Protein AF-0000000084424710 (afdb_homodimer)

Solvent-accessible surface area (backbone atoms only — not comparable to full-atom values): 59086 Å² total; per-residue (Å²): 136,92,92,81,88,94,83,86,89,84,88,84,80,82,77,85,42,85,59,82,55,81,79,79,84,82,81,80,82,74,80,82,75,85,85,74,82,81,75,84,81,77,78,71,84,74,82,64,73,70,73,83,70,70,76,62,78,52,93,85,56,72,53,69,71,57,40,52,51,29,50,52,46,27,57,66,56,45,30,40,20,58,64,50,52,34,71,54,67,49,63,51,52,50,29,47,76,69,61,68,48,54,63,36,30,54,30,15,46,38,25,42,28,46,71,71,39,76,40,92,86,50,80,61,46,68,65,56,34,50,49,30,36,51,50,22,52,50,56,46,58,76,36,53,50,58,52,46,71,55,52,43,52,17,45,55,39,39,31,51,43,26,37,38,70,56,40,29,37,44,22,57,47,49,49,32,47,43,42,44,41,39,52,51,36,25,48,42,43,68,53,83,87,48,56,69,66,59,38,50,32,45,42,21,41,52,54,19,46,49,55,55,54,42,46,40,40,61,47,37,70,78,72,54,76,68,54,72,90,56,50,57,58,72,74,57,75,42,63,60,65,57,57,62,58,46,63,92,89,42,67,81,58,62,51,64,58,64,66,52,81,74,50,69,42,31,62,38,49,35,53,51,45,50,52,52,39,32,53,47,42,32,49,48,32,54,40,52,61,47,88,55,48,52,77,39,51,67,56,35,51,48,47,55,49,48,53,52,54,55,46,33,73,70,36,65,71,54,75,55,78,46,74,67,48,47,55,56,36,63,71,35,66,41,33,31,25,50,52,36,32,52,36,44,56,30,39,42,49,24,60,60,27,43,49,58,37,82,84,41,82,74,23,42,42,65,64,41,54,68,75,51,56,68,66,56,36,51,52,28,50,51,48,26,47,54,28,22,48,50,42,50,50,49,48,40,50,43,54,73,66,50,83,68,92,54,59,60,47,68,68,41,58,55,44,46,50,52,24,43,52,47,44,47,47,47,24,66,67,49,83,56,75,84,73,44,52,51,69,57,36,47,52,52,42,52,48,40,51,54,34,47,52,61,51,46,57,91,35,49,66,42,44,65,57,52,52,50,52,51,48,51,46,52,50,66,67,68,67,56,56,73,68,60,54,57,48,47,58,44,37,64,59,55,48,72,59,53,78,31,43,37,45,68,69,36,52,74,57,49,63,64,53,71,80,17,44,50,62,72,25,77,41,63,48,72,74,72,85,116,139,86,85,84,78,94,76,88,93,79,86,88,93,84,88,85,72,89,60,84,58,85,76,73,79,70,76,84,80,75,81,84,75,85,83,74,84,82,74,85,80,78,78,73,83,73,84,63,74,72,72,82,69,70,77,63,79,51,95,84,57,71,54,70,72,56,41,52,51,29,51,52,46,28,55,64,57,44,30,39,20,58,65,50,52,32,70,54,66,46,60,51,53,50,29,47,75,70,62,68,48,54,64,36,29,54,30,15,46,38,25,43,29,44,72,72,39,77,40,91,87,49,79,59,49,69,64,56,33,50,49,28,37,50,51,21,51,50,56,46,58,77,36,53,50,60,54,46,70,54,51,43,53,16,43,54,39,40,31,51,42,26,37,37,70,56,40,30,38,44,22,57,45,49,49,32,48,42,42,45,40,39,52,51,36,26,48,42,42,68,54,83,86,49,57,69,66,58,39,50,30,43,42,22,41,52,54,18,46,48,54,54,53,43,46,40,39,59,49,37,70,78,71,55,77,68,53,73,88,56,49,57,59,73,74,56,74,40,62,61,67,58,56,63,57,46,61,92,88,40,68,82,57,63,49,68,58,63,67,51,82,74,52,70,43,31,62,39,49,35,53,52,45,52,53,51,39,33,52,47,42,32,50,45,32,55,39,50,62,47,88,54,66,53,78,41,51,66,58,39,50,48,50,54,50,49,53,50,53,56,46,34,72,70,35,64,71,52,75,55,76,47,76,67,48,46,55,55,36,63,72,36,68,40,32,31,26,50,53,37,33,53,35,46,55,31,39,44,50,23,60,63,28,44,49,57,36,83,84,42,80,74,22,44,42,65,63,40,54,68,73,53,57,70,67,57,38,52,53,28,50,50,49,26,49,54,28,23,46,50,41,49,51,50,48,42,50,43,53,73,66,50,82,68,91,54,60,60,47,68,67,38,57,54,42,46,50,52,25,43,53,48,45,46,47,48,24,67,66,49,83,55,74,84,74,44,53,50,69,58,34,45,53,52,41,52,48,42,51,54,34,47,52,62,51,45,56,90,32,48,66,44,45,64,57,53,52,49,52,51,49,53,46,52,50,67,67,67,66,57,55,72,68,60,54,57,48,47,58,44,37,62,58,55,48,72,61,54,76,33,44,36,46,68,68,37,51,75,58,49,62,65,52,70,80,19,43,51,62,70,24,77,43,62,47,72,75,72,86,117

Organism: Penicillium patulum (NCBI:txid5078)

InterPro domains:
  IPR007219 Xylanolytic transcriptional activator, regulatory domain [PF04082] (71-219)
  IPR050815 Transcription factor, fungi [PTHR47338] (29-489)

Radius of gyration: 31.17 Å; Cα contacts (8 Å, |Δi|>4): 1381; chains: 2; bounding box: 92×84×88 Å

Structure (mmCIF, N/CA/C/O backbone):
data_AF-0000000084424710-model_v1
#
loop_
_entity.id
_entity.type
_entity.pdbx_description
1 polymer 'Transcription factor'
#
loop_
_atom_site.group_PDB
_atom_site.id
_atom_site.type_symbol
_atom_site.label_atom_id
_atom_site.label_alt_id
_atom_site.label_comp_id
_atom_site.label_asym_id
_atom_site.label_entity_id
_atom_site.label_seq_id
_atom_site.pdbx_PDB_ins_code
_atom_site.Cartn_x
_atom_site.Cartn_y
_atom_site.Cartn_z
_atom_site.occupancy
_atom_site.B_iso_or_equiv
_atom_site.auth_seq_id
_atom_site.auth_comp_id
_atom_site.auth_asym_id
_atom_site.auth_atom_id
_atom_site.pdbx_PDB_model_num
ATOM 1 N N . MET A 1 1 ? 50.688 0.855 52.844 1 16.02 1 MET A N 1
ATOM 2 C CA . MET A 1 1 ? 50.281 1.055 51.469 1 16.02 1 MET A CA 1
ATOM 3 C C . MET A 1 1 ? 49.625 -0.206 50.906 1 16.02 1 MET A C 1
ATOM 5 O O . MET A 1 1 ? 50.25 -0.973 50.188 1 16.02 1 MET A O 1
ATOM 9 N N . VAL A 1 2 ? 48.531 -0.69 51.312 1 15.28 2 VAL A N 1
ATOM 10 C CA . VAL A 1 2 ? 48.062 -2.068 51.312 1 15.28 2 VAL A CA 1
ATOM 11 C C . VAL A 1 2 ? 47.031 -2.264 50.188 1 15.28 2 VAL A C 1
ATOM 13 O O . VAL A 1 2 ? 46 -1.633 50.188 1 15.28 2 VAL A O 1
ATOM 16 N N . ALA A 1 3 ? 47.188 -2.512 48.656 1 17.08 3 ALA A N 1
ATOM 17 C CA . ALA A 1 3 ? 46.938 -2.078 47.281 1 17.08 3 ALA A CA 1
ATOM 18 C C . ALA A 1 3 ? 45.688 -2.762 46.719 1 17.08 3 ALA A C 1
ATOM 20 O O . ALA A 1 3 ? 45.125 -2.32 45.719 1 17.08 3 ALA A O 1
ATOM 21 N N . GLN A 1 4 ? 44.688 -4.09 47.062 1 14.25 4 GLN A N 1
ATOM 22 C CA . GLN A 1 4 ? 44.594 -5.441 46.5 1 14.25 4 GLN A CA 1
ATOM 23 C C . GLN A 1 4 ? 43.219 -5.711 45.906 1 14.25 4 GLN A C 1
ATOM 25 O O . GLN A 1 4 ? 43.125 -6.465 44.938 1 14.25 4 GLN A O 1
ATOM 30 N N . ARG A 1 5 ? 41.969 -5.379 46.281 1 16.17 5 ARG A N 1
ATOM 31 C CA . ARG A 1 5 ? 41.062 -6.469 46.688 1 16.17 5 ARG A CA 1
ATOM 32 C C . ARG A 1 5 ? 40.375 -7.09 45.469 1 16.17 5 ARG A C 1
ATOM 34 O O . ARG A 1 5 ? 40.281 -6.461 44.438 1 16.17 5 ARG A O 1
ATOM 41 N N . ARG A 1 6 ? 39.062 -7.977 45.594 1 15.73 6 ARG A N 1
ATOM 42 C CA . ARG A 1 6 ? 38.656 -9.344 45.281 1 15.73 6 ARG A CA 1
ATOM 43 C C . ARG A 1 6 ? 37.906 -9.398 43.969 1 15.73 6 ARG A C 1
ATOM 45 O O . ARG A 1 6 ? 37.312 -8.406 43.531 1 15.73 6 ARG A O 1
ATOM 52 N N . ASP A 1 7 ? 37.594 -10.57 43.219 1 16.12 7 ASP A N 1
ATOM 53 C CA . ASP A 1 7 ? 37.625 -11.484 42.094 1 16.12 7 ASP A CA 1
ATOM 54 C C . ASP A 1 7 ? 36.219 -11.781 41.594 1 16.12 7 ASP A C 1
ATOM 56 O O . ASP A 1 7 ? 36.062 -12.602 40.688 1 16.12 7 ASP A O 1
ATOM 60 N N . ARG A 1 8 ? 35.031 -11.43 42.25 1 16.02 8 ARG A N 1
ATOM 61 C CA . ARG A 1 8 ? 34 -12.453 42.219 1 16.02 8 ARG A CA 1
ATOM 62 C C . ARG A 1 8 ? 33.438 -12.609 40.812 1 16.02 8 ARG A C 1
ATOM 64 O O . ARG A 1 8 ? 33.375 -11.641 40.031 1 16.02 8 ARG A O 1
ATOM 71 N N . HIS A 1 9 ? 32.656 -13.75 40.375 1 15.88 9 HIS A N 1
ATOM 72 C CA . HIS A 1 9 ? 32.438 -14.734 39.312 1 15.88 9 HIS A CA 1
ATOM 73 C C . HIS A 1 9 ? 31.391 -14.273 38.312 1 15.88 9 HIS A C 1
ATOM 75 O O . HIS A 1 9 ? 30.641 -13.32 38.594 1 15.88 9 HIS A O 1
ATOM 81 N N . SER A 1 10 ? 30.359 -15.219 37.656 1 16.12 10 SER A N 1
ATOM 82 C CA . SER A 1 10 ? 30.203 -15.797 36.312 1 16.12 10 SER A CA 1
ATOM 83 C C . SER A 1 10 ? 28.922 -15.305 35.656 1 16.12 10 SER A C 1
ATOM 85 O O . SER A 1 10 ? 28.922 -14.977 34.469 1 16.12 10 SER A O 1
ATOM 87 N N . GLY A 1 11 ? 27.578 -15.43 36.281 1 16.83 11 GLY A N 1
ATOM 88 C CA . GLY A 1 11 ? 26.578 -16.203 35.594 1 16.83 11 GLY A CA 1
ATOM 89 C C . GLY A 1 11 ? 25.891 -15.438 34.469 1 16.83 11 GLY A C 1
ATOM 90 O O . GLY A 1 11 ? 25.859 -14.203 34.5 1 16.83 11 GLY A O 1
ATOM 91 N N . GLY A 1 12 ? 25.406 -16.141 33.281 1 16.67 12 GLY A N 1
ATOM 92 C CA . GLY A 1 12 ? 25.125 -16.047 31.859 1 16.67 12 GLY A CA 1
ATOM 93 C C . GLY A 1 12 ? 23.75 -15.516 31.547 1 16.67 12 GLY A C 1
ATOM 94 O O . GLY A 1 12 ? 22.766 -15.93 32.156 1 16.67 12 GLY A O 1
ATOM 95 N N . HIS A 1 13 ? 23.469 -14.266 31.125 1 18.08 13 HIS A N 1
ATOM 96 C CA . HIS A 1 13 ? 22.359 -13.344 30.844 1 18.08 13 HIS A CA 1
ATOM 97 C C . HIS A 1 13 ? 21.594 -13.766 29.594 1 18.08 13 HIS A C 1
ATOM 99 O O . HIS A 1 13 ? 20.922 -12.945 28.984 1 18.08 13 HIS A O 1
ATOM 105 N N . GLY A 1 14 ? 21.078 -15.086 29.625 1 16.7 14 GLY A N 1
ATOM 106 C CA . GLY A 1 14 ? 20.578 -15.555 28.344 1 16.7 14 GLY A CA 1
ATOM 107 C C . GLY A 1 14 ? 19.359 -14.789 27.859 1 16.7 14 GLY A C 1
ATOM 108 O O . GLY A 1 14 ? 18.438 -14.516 28.625 1 16.7 14 GLY A O 1
ATOM 109 N N . ALA A 1 15 ? 19.391 -13.938 26.812 1 18.67 15 ALA A N 1
ATOM 110 C CA . ALA A 1 15 ? 18.578 -12.977 26.078 1 18.67 15 ALA A CA 1
ATOM 111 C C . ALA A 1 15 ? 17.453 -13.664 25.312 1 18.67 15 ALA A C 1
ATOM 113 O O . ALA A 1 15 ? 17.703 -14.398 24.359 1 18.67 15 ALA A O 1
ATOM 114 N N . HIS A 1 16 ? 16.359 -14.211 26.062 1 17.56 16 HIS A N 1
ATOM 115 C CA . HIS A 1 16 ? 15.297 -15.047 25.5 1 17.56 16 HIS A CA 1
ATOM 116 C C . HIS A 1 16 ? 14.602 -14.352 24.328 1 17.56 16 HIS A C 1
ATOM 118 O O . HIS A 1 16 ? 14.469 -13.125 24.328 1 17.56 16 HIS A O 1
ATOM 124 N N . GLY A 1 17 ? 14.508 -15.039 23.188 1 18.23 17 GLY A N 1
ATOM 125 C CA . GLY A 1 17 ? 14.109 -14.977 21.781 1 18.23 17 GLY A CA 1
ATOM 126 C C . GLY A 1 17 ? 12.617 -14.781 21.594 1 18.23 17 GLY A C 1
ATOM 127 O O . GLY A 1 17 ? 11.812 -15.414 22.281 1 18.23 17 GLY A O 1
ATOM 128 N N . GLU A 1 18 ? 12.141 -13.719 21.141 1 21.25 18 GLU A N 1
ATOM 129 C CA . GLU A 1 18 ? 10.812 -13.164 20.875 1 21.25 18 GLU A CA 1
ATOM 130 C C . GLU A 1 18 ? 10.094 -13.945 19.797 1 21.25 18 GLU A C 1
ATOM 132 O O . GLU A 1 18 ? 10.406 -13.812 18.609 1 21.25 18 GLU A O 1
ATOM 137 N N . TYR A 1 19 ? 9.633 -15.297 20.062 1 19.78 19 TYR A N 1
ATOM 138 C CA . TYR A 1 19 ? 9.008 -16.094 19.016 1 19.78 19 TYR A CA 1
ATOM 139 C C . TYR A 1 19 ? 7.629 -15.539 18.672 1 19.78 19 TYR A C 1
ATOM 141 O O . TYR A 1 19 ? 6.723 -15.547 19.5 1 19.78 19 TYR A O 1
ATOM 149 N N . ASP A 1 20 ? 7.449 -14.664 17.812 1 24.89 20 ASP A N 1
ATOM 150 C CA . ASP A 1 20 ? 6.148 -14.156 17.375 1 24.89 20 ASP A CA 1
ATOM 151 C C . ASP A 1 20 ? 5.379 -15.211 16.578 1 24.89 20 ASP A C 1
ATOM 153 O O . ASP A 1 20 ? 4.496 -14.875 15.789 1 24.89 20 ASP A O 1
ATOM 157 N N . LEU A 1 21 ? 5.285 -16.562 17.031 1 21.53 21 LEU A N 1
ATOM 158 C CA . LEU A 1 21 ? 4.883 -17.453 15.953 1 21.53 21 LEU A CA 1
ATOM 159 C C . LEU A 1 21 ? 3.445 -17.172 15.523 1 21.53 21 LEU A C 1
ATOM 161 O O . LEU A 1 21 ? 3.172 -17 14.336 1 21.53 21 LEU A O 1
ATOM 165 N N . PRO A 1 22 ? 2.402 -17.984 16 1 22.8 22 PRO A N 1
ATOM 166 C CA . PRO A 1 22 ? 1.423 -18.719 15.18 1 22.8 22 PRO A CA 1
ATOM 167 C C . PRO A 1 22 ? 0.185 -17.875 14.875 1 22.8 22 PRO A C 1
ATOM 169 O O . PRO A 1 22 ? -0.384 -17.25 15.773 1 22.8 22 PRO A O 1
ATOM 172 N N . GLY A 1 23 ? -0.049 -17.5 13.695 1 25.7 23 GLY A N 1
ATOM 173 C CA . GLY A 1 23 ? -1.044 -16.688 13.023 1 25.7 23 GLY A CA 1
ATOM 174 C C . GLY A 1 23 ? -2.439 -17.281 13.07 1 25.7 23 GLY A C 1
ATOM 175 O O . GLY A 1 23 ? -3.361 -16.75 12.438 1 25.7 23 GLY A O 1
ATOM 176 N N . ALA A 1 24 ? -2.863 -18.344 13.945 1 22.89 24 ALA A N 1
ATOM 177 C CA . ALA A 1 24 ? -3.891 -19.156 13.297 1 22.89 24 ALA A CA 1
ATOM 178 C C . ALA A 1 24 ? -5.199 -18.375 13.172 1 22.89 24 ALA A C 1
ATOM 180 O O . ALA A 1 24 ? -5.414 -17.391 13.875 1 22.89 24 ALA A O 1
ATOM 181 N N . PRO A 1 25 ? -6.527 -19.188 13.375 1 24.38 25 PRO A N 1
ATOM 182 C CA . PRO A 1 25 ? -7.695 -19.234 12.492 1 24.38 25 PRO A CA 1
ATOM 183 C C . PRO A 1 25 ? -8.758 -18.203 12.852 1 24.38 25 PRO A C 1
ATOM 185 O O . PRO A 1 25 ? -8.836 -17.781 14.008 1 24.38 25 PRO A O 1
ATOM 188 N N . PRO A 1 26 ? -9.484 -17.672 11.906 1 24.84 26 PRO A N 1
ATOM 189 C CA . PRO A 1 26 ? -10.5 -16.625 11.688 1 24.84 26 PRO A CA 1
ATOM 190 C C . PRO A 1 26 ? -11.742 -16.828 12.555 1 24.84 26 PRO A C 1
ATOM 192 O O . PRO A 1 26 ? -12.141 -17.969 12.812 1 24.84 26 PRO A O 1
ATOM 195 N N . PRO A 1 27 ? -11.961 -15.945 13.5 1 21.73 27 PRO A N 1
ATOM 196 C CA . PRO A 1 27 ? -13.039 -16.062 14.484 1 21.73 27 PRO A CA 1
ATOM 197 C C . PRO A 1 27 ? -14.375 -16.438 13.852 1 21.73 27 PRO A C 1
ATOM 199 O O . PRO A 1 27 ? -14.594 -16.188 12.664 1 21.73 27 PRO A O 1
ATOM 202 N N . GLU A 1 28 ? -15.062 -17.25 14.523 1 23.16 28 GLU A N 1
ATOM 203 C CA . GLU A 1 28 ? -16.375 -17.859 14.297 1 23.16 28 GLU A CA 1
ATOM 204 C C . GLU A 1 28 ? -17.438 -16.797 14.102 1 23.16 28 GLU A C 1
ATOM 206 O O . GLU A 1 28 ? -17.391 -15.734 14.711 1 23.16 28 GLU A O 1
ATOM 211 N N . SER A 1 29 ? -18.375 -16.984 13.117 1 22.66 29 SER A N 1
ATOM 212 C CA . SER A 1 29 ? -19.438 -16.234 12.461 1 22.66 29 SER A CA 1
ATOM 213 C C . SER A 1 29 ? -20.562 -15.898 13.438 1 22.66 29 SER A C 1
ATOM 215 O O . SER A 1 29 ? -21.266 -16.797 13.914 1 22.66 29 SER A O 1
ATOM 217 N N . ARG A 1 30 ? -20.312 -15.008 14.383 1 23.66 30 ARG A N 1
ATOM 218 C CA . ARG A 1 30 ? -21.484 -14.82 15.227 1 23.66 30 ARG A CA 1
ATOM 219 C C . ARG A 1 30 ? -22.703 -14.414 14.391 1 23.66 30 ARG A C 1
ATOM 221 O O . ARG A 1 30 ? -22.562 -13.703 13.391 1 23.66 30 ARG A O 1
ATOM 228 N N . PRO A 1 31 ? -23.938 -14.844 14.789 1 24 31 PRO A N 1
ATOM 229 C CA . PRO A 1 31 ? -25.203 -14.789 14.055 1 24 31 PRO A CA 1
ATOM 230 C C . PRO A 1 31 ? -25.75 -13.367 13.906 1 24 31 PRO A C 1
ATOM 232 O O . PRO A 1 31 ? -25.422 -12.492 14.719 1 24 31 PRO A O 1
ATOM 235 N N . PRO A 1 32 ? -26.234 -12.906 12.688 1 22.69 32 PRO A N 1
ATOM 236 C CA . PRO A 1 32 ? -26.688 -11.594 12.211 1 22.69 32 PRO A CA 1
ATOM 237 C C . PRO A 1 32 ? -27.859 -11.047 13.023 1 22.69 32 PRO A C 1
ATOM 239 O O . PRO A 1 32 ? -28.781 -11.789 13.367 1 22.69 32 PRO A O 1
ATOM 242 N N . ASP A 1 33 ? -27.578 -10.242 14.008 1 23.03 33 ASP A N 1
ATOM 243 C CA . ASP A 1 33 ? -28.703 -9.648 14.742 1 23.03 33 ASP A CA 1
ATOM 244 C C . ASP A 1 33 ? -29.766 -9.109 13.789 1 23.03 33 ASP A C 1
ATOM 246 O O . ASP A 1 33 ? -29.453 -8.711 12.664 1 23.03 33 ASP A O 1
ATOM 250 N N . PRO A 1 34 ? -31.047 -9.055 14.219 1 22.25 34 PRO A N 1
ATOM 251 C CA . PRO A 1 34 ? -32.281 -8.859 13.422 1 22.25 34 PRO A CA 1
ATOM 252 C C . PRO A 1 34 ? -32.312 -7.496 12.742 1 22.25 34 PRO A C 1
ATOM 254 O O . PRO A 1 34 ? -31.656 -6.559 13.188 1 22.25 34 PRO A O 1
ATOM 257 N N . ALA A 1 35 ? -33.062 -7.457 11.578 1 21.58 35 ALA A N 1
ATOM 258 C CA . ALA A 1 35 ? -33.312 -6.629 10.406 1 21.58 35 ALA A CA 1
ATOM 259 C C . ALA A 1 35 ? -34 -5.312 10.797 1 21.58 35 ALA A C 1
ATOM 261 O O . ALA A 1 35 ? -35.125 -5.309 11.312 1 21.58 35 ALA A O 1
ATOM 262 N N . PHE A 1 36 ? -33.219 -4.312 11.328 1 20.88 36 PHE A N 1
ATOM 263 C CA . PHE A 1 36 ? -33.938 -3.074 11.609 1 20.88 36 PHE A CA 1
ATOM 264 C C . PHE A 1 36 ? -34.656 -2.586 10.367 1 20.88 36 PHE A C 1
ATOM 266 O O . PHE A 1 36 ? -34.219 -2.811 9.242 1 20.88 36 PHE A O 1
ATOM 273 N N . PRO A 1 37 ? -35.875 -2.061 10.445 1 21.77 37 PRO A N 1
ATOM 274 C CA . PRO A 1 37 ? -36.812 -1.69 9.375 1 21.77 37 PRO A CA 1
ATOM 275 C C . PRO A 1 37 ? -36.281 -0.542 8.508 1 21.77 37 PRO A C 1
ATOM 277 O O . PRO A 1 37 ? -35.656 0.378 9.023 1 21.77 37 PRO A O 1
ATOM 280 N N . VAL A 1 38 ? -36.094 -0.835 7.172 1 22.22 38 VAL A N 1
ATOM 281 C CA . VAL A 1 38 ? -35.656 -0.104 5.996 1 22.22 38 VAL A CA 1
ATOM 282 C C . VAL A 1 38 ? -36.5 1.145 5.801 1 22.22 38 VAL A C 1
ATOM 284 O O . VAL A 1 38 ? -37.719 1.046 5.562 1 22.22 38 VAL A O 1
ATOM 287 N N . HIS A 1 39 ? -36.312 2.154 6.684 1 19.77 39 HIS A N 1
ATOM 288 C CA . HIS A 1 39 ? -37.156 3.305 6.344 1 19.77 39 HIS A CA 1
ATOM 289 C C . HIS A 1 39 ? -36.938 3.738 4.898 1 19.77 39 HIS A C 1
ATOM 291 O O . HIS A 1 39 ? -35.906 3.418 4.301 1 19.77 39 HIS A O 1
ATOM 297 N N . ASP A 1 40 ? -37.844 4.672 4.375 1 20.67 40 ASP A N 1
ATOM 298 C CA . ASP A 1 40 ? -38.25 5.113 3.051 1 20.67 40 ASP A CA 1
ATOM 299 C C . ASP A 1 40 ? -37.156 5.871 2.338 1 20.67 40 ASP A C 1
ATOM 301 O O . ASP A 1 40 ? -36.344 6.539 2.982 1 20.67 40 ASP A O 1
ATOM 305 N N . THR A 1 41 ? -36.938 5.512 1.069 1 22.64 41 THR A N 1
ATOM 306 C CA . THR A 1 41 ? -36.062 5.723 -0.066 1 22.64 41 THR A CA 1
ATOM 307 C C . THR A 1 41 ? -36.062 7.188 -0.487 1 22.64 41 THR A C 1
ATOM 309 O O . THR A 1 41 ? -37.031 7.672 -1.072 1 22.64 41 THR A O 1
ATOM 312 N N . ILE A 1 42 ? -35.625 8.164 0.321 1 23.7 42 ILE A N 1
ATOM 313 C CA . ILE A 1 42 ? -35.688 9.461 -0.346 1 23.7 42 ILE A CA 1
ATOM 314 C C . ILE A 1 42 ? -34.844 9.422 -1.616 1 23.7 42 ILE A C 1
ATOM 316 O O . ILE A 1 42 ? -33.719 8.961 -1.598 1 23.7 42 ILE A O 1
ATOM 320 N N . SER A 1 43 ? -35.438 9.609 -2.791 1 20.05 43 SER A N 1
ATOM 321 C CA . SER A 1 43 ? -35.094 9.656 -4.203 1 20.05 43 SER A CA 1
ATOM 322 C C . SER A 1 43 ? -34.062 10.766 -4.473 1 20.05 43 SER A C 1
ATOM 324 O O . SER A 1 43 ? -34.438 11.945 -4.527 1 20.05 43 SER A O 1
ATOM 326 N N . VAL A 1 44 ? -33.094 10.875 -3.812 1 24.11 44 VAL A N 1
ATOM 327 C CA . VAL A 1 44 ? -32.219 11.953 -4.254 1 24.11 44 VAL A CA 1
ATOM 328 C C . VAL A 1 44 ? -31.891 11.773 -5.734 1 24.11 44 VAL A C 1
ATOM 330 O O . VAL A 1 44 ? -31.625 10.656 -6.188 1 24.11 44 VAL A O 1
ATOM 333 N N . GLY A 1 45 ? -32.219 12.688 -6.594 1 20.44 45 GLY A N 1
ATOM 334 C CA . GLY A 1 45 ? -32.031 12.836 -8.031 1 20.44 45 GLY A CA 1
ATOM 335 C C . GLY A 1 45 ? -30.578 12.617 -8.453 1 20.44 45 GLY A C 1
ATOM 336 O O . GLY A 1 45 ? -29.656 13.133 -7.824 1 20.44 45 GLY A O 1
ATOM 337 N N . ALA A 1 46 ? -30.25 11.516 -9.125 1 27.28 46 ALA A N 1
ATOM 338 C CA . ALA A 1 46 ? -29.141 10.844 -9.789 1 27.28 46 ALA A CA 1
ATOM 339 C C . ALA A 1 46 ? -28.453 11.781 -10.773 1 27.28 46 ALA A C 1
ATOM 341 O O . ALA A 1 46 ? -28.922 11.977 -11.898 1 27.28 46 ALA A O 1
ATOM 342 N N . GLY A 1 47 ? -28 12.906 -10.445 1 25.05 47 GLY A N 1
ATOM 343 C CA . GLY A 1 47 ? -27.281 13.508 -11.555 1 25.05 47 GLY A CA 1
ATOM 344 C C . GLY A 1 47 ? -26.203 12.617 -12.125 1 25.05 47 GLY A C 1
ATOM 345 O O . GLY A 1 47 ? -25.141 12.461 -11.508 1 25.05 47 GLY A O 1
ATOM 346 N N . SER A 1 48 ? -26.531 11.469 -12.703 1 27.8 48 SER A N 1
ATOM 347 C CA . SER A 1 48 ? -25.812 10.453 -13.461 1 27.8 48 SER A CA 1
ATOM 348 C C . SER A 1 48 ? -24.906 11.086 -14.508 1 27.8 48 SER A C 1
ATOM 350 O O . SER A 1 48 ? -25.375 11.711 -15.453 1 27.8 48 SER A O 1
ATOM 352 N N . LEU A 1 49 ? -23.859 11.656 -14.203 1 30.98 49 LEU A N 1
ATOM 353 C CA . LEU A 1 49 ? -23.094 11.867 -15.43 1 30.98 49 LEU A CA 1
ATOM 354 C C . LEU A 1 49 ? -23.062 10.594 -16.281 1 30.98 49 LEU A C 1
ATOM 356 O O . LEU A 1 49 ? -22.891 9.5 -15.742 1 30.98 49 LEU A O 1
ATOM 360 N N . PRO A 1 50 ? -23.672 10.508 -17.406 1 32.28 50 PRO A N 1
ATOM 361 C CA . PRO A 1 50 ? -23.766 9.344 -18.297 1 32.28 50 PRO A CA 1
ATOM 362 C C . PRO A 1 50 ? -22.422 8.648 -18.484 1 32.28 50 PRO A C 1
ATOM 364 O O . PRO A 1 50 ? -21.359 9.289 -18.422 1 32.28 50 PRO A O 1
ATOM 367 N N . PRO A 1 51 ? -22.25 7.426 -17.984 1 37.12 51 PRO A N 1
ATOM 368 C CA . PRO A 1 51 ? -21.094 6.656 -18.422 1 37.12 51 PRO A CA 1
ATOM 369 C C . PRO A 1 51 ? -20.688 6.957 -19.875 1 37.12 51 PRO A C 1
ATOM 371 O O . PRO A 1 51 ? -21.562 7.031 -20.75 1 37.12 51 PRO A O 1
ATOM 374 N N . ASP A 1 52 ? -20 7.848 -20.156 1 35.16 52 ASP A N 1
ATOM 375 C CA . ASP A 1 52 ? -19.516 7.938 -21.531 1 35.16 52 ASP A CA 1
ATOM 376 C C . ASP A 1 52 ? -19.312 6.551 -22.141 1 35.16 52 ASP A C 1
ATOM 378 O O . ASP A 1 52 ? -18.297 5.891 -21.875 1 35.16 52 ASP A O 1
ATOM 382 N N . GLN A 1 53 ? -20.297 5.664 -22.172 1 39.28 53 GLN A N 1
ATOM 383 C CA . GLN A 1 53 ? -20.422 4.457 -22.984 1 39.28 53 GLN A CA 1
ATOM 384 C C . GLN A 1 53 ? -19.906 4.691 -24.391 1 39.28 53 GLN A C 1
ATOM 386 O O . GLN A 1 53 ? -20.672 5.039 -25.297 1 39.28 53 GLN A O 1
ATOM 391 N N . SER A 1 54 ? -19.031 5.395 -24.688 1 37.19 54 SER A N 1
ATOM 392 C CA . SER A 1 54 ? -18.672 5.461 -26.094 1 37.19 54 SER A CA 1
ATOM 393 C C . SER A 1 54 ? -18.547 4.066 -26.703 1 37.19 54 SER A C 1
ATOM 395 O O . SER A 1 54 ? -17.609 3.328 -26.375 1 37.19 54 SER A O 1
ATOM 397 N N . LYS A 1 55 ? -19.484 3.332 -27.078 1 42.75 55 LYS A N 1
ATOM 398 C CA . LYS A 1 55 ? -19.594 2.199 -28 1 42.75 55 LYS A CA 1
ATOM 399 C C . LYS A 1 55 ? -18.516 2.256 -29.062 1 42.75 55 LYS A C 1
ATOM 401 O O . LYS A 1 55 ? -18.594 1.542 -30.078 1 42.75 55 LYS A O 1
ATOM 406 N N . GLU A 1 56 ? -17.938 3.314 -29.297 1 46.16 56 GLU A N 1
ATOM 407 C CA . GLU A 1 56 ? -17.234 3.484 -30.562 1 46.16 56 GLU A CA 1
ATOM 408 C C . GLU A 1 56 ? -15.938 2.674 -30.594 1 46.16 56 GLU A C 1
ATOM 410 O O . GLU A 1 56 ? -15.07 2.855 -29.734 1 46.16 56 GLU A O 1
ATOM 415 N N . MET A 1 57 ? -16.062 1.424 -31 1 55.56 57 MET A N 1
ATOM 416 C CA . MET A 1 57 ? -14.82 0.795 -31.438 1 55.56 57 MET A CA 1
ATOM 417 C C . MET A 1 57 ? -13.859 1.832 -32.031 1 55.56 57 MET A C 1
ATOM 419 O O . MET A 1 57 ? -14.242 2.625 -32.875 1 55.56 57 MET A O 1
ATOM 423 N N . ALA A 1 58 ? -12.945 2.211 -31.156 1 64.25 58 ALA A N 1
ATOM 424 C CA . ALA A 1 58 ? -11.945 3.16 -31.641 1 64.25 58 ALA A CA 1
ATOM 425 C C . ALA A 1 58 ? -11.008 2.502 -32.656 1 64.25 58 ALA A C 1
ATOM 427 O O . ALA A 1 58 ? -10.938 1.273 -32.719 1 64.25 58 ALA A O 1
ATOM 428 N N . GLN A 1 59 ? -10.484 3.197 -33.406 1 70.31 59 GLN A N 1
ATOM 429 C CA . GLN A 1 59 ? -9.5 2.734 -34.375 1 70.31 59 GLN A CA 1
ATOM 430 C C . GLN A 1 59 ? -8.391 1.939 -33.688 1 70.31 59 GLN A C 1
ATOM 432 O O . GLN A 1 59 ? -7.781 2.41 -32.75 1 70.31 59 GLN A O 1
ATOM 437 N N . GLY A 1 60 ? -8.273 0.579 -34.031 1 81.75 60 GLY A N 1
ATOM 438 C CA . GLY A 1 60 ? -7.227 -0.279 -33.5 1 81.75 60 GLY A CA 1
ATOM 439 C C . GLY A 1 60 ? -7.754 -1.352 -32.562 1 81.75 60 GLY A C 1
ATOM 440 O O . GLY A 1 60 ? -7.02 -2.266 -32.188 1 81.75 60 GLY A O 1
ATOM 441 N N . ASP A 1 61 ? -9.07 -1.24 -32.312 1 89.31 61 ASP A N 1
ATOM 442 C CA . ASP A 1 61 ? -9.68 -2.271 -31.484 1 89.31 61 ASP A CA 1
ATOM 443 C C . ASP A 1 61 ? -9.875 -3.568 -32.281 1 89.31 61 ASP A C 1
ATOM 445 O O . ASP A 1 61 ? -9.945 -3.549 -33.5 1 89.31 61 ASP A O 1
ATOM 449 N N . PRO A 1 62 ? -9.891 -4.633 -31.578 1 90.12 62 PRO A N 1
ATOM 450 C CA . PRO A 1 62 ? -10.148 -5.875 -32.312 1 90.12 62 PRO A CA 1
ATOM 451 C C . PRO A 1 62 ? -11.562 -5.93 -32.906 1 90.12 62 PRO A C 1
ATOM 453 O O . PRO A 1 62 ? -12.523 -5.512 -32.25 1 90.12 62 PRO A O 1
ATOM 456 N N . PRO A 1 63 ? -11.562 -6.434 -34.125 1 88.69 63 PRO A N 1
ATOM 457 C CA . PRO A 1 63 ? -12.898 -6.633 -34.688 1 88.69 63 PRO A CA 1
ATOM 458 C C . PRO A 1 63 ? -13.781 -7.52 -33.812 1 88.69 63 PRO A C 1
ATOM 460 O O . PRO A 1 63 ? -13.266 -8.359 -33.062 1 88.69 63 PRO A O 1
ATOM 463 N N . HIS A 1 64 ? -15.086 -7.391 -33.969 1 88.81 64 HIS A N 1
ATOM 464 C CA . HIS A 1 64 ? -16.047 -8.055 -33.094 1 88.81 64 HIS A CA 1
ATOM 465 C C . HIS A 1 64 ? -15.867 -9.57 -33.125 1 88.81 64 HIS A C 1
ATOM 467 O O . HIS A 1 64 ? -15.906 -10.234 -32.094 1 88.81 64 HIS A O 1
ATOM 473 N N . GLY A 1 65 ? -15.766 -10.109 -34.344 1 86.25 65 GLY A N 1
ATOM 474 C CA . GLY A 1 65 ? -15.562 -11.539 -34.469 1 86.25 65 GLY A CA 1
ATOM 475 C C . GLY A 1 65 ? -14.289 -12.023 -33.781 1 86.25 65 GLY A C 1
ATOM 476 O O . GLY A 1 65 ? -14.297 -13.047 -33.094 1 86.25 65 GLY A O 1
ATOM 477 N N . GLU A 1 66 ? -13.297 -11.305 -33.938 1 89.31 66 GLU A N 1
ATOM 478 C CA . GLU A 1 66 ? -12.008 -11.633 -33.344 1 89.31 66 GLU A CA 1
ATOM 479 C C . GLU A 1 66 ? -12.07 -11.508 -31.812 1 89.31 66 GLU A C 1
ATOM 481 O O . GLU A 1 66 ? -11.547 -12.367 -31.094 1 89.31 66 GLU A O 1
ATOM 486 N N . ALA A 1 67 ? -12.672 -10.484 -31.359 1 92.56 67 ALA A N 1
ATOM 487 C CA . ALA A 1 67 ? -12.789 -10.266 -29.922 1 92.56 67 ALA A CA 1
ATOM 488 C C . ALA A 1 67 ? -13.609 -11.375 -29.266 1 92.56 67 ALA A C 1
ATOM 490 O O . ALA A 1 67 ? -13.258 -11.852 -28.188 1 92.56 67 ALA A O 1
ATOM 491 N N . THR A 1 68 ? -14.617 -11.789 -29.906 1 90.19 68 THR A N 1
ATOM 492 C CA . THR A 1 68 ? -15.461 -12.852 -29.375 1 90.19 68 THR A CA 1
ATOM 493 C C . THR A 1 68 ? -14.672 -14.156 -29.25 1 90.19 68 THR A C 1
ATOM 495 O O . THR A 1 68 ? -14.773 -14.852 -28.234 1 90.19 68 THR A O 1
ATOM 498 N N . GLU A 1 69 ? -13.953 -14.391 -30.234 1 90.31 69 GLU A N 1
ATOM 499 C CA . GLU A 1 69 ? -13.141 -15.602 -30.219 1 90.31 69 GLU A CA 1
ATOM 500 C C . GLU A 1 69 ? -12.086 -15.539 -29.109 1 90.31 69 GLU A C 1
ATOM 502 O O . GLU A 1 69 ? -11.852 -16.531 -28.406 1 90.31 69 GLU A O 1
ATOM 507 N N . LEU A 1 70 ? -11.484 -14.43 -29 1 93.06 70 LEU A N 1
ATOM 508 C CA . LEU A 1 70 ? -10.445 -14.266 -27.984 1 93.06 70 LEU A CA 1
ATOM 509 C C . LEU A 1 70 ? -11.031 -14.367 -26.594 1 93.06 70 LEU A C 1
ATOM 511 O O . LEU A 1 70 ? -10.422 -14.953 -25.688 1 93.06 70 LEU A O 1
ATOM 515 N N . ILE A 1 71 ? -12.195 -13.828 -26.391 1 93.12 71 ILE A N 1
ATOM 516 C CA . ILE A 1 71 ? -12.852 -13.898 -25.078 1 93.12 71 ILE A CA 1
ATOM 517 C C . ILE A 1 71 ? -13.227 -15.344 -24.766 1 93.12 71 ILE A C 1
ATOM 519 O O . ILE A 1 71 ? -13.039 -15.805 -23.641 1 93.12 71 ILE A O 1
ATOM 523 N N . GLN A 1 72 ? -13.656 -16.047 -25.703 1 89.56 72 GLN A N 1
ATOM 524 C CA . GLN A 1 72 ? -13.977 -17.453 -25.516 1 89.56 72 GLN A CA 1
ATOM 525 C C . GLN A 1 72 ? -12.727 -18.266 -25.188 1 89.56 72 GLN A C 1
ATOM 527 O O . GLN A 1 72 ? -12.758 -19.125 -24.297 1 89.56 72 GLN A O 1
ATOM 532 N N . ASN A 1 73 ? -11.703 -17.922 -25.922 1 90.5 73 ASN A N 1
ATOM 533 C CA . ASN A 1 73 ? -10.445 -18.609 -25.672 1 90.5 73 ASN A CA 1
ATOM 534 C C . ASN A 1 73 ? -9.898 -18.281 -24.281 1 90.5 73 ASN A C 1
ATOM 536 O O . ASN A 1 73 ? -9.258 -19.125 -23.656 1 90.5 73 ASN A O 1
ATOM 540 N N . PHE A 1 74 ? -10.164 -17.125 -23.859 1 94 74 PHE A N 1
ATOM 541 C CA . PHE A 1 74 ? -9.766 -16.766 -22.5 1 94 74 PHE A CA 1
ATOM 542 C C . PHE A 1 74 ? -10.383 -17.719 -21.484 1 94 74 PHE A C 1
ATOM 544 O O . PHE A 1 74 ? -9.688 -18.25 -20.625 1 94 74 PHE A O 1
ATOM 551 N N . PHE A 1 75 ? -11.633 -17.891 -21.578 1 91.5 75 PHE A N 1
ATOM 552 C CA . PHE A 1 75 ? -12.336 -18.703 -20.594 1 91.5 75 PHE A CA 1
ATOM 553 C C . PHE A 1 75 ? -11.984 -20.188 -20.75 1 91.5 75 PHE A C 1
ATOM 555 O O . PHE A 1 75 ? -11.992 -20.938 -19.766 1 91.5 75 PHE A O 1
ATOM 562 N N . GLU A 1 76 ? -11.523 -20.547 -21.875 1 88.06 76 GLU A N 1
ATOM 563 C CA . GLU A 1 76 ? -11.188 -21.953 -22.109 1 88.06 76 GLU A CA 1
ATOM 564 C C . GLU A 1 76 ? -9.766 -22.266 -21.641 1 88.06 76 GLU A C 1
ATOM 566 O O . GLU A 1 76 ? -9.516 -23.328 -21.062 1 88.06 76 GLU A O 1
ATOM 571 N N . HIS A 1 77 ? -8.875 -21.281 -21.844 1 89 77 HIS A N 1
ATOM 572 C CA . HIS A 1 77 ? -7.473 -21.656 -21.688 1 89 77 HIS A CA 1
ATOM 573 C C . HIS A 1 77 ? -6.805 -20.891 -20.562 1 89 77 HIS A C 1
ATOM 575 O O . HIS A 1 77 ? -5.801 -21.328 -20 1 89 77 HIS A O 1
ATOM 581 N N . ILE A 1 78 ? -7.297 -19.734 -20.219 1 93.81 78 ILE A N 1
ATOM 582 C CA . ILE A 1 78 ? -6.594 -18.859 -19.281 1 93.81 78 ILE A CA 1
ATOM 583 C C . ILE A 1 78 ? -7.34 -18.828 -17.953 1 93.81 78 ILE A C 1
ATOM 585 O O . ILE A 1 78 ? -6.723 -18.891 -16.875 1 93.81 78 ILE A O 1
ATOM 589 N N . TYR A 1 79 ? -8.617 -18.875 -17.969 1 93.75 79 TYR A N 1
ATOM 590 C CA . TYR A 1 79 ? -9.484 -18.781 -16.797 1 93.75 79 TYR A CA 1
ATOM 591 C C . TYR A 1 79 ? -9.156 -19.875 -15.789 1 93.75 79 TYR A C 1
ATOM 593 O O . TYR A 1 79 ? -9.234 -19.656 -14.578 1 93.75 79 TYR A O 1
ATOM 601 N N . PRO A 1 80 ? -8.789 -21.047 -16.219 1 92.62 80 PRO A N 1
ATOM 602 C CA . PRO A 1 80 ? -8.5 -22.109 -15.258 1 92.62 80 PRO A CA 1
ATOM 603 C C . PRO A 1 80 ? -7.262 -21.812 -14.406 1 92.62 80 PRO A C 1
ATOM 605 O O . PRO A 1 80 ? -7.055 -22.453 -13.375 1 92.62 80 PRO A O 1
ATOM 608 N N . VAL A 1 81 ? -6.465 -20.922 -14.891 1 95.25 81 VAL A N 1
ATOM 609 C CA . VAL A 1 81 ? -5.309 -20.516 -14.102 1 95.25 81 VAL A CA 1
ATOM 610 C C . VAL A 1 81 ? -5.77 -19.672 -12.914 1 95.25 81 VAL A C 1
ATOM 612 O O . VAL A 1 81 ? -6.523 -18.703 -13.086 1 95.25 81 VAL A O 1
ATOM 615 N N . PRO A 1 82 ? -5.293 -19.906 -11.734 1 96.31 82 PRO A N 1
ATOM 616 C CA . PRO A 1 82 ? -5.84 -19.297 -10.516 1 96.31 82 PRO A CA 1
ATOM 617 C C . PRO A 1 82 ? -5.789 -17.781 -10.539 1 96.31 82 PRO A C 1
ATOM 619 O O . PRO A 1 82 ? -6.754 -17.109 -10.148 1 96.31 82 PRO A O 1
ATOM 622 N N . SER A 1 83 ? -4.816 -17.141 -11 1 96.62 83 SER A N 1
ATOM 623 C CA . SER A 1 83 ? -4.664 -15.695 -10.953 1 96.62 83 SER A CA 1
ATOM 624 C C . SER A 1 83 ? -5.648 -15 -11.891 1 96.62 83 SER A C 1
ATOM 626 O O . SER A 1 83 ? -5.852 -13.789 -11.797 1 96.62 83 SER A O 1
ATOM 628 N N . TYR A 1 84 ? -6.387 -15.805 -12.773 1 96.69 84 TYR A N 1
ATOM 629 C CA . TYR A 1 84 ? -7.273 -15.203 -13.773 1 96.69 84 TYR A CA 1
ATOM 630 C C . TYR A 1 84 ? -8.727 -15.602 -13.516 1 96.69 84 TYR A C 1
ATOM 632 O O . TYR A 1 84 ? -9.609 -15.289 -14.312 1 96.69 84 TYR A O 1
ATOM 640 N N . ALA A 1 85 ? -8.961 -16.172 -12.383 1 95.31 85 ALA A N 1
ATOM 641 C CA . ALA A 1 85 ? -10.258 -16.781 -12.117 1 95.31 85 ALA A CA 1
ATOM 642 C C . ALA A 1 85 ? -11.211 -15.789 -11.445 1 95.31 85 ALA A C 1
ATOM 644 O O . ALA A 1 85 ? -11.844 -16.109 -10.438 1 95.31 85 ALA A O 1
ATOM 645 N N . PHE A 1 86 ? -11.383 -14.641 -12.039 1 96.5 86 PHE A N 1
ATOM 646 C CA . PHE A 1 86 ? -12.188 -13.656 -11.328 1 96.5 86 PHE A CA 1
ATOM 647 C C . PHE A 1 86 ? -13.32 -13.141 -12.219 1 96.5 86 PHE A C 1
ATOM 649 O O . PHE A 1 86 ? -14.148 -12.336 -11.773 1 96.5 86 PHE A O 1
ATOM 656 N N . LEU A 1 87 ? -13.414 -13.586 -13.461 1 94.94 87 LEU A N 1
ATOM 657 C CA . LEU A 1 87 ? -14.5 -13.172 -14.336 1 94.94 87 LEU A CA 1
ATOM 658 C C . LEU A 1 87 ? -15.555 -14.266 -14.461 1 94.94 87 LEU A C 1
ATOM 660 O O . LEU A 1 87 ? -15.211 -15.445 -14.562 1 94.94 87 LEU A O 1
ATOM 664 N N . HIS A 1 88 ? -16.75 -13.852 -14.367 1 91.56 88 HIS A N 1
ATOM 665 C CA . HIS A 1 88 ? -17.828 -14.805 -14.609 1 91.56 88 HIS A CA 1
ATOM 666 C C . HIS A 1 88 ? -18.078 -14.992 -16.094 1 91.56 88 HIS A C 1
ATOM 668 O O . HIS A 1 88 ? -18.391 -14.031 -16.797 1 91.56 88 HIS A O 1
ATOM 674 N N . PRO A 1 89 ? -18 -16.156 -16.547 1 88.56 89 PRO A N 1
ATOM 675 C CA . PRO A 1 89 ? -18.016 -16.375 -18 1 88.56 89 PRO A CA 1
ATOM 676 C C . PRO A 1 89 ? -19.328 -15.914 -18.641 1 88.56 89 PRO A C 1
ATOM 678 O O . PRO A 1 89 ? -19.297 -15.156 -19.625 1 88.56 89 PRO A O 1
ATOM 681 N N . SER A 1 90 ? -20.453 -16.328 -18.141 1 84.94 90 SER A N 1
ATOM 682 C CA . SER A 1 90 ? -21.75 -16.031 -18.766 1 84.94 90 SER A CA 1
ATOM 683 C C . SER A 1 90 ? -22.047 -14.539 -18.703 1 84.94 90 SER A C 1
ATOM 685 O O . SER A 1 90 ? -22.516 -13.953 -19.688 1 84.94 90 SER A O 1
ATOM 687 N N . THR A 1 91 ? -21.75 -13.992 -17.578 1 87.25 91 THR A N 1
ATOM 688 C CA . THR A 1 91 ? -22.047 -12.57 -17.422 1 87.25 91 THR A CA 1
ATOM 689 C C . THR A 1 91 ? -21.125 -11.727 -18.297 1 87.25 91 THR A C 1
ATOM 691 O O . THR A 1 91 ? -21.531 -10.711 -18.844 1 87.25 91 THR A O 1
ATOM 694 N N . THR A 1 92 ? -19.906 -12.117 -18.438 1 91.25 92 THR A N 1
ATOM 695 C CA . THR A 1 92 ? -18.938 -11.383 -19.25 1 91.25 92 THR A CA 1
ATOM 696 C C . THR A 1 92 ? -19.312 -11.445 -20.719 1 91.25 92 THR A C 1
ATOM 698 O O . THR A 1 92 ? -19.297 -10.43 -21.422 1 91.25 92 THR A O 1
ATOM 701 N N . LEU A 1 93 ? -19.641 -12.562 -21.125 1 87.88 93 LEU A N 1
ATOM 702 C CA . LEU A 1 93 ? -20.016 -12.727 -22.531 1 87.88 93 LEU A CA 1
ATOM 703 C C . LEU A 1 93 ? -21.312 -12.008 -22.844 1 87.88 93 LEU A C 1
ATOM 705 O O . LEU A 1 93 ? -21.469 -11.414 -23.906 1 87.88 93 LEU A O 1
ATOM 709 N N . LYS A 1 94 ? -22.266 -12.086 -21.922 1 86.69 94 LYS A N 1
ATOM 710 C CA . LYS A 1 94 ? -23.516 -11.367 -22.094 1 86.69 94 LYS A CA 1
ATOM 711 C C . LYS A 1 94 ? -23.281 -9.867 -22.203 1 86.69 94 LYS A C 1
ATOM 713 O O . LYS A 1 94 ? -23.797 -9.211 -23.109 1 86.69 94 LYS A O 1
ATOM 718 N N . LYS A 1 95 ? -22.484 -9.375 -21.297 1 89.88 95 LYS A N 1
ATOM 719 C CA . LYS A 1 95 ? -22.203 -7.945 -21.297 1 89.88 95 LYS A CA 1
ATOM 720 C C . LYS A 1 95 ? -21.484 -7.531 -22.562 1 89.88 95 LYS A C 1
ATOM 722 O O . LYS A 1 95 ? -21.703 -6.438 -23.094 1 89.88 95 LYS A O 1
ATOM 727 N N . TYR A 1 96 ? -20.672 -8.391 -23.047 1 91.75 96 TYR A N 1
ATOM 728 C CA . TYR A 1 96 ? -19.969 -8.078 -24.281 1 91.75 96 TYR A CA 1
ATOM 729 C C . TYR A 1 96 ? -20.922 -8.039 -25.469 1 91.75 96 TYR A C 1
ATOM 731 O O . TYR A 1 96 ? -20.875 -7.121 -26.281 1 91.75 96 TYR A O 1
ATOM 739 N N . ASN A 1 97 ? -21.719 -8.984 -25.516 1 88.31 97 ASN A N 1
ATOM 740 C CA . ASN A 1 97 ? -22.672 -9.078 -26.625 1 88.31 97 ASN A CA 1
ATOM 741 C C . ASN A 1 97 ? -23.656 -7.914 -26.609 1 88.31 97 ASN A C 1
ATOM 743 O O . ASN A 1 97 ? -24.094 -7.453 -27.656 1 88.31 97 ASN A O 1
ATOM 747 N N . GLU A 1 98 ? -23.953 -7.477 -25.406 1 89.62 98 GLU A N 1
ATOM 748 C CA . GLU A 1 98 ? -24.875 -6.352 -25.266 1 89.62 98 GLU A CA 1
ATOM 749 C C . GLU A 1 98 ? -24.141 -5.02 -25.422 1 89.62 98 GLU A C 1
ATOM 751 O O . GLU A 1 98 ? -24.781 -3.967 -25.516 1 89.62 98 GLU A O 1
ATOM 756 N N . GLY A 1 99 ? -22.844 -5.066 -25.469 1 89.69 99 GLY A N 1
ATOM 757 C CA . GLY A 1 99 ? -22.062 -3.854 -25.641 1 89.69 99 GLY A CA 1
ATOM 758 C C . GLY A 1 99 ? -21.906 -3.051 -24.359 1 89.69 99 GLY A C 1
ATOM 759 O O . GLY A 1 99 ? -21.609 -1.855 -24.406 1 89.69 99 GLY A O 1
ATOM 760 N N . THR A 1 100 ? -22.109 -3.684 -23.234 1 91.25 100 THR A N 1
ATOM 761 C CA . THR A 1 100 ? -22.062 -2.975 -21.953 1 91.25 100 THR A CA 1
ATOM 762 C C . THR A 1 100 ? -20.766 -3.279 -21.219 1 91.25 100 THR A C 1
ATOM 764 O O . THR A 1 100 ? -20.453 -2.646 -20.203 1 91.25 100 THR A O 1
ATOM 767 N N . LEU A 1 101 ? -20.031 -4.18 -21.75 1 93.62 101 LEU A N 1
ATOM 768 C CA . LEU A 1 101 ? -18.719 -4.441 -21.172 1 93.62 101 LEU A CA 1
ATOM 769 C C . LEU A 1 101 ? -17.766 -3.277 -21.422 1 93.62 101 LEU A C 1
ATOM 771 O O . LEU A 1 101 ? -17.594 -2.855 -22.578 1 93.62 101 LEU A O 1
ATOM 775 N N . GLU A 1 102 ? -17.156 -2.754 -20.344 1 95.31 102 GLU A N 1
ATOM 776 C CA . GLU A 1 102 ? -16.297 -1.593 -20.516 1 95.31 102 GLU A CA 1
ATOM 777 C C . GLU A 1 102 ? -15.133 -1.9 -21.453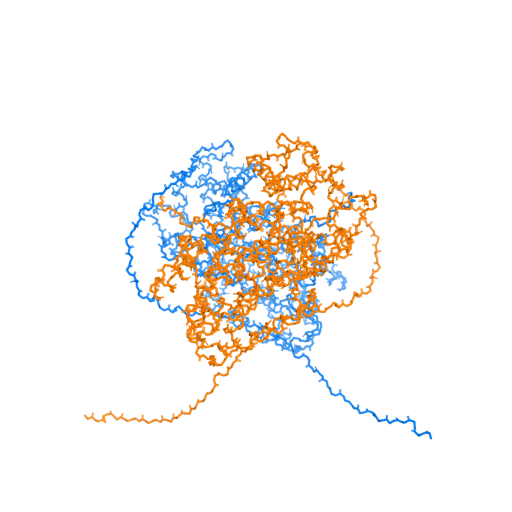 1 95.31 102 GLU A C 1
ATOM 779 O O . GLU A 1 102 ? -14.555 -2.988 -21.406 1 95.31 102 GLU A O 1
ATOM 784 N N . ARG A 1 103 ? -14.734 -1.004 -22.234 1 96.44 103 ARG A N 1
ATOM 785 C CA . ARG A 1 103 ? -13.75 -1.135 -23.297 1 96.44 103 ARG A CA 1
ATOM 786 C C . ARG A 1 103 ? -12.398 -1.574 -22.75 1 96.44 103 ARG A C 1
ATOM 788 O O . ARG A 1 103 ? -11.75 -2.453 -23.312 1 96.44 103 ARG A O 1
ATOM 795 N N . PRO A 1 104 ? -11.906 -1 -21.625 1 97.75 104 PRO A N 1
ATOM 796 C CA . PRO A 1 104 ? -10.586 -1.425 -21.141 1 97.75 104 PRO A CA 1
ATOM 797 C C . PRO A 1 104 ? -10.531 -2.914 -20.812 1 97.75 104 PRO A C 1
ATOM 799 O O . PRO A 1 104 ? -9.5 -3.559 -21 1 97.75 104 PRO A O 1
ATOM 802 N N . LEU A 1 105 ? -11.602 -3.453 -20.344 1 98.19 105 LEU A N 1
ATOM 803 C CA . LEU A 1 105 ? -11.633 -4.875 -20.016 1 98.19 105 LEU A CA 1
ATOM 804 C C . LEU A 1 105 ? -11.602 -5.719 -21.297 1 98.19 105 LEU A C 1
ATOM 806 O O . LEU A 1 105 ? -10.906 -6.738 -21.344 1 98.19 105 LEU A O 1
ATOM 810 N N . VAL A 1 106 ? -12.32 -5.262 -22.297 1 97.75 106 VAL A N 1
ATOM 811 C CA . VAL A 1 106 ? -12.312 -5.973 -23.562 1 97.75 106 VAL A CA 1
ATOM 812 C C . VAL A 1 106 ? -10.898 -5.992 -24.141 1 97.75 106 VAL A C 1
ATOM 814 O O . VAL A 1 106 ? -10.406 -7.043 -24.547 1 97.75 106 VAL A O 1
ATOM 817 N N . LEU A 1 107 ? -10.266 -4.875 -24.141 1 97.81 107 LEU A N 1
ATOM 818 C CA . LEU A 1 107 ? -8.922 -4.75 -24.703 1 97.81 107 LEU A CA 1
ATOM 819 C C . LEU A 1 107 ? -7.93 -5.609 -23.922 1 97.81 107 LEU A C 1
ATOM 821 O O . LEU A 1 107 ? -7.102 -6.301 -24.531 1 97.81 107 LEU A O 1
ATOM 825 N N . ALA A 1 108 ? -8.031 -5.594 -22.625 1 98.25 108 ALA A N 1
ATOM 826 C CA . ALA A 1 108 ? -7.113 -6.352 -21.781 1 98.25 108 ALA A CA 1
ATOM 827 C C . ALA A 1 108 ? -7.297 -7.852 -21.984 1 98.25 108 ALA A C 1
ATOM 829 O O . ALA A 1 108 ? -6.32 -8.602 -22.062 1 98.25 108 ALA A O 1
ATOM 830 N N . LEU A 1 109 ? -8.547 -8.266 -22.062 1 97.56 109 LEU A N 1
ATOM 831 C CA . LEU A 1 109 ? -8.852 -9.672 -22.297 1 97.56 109 LEU A CA 1
ATOM 832 C C . LEU A 1 109 ? -8.258 -10.141 -23.625 1 97.56 109 LEU A C 1
ATOM 834 O O . LEU A 1 109 ? -7.605 -11.18 -23.688 1 97.56 109 LEU A O 1
ATOM 838 N N . CYS A 1 110 ? -8.469 -9.328 -24.594 1 96.12 110 CYS A N 1
ATOM 839 C CA . CYS A 1 110 ? -7.988 -9.688 -25.922 1 96.12 110 CYS A CA 1
ATOM 840 C C . CYS A 1 110 ? -6.465 -9.711 -25.969 1 96.12 110 CYS A C 1
ATOM 842 O O . CYS A 1 110 ? -5.867 -10.617 -26.547 1 96.12 110 CYS A O 1
ATOM 844 N N . ALA A 1 111 ? -5.859 -8.766 -25.328 1 96.12 111 ALA A N 1
ATOM 845 C CA . ALA A 1 111 ? -4.398 -8.68 -25.328 1 96.12 111 ALA A CA 1
ATOM 846 C C . ALA A 1 111 ? -3.777 -9.875 -24.625 1 96.12 111 ALA A C 1
ATOM 848 O O . ALA A 1 111 ? -2.875 -10.523 -25.156 1 96.12 111 ALA A O 1
ATOM 849 N N . LEU A 1 112 ? -4.266 -10.234 -23.5 1 95.44 112 LEU A N 1
ATOM 850 C CA . LEU A 1 112 ? -3.701 -11.328 -22.719 1 95.44 112 LEU A CA 1
ATOM 851 C C . LEU A 1 112 ? -3.908 -12.664 -23.422 1 95.44 112 LEU A C 1
ATOM 853 O O . LEU A 1 112 ? -3.004 -13.508 -23.453 1 95.44 112 LEU A O 1
ATOM 857 N N . THR A 1 113 ? -5.109 -12.812 -23.938 1 94.62 113 THR A N 1
ATOM 858 C CA . THR A 1 113 ? -5.422 -14.062 -24.625 1 94.62 113 THR A CA 1
ATOM 859 C C . THR A 1 113 ? -4.543 -14.242 -25.859 1 94.62 113 THR A C 1
ATOM 861 O O . THR A 1 113 ? -4.082 -15.344 -26.141 1 94.62 113 THR A O 1
ATOM 864 N N . SER A 1 114 ? -4.285 -13.188 -26.547 1 92 114 SER A N 1
ATOM 865 C CA . SER A 1 114 ? -3.473 -13.266 -27.75 1 92 114 SER A CA 1
ATOM 866 C C . SER A 1 114 ? -2.037 -13.664 -27.438 1 92 114 SER A C 1
ATOM 868 O O . SER A 1 114 ? -1.341 -14.234 -28.281 1 92 114 SER A O 1
ATOM 870 N N . LEU A 1 115 ? -1.621 -13.344 -26.234 1 88.81 115 LEU A N 1
ATOM 871 C CA . LEU A 1 115 ? -0.262 -13.672 -25.812 1 88.81 115 LEU A CA 1
ATOM 872 C C . LEU A 1 115 ? -0.119 -15.164 -25.547 1 88.81 115 LEU A C 1
ATOM 874 O O . LEU A 1 115 ? 0.934 -15.75 -25.812 1 88.81 115 LEU A O 1
ATOM 878 N N . HIS A 1 116 ? -1.158 -15.789 -25.062 1 87.25 116 HIS A N 1
ATOM 879 C CA . HIS A 1 116 ? -1.028 -17.156 -24.562 1 87.25 116 HIS A CA 1
ATOM 880 C C . HIS A 1 116 ? -1.598 -18.156 -25.562 1 87.25 116 HIS A C 1
ATOM 882 O O . HIS A 1 116 ? -1.223 -19.328 -25.547 1 87.25 116 HIS A O 1
ATOM 888 N N . VAL A 1 117 ? -2.545 -17.797 -26.203 1 81.38 117 VAL A N 1
ATOM 889 C CA . VAL A 1 117 ? -3.209 -18.75 -27.078 1 81.38 117 VAL A CA 1
ATOM 890 C C . VAL A 1 117 ? -2.9 -18.406 -28.547 1 81.38 117 VAL A C 1
ATOM 892 O O . VAL A 1 117 ? -3.166 -17.297 -28.984 1 81.38 117 VAL A O 1
ATOM 895 N N . PRO A 1 118 ? -1.914 -19.109 -29.078 1 63.56 118 PRO A N 1
ATOM 896 C CA . PRO A 1 118 ? -1.756 -18.812 -30.5 1 63.56 118 PRO A CA 1
ATOM 897 C C . PRO A 1 118 ? -3.064 -18.922 -31.281 1 63.56 118 PRO A C 1
ATOM 899 O O . PRO A 1 118 ? -3.744 -19.953 -31.188 1 63.56 118 PRO A O 1
ATOM 902 N N . ALA A 1 119 ? -3.77 -17.938 -31.188 1 51.28 119 ALA A N 1
ATOM 903 C CA . ALA A 1 119 ? -5.039 -18.031 -31.906 1 51.28 119 ALA A CA 1
ATOM 904 C C . ALA A 1 119 ? -4.84 -18.641 -33.281 1 51.28 119 ALA A C 1
ATOM 906 O O . ALA A 1 119 ? -3.926 -18.25 -34 1 51.28 119 ALA A O 1
ATOM 907 N N . HIS A 1 120 ? -5.195 -19.938 -33.5 1 49.12 120 HIS A N 1
ATOM 908 C CA . HIS A 1 120 ? -5.129 -20.641 -34.781 1 49.12 120 HIS A CA 1
ATOM 909 C C . HIS A 1 120 ? -5.309 -19.688 -35.938 1 49.12 120 HIS A C 1
ATOM 911 O O . HIS A 1 120 ? -4.676 -19.844 -37 1 49.12 120 HIS A O 1
ATOM 917 N N . ASN A 1 121 ? -6.293 -18.828 -35.844 1 46.31 121 ASN A N 1
ATOM 918 C CA . ASN A 1 121 ? -6.715 -18.031 -37 1 46.31 121 ASN A CA 1
ATOM 919 C C . ASN A 1 121 ? -6.297 -16.578 -36.875 1 46.31 121 ASN A C 1
ATOM 921 O O . ASN A 1 121 ? -6.453 -15.789 -37.781 1 46.31 121 ASN A O 1
ATOM 925 N N . VAL A 1 122 ? -5.848 -16.203 -35.594 1 48.84 122 VAL A N 1
ATOM 926 C CA . VAL A 1 122 ? -5.57 -14.773 -35.5 1 48.84 122 VAL A CA 1
ATOM 927 C C . VAL A 1 122 ? -4.172 -14.562 -34.906 1 48.84 122 VAL A C 1
ATOM 929 O O . VAL A 1 122 ? -3.949 -14.742 -33.719 1 48.84 122 VAL A O 1
ATOM 932 N N . ALA A 1 123 ? -3.123 -14.883 -35.688 1 54.28 123 ALA A N 1
ATOM 933 C CA . ALA A 1 123 ? -1.788 -14.477 -35.25 1 54.28 123 ALA A CA 1
ATOM 934 C C . ALA A 1 123 ? -1.76 -13 -34.875 1 54.28 123 ALA A C 1
ATOM 936 O O . ALA A 1 123 ? -1.776 -12.125 -35.75 1 54.28 123 ALA A O 1
ATOM 937 N N . VAL A 1 124 ? -2.219 -12.703 -33.625 1 61.09 124 VAL A N 1
ATOM 938 C CA . VAL A 1 124 ? -2.178 -11.305 -33.219 1 61.09 124 VAL A CA 1
ATOM 939 C C . VAL A 1 124 ? -0.73 -10.859 -33.031 1 61.09 124 VAL A C 1
ATOM 941 O O . VAL A 1 124 ? 0.028 -11.508 -32.312 1 61.09 124 VAL A O 1
ATOM 944 N N . ASP A 1 125 ? -0.41 -9.969 -33.812 1 76.31 125 ASP A N 1
ATOM 945 C CA . ASP A 1 125 ? 0.891 -9.312 -33.781 1 76.31 125 ASP A CA 1
ATOM 946 C C . ASP A 1 125 ? 1.152 -8.719 -32.375 1 76.31 125 ASP A C 1
ATOM 948 O O . ASP A 1 125 ? 0.243 -8.172 -31.75 1 76.31 125 ASP A O 1
ATOM 952 N N . ARG A 1 126 ? 2.248 -9.016 -31.922 1 81.12 126 ARG A N 1
ATOM 953 C CA . ARG A 1 126 ? 2.695 -8.5 -30.625 1 81.12 126 ARG A CA 1
ATOM 954 C C . ARG A 1 126 ? 2.5 -6.992 -30.531 1 81.12 126 ARG A C 1
ATOM 956 O O . ARG A 1 126 ? 2.172 -6.465 -29.469 1 81.12 126 ARG A O 1
ATOM 963 N N . GLU A 1 127 ? 2.561 -6.387 -31.594 1 86.38 127 GLU A N 1
ATOM 964 C CA . GLU A 1 127 ? 2.398 -4.934 -31.609 1 86.38 127 GLU A CA 1
ATOM 965 C C . GLU A 1 127 ? 0.944 -4.539 -31.359 1 86.38 127 GLU A C 1
ATOM 967 O O . GLU A 1 127 ? 0.667 -3.562 -30.672 1 86.38 127 GLU A O 1
ATOM 972 N N . LYS A 1 128 ? 0.145 -5.324 -31.953 1 89.62 128 LYS A N 1
ATOM 973 C CA . LYS A 1 128 ? -1.278 -5.051 -31.781 1 89.62 128 LYS A CA 1
ATOM 974 C C . LYS A 1 128 ? -1.707 -5.293 -30.344 1 89.62 128 LYS A C 1
ATOM 976 O O . LYS A 1 128 ? -2.449 -4.496 -29.766 1 89.62 128 LYS A O 1
ATOM 981 N N . SER A 1 129 ? -1.282 -6.355 -29.812 1 92.69 129 SER A N 1
ATOM 982 C CA . SER A 1 129 ? -1.611 -6.684 -28.438 1 92.69 129 SER A CA 1
ATOM 983 C C . SER A 1 129 ? -1.078 -5.625 -27.469 1 92.69 129 SER A C 1
ATOM 985 O O . SER A 1 129 ? -1.755 -5.254 -26.516 1 92.69 129 SER A O 1
ATOM 987 N N . ALA A 1 130 ? 0.103 -5.156 -27.781 1 93.88 130 ALA A N 1
ATOM 988 C CA . ALA A 1 130 ? 0.705 -4.113 -26.938 1 93.88 130 ALA A CA 1
ATOM 989 C C . ALA A 1 130 ? -0.096 -2.818 -27.016 1 93.88 130 ALA A C 1
ATOM 991 O O . ALA A 1 130 ? -0.241 -2.109 -26.031 1 93.88 130 ALA A O 1
ATOM 992 N N . ALA A 1 131 ? -0.564 -2.566 -28.156 1 95.5 131 ALA A N 1
ATOM 993 C CA . ALA A 1 131 ? -1.381 -1.369 -28.344 1 95.5 131 ALA A CA 1
ATOM 994 C C . ALA A 1 131 ? -2.691 -1.476 -27.562 1 95.5 131 ALA A C 1
ATOM 996 O O . ALA A 1 131 ? -3.164 -0.488 -27 1 95.5 131 ALA A O 1
ATOM 997 N N . TRP A 1 132 ? -3.297 -2.66 -27.594 1 96.81 132 TRP A N 1
ATOM 998 C CA . TRP A 1 132 ? -4.535 -2.873 -26.844 1 96.81 132 TRP A CA 1
ATOM 999 C C . TRP A 1 132 ? -4.332 -2.611 -25.359 1 96.81 132 TRP A C 1
ATOM 1001 O O . TRP A 1 132 ? -5.141 -1.934 -24.719 1 96.81 132 TRP A O 1
ATOM 1011 N N . VAL A 1 133 ? -3.215 -3.096 -24.828 1 97.12 133 VAL A N 1
ATOM 1012 C CA . VAL A 1 133 ? -2.936 -2.939 -23.406 1 97.12 133 VAL A CA 1
ATOM 1013 C C . VAL A 1 133 ? -2.672 -1.469 -23.078 1 97.12 133 VAL A C 1
ATOM 1015 O O . VAL A 1 133 ? -3.152 -0.948 -22.078 1 97.12 133 VAL A O 1
ATOM 1018 N N . THR A 1 134 ? -1.963 -0.796 -23.922 1 96.56 134 THR A N 1
ATOM 1019 C CA . THR A 1 134 ? -1.656 0.615 -23.719 1 96.56 134 THR A CA 1
ATOM 1020 C C . THR A 1 134 ? -2.93 1.456 -23.75 1 96.56 134 THR A C 1
ATOM 1022 O O . THR A 1 134 ? -3.096 2.371 -22.953 1 96.56 134 THR A O 1
ATOM 1025 N N . ASN A 1 135 ? -3.746 1.105 -24.656 1 97.12 135 ASN A N 1
ATOM 1026 C CA . ASN A 1 135 ? -5.02 1.815 -24.734 1 97.12 135 ASN A CA 1
ATOM 1027 C C . ASN A 1 135 ? -5.871 1.577 -23.5 1 97.12 135 ASN A C 1
ATOM 1029 O O . ASN A 1 135 ? -6.516 2.5 -22.984 1 97.12 135 ASN A O 1
ATOM 1033 N N . ALA A 1 136 ? -5.918 0.321 -23.031 1 98 136 ALA A N 1
ATOM 1034 C CA . ALA A 1 136 ? -6.641 0.016 -21.797 1 98 136 ALA A CA 1
ATOM 1035 C C . ALA A 1 136 ? -6.109 0.838 -20.625 1 98 136 ALA A C 1
ATOM 1037 O O . ALA A 1 136 ? -6.883 1.425 -19.875 1 98 136 ALA A O 1
ATOM 1038 N N . GLU A 1 137 ? -4.809 0.96 -20.516 1 97.88 137 GLU A N 1
ATOM 1039 C CA . GLU A 1 137 ? -4.176 1.724 -19.438 1 97.88 137 GLU A CA 1
ATOM 1040 C C . GLU A 1 137 ? -4.543 3.203 -19.531 1 97.88 137 GLU A C 1
ATOM 1042 O O . GLU A 1 137 ? -4.797 3.846 -18.5 1 97.88 137 GLU A O 1
ATOM 1047 N N . GLU A 1 138 ? -4.547 3.668 -20.672 1 96.44 138 GLU A N 1
ATOM 1048 C CA . GLU A 1 138 ? -4.855 5.082 -20.875 1 96.44 138 GLU A CA 1
ATOM 1049 C C . GLU A 1 138 ? -6.285 5.398 -20.453 1 96.44 138 GLU A C 1
ATOM 1051 O O . GLU A 1 138 ? -6.543 6.438 -19.844 1 96.44 138 GLU A O 1
ATOM 1056 N N . ILE A 1 139 ? -7.16 4.562 -20.812 1 96.5 139 ILE A N 1
ATOM 1057 C CA . ILE A 1 139 ? -8.555 4.766 -20.453 1 96.5 139 ILE A CA 1
ATOM 1058 C C . ILE A 1 139 ? -8.703 4.734 -18.938 1 96.5 139 ILE A C 1
ATOM 1060 O O . ILE A 1 139 ? -9.422 5.555 -18.359 1 96.5 139 ILE A O 1
ATOM 1064 N N . ILE A 1 140 ? -8.047 3.832 -18.297 1 96.81 140 ILE A N 1
ATOM 1065 C CA . ILE A 1 140 ? -8.102 3.709 -16.844 1 96.81 140 ILE A CA 1
ATOM 1066 C C . ILE A 1 140 ? -7.527 4.969 -16.188 1 96.81 140 ILE A C 1
ATOM 1068 O O . ILE A 1 140 ? -8.086 5.488 -15.227 1 96.81 140 ILE A O 1
ATOM 1072 N N . TRP A 1 141 ? -6.492 5.496 -16.781 1 95.75 141 TRP A N 1
ATOM 1073 C CA . TRP A 1 141 ? -5.855 6.699 -16.266 1 95.75 141 TRP A CA 1
ATOM 1074 C C . TRP A 1 141 ? -6.809 7.891 -16.328 1 95.75 141 TRP A C 1
ATOM 1076 O O . TRP A 1 141 ? -6.891 8.68 -15.391 1 95.75 141 TRP A O 1
ATOM 1086 N N . LYS A 1 142 ? -7.504 7.957 -17.359 1 94.75 142 LYS A N 1
ATOM 1087 C CA . LYS A 1 142 ? -8.406 9.086 -17.578 1 94.75 142 LYS A CA 1
ATOM 1088 C C . LYS A 1 142 ? -9.562 9.07 -16.578 1 94.75 142 LYS A C 1
ATOM 1090 O O . LYS A 1 142 ? -10.188 10.094 -16.328 1 94.75 142 LYS A O 1
ATOM 1095 N N . ARG A 1 143 ? -9.75 7.906 -16.016 1 95.06 143 ARG A N 1
ATOM 1096 C CA . ARG A 1 143 ? -10.828 7.762 -15.055 1 95.06 143 ARG A CA 1
ATOM 1097 C C . ARG A 1 143 ? -10.297 7.285 -13.703 1 95.06 143 ARG A C 1
ATOM 1099 O O . ARG A 1 143 ? -10.953 6.492 -13.016 1 95.06 143 ARG A O 1
ATOM 1106 N N . LEU A 1 144 ? -9.18 7.738 -13.414 1 95.25 144 LEU A N 1
ATOM 1107 C CA . LEU A 1 144 ? -8.484 7.273 -12.211 1 95.25 144 LEU A CA 1
ATOM 1108 C C . LEU A 1 144 ? -9.32 7.547 -10.969 1 95.25 144 LEU A C 1
ATOM 1110 O O . LEU A 1 144 ? -9.305 6.75 -10.023 1 95.25 144 LEU A O 1
ATOM 1114 N N . GLU A 1 145 ? -10.086 8.641 -10.938 1 94 145 GLU A N 1
ATOM 1115 C CA . GLU A 1 145 ? -10.828 9.07 -9.75 1 94 145 GLU A CA 1
ATOM 1116 C C . GLU A 1 145 ? -12.133 8.305 -9.609 1 94 145 GLU A C 1
ATOM 1118 O O . GLU A 1 145 ? -12.805 8.398 -8.586 1 94 145 GLU A O 1
ATOM 1123 N N . ASN A 1 146 ? -12.438 7.527 -10.664 1 93.31 146 ASN A N 1
ATOM 1124 C CA . ASN A 1 146 ? -13.672 6.75 -10.648 1 93.31 146 ASN A CA 1
ATOM 1125 C C . ASN A 1 146 ? -13.414 5.277 -10.945 1 93.31 146 ASN A C 1
ATOM 1127 O O . ASN A 1 146 ? -13.797 4.777 -12.008 1 93.31 146 ASN A O 1
ATOM 1131 N N . PRO A 1 147 ? -12.891 4.629 -9.938 1 94.12 147 PRO A N 1
ATOM 1132 C CA . PRO A 1 147 ? -12.641 3.205 -10.164 1 94.12 147 PRO A CA 1
ATOM 1133 C C . PRO A 1 147 ? -13.922 2.389 -10.305 1 94.12 147 PRO A C 1
ATOM 1135 O O . PRO A 1 147 ? -14.945 2.742 -9.719 1 94.12 147 PRO A O 1
ATOM 1138 N N . SER A 1 148 ? -13.844 1.382 -11.125 1 94.44 148 SER A N 1
ATOM 1139 C CA . SER A 1 148 ? -14.93 0.429 -11.32 1 94.44 148 SER A CA 1
ATOM 1140 C C . SER A 1 148 ? -14.414 -1.007 -11.32 1 94.44 148 SER A C 1
ATOM 1142 O O . SER A 1 148 ? -13.211 -1.239 -11.445 1 94.44 148 SER A O 1
ATOM 1144 N N . MET A 1 149 ? -15.305 -1.933 -11.188 1 94.75 149 MET A N 1
ATOM 1145 C CA . MET A 1 149 ? -14.93 -3.344 -11.188 1 94.75 149 MET A CA 1
ATOM 1146 C C . MET A 1 149 ? -14.281 -3.734 -12.516 1 94.75 149 MET A C 1
ATOM 1148 O O . MET A 1 149 ? -13.25 -4.406 -12.531 1 94.75 149 MET A O 1
ATOM 1152 N N . ALA A 1 150 ? -14.898 -3.299 -13.562 1 96.38 150 ALA A N 1
ATOM 1153 C CA . ALA A 1 150 ? -14.391 -3.652 -14.891 1 96.38 150 ALA A CA 1
ATOM 1154 C C . ALA A 1 150 ? -12.984 -3.088 -15.109 1 96.38 150 ALA A C 1
ATOM 1156 O O . ALA A 1 150 ? -12.117 -3.766 -15.656 1 96.38 150 ALA A O 1
ATOM 1157 N N . ARG A 1 151 ? -12.773 -1.904 -14.711 1 97.31 151 ARG A N 1
ATOM 1158 C CA . ARG A 1 151 ? -11.469 -1.278 -14.891 1 97.31 151 ARG A CA 1
ATOM 1159 C C . ARG A 1 151 ? -10.422 -1.921 -13.992 1 97.31 151 ARG A C 1
ATOM 1161 O O . ARG A 1 151 ? -9.258 -2.057 -14.383 1 97.31 151 ARG A O 1
ATOM 1168 N N . LEU A 1 152 ? -10.812 -2.27 -12.789 1 97.94 152 LEU A N 1
ATOM 1169 C CA . LEU A 1 152 ? -9.898 -2.996 -11.914 1 97.94 152 LEU A CA 1
ATOM 1170 C C . LEU A 1 152 ? -9.516 -4.34 -12.523 1 97.94 152 LEU A C 1
ATOM 1172 O O . LEU A 1 152 ? -8.344 -4.715 -12.531 1 97.94 152 LEU A O 1
ATOM 1176 N N . GLN A 1 153 ? -10.484 -5.02 -12.977 1 98.5 153 GLN A N 1
ATOM 1177 C CA . GLN A 1 153 ? -10.234 -6.309 -13.609 1 98.5 153 GLN A CA 1
ATOM 1178 C C . GLN A 1 153 ? -9.352 -6.156 -14.844 1 98.5 153 GLN A C 1
ATOM 1180 O O . GLN A 1 153 ? -8.469 -6.977 -15.086 1 98.5 153 GLN A O 1
ATOM 1185 N N . ALA A 1 154 ? -9.633 -5.145 -15.602 1 98.69 154 ALA A N 1
ATOM 1186 C CA . ALA A 1 154 ? -8.758 -4.84 -16.734 1 98.69 154 ALA A CA 1
ATOM 1187 C C . ALA A 1 154 ? -7.328 -4.582 -16.266 1 98.69 154 ALA A C 1
ATOM 1189 O O . ALA A 1 154 ? -6.375 -5.02 -16.922 1 98.69 154 ALA A O 1
ATOM 1190 N N . LEU A 1 155 ? -7.203 -3.906 -15.172 1 98.5 155 LEU A N 1
ATOM 1191 C CA . LEU A 1 155 ? -5.883 -3.615 -14.617 1 98.5 155 LEU A CA 1
ATOM 1192 C C . LEU A 1 155 ? -5.16 -4.902 -14.234 1 98.5 155 LEU A C 1
ATOM 1194 O O . LEU A 1 155 ? -3.963 -5.047 -14.492 1 98.5 155 LEU A O 1
ATOM 1198 N N . LEU A 1 156 ? -5.805 -5.809 -13.648 1 98.56 156 LEU A N 1
ATOM 1199 C CA . LEU A 1 156 ? -5.191 -7.078 -13.266 1 98.56 156 LEU A CA 1
ATOM 1200 C C . LEU A 1 156 ? -4.656 -7.812 -14.492 1 98.56 156 LEU A C 1
ATOM 1202 O O . LEU A 1 156 ? -3.545 -8.344 -14.469 1 98.56 156 LEU A O 1
ATOM 1206 N N . LEU A 1 157 ? -5.488 -7.805 -15.5 1 98.62 157 LEU A N 1
ATOM 1207 C CA . LEU A 1 157 ? -5.082 -8.477 -16.734 1 98.62 157 LEU A CA 1
ATOM 1208 C C . LEU A 1 157 ? -3.902 -7.754 -17.375 1 98.62 157 LEU A C 1
ATOM 1210 O O . LEU A 1 157 ? -2.998 -8.398 -17.922 1 98.62 157 LEU A O 1
ATOM 1214 N N . THR A 1 158 ? -3.9 -6.445 -17.312 1 98.25 158 THR A N 1
ATOM 1215 C CA . THR A 1 158 ? -2.803 -5.664 -17.875 1 98.25 158 THR A CA 1
ATOM 1216 C C . THR A 1 158 ? -1.516 -5.906 -17.078 1 98.25 158 THR A C 1
ATOM 1218 O O . THR A 1 158 ? -0.434 -5.992 -17.672 1 98.25 158 THR A O 1
ATOM 1221 N N . ILE A 1 159 ? -1.592 -5.992 -15.805 1 98 159 ILE A N 1
ATOM 1222 C CA . ILE A 1 159 ? -0.441 -6.289 -14.961 1 98 159 ILE A CA 1
ATOM 1223 C C . ILE A 1 159 ? 0.156 -7.637 -15.359 1 98 159 ILE A C 1
ATOM 1225 O O . ILE A 1 159 ? 1.37 -7.758 -15.531 1 98 159 ILE A O 1
ATOM 1229 N N . SER A 1 160 ? -0.705 -8.57 -15.508 1 97.19 160 SER A N 1
ATOM 1230 C CA . SER A 1 160 ? -0.254 -9.898 -15.914 1 97.19 160 SER A CA 1
ATOM 1231 C C . SER A 1 160 ? 0.43 -9.867 -17.266 1 97.19 160 SER A C 1
ATOM 1233 O O . SER A 1 160 ? 1.453 -10.516 -17.484 1 97.19 160 SER A O 1
ATOM 1235 N N . TYR A 1 161 ? -0.206 -9.148 -18.172 1 96.44 161 TYR A N 1
ATOM 1236 C CA . TYR A 1 161 ? 0.377 -8.992 -19.5 1 96.44 161 TYR A CA 1
ATOM 1237 C C . TYR A 1 161 ? 1.772 -8.383 -19.422 1 96.44 161 TYR A C 1
ATOM 1239 O O . TYR A 1 161 ? 2.709 -8.875 -20.047 1 96.44 161 TYR A O 1
ATOM 1247 N N . ARG A 1 162 ? 1.927 -7.348 -18.641 1 96.75 162 ARG A N 1
ATOM 1248 C CA . ARG A 1 162 ? 3.201 -6.652 -18.5 1 96.75 162 ARG A CA 1
ATOM 1249 C C . ARG A 1 162 ? 4.238 -7.539 -17.812 1 96.75 162 ARG A C 1
ATOM 1251 O O . ARG A 1 162 ? 5.41 -7.539 -18.203 1 96.75 162 ARG A O 1
ATOM 1258 N N . MET A 1 163 ? 3.873 -8.32 -16.875 1 94.44 163 MET A N 1
ATOM 1259 C CA . MET A 1 163 ? 4.785 -9.266 -16.234 1 94.44 163 MET A CA 1
ATOM 1260 C C . MET A 1 163 ? 5.281 -10.305 -17.25 1 94.44 163 MET A C 1
ATOM 1262 O O . MET A 1 163 ? 6.469 -10.625 -17.266 1 94.44 163 MET A O 1
ATOM 1266 N N . THR A 1 164 ? 4.344 -10.742 -18.016 1 93 164 THR A N 1
ATOM 1267 C CA . THR A 1 164 ? 4.648 -11.82 -18.953 1 93 164 THR A CA 1
ATOM 1268 C C . THR A 1 164 ? 5.551 -11.32 -20.078 1 93 164 THR A C 1
ATOM 1270 O O . THR A 1 164 ? 6.355 -12.086 -20.625 1 93 164 THR A O 1
ATOM 1273 N N . THR A 1 165 ? 5.441 -10.062 -20.422 1 93.12 165 THR A N 1
ATOM 1274 C CA . THR A 1 165 ? 6.191 -9.523 -21.547 1 93.12 165 THR A CA 1
ATOM 1275 C C . THR A 1 165 ? 7.477 -8.852 -21.078 1 93.12 165 THR A C 1
ATOM 1277 O O . THR A 1 165 ? 8.25 -8.328 -21.875 1 93.12 165 THR A O 1
ATOM 1280 N N . GLY A 1 166 ? 7.699 -8.75 -19.781 1 92.31 166 GLY A N 1
ATOM 1281 C CA . GLY A 1 166 ? 8.977 -8.289 -19.266 1 92.31 166 GLY A CA 1
ATOM 1282 C C . GLY A 1 166 ? 8.953 -6.832 -18.844 1 92.31 166 GLY A C 1
ATOM 1283 O O . GLY A 1 166 ? 9.992 -6.262 -18.516 1 92.31 166 GLY A O 1
ATOM 1284 N N . SER A 1 167 ? 7.844 -6.25 -18.938 1 94.44 167 SER A N 1
ATOM 1285 C CA . SER A 1 167 ? 7.715 -4.883 -18.453 1 94.44 167 SER A CA 1
ATOM 1286 C C . SER A 1 167 ? 7.402 -4.863 -16.953 1 94.44 167 SER A C 1
ATOM 1288 O O . SER A 1 167 ? 6.348 -4.383 -16.547 1 94.44 167 SER A O 1
ATOM 1290 N N . TYR A 1 168 ? 8.359 -5.246 -16.219 1 93.94 168 TYR A N 1
ATOM 1291 C CA . TYR A 1 168 ? 8.172 -5.504 -14.789 1 93.94 168 TYR A CA 1
ATOM 1292 C C . TYR A 1 168 ? 7.941 -4.203 -14.031 1 93.94 168 TYR A C 1
ATOM 1294 O O . TYR A 1 168 ? 7.129 -4.152 -13.102 1 93.94 168 TYR A O 1
ATOM 1302 N N . GLU A 1 169 ? 8.664 -3.129 -14.422 1 94.44 169 GLU A N 1
ATOM 1303 C CA . GLU A 1 169 ? 8.523 -1.842 -13.75 1 94.44 169 GLU A CA 1
ATOM 1304 C C . GLU A 1 169 ? 7.098 -1.31 -13.867 1 94.44 169 GLU A C 1
ATOM 1306 O O . GLU A 1 169 ? 6.512 -0.87 -12.875 1 94.44 169 GLU A O 1
ATOM 1311 N N . LYS A 1 170 ? 6.629 -1.445 -15.047 1 96 170 LYS A N 1
ATOM 1312 C CA . LYS A 1 170 ? 5.262 -0.981 -15.281 1 96 170 LYS A CA 1
ATOM 1313 C C . LYS A 1 170 ? 4.258 -1.819 -14.5 1 96 170 LYS A C 1
ATOM 1315 O O . LYS A 1 170 ? 3.326 -1.279 -13.898 1 96 170 LYS A O 1
ATOM 1320 N N . ALA A 1 171 ? 4.453 -3.066 -14.539 1 96.62 171 ALA A N 1
ATOM 1321 C CA . ALA A 1 171 ? 3.572 -3.959 -13.789 1 96.62 171 ALA A CA 1
ATOM 1322 C C . ALA A 1 171 ? 3.584 -3.621 -12.297 1 96.62 171 ALA A C 1
ATOM 1324 O O . ALA A 1 171 ? 2.529 -3.561 -11.664 1 96.62 171 ALA A O 1
ATOM 1325 N N . PHE A 1 172 ? 4.762 -3.344 -11.773 1 95.25 172 PHE A N 1
ATOM 1326 C CA . PHE A 1 172 ? 4.93 -3.014 -10.367 1 95.25 172 PHE A CA 1
ATOM 1327 C C . PHE A 1 172 ? 4.148 -1.756 -10.008 1 95.25 172 PHE A C 1
ATOM 1329 O O . PHE A 1 172 ? 3.441 -1.725 -9 1 95.25 172 PHE A O 1
ATOM 1336 N N . MET A 1 173 ? 4.203 -0.779 -10.82 1 97.12 173 MET A N 1
ATOM 1337 C CA . MET A 1 173 ? 3.529 0.491 -10.57 1 97.12 173 MET A CA 1
ATOM 1338 C C . MET A 1 173 ? 2.016 0.342 -10.695 1 97.12 173 MET A C 1
ATOM 1340 O O . MET A 1 173 ? 1.264 0.896 -9.891 1 97.12 173 MET A O 1
ATOM 1344 N N . LEU A 1 174 ? 1.573 -0.422 -11.625 1 97.88 174 LEU A N 1
ATOM 1345 C CA . LEU A 1 174 ? 0.145 -0.598 -11.867 1 97.88 174 LEU A CA 1
ATOM 1346 C C . LEU A 1 174 ? -0.513 -1.35 -10.711 1 97.88 174 LEU A C 1
ATOM 1348 O O . LEU A 1 174 ? -1.693 -1.14 -10.422 1 97.88 174 LEU A O 1
ATOM 1352 N N . THR A 1 175 ? 0.251 -2.166 -10.055 1 97 175 THR A N 1
ATOM 1353 C CA . THR A 1 175 ? -0.291 -2.93 -8.938 1 97 175 THR A CA 1
ATOM 1354 C C . THR A 1 175 ? -0.758 -1.996 -7.824 1 97 175 THR A C 1
ATOM 1356 O O . THR A 1 175 ? -1.749 -2.277 -7.148 1 97 175 THR A O 1
ATOM 1359 N N . ALA A 1 176 ? -0.075 -0.934 -7.68 1 95.88 176 ALA A N 1
ATOM 1360 C CA . ALA A 1 176 ? -0.467 0.03 -6.656 1 95.88 176 ALA A CA 1
ATOM 1361 C C . ALA A 1 176 ? -1.812 0.667 -6.988 1 95.88 176 ALA A C 1
ATOM 1363 O O . ALA A 1 176 ? -2.643 0.879 -6.098 1 95.88 176 ALA A O 1
ATOM 1364 N N . ILE A 1 177 ? -1.99 0.962 -8.195 1 97.5 177 ILE A N 1
ATOM 1365 C CA . ILE A 1 177 ? -3.248 1.553 -8.641 1 97.5 177 ILE A CA 1
ATOM 1366 C C . ILE A 1 177 ? -4.387 0.556 -8.438 1 97.5 177 ILE A C 1
ATOM 1368 O O . ILE A 1 177 ? -5.469 0.926 -7.98 1 97.5 177 ILE A O 1
ATOM 1372 N N . ALA A 1 178 ? -4.082 -0.673 -8.75 1 97.88 178 ALA A N 1
ATOM 1373 C CA . ALA A 1 178 ? -5.094 -1.714 -8.578 1 97.88 178 ALA A CA 1
ATOM 1374 C C . ALA A 1 178 ? -5.488 -1.861 -7.113 1 97.88 178 ALA A C 1
ATOM 1376 O O . ALA A 1 178 ? -6.676 -1.942 -6.789 1 97.88 178 ALA A O 1
ATOM 1377 N N . ALA A 1 179 ? -4.527 -1.886 -6.312 1 96.12 179 ALA A N 1
ATOM 1378 C CA . ALA A 1 179 ? -4.789 -2.039 -4.883 1 96.12 179 ALA A CA 1
ATOM 1379 C C . ALA A 1 179 ? -5.621 -0.874 -4.352 1 96.12 179 ALA A C 1
ATOM 1381 O O . ALA A 1 179 ? -6.547 -1.072 -3.562 1 96.12 179 ALA A O 1
ATOM 1382 N N . ARG A 1 180 ? -5.266 0.257 -4.738 1 95.25 180 ARG A N 1
ATOM 1383 C CA . ARG A 1 180 ? -5.977 1.446 -4.277 1 95.25 180 ARG A CA 1
ATOM 1384 C C . ARG A 1 180 ? -7.406 1.468 -4.805 1 95.25 180 ARG A C 1
ATOM 1386 O O . ARG A 1 180 ? -8.328 1.875 -4.098 1 95.25 180 ARG A O 1
ATOM 1393 N N . ALA A 1 181 ? -7.57 1.07 -6.02 1 95.75 181 ALA A N 1
ATOM 1394 C CA . ALA A 1 181 ? -8.914 0.972 -6.586 1 95.75 181 ALA A CA 1
ATOM 1395 C C . ALA A 1 181 ? -9.773 -0.011 -5.797 1 95.75 181 ALA A C 1
ATOM 1397 O O . ALA A 1 181 ? -10.945 0.263 -5.516 1 95.75 181 ALA A O 1
ATOM 1398 N N . ALA A 1 182 ? -9.188 -1.104 -5.457 1 94.94 182 ALA A N 1
ATOM 1399 C CA . ALA A 1 182 ? -9.914 -2.098 -4.672 1 94.94 182 ALA A CA 1
ATOM 1400 C C . ALA A 1 182 ? -10.336 -1.529 -3.32 1 94.94 182 ALA A C 1
ATOM 1402 O O . ALA A 1 182 ? -11.477 -1.716 -2.887 1 94.94 182 ALA A O 1
ATOM 1403 N N . SER A 1 183 ? -9.461 -0.817 -2.697 1 91.06 183 SER A N 1
ATOM 1404 C CA . SER A 1 183 ? -9.758 -0.222 -1.398 1 91.06 183 SER A CA 1
ATOM 1405 C C . SER A 1 183 ? -10.82 0.868 -1.522 1 91.06 183 SER A C 1
ATOM 1407 O O . SER A 1 183 ? -11.688 0.998 -0.658 1 91.06 183 SER A O 1
ATOM 1409 N N . ALA A 1 184 ? -10.664 1.641 -2.58 1 91.06 184 ALA A N 1
ATOM 1410 C CA . ALA A 1 184 ? -11.617 2.721 -2.814 1 91.06 184 ALA A CA 1
ATOM 1411 C C . ALA A 1 184 ? -13.039 2.178 -2.979 1 91.06 184 ALA A C 1
ATOM 1413 O O . ALA A 1 184 ? -14.008 2.811 -2.551 1 91.06 184 ALA A O 1
ATOM 1414 N N . MET A 1 185 ? -13.109 0.988 -3.516 1 91 185 MET A N 1
ATOM 1415 C CA . MET A 1 185 ? -14.414 0.401 -3.777 1 91 185 MET A CA 1
ATOM 1416 C C . MET A 1 185 ? -14.859 -0.48 -2.615 1 91 185 MET A C 1
ATOM 1418 O O . MET A 1 185 ? -15.922 -1.098 -2.67 1 91 185 MET A O 1
ATOM 1422 N N . GLY A 1 186 ? -14.055 -0.599 -1.61 1 87.88 186 GLY A N 1
ATOM 1423 C CA . GLY A 1 186 ? -14.406 -1.389 -0.438 1 87.88 186 GLY A CA 1
ATOM 1424 C C . GLY A 1 186 ? -14.469 -2.877 -0.72 1 87.88 186 GLY A C 1
ATOM 1425 O O . GLY A 1 186 ? -15.273 -3.594 -0.125 1 87.88 186 GLY A O 1
ATOM 1426 N N . LEU A 1 187 ? -13.555 -3.352 -1.584 1 92.5 187 LEU A N 1
ATOM 1427 C CA . LEU A 1 187 ? -13.648 -4.738 -2.027 1 92.5 187 LEU A CA 1
ATOM 1428 C C . LEU A 1 187 ? -13.07 -5.684 -0.976 1 92.5 187 LEU A C 1
ATOM 1430 O O . LEU A 1 187 ? -13.266 -6.898 -1.054 1 92.5 187 LEU A O 1
ATOM 1434 N N . ASN A 1 188 ? -12.438 -5.164 -0.032 1 90.12 188 ASN A N 1
ATOM 1435 C CA . ASN A 1 188 ? -11.828 -6.008 0.99 1 90.12 188 ASN A CA 1
ATOM 1436 C C . ASN A 1 188 ? -12.867 -6.512 1.989 1 90.12 188 ASN A C 1
ATOM 1438 O O . ASN A 1 188 ? -12.547 -7.293 2.887 1 90.12 188 ASN A O 1
ATOM 1442 N N . HIS A 1 189 ? -14.078 -6.113 1.805 1 86.94 189 HIS A N 1
ATOM 1443 C CA . HIS A 1 189 ? -15.156 -6.551 2.686 1 86.94 189 HIS A CA 1
ATOM 1444 C C . HIS A 1 189 ? -16.266 -7.238 1.898 1 86.94 189 HIS A C 1
ATOM 1446 O O . HIS A 1 189 ? -16.484 -6.93 0.724 1 86.94 189 HIS A O 1
ATOM 1452 N N . GLU A 1 190 ? -16.984 -8.07 2.656 1 88.12 190 GLU A N 1
ATOM 1453 C CA . GLU A 1 190 ? -18.141 -8.719 2.039 1 88.12 190 GLU A CA 1
ATOM 1454 C C . GLU A 1 190 ? -19.281 -7.727 1.804 1 88.12 190 GLU A C 1
ATOM 1456 O O . GLU A 1 190 ? -19.5 -6.832 2.621 1 88.12 190 GLU A O 1
ATOM 1461 N N . GLN A 1 191 ? -19.781 -7.852 0.676 1 81.31 191 GLN A N 1
ATOM 1462 C CA . GLN A 1 191 ? -21 -7.09 0.398 1 81.31 191 GLN A CA 1
ATOM 1463 C C . GLN A 1 191 ? -22.203 -8.016 0.219 1 81.31 191 GLN A C 1
ATOM 1465 O O . GLN A 1 191 ? -22.562 -8.359 -0.908 1 81.31 191 GLN A O 1
ATOM 1470 N N . THR A 1 192 ? -22.859 -8.219 1.209 1 77 192 THR A N 1
ATOM 1471 C CA . THR A 1 192 ? -23.875 -9.266 1.239 1 77 192 THR A CA 1
ATOM 1472 C C . THR A 1 192 ? -25.172 -8.773 0.606 1 77 192 THR A C 1
ATOM 1474 O O . THR A 1 192 ? -26.062 -9.57 0.308 1 77 192 THR A O 1
ATOM 1477 N N . HIS A 1 193 ? -25.219 -7.555 0.287 1 79.12 193 HIS A N 1
ATOM 1478 C CA . HIS A 1 193 ? -26.469 -7.023 -0.273 1 79.12 193 HIS A CA 1
ATOM 1479 C C . HIS A 1 193 ? -26.469 -7.137 -1.793 1 79.12 193 HIS A C 1
ATOM 1481 O O . HIS A 1 193 ? -27.516 -6.941 -2.428 1 79.12 193 HIS A O 1
ATOM 1487 N N . LEU A 1 194 ? -25.438 -7.613 -2.324 1 80.06 194 LEU A N 1
ATOM 1488 C CA . LEU A 1 194 ? -25.312 -7.695 -3.777 1 80.06 194 LEU A CA 1
ATOM 1489 C C . LEU A 1 194 ? -25.766 -9.062 -4.281 1 80.06 194 LEU A C 1
ATOM 1491 O O . LEU A 1 194 ? -25.938 -9.992 -3.492 1 80.06 194 LEU A O 1
ATOM 1495 N N . ASP A 1 195 ? -25.984 -9.055 -5.594 1 84.69 195 ASP A N 1
ATOM 1496 C CA . ASP A 1 195 ? -26.219 -10.328 -6.273 1 84.69 195 ASP A CA 1
ATOM 1497 C C . ASP A 1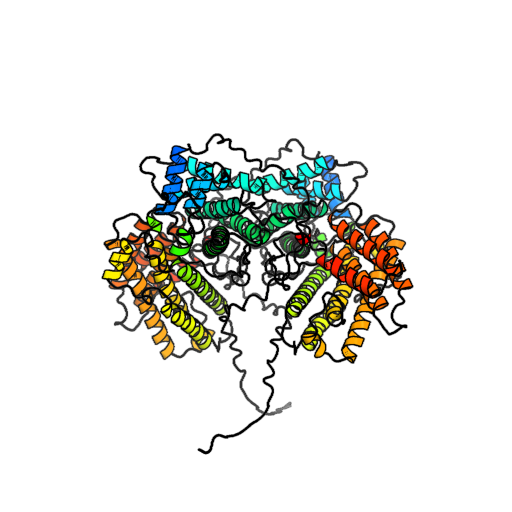 195 ? -25.062 -11.305 -6.035 1 84.69 195 ASP A C 1
ATOM 1499 O O . ASP A 1 195 ? -23.906 -10.898 -6.008 1 84.69 195 ASP A O 1
ATOM 1503 N N . PRO A 1 196 ? -25.406 -12.586 -5.871 1 84.38 196 PRO A N 1
ATOM 1504 C CA . PRO A 1 196 ? -24.391 -13.578 -5.527 1 84.38 196 PRO A CA 1
ATOM 1505 C C . PRO A 1 196 ? -23.266 -13.648 -6.551 1 84.38 196 PRO A C 1
ATOM 1507 O O . PRO A 1 196 ? -22.109 -13.898 -6.188 1 84.38 196 PRO A O 1
ATOM 1510 N N . ILE A 1 197 ? -23.625 -13.484 -7.805 1 87.75 197 ILE A N 1
ATOM 1511 C CA . ILE A 1 197 ? -22.594 -13.523 -8.836 1 87.75 197 ILE A CA 1
ATOM 1512 C C . ILE A 1 197 ? -21.641 -12.336 -8.664 1 87.75 197 ILE A C 1
ATOM 1514 O O . ILE A 1 197 ? -20.422 -12.5 -8.742 1 87.75 197 ILE A O 1
ATOM 1518 N N . LEU A 1 198 ? -22.25 -11.227 -8.438 1 88.94 198 LEU A N 1
ATOM 1519 C CA . LEU A 1 198 ? -21.453 -10.023 -8.266 1 88.94 198 LEU A CA 1
ATOM 1520 C C . LEU A 1 198 ? -20.594 -10.117 -7 1 88.94 198 LEU A C 1
ATOM 1522 O O . LEU A 1 198 ? -19.438 -9.695 -7 1 88.94 198 LEU A O 1
ATOM 1526 N N . GLU A 1 199 ? -21.156 -10.648 -6 1 90.06 199 GLU A N 1
ATOM 1527 C CA . GLU A 1 199 ? -20.422 -10.805 -4.746 1 90.06 199 GLU A CA 1
ATOM 1528 C C . GLU A 1 199 ? -19.234 -11.734 -4.918 1 90.06 199 GLU A C 1
ATOM 1530 O O . GLU A 1 199 ? -18.125 -11.43 -4.453 1 90.06 199 GLU A O 1
ATOM 1535 N N . GLU A 1 200 ? -19.469 -12.844 -5.582 1 92.88 200 GLU A N 1
ATOM 1536 C CA . GLU A 1 200 ? -18.391 -13.805 -5.812 1 92.88 200 GLU A CA 1
ATOM 1537 C C . GLU A 1 200 ? -17.328 -13.227 -6.742 1 92.88 200 GLU A C 1
ATOM 1539 O O . GLU A 1 200 ? -16.141 -13.484 -6.562 1 92.88 200 GLU A O 1
ATOM 1544 N N . THR A 1 201 ? -17.766 -12.492 -7.684 1 93.88 201 THR A N 1
ATOM 1545 C CA . THR A 1 201 ? -16.828 -11.852 -8.594 1 93.88 201 THR A CA 1
ATOM 1546 C C . THR A 1 201 ? -15.922 -10.875 -7.844 1 93.88 201 THR A C 1
ATOM 1548 O O . THR A 1 201 ? -14.719 -10.812 -8.094 1 93.88 201 THR A O 1
ATOM 1551 N N . ARG A 1 202 ? -16.484 -10.141 -6.949 1 94.38 202 ARG A N 1
ATOM 1552 C CA . ARG A 1 202 ? -15.734 -9.211 -6.117 1 94.38 202 ARG A CA 1
ATOM 1553 C C . ARG A 1 202 ? -14.719 -9.953 -5.254 1 94.38 202 ARG A C 1
ATOM 1555 O O . ARG A 1 202 ? -13.547 -9.578 -5.195 1 94.38 202 ARG A O 1
ATOM 1562 N N . ARG A 1 203 ? -15.148 -10.992 -4.711 1 94.75 203 ARG A N 1
ATOM 1563 C CA . ARG A 1 203 ? -14.297 -11.82 -3.865 1 94.75 203 ARG A CA 1
ATOM 1564 C C . ARG A 1 203 ? -13.117 -12.375 -4.652 1 94.75 203 ARG A C 1
ATOM 1566 O O . ARG A 1 203 ? -11.961 -12.234 -4.238 1 94.75 203 ARG A O 1
ATOM 1573 N N . ARG A 1 204 ? -13.406 -12.906 -5.703 1 96.44 204 ARG A N 1
ATOM 1574 C CA . ARG A 1 204 ? -12.383 -13.555 -6.52 1 96.44 204 ARG A CA 1
ATOM 1575 C C . ARG A 1 204 ? -11.391 -12.531 -7.062 1 96.44 204 ARG A C 1
ATOM 1577 O O . ARG A 1 204 ? -10.203 -12.82 -7.203 1 96.44 204 ARG A O 1
ATOM 1584 N N . THR A 1 205 ? -11.938 -11.414 -7.395 1 97.69 205 THR A N 1
ATOM 1585 C CA . THR A 1 205 ? -11.055 -10.375 -7.914 1 97.69 205 THR A CA 1
ATOM 1586 C C . THR A 1 205 ? -9.977 -10.016 -6.895 1 97.69 205 THR A C 1
ATOM 1588 O O . THR A 1 205 ? -8.797 -9.906 -7.238 1 97.69 205 THR A O 1
ATOM 1591 N N . VAL A 1 206 ? -10.336 -9.891 -5.648 1 97.25 206 VAL A N 1
ATOM 1592 C CA . VAL A 1 206 ? -9.383 -9.523 -4.605 1 97.25 206 VAL A CA 1
ATOM 1593 C C . VAL A 1 206 ? -8.406 -10.672 -4.371 1 97.25 206 VAL A C 1
ATOM 1595 O O . VAL A 1 206 ? -7.195 -10.461 -4.277 1 97.25 206 VAL A O 1
ATOM 1598 N N . TRP A 1 207 ? -8.891 -11.852 -4.332 1 97.25 207 TRP A N 1
ATOM 1599 C CA . TRP A 1 207 ? -8.023 -13 -4.07 1 97.25 207 TRP A CA 1
ATOM 1600 C C . TRP A 1 207 ? -7.051 -13.227 -5.223 1 97.25 207 TRP A C 1
ATOM 1602 O O . TRP A 1 207 ? -5.871 -13.516 -5 1 97.25 207 TRP A O 1
ATOM 1612 N N . CYS A 1 208 ? -7.547 -13.133 -6.43 1 97.38 208 CYS A N 1
ATOM 1613 C CA . CYS A 1 208 ? -6.676 -13.289 -7.59 1 97.38 208 CYS A CA 1
ATOM 1614 C C . CYS A 1 208 ? -5.633 -12.18 -7.641 1 97.38 208 CYS A C 1
ATOM 1616 O O . CYS A 1 208 ? -4.48 -12.422 -8.008 1 97.38 208 CYS A O 1
ATOM 1618 N N . PHE A 1 209 ? -6.094 -11.031 -7.266 1 97.31 209 PHE A N 1
ATOM 1619 C CA . PHE A 1 209 ? -5.148 -9.922 -7.172 1 97.31 209 PHE A CA 1
ATOM 1620 C C . PHE A 1 209 ? -4.051 -10.234 -6.156 1 97.31 209 PHE A C 1
ATOM 1622 O O . PHE A 1 209 ? -2.877 -9.953 -6.402 1 97.31 209 PHE A O 1
ATOM 1629 N N . LYS A 1 210 ? -4.43 -10.75 -5.07 1 95.88 210 LYS A N 1
ATOM 1630 C CA . LYS A 1 210 ? -3.461 -11.078 -4.027 1 95.88 210 LYS A CA 1
ATOM 1631 C C . LYS A 1 210 ? -2.439 -12.094 -4.531 1 95.88 210 LYS A C 1
ATOM 1633 O O . LYS A 1 210 ? -1.252 -12 -4.211 1 95.88 210 LYS A O 1
ATOM 1638 N N . LEU A 1 211 ? -2.906 -13.016 -5.285 1 95.06 211 LEU A N 1
ATOM 1639 C CA . LEU A 1 211 ? -2.004 -14 -5.875 1 95.06 211 LEU A CA 1
ATOM 1640 C C . LEU A 1 211 ? -1.018 -13.328 -6.824 1 95.06 211 LEU A C 1
ATOM 1642 O O . LEU A 1 211 ? 0.187 -13.586 -6.758 1 95.06 211 LEU A O 1
ATOM 1646 N N . LEU A 1 212 ? -1.541 -12.484 -7.617 1 94.62 212 LEU A N 1
ATOM 1647 C CA . LEU A 1 212 ? -0.704 -11.781 -8.578 1 94.62 212 LEU A CA 1
ATOM 1648 C C . LEU A 1 212 ? 0.331 -10.914 -7.867 1 94.62 212 LEU A C 1
ATOM 1650 O O . LEU A 1 212 ? 1.501 -10.891 -8.258 1 94.62 212 LEU A O 1
ATOM 1654 N N . GLU A 1 213 ? -0.102 -10.242 -6.898 1 93.44 213 GLU A N 1
ATOM 1655 C CA . GLU A 1 213 ? 0.769 -9.352 -6.137 1 93.44 213 GLU A CA 1
ATOM 1656 C C . GLU A 1 213 ? 1.905 -10.125 -5.477 1 93.44 213 GLU A C 1
ATOM 1658 O O . GLU A 1 213 ? 3.025 -9.617 -5.367 1 93.44 213 GLU A O 1
ATOM 1663 N N . SER A 1 214 ? 1.666 -11.32 -5.105 1 91.81 214 SER A N 1
ATOM 1664 C CA . SER A 1 214 ? 2.646 -12.125 -4.383 1 91.81 214 SER A CA 1
ATOM 1665 C C . SER A 1 214 ? 3.869 -12.414 -5.242 1 91.81 214 SER A C 1
ATOM 1667 O O . SER A 1 214 ? 4.941 -12.727 -4.723 1 91.81 214 SER A O 1
ATOM 1669 N N . TYR A 1 215 ? 3.736 -12.273 -6.492 1 92.44 215 TYR A N 1
ATOM 1670 C CA . TYR A 1 215 ? 4.859 -12.562 -7.379 1 92.44 215 TYR A CA 1
ATOM 1671 C C . TYR A 1 215 ? 5.906 -11.453 -7.309 1 92.44 215 TYR A C 1
ATOM 1673 O O . TYR A 1 215 ? 7.051 -11.648 -7.723 1 92.44 215 TYR A O 1
ATOM 1681 N N . PHE A 1 216 ? 5.52 -10.328 -6.785 1 89.69 216 PHE A N 1
ATOM 1682 C CA . PHE A 1 216 ? 6.453 -9.211 -6.691 1 89.69 216 PHE A CA 1
ATOM 1683 C C . PHE A 1 216 ? 7.312 -9.328 -5.441 1 89.69 216 PHE A C 1
ATOM 1685 O O . PHE A 1 216 ? 8.531 -9.141 -5.496 1 89.69 216 PHE A O 1
ATOM 1692 N N . SER A 1 217 ? 6.773 -9.516 -4.352 1 80.94 217 SER A N 1
ATOM 1693 C CA . SER A 1 217 ? 7.559 -9.422 -3.127 1 80.94 217 SER A CA 1
ATOM 1694 C C . SER A 1 217 ? 6.957 -10.281 -2.02 1 80.94 217 SER A C 1
ATOM 1696 O O . SER A 1 217 ? 6.742 -9.805 -0.904 1 80.94 217 SER A O 1
ATOM 1698 N N . ILE A 1 218 ? 6.918 -11.461 -2.238 1 79.06 218 ILE A N 1
ATOM 1699 C CA . ILE A 1 218 ? 6.285 -12.305 -1.228 1 79.06 218 ILE A CA 1
ATOM 1700 C C . ILE A 1 218 ? 7.082 -12.234 0.073 1 79.06 218 ILE A C 1
ATOM 1702 O O . ILE A 1 218 ? 8.312 -12.367 0.064 1 79.06 218 ILE A O 1
ATOM 1706 N N . GLY A 1 219 ? 6.426 -11.828 1.142 1 73.75 219 GLY A N 1
ATOM 1707 C CA . GLY A 1 219 ? 7.023 -11.844 2.467 1 73.75 219 GLY A CA 1
ATOM 1708 C C . GLY A 1 219 ? 7.648 -10.516 2.852 1 73.75 219 GLY A C 1
ATOM 1709 O O . GLY A 1 219 ? 8.18 -10.367 3.957 1 73.75 219 GLY A O 1
ATOM 1710 N N . LEU A 1 220 ? 7.727 -9.609 1.939 1 81.81 220 LEU A N 1
ATOM 1711 C CA . LEU A 1 220 ? 8.281 -8.289 2.242 1 81.81 220 LEU A CA 1
ATOM 1712 C C . LEU A 1 220 ? 7.164 -7.266 2.426 1 81.81 220 LEU A C 1
ATOM 1714 O O . LEU A 1 220 ? 6.598 -6.777 1.446 1 81.81 220 LEU A O 1
ATOM 1718 N N . THR A 1 221 ? 7.02 -6.891 3.609 1 78.69 221 THR A N 1
ATOM 1719 C CA . THR A 1 221 ? 5.895 -6.051 3.996 1 78.69 221 THR A CA 1
ATOM 1720 C C . THR A 1 221 ? 5.996 -4.676 3.344 1 78.69 221 THR A C 1
ATOM 1722 O O . THR A 1 221 ? 4.977 -4.043 3.049 1 78.69 221 THR A O 1
ATOM 1725 N N . GLU A 1 222 ? 7.172 -4.211 3.07 1 80.5 222 GLU A N 1
ATOM 1726 C CA . GLU A 1 222 ? 7.375 -2.859 2.557 1 80.5 222 GLU A CA 1
ATOM 1727 C C . GLU A 1 222 ? 6.84 -2.725 1.135 1 80.5 222 GLU A C 1
ATOM 1729 O O . GLU A 1 222 ? 6.59 -1.613 0.663 1 80.5 222 GLU A O 1
ATOM 1734 N N . PHE A 1 223 ? 6.641 -3.881 0.476 1 87 223 PHE A N 1
ATOM 1735 C CA . PHE A 1 223 ? 6.199 -3.818 -0.913 1 87 223 PHE A CA 1
ATOM 1736 C C . PHE A 1 223 ? 4.781 -4.355 -1.056 1 87 223 PHE A C 1
ATOM 1738 O O . PHE A 1 223 ? 4.215 -4.344 -2.15 1 87 223 PHE A O 1
ATOM 1745 N N . GLU A 1 224 ? 4.293 -4.82 0.045 1 87.38 224 GLU A N 1
ATOM 1746 C CA . GLU A 1 224 ? 2.934 -5.348 0.013 1 87.38 224 GLU A CA 1
ATOM 1747 C C . GLU A 1 224 ? 1.906 -4.223 -0.057 1 87.38 224 GLU A C 1
ATOM 1749 O O . GLU A 1 224 ? 1.996 -3.244 0.688 1 87.38 224 GLU A O 1
ATOM 1754 N N . VAL A 1 225 ? 1.016 -4.328 -0.979 1 89.5 225 VAL A N 1
ATOM 1755 C CA . VAL A 1 225 ? 0.025 -3.268 -1.141 1 89.5 225 VAL A CA 1
ATOM 1756 C C . VAL A 1 225 ? -1.337 -3.756 -0.651 1 89.5 225 VAL A C 1
ATOM 1758 O O . VAL A 1 225 ? -2.23 -2.949 -0.382 1 89.5 225 VAL A O 1
ATOM 1761 N N . CYS A 1 226 ? -1.49 -5.004 -0.537 1 87.56 226 CYS A N 1
ATOM 1762 C CA . CYS A 1 226 ? -2.725 -5.609 -0.048 1 87.56 226 CYS A CA 1
ATOM 1763 C C . CYS A 1 226 ? -2.428 -6.73 0.938 1 87.56 226 CYS A C 1
ATOM 1765 O O . CYS A 1 226 ? -2.49 -7.91 0.58 1 87.56 226 CYS A O 1
ATOM 1767 N N . PRO A 1 227 ? -2.186 -6.344 2.135 1 86.25 227 PRO A N 1
ATOM 1768 C CA . PRO A 1 227 ? -1.863 -7.395 3.105 1 86.25 227 PRO A CA 1
ATOM 1769 C C . PRO A 1 227 ? -3.043 -8.32 3.383 1 86.25 227 PRO A C 1
ATOM 1771 O O . PRO A 1 227 ? -4.191 -7.875 3.416 1 86.25 227 PRO A O 1
ATOM 1774 N N . PHE A 1 228 ? -2.73 -9.555 3.682 1 86.25 228 PHE A N 1
ATOM 1775 C CA . PHE A 1 228 ? -3.762 -10.547 3.975 1 86.25 228 PHE A CA 1
ATOM 1776 C C . PHE A 1 228 ? -4.566 -10.141 5.203 1 86.25 228 PHE A C 1
ATOM 1778 O O . PHE A 1 228 ? -5.766 -10.406 5.285 1 86.25 228 PHE A O 1
ATOM 1785 N N . GLU A 1 229 ? -3.979 -9.383 6.059 1 83.88 229 GLU A N 1
ATOM 1786 C CA . GLU A 1 229 ? -4.59 -8.961 7.316 1 83.88 229 GLU A CA 1
ATOM 1787 C C . GLU A 1 229 ? -5.707 -7.949 7.074 1 83.88 229 GLU A C 1
ATOM 1789 O O . GLU A 1 229 ? -6.543 -7.723 7.949 1 83.88 229 GLU A O 1
ATOM 1794 N N . CYS A 1 230 ? -5.684 -7.406 5.902 1 86.25 230 CYS A N 1
ATOM 1795 C CA . CYS A 1 230 ? -6.664 -6.371 5.602 1 86.25 230 CYS A CA 1
ATOM 1796 C C . CYS A 1 230 ? -7.746 -6.898 4.672 1 86.25 230 CYS A C 1
ATOM 1798 O O . CYS A 1 230 ? -8.539 -6.125 4.133 1 86.25 230 CYS A O 1
ATOM 1800 N N . ILE A 1 231 ? -7.746 -8.219 4.391 1 91.62 231 ILE A N 1
ATOM 1801 C CA . ILE A 1 231 ? -8.758 -8.828 3.535 1 91.62 231 ILE A CA 1
ATOM 1802 C C . ILE A 1 231 ? -9.773 -9.578 4.395 1 91.62 231 ILE A C 1
ATOM 1804 O O . ILE A 1 231 ? -9.461 -10.625 4.965 1 91.62 231 ILE A O 1
ATOM 1808 N N . TYR A 1 232 ? -10.938 -9.023 4.438 1 89.06 232 TYR A N 1
ATOM 1809 C CA . TYR A 1 232 ? -12.008 -9.594 5.25 1 89.06 232 TYR A CA 1
ATOM 1810 C C . TYR A 1 232 ? -13.055 -10.273 4.379 1 89.06 232 TYR A C 1
ATOM 1812 O O . TYR A 1 232 ? -14.227 -9.906 4.398 1 89.06 232 TYR A O 1
ATOM 1820 N N . LEU A 1 233 ? -12.578 -11.156 3.6 1 93.75 233 LEU A N 1
ATOM 1821 C CA . LEU A 1 233 ? -13.414 -11.883 2.654 1 93.75 233 LEU A CA 1
ATOM 1822 C C . LEU A 1 233 ? -13.359 -13.383 2.916 1 93.75 233 LEU A C 1
ATOM 1824 O O . LEU A 1 233 ? -12.328 -13.898 3.371 1 93.75 233 LEU A O 1
ATOM 1828 N N . HIS A 1 234 ? -14.43 -14.016 2.639 1 92.69 234 HIS A N 1
ATOM 1829 C CA . HIS A 1 234 ? -14.398 -15.477 2.584 1 92.69 234 HIS A CA 1
ATOM 1830 C C . HIS A 1 234 ? -13.594 -15.961 1.387 1 92.69 234 HIS A C 1
ATOM 1832 O O . HIS A 1 234 ? -13.43 -15.234 0.405 1 92.69 234 HIS A O 1
ATOM 1838 N N . PRO A 1 235 ? -13.102 -17.188 1.515 1 92.62 235 PRO A N 1
ATOM 1839 C CA . PRO A 1 235 ? -12.453 -17.734 0.329 1 92.62 235 PRO A CA 1
ATOM 1840 C C . PRO A 1 235 ? -13.414 -17.906 -0.847 1 92.62 235 PRO A C 1
ATOM 1842 O O . PRO A 1 235 ? -14.633 -17.906 -0.66 1 92.62 235 PRO A O 1
ATOM 1845 N N . PRO A 1 236 ? -12.82 -17.984 -2.027 1 93.25 236 PRO A N 1
ATOM 1846 C CA . PRO A 1 236 ? -13.688 -18.172 -3.189 1 93.25 236 PRO A CA 1
ATOM 1847 C C . PRO A 1 236 ? -14.547 -19.438 -3.084 1 93.25 236 PRO A C 1
ATOM 1849 O O . PRO A 1 236 ? -14.094 -20.453 -2.566 1 93.25 236 PRO A O 1
ATOM 1852 N N . SER A 1 237 ? -15.695 -19.328 -3.658 1 90.19 237 SER A N 1
ATOM 1853 C CA . SER A 1 237 ? -16.609 -20.469 -3.68 1 90.19 237 SER A CA 1
ATOM 1854 C C . SER A 1 237 ? -16.188 -21.5 -4.723 1 90.19 237 SER A C 1
ATOM 1856 O O . SER A 1 237 ? -15.289 -21.234 -5.527 1 90.19 237 SER A O 1
ATOM 1858 N N . LEU A 1 238 ? -16.891 -22.641 -4.688 1 88.31 238 LEU A N 1
ATOM 1859 C CA . LEU A 1 238 ? -16.656 -23.688 -5.684 1 88.31 238 LEU A CA 1
ATOM 1860 C C . LEU A 1 238 ? -17.031 -23.188 -7.078 1 88.31 238 LEU A C 1
ATOM 1862 O O . LEU A 1 238 ? -17.969 -22.422 -7.242 1 88.31 238 LEU A O 1
ATOM 1866 N N . GLU A 1 239 ? -16.281 -23.766 -7.996 1 86.44 239 GLU A N 1
ATOM 1867 C CA . GLU A 1 239 ? -16.531 -23.375 -9.383 1 86.44 239 GLU A CA 1
ATOM 1868 C C . GLU A 1 239 ? -17.969 -23.719 -9.797 1 86.44 239 GLU A C 1
ATOM 1870 O O . GLU A 1 239 ? -18.594 -22.969 -10.555 1 86.44 239 GLU A O 1
ATOM 1875 N N . ASP A 1 240 ? -18.422 -24.781 -9.312 1 80.44 240 ASP A N 1
ATOM 1876 C CA . ASP A 1 240 ? -19.781 -25.203 -9.656 1 80.44 240 ASP A CA 1
ATOM 1877 C C . ASP A 1 240 ? -20.812 -24.203 -9.164 1 80.44 240 ASP A C 1
ATOM 1879 O O . ASP A 1 240 ? -21.766 -23.891 -9.875 1 80.44 240 ASP A O 1
ATOM 1883 N N . SER A 1 241 ? -20.641 -23.75 -8.062 1 79.44 241 SER A N 1
ATOM 1884 C CA . SER A 1 241 ? -21.562 -22.766 -7.488 1 79.44 241 SER A CA 1
ATOM 1885 C C . SER A 1 241 ? -21.484 -21.438 -8.219 1 79.44 241 SER A C 1
ATOM 1887 O O . SER A 1 241 ? -22.5 -20.766 -8.43 1 79.44 241 SER A O 1
ATOM 1889 N N . PHE A 1 242 ? -20.344 -21.109 -8.656 1 85.94 242 PHE A N 1
ATOM 1890 C CA . PHE A 1 242 ? -20.109 -19.844 -9.344 1 85.94 242 PHE A CA 1
ATOM 1891 C C . PHE A 1 242 ? -20.594 -19.906 -10.789 1 85.94 242 PHE A C 1
ATOM 1893 O O . PHE A 1 242 ? -21.188 -18.938 -11.297 1 85.94 242 PHE A O 1
ATOM 1900 N N . GLY A 1 243 ? -20.281 -21.031 -11.336 1 71.38 243 GLY A N 1
ATOM 1901 C CA . GLY A 1 243 ? -20.625 -21.219 -12.734 1 71.38 243 GLY A CA 1
ATOM 1902 C C . GLY A 1 243 ? -22.109 -21.469 -12.953 1 71.38 243 GLY A C 1
ATOM 1903 O O . GLY A 1 243 ? -22.641 -21.172 -14.023 1 71.38 243 GLY A O 1
ATOM 1904 N N . LEU A 1 244 ? -22.562 -22.062 -11.984 1 58.94 244 LEU A N 1
ATOM 1905 C CA . LEU A 1 244 ? -23.969 -22.406 -12.086 1 58.94 244 LEU A CA 1
ATOM 1906 C C . LEU A 1 244 ? -24.844 -21.156 -11.898 1 58.94 244 LEU A C 1
ATOM 1908 O O . LEU A 1 244 ? -26.016 -21.141 -12.281 1 58.94 244 LEU A O 1
ATOM 1912 N N . LEU A 1 245 ? -24.141 -20.281 -11.398 1 58.69 245 LEU A N 1
ATOM 1913 C CA . LEU A 1 245 ? -24.891 -19.031 -11.25 1 58.69 245 LEU A CA 1
ATOM 1914 C C . LEU A 1 245 ? -25.062 -18.344 -12.602 1 58.69 245 LEU A C 1
ATOM 1916 O O . LEU A 1 245 ? -24.078 -17.969 -13.242 1 58.69 245 LEU A O 1
ATOM 1920 N N . CYS A 1 246 ? -25.922 -18.906 -13.414 1 56.94 246 CYS A N 1
ATOM 1921 C CA . CYS A 1 246 ? -26.109 -18.312 -14.734 1 56.94 246 CYS A CA 1
ATOM 1922 C C . CYS A 1 246 ? -27.281 -17.359 -14.742 1 56.94 246 CYS A C 1
ATOM 1924 O O . CYS A 1 246 ? -28.312 -17.625 -14.141 1 56.94 246 CYS A O 1
ATOM 1926 N N . PRO A 1 247 ? -26.969 -16.078 -15.148 1 52.66 247 PRO A N 1
ATOM 1927 C CA . PRO A 1 247 ? -28.156 -15.227 -15.344 1 52.66 247 PRO A CA 1
ATOM 1928 C C . PRO A 1 247 ? -29.234 -15.906 -16.172 1 52.66 247 PRO A C 1
ATOM 1930 O O . PRO A 1 247 ? -28.938 -16.781 -16.984 1 52.66 247 PRO A O 1
ATOM 1933 N N . PRO A 1 248 ? -30.469 -15.641 -15.859 1 52.22 248 PRO A N 1
ATOM 1934 C CA . PRO A 1 248 ? -31.516 -16.172 -16.734 1 52.22 248 PRO A CA 1
ATOM 1935 C C . PRO A 1 248 ? -31.266 -15.891 -18.203 1 52.22 248 PRO A C 1
ATOM 1937 O O . PRO A 1 248 ? -30.922 -14.766 -18.578 1 52.22 248 PRO A O 1
ATOM 1940 N N . GLY A 1 249 ? -31.188 -17.016 -19.156 1 49.88 249 GLY A N 1
ATOM 1941 C CA . GLY A 1 249 ? -31.078 -16.875 -20.609 1 49.88 249 GLY A CA 1
ATOM 1942 C C . GLY A 1 249 ? -29.672 -17.156 -21.125 1 49.88 249 GLY A C 1
ATOM 1943 O O . GLY A 1 249 ? -29.453 -17.125 -22.328 1 49.88 249 GLY A O 1
ATOM 1944 N N . SER A 1 250 ? -28.719 -17.234 -20.25 1 51.62 250 SER A N 1
ATOM 1945 C CA . SER A 1 250 ? -27.344 -17.469 -20.719 1 51.62 250 SER A CA 1
ATOM 1946 C C . SER A 1 250 ? -26.906 -18.906 -20.469 1 51.62 250 SER A C 1
ATOM 1948 O O . SER A 1 250 ? -25.703 -19.172 -20.344 1 51.62 250 SER A O 1
ATOM 1950 N N . GLU A 1 251 ? -27.844 -19.734 -20.297 1 52.19 251 GLU A N 1
ATOM 1951 C CA . GLU A 1 251 ? -27.594 -21.125 -19.922 1 52.19 251 GLU A CA 1
ATOM 1952 C C . GLU A 1 251 ? -26.734 -21.844 -20.969 1 52.19 251 GLU A C 1
ATOM 1954 O O . GLU A 1 251 ? -25.984 -22.766 -20.656 1 52.19 251 GLU A O 1
ATOM 1959 N N . ASP A 1 252 ? -26.859 -21.391 -22.156 1 50.22 252 ASP A N 1
ATOM 1960 C CA . ASP A 1 252 ? -26.188 -22.078 -23.266 1 50.22 252 ASP A CA 1
ATOM 1961 C C . ASP A 1 252 ? -24.688 -21.812 -23.234 1 50.22 252 ASP A C 1
ATOM 1963 O O . ASP A 1 252 ? -23.922 -22.484 -23.938 1 50.22 252 ASP A O 1
ATOM 1967 N N . PHE A 1 253 ? -24.281 -20.75 -22.703 1 49.59 253 PHE A N 1
ATOM 1968 C CA . PHE A 1 253 ? -22.859 -20.422 -22.797 1 49.59 253 PHE A CA 1
ATOM 1969 C C . PHE A 1 253 ? -22.062 -21.203 -21.766 1 49.59 253 PHE A C 1
ATOM 1971 O O . PHE A 1 253 ? -20.891 -20.891 -21.516 1 49.59 253 PHE A O 1
ATOM 1978 N N . ALA A 1 254 ? -22.656 -22.188 -21.312 1 50.56 254 ALA A N 1
ATOM 1979 C CA . ALA A 1 254 ? -21.922 -22.969 -20.328 1 50.56 254 ALA A CA 1
ATOM 1980 C C . ALA A 1 254 ? -20.578 -23.438 -20.859 1 50.56 254 ALA A C 1
ATOM 1982 O O . ALA A 1 254 ? -20.516 -24.328 -21.703 1 50.56 254 ALA A O 1
ATOM 1983 N N . ILE A 1 255 ? -19.625 -22.531 -20.922 1 53.97 255 ILE A N 1
ATOM 1984 C CA . ILE A 1 255 ? -18.25 -22.859 -21.297 1 53.97 255 ILE A CA 1
ATOM 1985 C C . ILE A 1 255 ? -17.859 -24.203 -20.688 1 53.97 255 ILE A C 1
ATOM 1987 O O . ILE A 1 255 ? -18.188 -24.5 -19.547 1 53.97 255 ILE A O 1
ATOM 1991 N N . HIS A 1 256 ? -17.562 -25.156 -21.562 1 50.94 256 HIS A N 1
ATOM 1992 C CA . HIS A 1 256 ? -17.109 -26.5 -21.266 1 50.94 256 HIS A CA 1
ATOM 1993 C C . HIS A 1 256 ? -16.406 -26.562 -19.922 1 50.94 256 HIS A C 1
ATOM 1995 O O . HIS A 1 256 ? -16.609 -27.5 -19.156 1 50.94 256 HIS A O 1
ATOM 2001 N N . ALA A 1 257 ? -15.453 -25.703 -19.734 1 53.44 257 ALA A N 1
ATOM 2002 C CA . ALA A 1 257 ? -14.672 -25.797 -18.5 1 53.44 257 ALA A CA 1
ATOM 2003 C C . ALA A 1 257 ? -15.57 -25.75 -17.266 1 53.44 257 ALA A C 1
ATOM 2005 O O . ALA A 1 257 ? -15.242 -26.328 -16.234 1 53.44 257 ALA A O 1
ATOM 2006 N N . LEU A 1 258 ? -16.781 -25.172 -17.547 1 57.47 258 LEU A N 1
ATOM 2007 C CA . LEU A 1 258 ? -17.672 -25.047 -16.391 1 57.47 258 LEU A CA 1
ATOM 2008 C C . LEU A 1 258 ? -18.469 -26.328 -16.172 1 57.47 258 LEU A C 1
ATOM 2010 O O . LEU A 1 258 ? -19.062 -26.516 -15.109 1 57.47 258 LEU A O 1
ATOM 2014 N N . ARG A 1 259 ? -18.234 -27.25 -17.125 1 59.81 259 ARG A N 1
ATOM 2015 C CA . ARG A 1 259 ? -18.969 -28.5 -16.984 1 59.81 259 ARG A CA 1
ATOM 2016 C C . ARG A 1 259 ? -18.141 -29.547 -16.234 1 59.81 259 ARG A C 1
ATOM 2018 O O . ARG A 1 259 ? -18.688 -30.5 -15.68 1 59.81 259 ARG A O 1
ATOM 2025 N N . ASP A 1 260 ? -16.859 -29.203 -16.203 1 72.5 260 ASP A N 1
ATOM 2026 C CA . ASP A 1 260 ? -15.969 -30.125 -15.523 1 72.5 260 ASP A CA 1
ATOM 2027 C C . ASP A 1 260 ? -16.094 -30 -14.008 1 72.5 260 ASP A C 1
ATOM 2029 O O . ASP A 1 260 ? -15.641 -29.016 -13.422 1 72.5 260 ASP A O 1
ATOM 2033 N N . GLN A 1 261 ? -16.688 -30.969 -13.383 1 71.75 261 GLN A N 1
ATOM 2034 C CA . GLN A 1 261 ? -16.969 -30.938 -11.953 1 71.75 261 GLN A CA 1
ATOM 2035 C C . GLN A 1 261 ? -15.75 -31.344 -11.133 1 71.75 261 GLN A C 1
ATOM 2037 O O . GLN A 1 261 ? -15.852 -31.562 -9.922 1 71.75 261 GLN A O 1
ATOM 2042 N N . ASN A 1 262 ? -14.664 -31.219 -11.789 1 78.06 262 ASN A N 1
ATOM 2043 C CA . ASN A 1 262 ? -13.477 -31.75 -11.117 1 78.06 262 ASN A CA 1
ATOM 2044 C C . ASN A 1 262 ? -12.633 -30.625 -10.516 1 78.06 262 ASN A C 1
ATOM 2046 O O . ASN A 1 262 ? -11.477 -30.844 -10.156 1 78.06 262 ASN A O 1
ATOM 2050 N N . GLU A 1 263 ? -13.164 -29.484 -10.414 1 85.38 263 GLU A N 1
ATOM 2051 C CA . GLU A 1 263 ? -12.398 -28.406 -9.797 1 85.38 263 GLU A CA 1
ATOM 2052 C C . GLU A 1 263 ? -12.195 -28.656 -8.305 1 85.38 263 GLU A C 1
ATOM 2054 O O . GLU A 1 263 ? -11.094 -28.453 -7.777 1 85.38 263 GLU A O 1
ATOM 2059 N N . LEU A 1 264 ? -13.188 -29.062 -7.539 1 82.44 264 LEU A N 1
ATOM 2060 C CA . LEU A 1 264 ? -13.188 -29.609 -6.188 1 82.44 264 LEU A CA 1
ATOM 2061 C C . LEU A 1 264 ? -12.641 -28.594 -5.191 1 82.44 264 LEU A C 1
ATOM 2063 O O . LEU A 1 264 ? -11.898 -28.953 -4.27 1 82.44 264 LEU A O 1
ATOM 2067 N N . GLY A 1 265 ? -12.773 -27.297 -5.445 1 88.12 265 GLY A N 1
ATOM 2068 C CA . GLY A 1 265 ? -12.352 -26.266 -4.504 1 88.12 265 GLY A CA 1
ATOM 2069 C C . GLY A 1 265 ? -10.867 -25.953 -4.586 1 88.12 265 GLY A C 1
ATOM 2070 O O . GLY A 1 265 ? -10.297 -25.391 -3.654 1 88.12 265 GLY A O 1
ATOM 2071 N N . SER A 1 266 ? -10.273 -26.312 -5.648 1 92.38 266 SER A N 1
ATOM 2072 C CA . SER A 1 266 ? -8.836 -26.172 -5.812 1 92.38 266 SER A CA 1
ATOM 2073 C C . SER A 1 266 ? -8.414 -24.703 -5.77 1 92.38 266 SER A C 1
ATOM 2075 O O . SER A 1 266 ? -7.344 -24.375 -5.266 1 92.38 266 SER A O 1
ATOM 2077 N N . LEU A 1 267 ? -9.289 -23.812 -6.262 1 94.31 267 LEU A N 1
ATOM 2078 C CA . LEU A 1 267 ? -8.945 -22.391 -6.223 1 94.31 267 LEU A CA 1
ATOM 2079 C C . LEU A 1 267 ? -8.781 -21.906 -4.781 1 94.31 267 LEU A C 1
ATOM 2081 O O . LEU A 1 267 ? -7.812 -21.219 -4.457 1 94.31 267 LEU A O 1
ATOM 2085 N N . ASN A 1 268 ? -9.711 -22.266 -3.979 1 94.75 268 ASN A N 1
ATOM 2086 C CA . ASN A 1 268 ? -9.648 -21.922 -2.559 1 94.75 268 ASN A CA 1
ATOM 2087 C C . ASN A 1 268 ? -8.375 -22.469 -1.912 1 94.75 268 ASN A C 1
ATOM 2089 O O . ASN A 1 268 ? -7.711 -21.766 -1.15 1 94.75 268 ASN A O 1
ATOM 2093 N N . MET A 1 269 ? -8.016 -23.641 -2.25 1 95.19 269 MET A N 1
ATOM 2094 C CA . MET A 1 269 ? -6.832 -24.281 -1.688 1 95.19 269 MET A CA 1
ATOM 2095 C C . MET A 1 269 ? -5.562 -23.562 -2.139 1 95.19 269 MET A C 1
ATOM 2097 O O . MET A 1 269 ? -4.637 -23.375 -1.35 1 95.19 269 MET A O 1
ATOM 2101 N N . CYS A 1 270 ? -5.551 -23.203 -3.383 1 96.31 270 CYS A N 1
ATOM 2102 C CA . CYS A 1 270 ? -4.395 -22.484 -3.906 1 96.31 270 CYS A CA 1
ATOM 2103 C C . CYS A 1 270 ? -4.18 -21.188 -3.148 1 96.31 270 CYS A C 1
ATOM 2105 O O . CYS A 1 270 ? -3.045 -20.844 -2.799 1 96.31 270 CYS A O 1
ATOM 2107 N N . ILE A 1 271 ? -5.219 -20.5 -2.873 1 95.25 271 ILE A N 1
ATOM 2108 C CA . ILE A 1 271 ? -5.137 -19.219 -2.195 1 95.25 271 ILE A CA 1
ATOM 2109 C C . ILE A 1 271 ? -4.668 -19.422 -0.755 1 95.25 271 ILE A C 1
ATOM 2111 O O . ILE A 1 271 ? -3.801 -18.688 -0.271 1 95.25 271 ILE A O 1
ATOM 2115 N N . ARG A 1 272 ? -5.145 -20.344 -0.117 1 94.81 272 ARG A N 1
ATOM 2116 C CA . ARG A 1 272 ? -4.762 -20.625 1.263 1 94.81 272 ARG A CA 1
ATOM 2117 C C . ARG A 1 272 ? -3.303 -21.062 1.35 1 94.81 272 ARG A C 1
ATOM 2119 O O . ARG A 1 272 ? -2.576 -20.625 2.248 1 94.81 272 ARG A O 1
ATOM 2126 N N . LEU A 1 273 ? -2.979 -21.859 0.447 1 96.31 273 LEU A N 1
ATOM 2127 C CA . LEU A 1 273 ? -1.591 -22.312 0.42 1 96.31 273 LEU A CA 1
ATOM 2128 C C . LEU A 1 273 ? -0.646 -21.156 0.136 1 96.31 273 LEU A C 1
ATOM 2130 O O . LEU A 1 273 ? 0.443 -21.078 0.709 1 96.31 273 LEU A O 1
ATOM 2134 N N . ALA A 1 274 ? -1.088 -20.312 -0.762 1 94.69 274 ALA A N 1
ATOM 2135 C CA . ALA A 1 274 ? -0.286 -19.125 -1.041 1 94.69 274 ALA A CA 1
ATOM 2136 C C . ALA A 1 274 ? -0.122 -18.266 0.211 1 94.69 274 ALA A C 1
ATOM 2138 O O . ALA A 1 274 ? 0.939 -17.688 0.434 1 94.69 274 ALA A O 1
ATOM 2139 N N . SER A 1 275 ? -1.128 -18.203 1.017 1 93.56 275 SER A N 1
ATOM 2140 C CA . SER A 1 275 ? -1.081 -17.453 2.271 1 93.56 275 SER A CA 1
ATOM 2141 C C . SER A 1 275 ? -0.098 -18.078 3.252 1 93.56 275 SER A C 1
ATOM 2143 O O . SER A 1 275 ? 0.694 -17.375 3.883 1 93.56 275 SER A O 1
ATOM 2145 N N . ILE A 1 276 ? -0.122 -19.328 3.336 1 94.75 276 ILE A N 1
ATOM 2146 C CA . ILE A 1 276 ? 0.783 -20.047 4.23 1 94.75 276 ILE A CA 1
ATOM 2147 C C . ILE A 1 276 ? 2.225 -19.859 3.758 1 94.75 276 ILE A C 1
ATOM 2149 O O . ILE A 1 276 ? 3.125 -19.625 4.566 1 94.75 276 ILE A O 1
ATOM 2153 N N . ARG A 1 277 ? 2.348 -19.984 2.514 1 94.81 277 ARG A N 1
ATOM 2154 C CA . ARG A 1 277 ? 3.689 -19.797 1.972 1 94.81 277 ARG A CA 1
ATOM 2155 C C . ARG A 1 277 ? 4.223 -18.406 2.297 1 94.81 277 ARG A C 1
ATOM 2157 O O . ARG A 1 277 ? 5.398 -18.25 2.629 1 94.81 277 ARG A O 1
ATOM 2164 N N . ARG A 1 278 ? 3.41 -17.469 2.16 1 91.94 278 ARG A N 1
ATOM 2165 C CA . ARG A 1 278 ? 3.789 -16.094 2.523 1 91.94 278 ARG A CA 1
ATOM 2166 C C . ARG A 1 278 ? 4.27 -16.031 3.971 1 91.94 278 ARG A C 1
ATOM 2168 O O . ARG A 1 278 ? 5.273 -15.383 4.266 1 91.94 278 ARG A O 1
ATOM 2175 N N . ASP A 1 279 ? 3.627 -16.625 4.828 1 92.12 279 ASP A N 1
ATOM 2176 C CA . ASP A 1 279 ? 4.004 -16.625 6.238 1 92.12 279 ASP A CA 1
ATOM 2177 C C . ASP A 1 279 ? 5.344 -17.328 6.449 1 92.12 279 ASP A C 1
ATOM 2179 O O . ASP A 1 279 ? 6.156 -16.875 7.266 1 92.12 279 ASP A O 1
ATOM 2183 N N . ILE A 1 280 ? 5.535 -18.344 5.754 1 93.5 280 ILE A N 1
ATOM 2184 C CA . ILE A 1 280 ? 6.801 -19.062 5.832 1 93.5 280 ILE A CA 1
ATOM 2185 C C . ILE A 1 280 ? 7.934 -18.172 5.332 1 93.5 280 ILE A C 1
ATOM 2187 O O . ILE A 1 280 ? 9 -18.109 5.949 1 93.5 280 ILE A O 1
ATOM 2191 N N . MET A 1 281 ? 7.676 -17.5 4.293 1 91.12 281 MET A N 1
ATOM 2192 C CA . MET A 1 281 ? 8.695 -16.609 3.736 1 91.12 281 MET A CA 1
ATOM 2193 C C . MET A 1 281 ? 8.992 -15.461 4.688 1 91.12 281 MET A C 1
ATOM 2195 O O . MET A 1 281 ? 10.141 -15.031 4.812 1 91.12 281 MET A O 1
ATOM 2199 N N . LYS A 1 282 ? 7.957 -14.969 5.305 1 88.19 282 LYS A N 1
ATOM 2200 C CA . LYS A 1 282 ? 8.172 -13.938 6.316 1 88.19 282 LYS A CA 1
ATOM 2201 C C . LYS A 1 282 ? 9.062 -14.438 7.441 1 88.19 282 LYS A C 1
ATOM 2203 O O . LYS A 1 282 ? 9.969 -13.734 7.891 1 88.19 282 LYS A O 1
ATOM 2208 N N . LEU A 1 283 ? 8.844 -15.617 7.875 1 89.5 283 LEU A N 1
ATOM 2209 C CA . LEU A 1 283 ? 9.664 -16.234 8.914 1 89.5 283 LEU A CA 1
ATOM 2210 C C . LEU A 1 283 ? 11.109 -16.375 8.461 1 89.5 283 LEU A C 1
ATOM 2212 O O . LEU A 1 283 ? 12.031 -16.047 9.211 1 89.5 283 LEU A O 1
ATOM 2216 N N . THR A 1 284 ? 11.25 -16.844 7.258 1 88.5 284 THR A N 1
ATOM 2217 C CA . THR A 1 284 ? 12.586 -17.047 6.707 1 88.5 284 THR A CA 1
ATOM 2218 C C . THR A 1 284 ? 13.359 -15.727 6.68 1 88.5 284 THR A C 1
ATOM 2220 O O . THR A 1 284 ? 14.539 -15.688 7.031 1 88.5 284 THR A O 1
ATOM 2223 N N . ARG A 1 285 ? 12.727 -14.719 6.348 1 85.56 285 ARG A N 1
ATOM 2224 C CA . ARG A 1 285 ? 13.367 -13.406 6.266 1 85.56 285 ARG A CA 1
ATOM 2225 C C . ARG A 1 285 ? 13.688 -12.867 7.656 1 85.56 285 ARG A C 1
ATOM 2227 O O . ARG A 1 285 ? 14.719 -12.227 7.855 1 85.56 285 ARG A O 1
ATOM 2234 N N . GLU A 1 286 ? 12.836 -13.078 8.547 1 83.75 286 GLU A N 1
ATOM 2235 C CA . GLU A 1 286 ? 13.07 -12.664 9.93 1 83.75 286 GLU A CA 1
ATOM 2236 C C . GLU A 1 286 ? 14.273 -13.391 10.516 1 83.75 286 GLU A C 1
ATOM 2238 O O . GLU A 1 286 ? 15.078 -12.789 11.234 1 83.75 286 GLU A O 1
ATOM 2243 N N . LEU A 1 287 ? 14.445 -14.594 10.211 1 86.19 287 LEU A N 1
ATOM 2244 C CA . LEU A 1 287 ? 15.523 -15.414 10.742 1 86.19 287 LEU A CA 1
ATOM 2245 C C . LEU A 1 287 ? 16.859 -15.039 10.102 1 86.19 287 LEU A C 1
ATOM 2247 O O . LEU A 1 287 ? 17.906 -15.18 10.734 1 86.19 287 LEU A O 1
ATOM 2251 N N . ALA A 1 288 ? 16.766 -14.586 8.945 1 81.25 288 ALA A N 1
ATOM 2252 C CA . ALA A 1 288 ? 17.984 -14.258 8.203 1 81.25 288 ALA A CA 1
ATOM 2253 C C . ALA A 1 288 ? 18.75 -13.117 8.867 1 81.25 288 ALA A C 1
ATOM 2255 O O . ALA A 1 288 ? 19.969 -13.031 8.766 1 81.25 288 ALA A O 1
ATOM 2256 N N . VAL A 1 289 ? 18.031 -12.25 9.602 1 77.56 289 VAL A N 1
ATOM 2257 C CA . VAL A 1 289 ? 18.688 -11.094 10.195 1 77.56 289 VAL A CA 1
ATOM 2258 C C . VAL A 1 289 ? 18.797 -11.273 11.703 1 77.56 289 VAL A C 1
ATOM 2260 O O . VAL A 1 289 ? 19.25 -10.375 12.414 1 77.56 289 VAL A O 1
ATOM 2263 N N . CYS A 1 290 ? 18.469 -12.469 12.078 1 80.31 290 CYS A N 1
ATOM 2264 C CA . CYS A 1 290 ? 18.469 -12.719 13.516 1 80.31 290 CYS A CA 1
ATOM 2265 C C . CYS A 1 290 ? 19.906 -12.797 14.047 1 80.31 290 CYS A C 1
ATOM 2267 O O . CYS A 1 290 ? 20.734 -13.492 13.484 1 80.31 290 CYS A O 1
ATOM 2269 N N . SER A 1 291 ? 20.188 -12.062 15.094 1 83 291 SER A N 1
ATOM 2270 C CA . SER A 1 291 ? 21.531 -12.031 15.688 1 83 291 SER A CA 1
ATOM 2271 C C . SER A 1 291 ? 21.562 -12.797 17.016 1 83 291 SER A C 1
ATOM 2273 O O . SER A 1 291 ? 22.609 -12.953 17.625 1 83 291 SER A O 1
ATOM 2275 N N . GLU A 1 292 ? 20.422 -13.242 17.438 1 85.62 292 GLU A N 1
ATOM 2276 C CA . GLU A 1 292 ? 20.297 -14.008 18.672 1 85.62 292 GLU A CA 1
ATOM 2277 C C . GLU A 1 292 ? 19.609 -15.352 18.422 1 85.62 292 GLU A C 1
ATOM 2279 O O . GLU A 1 292 ? 18.938 -15.523 17.406 1 85.62 292 GLU A O 1
ATOM 2284 N N . PRO A 1 293 ? 19.922 -16.25 19.312 1 85.62 293 PRO A N 1
ATOM 2285 C CA . PRO A 1 293 ? 19.234 -17.531 19.156 1 85.62 293 PRO A CA 1
ATOM 2286 C C . PRO A 1 293 ? 17.719 -17.391 19.125 1 85.62 293 PRO A C 1
ATOM 2288 O O . PRO A 1 293 ? 17.156 -16.562 19.859 1 85.62 293 PRO A O 1
ATOM 2291 N N . TYR A 1 294 ? 17.141 -18.125 18.281 1 86.56 294 TYR A N 1
ATOM 2292 C CA . TYR A 1 294 ? 15.695 -18.141 18.156 1 86.56 294 TYR A CA 1
ATOM 2293 C C . TYR A 1 294 ? 15.102 -19.328 18.906 1 86.56 294 TYR A C 1
ATOM 2295 O O . TYR A 1 294 ? 14.906 -20.406 18.328 1 86.56 294 TYR A O 1
ATOM 2303 N N . LEU A 1 295 ? 14.719 -19.125 20.062 1 83.19 295 LEU A N 1
ATOM 2304 C CA . LEU A 1 295 ? 14.422 -20.219 21 1 83.19 295 LEU A CA 1
ATOM 2305 C C . LEU A 1 295 ? 13.117 -20.922 20.625 1 83.19 295 LEU A C 1
ATOM 2307 O O . LEU A 1 295 ? 12.945 -22.109 20.891 1 83.19 295 LEU A O 1
ATOM 2311 N N . HIS A 1 296 ? 12.266 -20.25 19.938 1 86.06 296 HIS A N 1
ATOM 2312 C CA . HIS A 1 296 ? 10.953 -20.828 19.688 1 86.06 296 HIS A CA 1
ATOM 2313 C C . HIS A 1 296 ? 10.797 -21.234 18.234 1 86.06 296 HIS A C 1
ATOM 2315 O O . HIS A 1 296 ? 9.68 -21.344 17.734 1 86.06 296 HIS A O 1
ATOM 2321 N N . LEU A 1 297 ? 11.875 -21.547 17.578 1 90.12 297 LEU A N 1
ATOM 2322 C CA . LEU A 1 297 ? 11.828 -21.828 16.156 1 90.12 297 LEU A CA 1
ATOM 2323 C C . LEU A 1 297 ? 11.109 -23.141 15.875 1 90.12 297 LEU A C 1
ATOM 2325 O O . LEU A 1 297 ? 10.273 -23.219 14.969 1 90.12 297 LEU A O 1
ATOM 2329 N N . GLN A 1 298 ? 11.367 -24.125 16.641 1 88.69 298 GLN A N 1
ATOM 2330 C CA . GLN A 1 298 ? 10.742 -25.422 16.438 1 88.69 298 GLN A CA 1
ATOM 2331 C C . GLN A 1 298 ? 9.242 -25.359 16.719 1 88.69 298 GLN A C 1
ATOM 2333 O O . GLN A 1 298 ? 8.453 -26.031 16.031 1 88.69 298 GLN A O 1
ATOM 2338 N N . ASP A 1 299 ? 8.891 -24.516 17.641 1 89.44 299 ASP A N 1
ATOM 2339 C CA . ASP A 1 299 ? 7.473 -24.344 17.953 1 89.44 299 ASP A CA 1
ATOM 2340 C C . ASP A 1 299 ? 6.734 -23.656 16.797 1 89.44 299 ASP A C 1
ATOM 2342 O O . ASP A 1 299 ? 5.629 -24.047 16.438 1 89.44 299 ASP A O 1
ATOM 2346 N N . VAL A 1 300 ? 7.383 -22.672 16.312 1 92.06 300 VAL A N 1
ATOM 2347 C CA . VAL A 1 300 ? 6.781 -21.922 15.211 1 92.06 300 VAL A CA 1
ATOM 2348 C C . VAL A 1 300 ? 6.656 -22.828 13.984 1 92.06 300 VAL A C 1
ATOM 2350 O O . VAL A 1 300 ? 5.621 -22.844 13.312 1 92.06 300 VAL A O 1
ATOM 2353 N N . THR A 1 301 ? 7.645 -23.625 13.758 1 92.12 301 THR A N 1
ATOM 2354 C CA . THR A 1 301 ? 7.633 -24.562 12.633 1 92.12 301 THR A CA 1
ATOM 2355 C C . THR A 1 301 ? 6.574 -25.641 12.844 1 92.12 301 THR A C 1
ATOM 2357 O O . THR A 1 301 ? 5.883 -26.031 11.898 1 92.12 301 THR A O 1
ATOM 2360 N N . GLY A 1 302 ? 6.531 -26.062 14.031 1 91.06 302 GLY A N 1
ATOM 2361 C CA . GLY A 1 302 ? 5.5 -27.047 14.359 1 91.06 302 GLY A CA 1
ATOM 2362 C C . GLY A 1 302 ? 4.094 -26.516 14.164 1 91.06 302 GLY A C 1
ATOM 2363 O O . GLY A 1 302 ? 3.215 -27.234 13.68 1 91.06 302 GLY A O 1
ATOM 2364 N N . GLY A 1 303 ? 3.941 -25.297 14.523 1 92.75 303 GLY A N 1
ATOM 2365 C CA . GLY A 1 303 ? 2.648 -24.672 14.32 1 92.75 303 GLY A CA 1
ATOM 2366 C C . GLY A 1 303 ? 2.26 -24.547 12.859 1 92.75 303 GLY A C 1
ATOM 2367 O O . GLY A 1 303 ? 1.123 -24.859 12.492 1 92.75 303 GLY A O 1
ATOM 2368 N N . LEU A 1 304 ? 3.154 -24.172 12.039 1 94.31 304 LEU A N 1
ATOM 2369 C CA . LEU A 1 304 ? 2.912 -24.062 10.602 1 94.31 304 LEU A CA 1
ATOM 2370 C C . LEU A 1 304 ? 2.674 -25.453 9.992 1 94.31 304 LEU A C 1
ATOM 2372 O O . LEU A 1 304 ? 1.832 -25.594 9.102 1 94.31 304 LEU A O 1
ATOM 2376 N N . GLY A 1 305 ? 3.393 -26.391 10.523 1 93.62 305 GLY A N 1
ATOM 2377 C CA . GLY A 1 305 ? 3.178 -27.766 10.078 1 93.62 305 GLY A CA 1
ATOM 2378 C C . GLY A 1 305 ? 1.789 -28.281 10.398 1 93.62 305 GLY A C 1
ATOM 2379 O O . GLY A 1 305 ? 1.192 -29.016 9.602 1 93.62 305 GLY A O 1
ATOM 2380 N N . GLU A 1 306 ? 1.349 -27.859 11.508 1 93.44 306 GLU A N 1
ATOM 2381 C CA . GLU A 1 306 ? 0.01 -28.281 11.914 1 93.44 306 GLU A CA 1
ATOM 2382 C C . GLU A 1 306 ? -1.057 -27.656 11.016 1 93.44 306 GLU A C 1
ATOM 2384 O O . GLU A 1 306 ? -2.039 -28.312 10.672 1 93.44 306 GLU A O 1
ATOM 2389 N N . ILE A 1 307 ? -0.84 -26.484 10.695 1 94.12 307 ILE A N 1
ATOM 2390 C CA . ILE A 1 307 ? -1.76 -25.797 9.789 1 94.12 307 ILE A CA 1
ATOM 2391 C C . ILE A 1 307 ? -1.8 -26.531 8.445 1 94.12 307 ILE A C 1
ATOM 2393 O O . ILE A 1 307 ? -2.871 -26.719 7.867 1 94.12 307 ILE A O 1
ATOM 2397 N N . LEU A 1 308 ? -0.689 -26.953 7.961 1 94.94 308 LEU A N 1
ATOM 2398 C CA . LEU A 1 308 ? -0.601 -27.672 6.691 1 94.94 308 LEU A CA 1
ATOM 2399 C C . LEU A 1 308 ? -1.292 -29.031 6.785 1 94.94 308 LEU A C 1
ATOM 2401 O O . LEU A 1 308 ? -1.984 -29.438 5.855 1 94.94 308 LEU A O 1
ATOM 2405 N N . CYS A 1 309 ? -1.151 -29.562 7.898 1 92.5 309 CYS A N 1
ATOM 2406 C CA . CYS A 1 309 ? -1.782 -30.859 8.102 1 92.5 309 CYS A CA 1
ATOM 2407 C C . CYS A 1 309 ? -3.301 -30.734 8.102 1 92.5 309 CYS A C 1
ATOM 2409 O O . CYS A 1 309 ? -3.998 -31.594 7.543 1 92.5 309 CYS A O 1
ATOM 2411 N N . GLU A 1 310 ? -3.719 -29.75 8.719 1 92.88 310 GLU A N 1
ATOM 2412 C CA . GLU A 1 310 ? -5.16 -29.5 8.727 1 92.88 310 GLU A CA 1
ATOM 2413 C C . GLU A 1 310 ? -5.68 -29.203 7.328 1 92.88 310 GLU A C 1
ATOM 2415 O O . GLU A 1 310 ? -6.773 -29.641 6.961 1 92.88 310 GLU A O 1
ATOM 2420 N N . LEU A 1 311 ? -4.918 -28.531 6.641 1 93.69 311 LEU A N 1
ATOM 2421 C CA . LEU A 1 311 ? -5.312 -28.203 5.277 1 93.69 311 LEU A CA 1
ATOM 2422 C C . LEU A 1 311 ? -5.352 -29.438 4.398 1 93.69 311 LEU A C 1
ATOM 2424 O O . LEU A 1 311 ? -6.207 -29.562 3.52 1 93.69 311 LEU A O 1
ATOM 2428 N N . LYS A 1 312 ? -4.441 -30.297 4.629 1 92.19 312 LYS A N 1
ATOM 2429 C CA . LYS A 1 312 ? -4.387 -31.547 3.865 1 92.19 312 LYS A CA 1
ATOM 2430 C C . LYS A 1 312 ? -5.707 -32.312 3.949 1 92.19 312 LYS A C 1
ATOM 2432 O O . LYS A 1 312 ? -6.164 -32.875 2.957 1 92.19 312 LYS A O 1
ATOM 2437 N N . ALA A 1 313 ? -6.25 -32.219 5.059 1 90.75 313 ALA A N 1
ATOM 2438 C CA . ALA A 1 313 ? -7.508 -32.938 5.289 1 90.75 313 ALA A CA 1
ATOM 2439 C C . ALA A 1 313 ? -8.633 -32.344 4.453 1 90.75 313 ALA A C 1
ATOM 2441 O O . ALA A 1 313 ? -9.586 -33.031 4.09 1 90.75 313 ALA A O 1
ATOM 2442 N N . GLU A 1 314 ? -8.492 -31.141 4.105 1 89.88 314 GLU A N 1
ATOM 2443 C CA . GLU A 1 314 ? -9.531 -30.453 3.35 1 89.88 314 GLU A CA 1
ATOM 2444 C C . GLU A 1 314 ? -9.242 -30.484 1.853 1 89.88 314 GLU A C 1
ATOM 2446 O O . GLU A 1 314 ? -10.125 -30.219 1.037 1 89.88 314 GLU A O 1
ATOM 2451 N N . MET A 1 315 ? -8.047 -30.844 1.476 1 90.88 315 MET A N 1
ATOM 2452 C CA . MET A 1 315 ? -7.652 -30.844 0.07 1 90.88 315 MET A CA 1
ATOM 2453 C C . MET A 1 315 ? -8.328 -31.984 -0.685 1 90.88 315 MET A C 1
ATOM 2455 O O . MET A 1 315 ? -8.57 -33.062 -0.119 1 90.88 315 MET A O 1
ATOM 2459 N N . PRO A 1 316 ? -8.555 -31.641 -1.937 1 82.81 316 PRO A N 1
ATOM 2460 C CA . PRO A 1 316 ? -9.086 -32.75 -2.74 1 82.81 316 PRO A CA 1
ATOM 2461 C C . PRO A 1 316 ? -8.156 -33.969 -2.762 1 82.81 316 PRO A C 1
ATOM 2463 O O . PRO A 1 316 ? -6.941 -33.812 -2.922 1 82.81 316 PRO A O 1
ATOM 2466 N N . ASN A 1 317 ? -8.633 -35.125 -2.527 1 75.69 317 ASN A N 1
ATOM 2467 C CA . ASN A 1 317 ? -7.914 -36.375 -2.512 1 75.69 317 ASN A CA 1
ATOM 2468 C C . ASN A 1 317 ? -6.805 -36.375 -1.467 1 75.69 317 ASN A C 1
ATOM 2470 O O . ASN A 1 317 ? -5.793 -37.062 -1.631 1 75.69 317 ASN A O 1
ATOM 2474 N N . HIS A 1 318 ? -6.836 -35.531 -0.585 1 72.19 318 HIS A N 1
ATOM 2475 C CA . HIS A 1 318 ? -5.926 -35.469 0.55 1 72.19 318 HIS A CA 1
ATOM 2476 C C . HIS A 1 318 ? -4.48 -35.281 0.087 1 72.19 318 HIS A C 1
ATOM 2478 O O . HIS A 1 318 ? -3.572 -35.938 0.616 1 72.19 318 HIS A O 1
ATOM 2484 N N . ALA A 1 319 ? -4.309 -34.656 -0.969 1 71.31 319 ALA A N 1
ATOM 2485 C CA . ALA A 1 319 ? -3.02 -34.219 -1.507 1 71.31 319 ALA A CA 1
ATOM 2486 C C . ALA A 1 319 ? -2.246 -35.406 -2.092 1 71.31 319 ALA A C 1
ATOM 2488 O O . ALA A 1 319 ? -1.014 -35.375 -2.125 1 71.31 319 ALA A O 1
ATOM 2489 N N . GLU A 1 320 ? -2.877 -36.375 -2.359 1 77.12 320 GLU A N 1
ATOM 2490 C CA . GLU A 1 320 ? -2.219 -37.531 -2.994 1 77.12 320 GLU A CA 1
ATOM 2491 C C . GLU A 1 320 ? -2.656 -37.656 -4.449 1 77.12 320 GLU A C 1
ATOM 2493 O O . GLU A 1 320 ? -3.826 -37.469 -4.773 1 77.12 320 GLU A O 1
ATOM 2498 N N . ILE A 1 321 ? -1.611 -37.812 -5.246 1 75.88 321 ILE A N 1
ATOM 2499 C CA . ILE A 1 321 ? -1.923 -38 -6.66 1 75.88 321 ILE A CA 1
ATOM 2500 C C . ILE A 1 321 ? -1.554 -39.438 -7.086 1 75.88 321 ILE A C 1
ATOM 2502 O O . ILE A 1 321 ? -0.373 -39.781 -7.148 1 75.88 321 ILE A O 1
ATOM 2506 N N . SER A 1 322 ? -2.559 -40.188 -7.242 1 70.81 322 SER A N 1
ATOM 2507 C CA . SER A 1 322 ? -2.316 -41.5 -7.82 1 70.81 322 SER A CA 1
ATOM 2508 C C . SER A 1 322 ? -2.055 -41.406 -9.32 1 70.81 322 SER A C 1
ATOM 2510 O O . SER A 1 322 ? -2.271 -40.375 -9.93 1 70.81 322 SER A O 1
ATOM 2512 N N . THR A 1 323 ? -1.467 -42.438 -9.859 1 71.38 323 THR A N 1
ATOM 2513 C CA . THR A 1 323 ? -1.23 -42.469 -11.297 1 71.38 323 THR A CA 1
ATOM 2514 C C . THR A 1 323 ? -2.529 -42.219 -12.062 1 71.38 323 THR A C 1
ATOM 2516 O O . THR A 1 323 ? -2.551 -41.469 -13.031 1 71.38 323 THR A O 1
ATOM 2519 N N . THR A 1 324 ? -3.496 -42.875 -11.625 1 73.81 324 THR A N 1
ATOM 2520 C CA . THR A 1 324 ? -4.805 -42.719 -12.242 1 73.81 324 THR A CA 1
ATOM 2521 C C . THR A 1 324 ? -5.324 -41.281 -12 1 73.81 324 THR A C 1
ATOM 2523 O O . THR A 1 324 ? -5.949 -40.688 -12.883 1 73.81 324 THR A O 1
ATOM 2526 N N . GLY A 1 325 ? -5.012 -40.906 -10.883 1 77.62 325 GLY A N 1
ATOM 2527 C CA . GLY A 1 325 ? -5.422 -39.562 -10.539 1 77.62 325 GLY A CA 1
ATOM 2528 C C . GLY A 1 325 ? -4.766 -38.5 -11.398 1 77.62 325 GLY A C 1
ATOM 2529 O O . GLY A 1 325 ? -5.418 -37.531 -11.805 1 77.62 325 GLY A O 1
ATOM 2530 N N . LEU A 1 326 ? -3.592 -38.75 -11.727 1 80.88 326 LEU A N 1
ATOM 2531 C CA . LEU A 1 326 ? -2.859 -37.812 -12.578 1 80.88 326 LEU A CA 1
ATOM 2532 C C . LEU A 1 326 ? -3.436 -37.812 -13.984 1 80.88 326 LEU A C 1
ATOM 2534 O O . LEU A 1 326 ? -3.574 -36.719 -14.586 1 80.88 326 LEU A O 1
ATOM 2538 N N . LYS A 1 327 ? -3.752 -38.906 -14.461 1 81.19 327 LYS A N 1
ATOM 2539 C CA . LYS A 1 327 ? -4.324 -39 -15.797 1 81.19 327 LYS A CA 1
ATOM 2540 C C . LYS A 1 327 ? -5.648 -38.25 -15.875 1 81.19 327 LYS A C 1
ATOM 2542 O O . LYS A 1 327 ? -5.91 -37.531 -16.859 1 81.19 327 LYS A O 1
ATOM 2547 N N . ASN A 1 328 ? -6.398 -38.469 -14.875 1 80.69 328 ASN A N 1
ATOM 2548 C CA . ASN A 1 328 ? -7.672 -37.75 -14.812 1 80.69 328 ASN A CA 1
ATOM 2549 C C . ASN A 1 328 ? -7.473 -36.25 -14.711 1 80.69 328 ASN A C 1
ATOM 2551 O O . ASN A 1 328 ? -8.227 -35.469 -15.312 1 80.69 328 ASN A O 1
ATOM 2555 N N . MET A 1 329 ? -6.535 -35.969 -14.039 1 84.25 329 MET A N 1
ATOM 2556 C CA . MET A 1 329 ? -6.238 -34.531 -13.844 1 84.25 329 MET A CA 1
ATOM 2557 C C . MET A 1 329 ? -5.762 -33.906 -15.141 1 84.25 329 MET A C 1
ATOM 2559 O O . MET A 1 329 ? -6.09 -32.75 -15.43 1 84.25 329 MET A O 1
ATOM 2563 N N . ILE A 1 330 ? -5.059 -34.594 -15.898 1 86.25 330 ILE A N 1
ATOM 2564 C CA . ILE A 1 330 ? -4.477 -34.094 -17.141 1 86.25 330 ILE A CA 1
ATOM 2565 C C . ILE A 1 330 ? -5.586 -33.812 -18.156 1 86.25 330 ILE A C 1
ATOM 2567 O O . ILE A 1 330 ? -5.5 -32.844 -18.922 1 86.25 330 ILE A O 1
ATOM 2571 N N . GLU A 1 331 ? -6.598 -34.531 -18.016 1 84.38 331 GLU A N 1
ATOM 2572 C CA . GLU A 1 331 ? -7.707 -34.375 -18.938 1 84.38 331 GLU A CA 1
ATOM 2573 C C . GLU A 1 331 ? -8.648 -33.281 -18.469 1 84.38 331 GLU A C 1
ATOM 2575 O O . GLU A 1 331 ? -9.453 -32.75 -19.25 1 84.38 331 GLU A O 1
ATOM 2580 N N . SER A 1 332 ? -8.445 -32.906 -17.297 1 86.19 332 SER A N 1
ATOM 2581 C CA . SER A 1 332 ? -9.328 -31.891 -16.719 1 86.19 332 SER A CA 1
ATOM 2582 C C . SER A 1 332 ? -8.93 -30.484 -17.172 1 86.19 332 SER A C 1
ATOM 2584 O O . SER A 1 332 ? -7.746 -30.188 -17.328 1 86.19 332 SER A O 1
ATOM 2586 N N . SER A 1 333 ? -10 -29.672 -17.344 1 86.5 333 SER A N 1
ATOM 2587 C CA . SER A 1 333 ? -9.758 -28.281 -17.688 1 86.5 333 SER A CA 1
ATOM 2588 C C . SER A 1 333 ? -9.117 -27.531 -16.516 1 86.5 333 SER A C 1
ATOM 2590 O O . SER A 1 333 ? -8.539 -26.453 -16.703 1 86.5 333 SER A O 1
ATOM 2592 N N . TRP A 1 334 ? -9.156 -28.172 -15.367 1 90.75 334 TRP A N 1
ATOM 2593 C CA . TRP A 1 334 ? -8.703 -27.484 -14.164 1 90.75 334 TRP A CA 1
ATOM 2594 C C . TRP A 1 334 ? -7.289 -27.922 -13.789 1 90.75 334 TRP A C 1
ATOM 2596 O O . TRP A 1 334 ? -6.828 -27.672 -12.672 1 90.75 334 TRP A O 1
ATOM 2606 N N . LEU A 1 335 ? -6.609 -28.547 -14.711 1 91.62 335 LEU A N 1
ATOM 2607 C CA . LEU A 1 335 ? -5.262 -29.062 -14.492 1 91.62 335 LEU A CA 1
ATOM 2608 C C . LEU A 1 335 ? -4.359 -27.969 -13.898 1 91.62 335 LEU A C 1
ATOM 2610 O O . LEU A 1 335 ? -3.641 -28.219 -12.93 1 91.62 335 LEU A O 1
ATOM 2614 N N . PRO A 1 336 ? -4.41 -26.734 -14.406 1 93.31 336 PRO A N 1
ATOM 2615 C CA . PRO A 1 336 ? -3.51 -25.719 -13.859 1 93.31 336 PRO A CA 1
ATOM 2616 C C . PRO A 1 336 ? -3.719 -25.484 -12.367 1 93.31 336 PRO A C 1
ATOM 2618 O O . PRO A 1 336 ? -2.752 -25.266 -11.633 1 93.31 336 PRO A O 1
ATOM 2621 N N . ARG A 1 337 ? -4.91 -25.578 -11.844 1 93.38 337 ARG A N 1
ATOM 2622 C CA . ARG A 1 337 ? -5.203 -25.375 -10.43 1 93.38 337 ARG A CA 1
ATOM 2623 C C . ARG A 1 337 ? -4.676 -26.531 -9.586 1 93.38 337 ARG A C 1
ATOM 2625 O O . ARG A 1 337 ? -4.102 -26.312 -8.516 1 93.38 337 ARG A O 1
ATOM 2632 N N . HIS A 1 338 ? -4.902 -27.641 -10.164 1 93 338 HIS A N 1
ATOM 2633 C CA . HIS A 1 338 ? -4.48 -28.828 -9.422 1 93 338 HIS A CA 1
ATOM 2634 C C . HIS A 1 338 ? -2.959 -28.891 -9.32 1 93 338 HIS A C 1
ATOM 2636 O O . HIS A 1 338 ? -2.42 -29.219 -8.266 1 93 338 HIS A O 1
ATOM 2642 N N . ILE A 1 339 ? -2.357 -28.625 -10.391 1 93.94 339 ILE A N 1
ATOM 2643 C CA . ILE A 1 339 ? -0.899 -28.672 -10.391 1 93.94 339 ILE A CA 1
ATOM 2644 C C . ILE A 1 339 ? -0.348 -27.625 -9.422 1 93.94 339 ILE A C 1
ATOM 2646 O O . ILE A 1 339 ? 0.576 -27.922 -8.656 1 93.94 339 ILE A O 1
ATOM 2650 N N . MET A 1 340 ? -0.887 -26.453 -9.438 1 95.81 340 MET A N 1
ATOM 2651 C CA . MET A 1 340 ? -0.443 -25.422 -8.508 1 95.81 340 MET A CA 1
ATOM 2652 C C . MET A 1 340 ? -0.7 -25.844 -7.062 1 95.81 340 MET A C 1
ATOM 2654 O O . MET A 1 340 ? 0.16 -25.672 -6.199 1 95.81 340 MET A O 1
ATOM 2658 N N . MET A 1 341 ? -1.84 -26.344 -6.828 1 95.06 341 MET A N 1
ATOM 2659 C CA . MET A 1 341 ? -2.223 -26.781 -5.488 1 95.06 341 MET A CA 1
ATOM 2660 C C . MET A 1 341 ? -1.232 -27.797 -4.941 1 95.06 341 MET A C 1
ATOM 2662 O O . MET A 1 341 ? -0.706 -27.625 -3.84 1 95.06 341 MET A O 1
ATOM 2666 N N . PHE A 1 342 ? -0.889 -28.766 -5.742 1 94.38 342 PHE A N 1
ATOM 2667 C CA . PHE A 1 342 ? -0.004 -29.828 -5.289 1 94.38 342 PHE A CA 1
ATOM 2668 C C . PHE A 1 342 ? 1.424 -29.328 -5.133 1 94.38 342 PHE A C 1
ATOM 2670 O O . PHE A 1 342 ? 2.105 -29.656 -4.164 1 94.38 342 PHE A O 1
ATOM 2677 N N . THR A 1 343 ? 1.819 -28.609 -6.098 1 95.69 343 THR A N 1
ATOM 2678 C CA . THR A 1 343 ? 3.18 -28.094 -6.02 1 95.69 343 THR A CA 1
ATOM 2679 C C . THR A 1 343 ? 3.332 -27.156 -4.82 1 95.69 343 THR A C 1
ATOM 2681 O O . THR A 1 343 ? 4.352 -27.188 -4.125 1 95.69 343 THR A O 1
ATOM 2684 N N . LEU A 1 344 ? 2.312 -26.328 -4.551 1 96.5 344 LEU A N 1
ATOM 2685 C CA . LEU A 1 344 ? 2.381 -25.422 -3.416 1 96.5 344 LEU A CA 1
ATOM 2686 C C . LEU A 1 344 ? 2.322 -26.188 -2.098 1 96.5 344 LEU A C 1
ATOM 2688 O O . LEU A 1 344 ? 2.979 -25.797 -1.125 1 96.5 344 LEU A O 1
ATOM 2692 N N . TRP A 1 345 ? 1.52 -27.219 -2.086 1 96.38 345 TRP A N 1
ATOM 2693 C CA . TRP A 1 345 ? 1.433 -28.031 -0.875 1 96.38 345 TRP A CA 1
ATOM 2694 C C . TRP A 1 345 ? 2.799 -28.578 -0.495 1 96.38 345 TRP A C 1
ATOM 2696 O O . TRP A 1 345 ? 3.25 -28.422 0.642 1 96.38 345 TRP A O 1
ATOM 2706 N N . HIS A 1 346 ? 3.441 -29.156 -1.403 1 96.25 346 HIS A N 1
ATOM 2707 C CA . HIS A 1 346 ? 4.777 -29.688 -1.167 1 96.25 346 HIS A CA 1
ATOM 2708 C C . HIS A 1 346 ? 5.797 -28.578 -0.98 1 96.25 346 HIS A C 1
ATOM 2710 O O . HIS A 1 346 ? 6.711 -28.688 -0.165 1 96.25 346 HIS A O 1
ATOM 2716 N N . GLY A 1 347 ? 5.539 -27.547 -1.743 1 97.12 347 GLY A N 1
ATOM 2717 C CA . GLY A 1 347 ? 6.426 -26.406 -1.642 1 97.12 347 GLY A CA 1
ATOM 2718 C C . GLY A 1 347 ? 6.449 -25.797 -0.255 1 97.12 347 GLY A C 1
ATOM 2719 O O . GLY A 1 347 ? 7.508 -25.406 0.238 1 97.12 347 GLY A O 1
ATOM 2720 N N . CYS A 1 348 ? 5.328 -25.703 0.375 1 97.31 348 CYS A N 1
ATOM 2721 C CA . CYS A 1 348 ? 5.25 -25.156 1.729 1 97.31 348 CYS A CA 1
ATOM 2722 C C . CYS A 1 348 ? 6.066 -26.016 2.699 1 97.31 348 CYS A C 1
ATOM 2724 O O . CYS A 1 348 ? 6.746 -25.469 3.576 1 97.31 348 CYS A O 1
ATOM 2726 N N . TYR A 1 349 ? 6.098 -27.281 2.484 1 96.31 349 TYR A N 1
ATOM 2727 C CA . TYR A 1 349 ? 6.844 -28.156 3.373 1 96.31 349 TYR A CA 1
ATOM 2728 C C . TYR A 1 349 ? 8.344 -28 3.176 1 96.31 349 TYR A C 1
ATOM 2730 O O . TYR A 1 349 ? 9.086 -27.828 4.145 1 96.31 349 TYR A O 1
ATOM 2738 N N . PHE A 1 350 ? 8.766 -28.047 2 1 96.56 350 PHE A N 1
ATOM 2739 C CA . PHE A 1 350 ? 10.219 -27.969 1.87 1 96.56 350 PHE A CA 1
ATOM 2740 C C . PHE A 1 350 ? 10.711 -26.562 2.176 1 96.56 350 PHE A C 1
ATOM 2742 O O . PHE A 1 350 ? 11.852 -26.391 2.627 1 96.56 350 PHE A O 1
ATOM 2749 N N . ASP A 1 351 ? 9.891 -25.547 1.923 1 95.62 351 ASP A N 1
ATOM 2750 C CA . ASP A 1 351 ? 10.266 -24.203 2.342 1 95.62 351 ASP A CA 1
ATOM 2751 C C . ASP A 1 351 ? 10.359 -24.109 3.861 1 95.62 351 ASP A C 1
ATOM 2753 O O . ASP A 1 351 ? 11.227 -23.406 4.391 1 95.62 351 ASP A O 1
ATOM 2757 N N . LEU A 1 352 ? 9.469 -24.734 4.488 1 96 352 LEU A N 1
ATOM 2758 C CA . LEU A 1 352 ? 9.414 -24.719 5.945 1 96 352 LEU A CA 1
ATOM 2759 C C . LEU A 1 352 ? 10.648 -25.406 6.543 1 96 352 LEU A C 1
ATOM 2761 O O . LEU A 1 352 ? 11.219 -24.906 7.516 1 96 352 LEU A O 1
ATOM 2765 N N . TYR A 1 353 ? 11.109 -26.406 5.934 1 95.62 353 TYR A N 1
ATOM 2766 C CA . TYR A 1 353 ? 12.141 -27.234 6.559 1 95.62 353 TYR A CA 1
ATOM 2767 C C . TYR A 1 353 ? 13.516 -26.906 6 1 95.62 353 TYR A C 1
ATOM 2769 O O . TYR A 1 353 ? 14.531 -27.219 6.621 1 95.62 353 TYR A O 1
ATOM 2777 N N . ARG A 1 354 ? 13.578 -26.297 4.934 1 94.62 354 ARG A N 1
ATOM 2778 C CA . ARG A 1 354 ? 14.883 -25.969 4.355 1 94.62 354 ARG A CA 1
ATOM 2779 C C . ARG A 1 354 ? 15.641 -24.969 5.227 1 94.62 354 ARG A C 1
ATOM 2781 O O . ARG A 1 354 ? 16.859 -24.828 5.102 1 94.62 354 ARG A O 1
ATOM 2788 N N . ILE A 1 355 ? 14.961 -24.297 6.102 1 92.38 355 ILE A N 1
ATOM 2789 C CA . ILE A 1 355 ? 15.57 -23.344 7.016 1 92.38 355 ILE A CA 1
ATOM 2790 C C . ILE A 1 355 ? 16.531 -24.078 7.953 1 92.38 355 ILE A C 1
ATOM 2792 O O . ILE A 1 355 ? 17.453 -23.469 8.516 1 92.38 355 ILE A O 1
ATOM 2796 N N . PHE A 1 356 ? 16.406 -25.375 8.047 1 93.5 356 PHE A N 1
ATOM 2797 C CA . PHE A 1 356 ? 17.188 -26.141 9.008 1 93.5 356 PHE A CA 1
ATOM 2798 C C . PHE A 1 356 ? 18.359 -26.812 8.32 1 93.5 356 PHE A C 1
ATOM 2800 O O . PHE A 1 356 ? 19.141 -27.531 8.961 1 93.5 356 PHE A O 1
ATOM 2807 N N . LEU A 1 357 ? 18.516 -26.594 7.027 1 91.31 357 LEU A N 1
ATOM 2808 C CA . LEU A 1 357 ? 19.609 -27.219 6.281 1 91.31 357 LEU A CA 1
ATOM 2809 C C . LEU A 1 357 ? 20.891 -26.422 6.43 1 91.31 357 LEU A C 1
ATOM 2811 O O . LEU A 1 357 ? 21.016 -25.312 5.898 1 91.31 357 LEU A O 1
ATOM 2815 N N . PRO A 1 358 ? 21.797 -27 7.098 1 86 358 PRO A N 1
ATOM 2816 C CA . PRO A 1 358 ? 23.031 -26.25 7.273 1 86 358 PRO A CA 1
ATOM 2817 C C . PRO A 1 358 ? 23.734 -25.953 5.949 1 86 358 PRO A C 1
ATOM 2819 O O . PRO A 1 358 ? 23.828 -26.812 5.082 1 86 358 PRO A O 1
ATOM 2822 N N . GLY A 1 359 ? 24.125 -24.766 5.789 1 83.19 359 GLY A N 1
ATOM 2823 C CA . GLY A 1 359 ? 24.891 -24.375 4.617 1 83.19 359 GLY A CA 1
ATOM 2824 C C . GLY A 1 359 ? 24.016 -23.906 3.467 1 83.19 359 GLY A C 1
ATOM 2825 O O . GLY A 1 359 ? 24.516 -23.359 2.479 1 83.19 359 GLY A O 1
ATOM 2826 N N . TYR A 1 360 ? 22.781 -24.266 3.535 1 88.5 360 TYR A N 1
ATOM 2827 C CA . TYR A 1 360 ? 21.891 -23.797 2.49 1 88.5 360 TYR A CA 1
ATOM 2828 C C . TYR A 1 360 ? 21.844 -22.266 2.459 1 88.5 360 TYR A C 1
ATOM 2830 O O . TYR A 1 360 ? 21.844 -21.625 3.508 1 88.5 360 TYR A O 1
ATOM 2838 N N . PRO A 1 361 ? 21.875 -21.609 1.329 1 79.31 361 PRO A N 1
ATOM 2839 C CA . PRO A 1 361 ? 22.016 -20.156 1.23 1 79.31 361 PRO A CA 1
ATOM 2840 C C . PRO A 1 361 ? 20.922 -19.406 1.999 1 79.31 361 PRO A C 1
ATOM 2842 O O . PRO A 1 361 ? 21.188 -18.312 2.533 1 79.31 361 PRO A O 1
ATOM 2845 N N . GLU A 1 362 ? 19.75 -19.828 2.082 1 79 362 GLU A N 1
ATOM 2846 C CA . GLU A 1 362 ? 18.656 -19.125 2.762 1 79 362 GLU A CA 1
ATOM 2847 C C . GLU A 1 362 ? 18.516 -19.609 4.203 1 79 362 GLU A C 1
ATOM 2849 O O . GLU A 1 362 ? 17.594 -19.188 4.91 1 79 362 GLU A O 1
ATOM 2854 N N . ALA A 1 363 ? 19.453 -20.359 4.605 1 84.38 363 ALA A N 1
ATOM 2855 C CA . ALA A 1 363 ? 19.406 -20.812 5.992 1 84.38 363 ALA A CA 1
ATOM 2856 C C . ALA A 1 363 ? 19.812 -19.703 6.949 1 84.38 363 ALA A C 1
ATOM 2858 O O . ALA A 1 363 ? 20.609 -18.828 6.594 1 84.38 363 ALA A O 1
ATOM 2859 N N . PRO A 1 364 ? 19.219 -19.734 8.094 1 86.81 364 PRO A N 1
ATOM 2860 C CA . PRO A 1 364 ? 19.578 -18.719 9.086 1 86.81 364 PRO A CA 1
ATOM 2861 C C . PRO A 1 364 ? 21.031 -18.844 9.555 1 86.81 364 PRO A C 1
ATOM 2863 O O . PRO A 1 364 ? 21.688 -19.859 9.305 1 86.81 364 PRO A O 1
ATOM 2866 N N . PRO A 1 365 ? 21.422 -17.828 10.156 1 87 365 PRO A N 1
ATOM 2867 C CA . PRO A 1 365 ? 22.797 -17.859 10.672 1 87 365 PRO A CA 1
ATOM 2868 C C . PRO A 1 365 ? 23.016 -18.984 11.672 1 87 365 PRO A C 1
ATOM 2870 O O . PRO A 1 365 ? 22.062 -19.531 12.219 1 87 365 PRO A O 1
ATOM 2873 N N . SER A 1 366 ? 24.25 -19.234 11.883 1 87.56 366 SER A N 1
ATOM 2874 C CA . SER A 1 366 ? 24.656 -20.359 12.695 1 87.56 366 SER A CA 1
ATOM 2875 C C . SER A 1 366 ? 24.172 -20.219 14.133 1 87.56 366 SER A C 1
ATOM 2877 O O . SER A 1 366 ? 23.891 -21.219 14.805 1 87.56 366 SER A O 1
ATOM 2879 N N . ILE A 1 367 ? 23.969 -19 14.555 1 87.62 367 ILE A N 1
ATOM 2880 C CA . ILE A 1 367 ? 23.547 -18.75 15.93 1 87.62 367 ILE A CA 1
ATOM 2881 C C . ILE A 1 367 ? 22.141 -19.297 16.141 1 87.62 367 ILE A C 1
ATOM 2883 O O . ILE A 1 367 ? 21.812 -19.766 17.234 1 87.62 367 ILE A O 1
ATOM 2887 N N . VAL A 1 368 ? 21.422 -19.344 15.117 1 89.75 368 VAL A N 1
ATOM 2888 C CA . VAL A 1 368 ? 20.062 -19.844 15.188 1 89.75 368 VAL A CA 1
ATOM 2889 C C . VAL A 1 368 ? 20.062 -21.359 15.039 1 89.75 368 VAL A C 1
ATOM 2891 O O . VAL A 1 368 ? 19.391 -22.062 15.797 1 89.75 368 VAL A O 1
ATOM 2894 N N . LEU A 1 369 ? 20.859 -21.891 14.219 1 89 369 LEU A N 1
ATOM 2895 C CA . LEU A 1 369 ? 20.859 -23.312 13.883 1 89 369 LEU A CA 1
ATOM 2896 C C . LEU A 1 369 ? 21.531 -24.141 14.969 1 89 369 LEU A C 1
ATOM 2898 O O . LEU A 1 369 ? 21.25 -25.328 15.117 1 89 369 LEU A O 1
ATOM 2902 N N . SER A 1 370 ? 22.359 -23.469 15.672 1 86.88 370 SER A N 1
ATOM 2903 C CA . SER A 1 370 ? 23.109 -24.172 16.719 1 86.88 370 SER A CA 1
ATOM 2904 C C . SER A 1 370 ? 22.172 -24.641 17.828 1 86.88 370 SER A C 1
ATOM 2906 O O . SER A 1 370 ? 22.516 -25.547 18.594 1 86.88 370 SER A O 1
ATOM 2908 N N . THR A 1 371 ? 21.031 -24.031 17.875 1 86.56 371 THR A N 1
ATOM 2909 C CA . THR A 1 371 ? 20.094 -24.359 18.938 1 86.56 371 THR A CA 1
ATOM 2910 C C . THR A 1 371 ? 19.25 -25.562 18.547 1 86.56 371 THR A C 1
ATOM 2912 O O . THR A 1 371 ? 18.5 -26.094 19.375 1 86.56 371 THR A O 1
ATOM 2915 N N . ILE A 1 372 ? 19.453 -26.047 17.375 1 90.62 372 ILE A N 1
ATOM 2916 C CA . ILE A 1 372 ? 18.609 -27.125 16.875 1 90.62 372 ILE A CA 1
ATOM 2917 C C . ILE A 1 372 ? 19.359 -28.453 16.984 1 90.62 372 ILE A C 1
ATOM 2919 O O . ILE A 1 372 ? 20.547 -28.531 16.641 1 90.62 372 ILE A O 1
ATOM 2923 N N . ASP A 1 373 ? 18.703 -29.375 17.516 1 89.56 373 ASP A N 1
ATOM 2924 C CA . ASP A 1 373 ? 19.359 -30.656 17.688 1 89.56 373 ASP A CA 1
ATOM 2925 C C . ASP A 1 373 ? 19.609 -31.344 16.344 1 89.56 373 ASP A C 1
ATOM 2927 O O . ASP A 1 373 ? 18.859 -31.125 15.383 1 89.56 373 ASP A O 1
ATOM 2931 N N . ALA A 1 374 ? 20.531 -32.25 16.328 1 88.69 374 ALA A N 1
ATOM 2932 C CA . ALA A 1 374 ? 20.969 -32.938 15.117 1 88.69 374 ALA A CA 1
ATOM 2933 C C . ALA A 1 374 ? 19.875 -33.875 14.594 1 88.69 374 ALA A C 1
ATOM 2935 O O . ALA A 1 374 ? 19.734 -34.062 13.383 1 88.69 374 ALA A O 1
ATOM 2936 N N . GLN A 1 375 ? 19.141 -34.406 15.422 1 92 375 GLN A N 1
ATOM 2937 C CA . GLN A 1 375 ? 18.078 -35.281 15.008 1 92 375 GLN A CA 1
ATOM 2938 C C . GLN A 1 375 ? 17 -34.531 14.234 1 92 375 GLN A C 1
ATOM 2940 O O . GLN A 1 375 ? 16.469 -35.062 13.242 1 92 375 GLN A O 1
ATOM 2945 N N . PHE A 1 376 ? 16.75 -33.438 14.688 1 92.88 376 PHE A N 1
ATOM 2946 C CA . PHE A 1 376 ? 15.75 -32.625 14 1 92.88 376 PHE A CA 1
ATOM 2947 C C . PHE A 1 376 ? 16.234 -32.219 12.625 1 92.88 376 PHE A C 1
ATOM 2949 O O . PHE A 1 376 ? 15.469 -32.156 11.672 1 92.88 376 PHE A O 1
ATOM 2956 N N . VAL A 1 377 ? 17.484 -31.922 12.539 1 91.94 377 VAL A N 1
ATOM 2957 C CA . VAL A 1 377 ? 18.062 -31.547 11.258 1 91.94 377 VAL A CA 1
ATOM 2958 C C . VAL A 1 377 ? 17.938 -32.688 10.266 1 91.94 377 VAL A C 1
ATOM 2960 O O . VAL A 1 377 ? 17.625 -32.469 9.094 1 91.94 377 VAL A O 1
ATOM 2963 N N . ARG A 1 378 ? 18.125 -33.844 10.719 1 91.44 378 ARG A N 1
ATOM 2964 C CA . ARG A 1 378 ? 17.984 -35 9.859 1 91.44 378 ARG A CA 1
ATOM 2965 C C . ARG A 1 378 ? 16.547 -35.188 9.406 1 91.44 378 ARG A C 1
ATOM 2967 O O . ARG A 1 378 ? 16.297 -35.5 8.242 1 91.44 378 ARG A O 1
ATOM 2974 N N . THR A 1 379 ? 15.711 -35.031 10.312 1 92.81 379 THR A N 1
ATOM 2975 C CA . THR A 1 379 ? 14.289 -35.156 9.984 1 92.81 379 THR A CA 1
ATOM 2976 C C . THR A 1 379 ? 13.883 -34.094 8.977 1 92.81 379 THR A C 1
ATOM 2978 O O . THR A 1 379 ? 13.133 -34.375 8.039 1 92.81 379 THR A O 1
ATOM 2981 N N . ALA A 1 380 ? 14.352 -32.906 9.211 1 94.25 380 ALA A N 1
ATOM 2982 C CA . ALA A 1 380 ? 14.055 -31.812 8.312 1 94.25 380 ALA A CA 1
ATOM 2983 C C . ALA A 1 380 ? 14.625 -32.062 6.922 1 94.25 380 ALA A C 1
ATOM 2985 O O . ALA A 1 380 ? 13.977 -31.766 5.914 1 94.25 380 ALA A O 1
ATOM 2986 N N . THR A 1 381 ? 15.797 -32.625 6.867 1 93.94 381 THR A N 1
ATOM 2987 C CA . THR A 1 381 ? 16.422 -32.938 5.59 1 93.94 381 THR A CA 1
ATOM 2988 C C . THR A 1 381 ? 15.609 -33.969 4.828 1 93.94 381 THR A C 1
ATOM 2990 O O . THR A 1 381 ? 15.383 -33.844 3.625 1 93.94 381 THR A O 1
ATOM 2993 N N . ARG A 1 382 ? 15.164 -34.906 5.477 1 93.81 382 ARG A N 1
ATOM 2994 C CA . ARG A 1 382 ? 14.375 -35.969 4.848 1 93.81 382 ARG A CA 1
ATOM 2995 C C . ARG A 1 382 ? 13.039 -35.406 4.344 1 93.81 382 ARG A C 1
ATOM 2997 O O . ARG A 1 382 ? 12.57 -35.812 3.271 1 93.81 382 ARG A O 1
ATOM 3004 N N . ALA A 1 383 ? 12.477 -34.594 5.148 1 94.88 383 ALA A N 1
ATOM 3005 C CA . ALA A 1 383 ? 11.227 -33.969 4.73 1 94.88 383 ALA A CA 1
ATOM 3006 C C . ALA A 1 383 ? 11.43 -33.125 3.475 1 94.88 383 ALA A C 1
ATOM 3008 O O . ALA A 1 383 ? 10.586 -33.125 2.572 1 94.88 383 ALA A O 1
ATOM 3009 N N . CYS A 1 384 ? 12.523 -32.438 3.436 1 96 384 CYS A N 1
ATOM 3010 C CA . CYS A 1 384 ? 12.828 -31.609 2.264 1 96 384 CYS A CA 1
ATOM 3011 C C . CYS A 1 384 ? 12.961 -32.5 1.019 1 96 384 CYS A C 1
ATOM 3013 O O . CYS A 1 384 ? 12.398 -32.156 -0.03 1 96 384 CYS A O 1
ATOM 3015 N N . VAL A 1 385 ? 13.625 -33.562 1.153 1 95.69 385 VAL A N 1
ATOM 3016 C CA . VAL A 1 385 ? 13.852 -34.469 0.021 1 95.69 385 VAL A CA 1
ATOM 3017 C C . VAL A 1 385 ? 12.523 -35.062 -0.438 1 95.69 385 VAL A C 1
ATOM 3019 O O . VAL A 1 385 ? 12.219 -35.062 -1.634 1 95.69 385 VAL A O 1
ATOM 3022 N N . GLU A 1 386 ? 11.789 -35.5 0.47 1 95.44 386 GLU A N 1
ATOM 3023 C CA . GLU A 1 386 ? 10.508 -36.125 0.158 1 95.44 386 GLU A CA 1
ATOM 3024 C C . GLU A 1 386 ? 9.602 -35.188 -0.624 1 95.44 386 GLU A C 1
ATOM 3026 O O . GLU A 1 386 ? 9.078 -35.531 -1.678 1 95.44 386 GLU A O 1
ATOM 3031 N N . HIS A 1 387 ? 9.477 -34.062 -0.135 1 96.62 387 HIS A N 1
ATOM 3032 C CA . HIS A 1 387 ? 8.555 -33.094 -0.738 1 96.62 387 HIS A CA 1
ATOM 3033 C C . HIS A 1 387 ? 9.125 -32.5 -2.02 1 96.62 387 HIS A C 1
ATOM 3035 O O . HIS A 1 387 ? 8.391 -32.25 -2.973 1 96.62 387 HIS A O 1
ATOM 3041 N N . ALA A 1 388 ? 10.398 -32.25 -2.061 1 97.81 388 ALA A N 1
ATOM 3042 C CA . ALA A 1 388 ? 11.008 -31.766 -3.285 1 97.81 388 ALA A CA 1
ATOM 3043 C C . ALA A 1 388 ? 10.906 -32.781 -4.41 1 97.81 388 ALA A C 1
ATOM 3045 O O . ALA A 1 388 ? 10.586 -32.438 -5.547 1 97.81 388 ALA A O 1
ATOM 3046 N N . LEU A 1 389 ? 11.125 -34 -4.074 1 96.5 389 LEU A N 1
ATOM 3047 C CA . LEU A 1 389 ? 11.047 -35.062 -5.078 1 96.5 389 LEU A CA 1
ATOM 3048 C C . LEU A 1 389 ? 9.609 -35.219 -5.57 1 96.5 389 LEU A C 1
ATOM 3050 O O . LEU A 1 389 ? 9.383 -35.531 -6.742 1 96.5 389 LEU A O 1
ATOM 3054 N N . ALA A 1 390 ? 8.703 -35.031 -4.672 1 95.19 390 ALA A N 1
ATOM 3055 C CA . ALA A 1 390 ? 7.305 -35.125 -5.078 1 95.19 390 ALA A CA 1
ATOM 3056 C C . ALA A 1 390 ? 6.977 -34.094 -6.156 1 95.19 390 ALA A C 1
ATOM 3058 O O . ALA A 1 390 ? 6.277 -34.406 -7.125 1 95.19 390 ALA A O 1
ATOM 3059 N N . VAL A 1 391 ? 7.449 -32.938 -6.012 1 96.25 391 VAL A N 1
ATOM 3060 C CA . VAL A 1 391 ? 7.211 -31.859 -6.98 1 96.25 391 VAL A CA 1
ATOM 3061 C C . VAL A 1 391 ? 7.914 -32.188 -8.297 1 96.25 391 VAL A C 1
ATOM 3063 O O . VAL A 1 391 ? 7.32 -32.094 -9.367 1 96.25 391 VAL A O 1
ATOM 3066 N N . VAL A 1 392 ? 9.141 -32.625 -8.188 1 96.62 392 VAL A N 1
ATOM 3067 C CA . VAL A 1 392 ? 9.945 -32.906 -9.367 1 96.62 392 VAL A CA 1
ATOM 3068 C C . VAL A 1 392 ? 9.32 -34.062 -10.141 1 96.62 392 VAL A C 1
ATOM 3070 O O . VAL A 1 392 ? 9.172 -34 -11.359 1 96.62 392 VAL A O 1
ATOM 3073 N N . ASN A 1 393 ? 8.945 -35.062 -9.469 1 93.44 393 ASN A N 1
ATOM 3074 C CA . ASN A 1 393 ? 8.352 -36.25 -10.117 1 93.44 393 ASN A CA 1
ATOM 3075 C C . ASN A 1 393 ? 7.008 -35.906 -10.758 1 93.44 393 ASN A C 1
ATOM 3077 O O . ASN A 1 393 ? 6.699 -36.375 -11.852 1 93.44 393 ASN A O 1
ATOM 3081 N N . LEU A 1 394 ? 6.262 -35.156 -10.062 1 92.12 394 LEU A N 1
ATOM 3082 C CA . LEU A 1 394 ? 4.992 -34.719 -10.625 1 92.12 394 LEU A CA 1
ATOM 3083 C C . LEU A 1 394 ? 5.207 -34 -11.945 1 92.12 394 LEU A C 1
ATOM 3085 O O . LEU A 1 394 ? 4.5 -34.25 -12.922 1 92.12 394 LEU A O 1
ATOM 3089 N N . PHE A 1 395 ? 6.094 -33.156 -11.906 1 92.06 395 PHE A N 1
ATOM 3090 C CA . PHE A 1 395 ? 6.336 -32.344 -13.086 1 92.06 395 PHE A CA 1
ATOM 3091 C C . PHE A 1 395 ? 6.914 -33.188 -14.227 1 92.06 395 PHE A C 1
ATOM 3093 O O . PHE A 1 395 ? 6.602 -32.938 -15.391 1 92.06 395 PHE A O 1
ATOM 3100 N N . CYS A 1 396 ? 7.746 -34.125 -13.898 1 91.5 396 CYS A N 1
ATOM 3101 C CA . CYS A 1 396 ? 8.266 -35.031 -14.891 1 91.5 396 CYS A CA 1
ATOM 3102 C C . CYS A 1 396 ? 7.141 -35.875 -15.508 1 91.5 396 CYS A C 1
ATOM 3104 O O . CYS A 1 396 ? 7.086 -36.031 -16.719 1 91.5 396 CYS A O 1
ATOM 3106 N N . ASP A 1 397 ? 6.293 -36.312 -14.695 1 90.56 397 ASP A N 1
ATOM 3107 C CA . ASP A 1 397 ? 5.152 -37.094 -15.164 1 90.56 397 ASP A CA 1
ATOM 3108 C C . ASP A 1 397 ? 4.242 -36.25 -16.062 1 90.56 397 ASP A C 1
ATOM 3110 O O . ASP A 1 397 ? 3.711 -36.75 -17.062 1 90.56 397 ASP A O 1
ATOM 3114 N N . LEU A 1 398 ? 4.078 -35.094 -15.625 1 90.38 398 LEU A N 1
ATOM 3115 C CA . LEU A 1 398 ? 3.258 -34.156 -16.406 1 90.38 398 LEU A CA 1
ATOM 3116 C C . LEU A 1 398 ? 3.84 -33.969 -17.812 1 90.38 398 LEU A C 1
ATOM 3118 O O . LEU A 1 398 ? 3.104 -33.938 -18.797 1 90.38 398 LEU A O 1
ATOM 3122 N N . ASN A 1 399 ? 5.047 -33.75 -17.891 1 89.31 399 ASN A N 1
ATOM 3123 C CA . ASN A 1 399 ? 5.727 -33.531 -19.156 1 89.31 399 ASN A CA 1
ATOM 3124 C C . ASN A 1 399 ? 5.562 -34.75 -20.078 1 89.31 399 ASN A C 1
ATOM 3126 O O . ASN A 1 399 ? 5.457 -34.594 -21.297 1 89.31 399 ASN A O 1
ATOM 3130 N N . GLN A 1 400 ? 5.531 -35.844 -19.531 1 88.19 400 GLN A N 1
ATOM 3131 C CA . GLN A 1 400 ? 5.445 -37.094 -20.297 1 88.19 400 GLN A CA 1
ATOM 3132 C C . GLN A 1 400 ? 4.012 -37.344 -20.75 1 88.19 400 GLN A C 1
ATOM 3134 O O . GLN A 1 400 ? 3.787 -37.844 -21.875 1 88.19 400 GLN A O 1
ATOM 3139 N N . THR A 1 401 ? 3.109 -36.969 -19.938 1 87.25 401 THR A N 1
ATOM 3140 C CA . THR A 1 401 ? 1.743 -37.438 -20.156 1 87.25 401 THR A CA 1
ATOM 3141 C C . THR A 1 401 ? 0.905 -36.312 -20.797 1 87.25 401 THR A C 1
ATOM 3143 O O . THR A 1 401 ? -0.011 -36.594 -21.578 1 87.25 401 THR A O 1
ATOM 3146 N N . CYS A 1 402 ? 1.198 -35.156 -20.453 1 87.38 402 CYS A N 1
ATOM 3147 C CA . CYS A 1 402 ? 0.398 -34.062 -20.969 1 87.38 402 CYS A CA 1
ATOM 3148 C C . CYS A 1 402 ? 0.844 -33.656 -22.375 1 87.38 402 CYS A C 1
ATOM 3150 O O . CYS A 1 402 ? 1.943 -33.125 -22.562 1 87.38 402 CYS A O 1
ATOM 3152 N N . THR A 1 403 ? 0.004 -33.812 -23.328 1 82.94 403 THR A N 1
ATOM 3153 C CA . THR A 1 403 ? 0.376 -33.562 -24.719 1 82.94 403 THR A CA 1
ATOM 3154 C C . THR A 1 403 ? -0.209 -32.25 -25.203 1 82.94 403 THR A C 1
ATOM 3156 O O . THR A 1 403 ? 0.278 -31.656 -26.172 1 82.94 403 THR A O 1
ATOM 3159 N N . LYS A 1 404 ? -1.16 -31.766 -24.516 1 82.25 404 LYS A N 1
ATOM 3160 C CA . LYS A 1 404 ? -1.808 -30.516 -24.922 1 82.25 404 LYS A CA 1
ATOM 3161 C C . LYS A 1 404 ? -1.133 -29.312 -24.266 1 82.25 404 LYS A C 1
ATOM 3163 O O . LYS A 1 404 ? -0.682 -29.375 -23.125 1 82.25 404 LYS A O 1
ATOM 3168 N N . PRO A 1 405 ? -1.069 -28.312 -25.047 1 82.5 405 PRO A N 1
ATOM 3169 C CA . PRO A 1 405 ? -0.523 -27.094 -24.453 1 82.5 405 PRO A CA 1
ATOM 3170 C C . PRO A 1 405 ? -1.422 -26.516 -23.359 1 82.5 405 PRO A C 1
ATOM 3172 O O . PRO A 1 405 ? -2.625 -26.344 -23.562 1 82.5 405 PRO A O 1
ATOM 3175 N N . ARG A 1 406 ? -0.858 -26.422 -22.203 1 88.62 406 ARG A N 1
ATOM 3176 C CA . ARG A 1 406 ? -1.583 -25.859 -21.062 1 88.62 406 ARG A CA 1
ATOM 3177 C C . ARG A 1 406 ? -0.787 -24.734 -20.406 1 88.62 406 ARG A C 1
ATOM 3179 O O . ARG A 1 406 ? 0.438 -24.812 -20.297 1 88.62 406 ARG A O 1
ATOM 3186 N N . LEU A 1 407 ? -1.503 -23.672 -20.109 1 91.31 407 LEU A N 1
ATOM 3187 C CA . LEU A 1 407 ? -0.871 -22.594 -19.359 1 91.31 407 LEU A CA 1
ATOM 3188 C C . LEU A 1 407 ? -0.869 -22.891 -17.875 1 91.31 407 LEU A C 1
ATOM 3190 O O . LEU A 1 407 ? -1.905 -23.25 -17.297 1 91.31 407 LEU A O 1
ATOM 3194 N N . LEU A 1 408 ? 0.297 -22.812 -17.266 1 94.88 408 LEU A N 1
ATOM 3195 C CA . LEU A 1 408 ? 0.404 -23.047 -15.828 1 94.88 408 LEU A CA 1
ATOM 3196 C C . LEU A 1 408 ? 0.677 -21.734 -15.086 1 94.88 408 LEU A C 1
ATOM 3198 O O . LEU A 1 408 ? 1.118 -20.75 -15.688 1 94.88 408 LEU A O 1
ATOM 3202 N N . GLU A 1 409 ? 0.345 -21.766 -13.836 1 95.81 409 GLU A N 1
ATOM 3203 C CA . GLU A 1 409 ? 0.602 -20.609 -12.977 1 95.81 409 GLU A CA 1
ATOM 3204 C C . GLU A 1 409 ? 2.098 -20.406 -12.758 1 95.81 409 GLU A C 1
ATOM 3206 O O . GLU A 1 409 ? 2.842 -21.375 -12.586 1 95.81 409 GLU A O 1
ATOM 3211 N N . PHE A 1 410 ? 2.521 -19.203 -12.695 1 92.94 410 PHE A N 1
ATOM 3212 C CA . PHE A 1 410 ? 3.928 -18.844 -12.523 1 92.94 410 PHE A CA 1
ATOM 3213 C C . PHE A 1 410 ? 4.488 -19.453 -11.25 1 92.94 410 PHE A C 1
ATOM 3215 O O . PHE A 1 410 ? 5.637 -19.906 -11.219 1 92.94 410 PHE A O 1
ATOM 3222 N N . ALA A 1 411 ? 3.725 -19.484 -10.234 1 93.69 411 ALA A N 1
ATOM 3223 C CA . ALA A 1 411 ? 4.145 -20 -8.938 1 93.69 411 ALA A CA 1
ATOM 3224 C C . ALA A 1 411 ? 4.602 -21.453 -9.055 1 93.69 411 ALA A C 1
ATOM 3226 O O . ALA A 1 411 ? 5.488 -21.891 -8.312 1 93.69 411 ALA A O 1
ATOM 3227 N N . THR A 1 412 ? 4.031 -22.141 -9.977 1 95.88 412 THR A N 1
ATOM 3228 C CA . THR A 1 412 ? 4.418 -23.531 -10.203 1 95.88 412 THR A CA 1
ATOM 3229 C C . THR A 1 412 ? 5.863 -23.609 -10.68 1 95.88 412 THR A C 1
ATOM 3231 O O . THR A 1 412 ? 6.637 -24.438 -10.18 1 95.88 412 THR A O 1
ATOM 3234 N N . GLY A 1 413 ? 6.168 -22.781 -11.594 1 94.5 413 GLY A N 1
ATOM 3235 C CA . GLY A 1 413 ? 7.539 -22.75 -12.07 1 94.5 413 GLY A CA 1
ATOM 3236 C C . GLY A 1 413 ? 8.547 -22.422 -10.977 1 94.5 413 GLY A C 1
ATOM 3237 O O . GLY A 1 413 ? 9.609 -23.047 -10.914 1 94.5 413 GLY A O 1
ATOM 3238 N N . VAL A 1 414 ? 8.195 -21.516 -10.172 1 94.19 414 VAL A N 1
ATOM 3239 C CA . VAL A 1 414 ? 9.07 -21.094 -9.078 1 94.19 414 VAL A CA 1
ATOM 3240 C C . VAL A 1 414 ? 9.258 -22.266 -8.102 1 94.19 414 VAL A C 1
ATOM 3242 O O . VAL A 1 414 ? 10.367 -22.516 -7.637 1 94.19 414 VAL A O 1
ATOM 3245 N N . CYS A 1 415 ? 8.219 -22.906 -7.848 1 95.75 415 CYS A N 1
ATOM 3246 C CA . CYS A 1 415 ? 8.266 -24.031 -6.918 1 95.75 415 CYS A CA 1
ATOM 3247 C C . CYS A 1 415 ? 9.141 -25.156 -7.465 1 95.75 415 CYS A C 1
ATOM 3249 O O . CYS A 1 415 ? 9.906 -25.781 -6.723 1 95.75 415 CYS A O 1
ATOM 3251 N N . VAL A 1 416 ? 9.016 -25.438 -8.703 1 96.81 416 VAL A N 1
ATOM 3252 C CA . VAL A 1 416 ? 9.812 -26.484 -9.336 1 96.81 416 VAL A CA 1
ATOM 3253 C C . VAL A 1 416 ? 11.289 -26.125 -9.273 1 96.81 416 VAL A C 1
ATOM 3255 O O . VAL A 1 416 ? 12.133 -26.969 -8.984 1 96.81 416 VAL A O 1
ATOM 3258 N N . TYR A 1 417 ? 11.586 -24.969 -9.516 1 95.81 417 TYR A N 1
ATOM 3259 C CA . TYR A 1 417 ? 12.969 -24.5 -9.414 1 95.81 417 TYR A CA 1
ATOM 3260 C C . TYR A 1 417 ? 13.539 -24.781 -8.031 1 95.81 417 TYR A C 1
ATOM 3262 O O . TYR A 1 417 ? 14.648 -25.312 -7.906 1 95.81 417 TYR A O 1
ATOM 3270 N N . HIS A 1 418 ? 12.797 -24.359 -7.07 1 95.44 418 HIS A N 1
ATOM 3271 C CA . HIS A 1 418 ? 13.289 -24.516 -5.707 1 95.44 418 HIS A CA 1
ATOM 3272 C C . HIS A 1 418 ? 13.414 -26 -5.348 1 95.44 418 HIS A C 1
ATOM 3274 O O . HIS A 1 418 ? 14.312 -26.391 -4.594 1 95.44 418 HIS A O 1
ATOM 3280 N N . ALA A 1 419 ? 12.531 -26.75 -5.855 1 97.5 419 ALA A N 1
ATOM 3281 C CA . ALA A 1 419 ? 12.633 -28.203 -5.625 1 97.5 419 ALA A CA 1
ATOM 3282 C C . ALA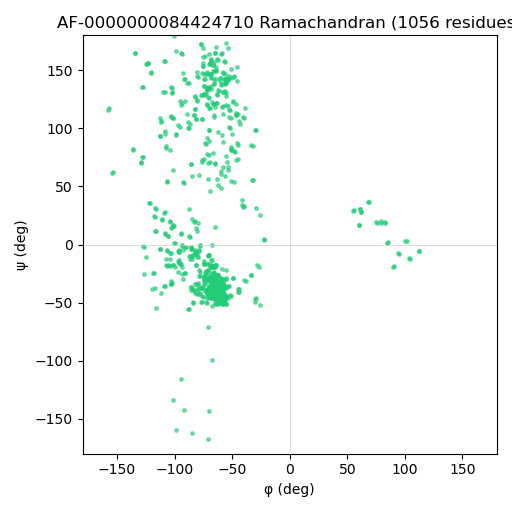 A 1 419 ? 13.906 -28.766 -6.246 1 97.5 419 ALA A C 1
ATOM 3284 O O . ALA A 1 419 ? 14.625 -29.531 -5.605 1 97.5 419 ALA A O 1
ATOM 3285 N N . ILE A 1 420 ? 14.188 -28.344 -7.422 1 96.31 420 ILE A N 1
ATOM 3286 C CA . ILE A 1 420 ? 15.391 -28.781 -8.125 1 96.31 420 ILE A CA 1
ATOM 3287 C C . ILE A 1 420 ? 16.625 -28.328 -7.359 1 96.31 420 ILE A C 1
ATOM 3289 O O . ILE A 1 420 ? 17.562 -29.125 -7.152 1 96.31 420 ILE A O 1
ATOM 3293 N N . ARG A 1 421 ? 16.562 -27.141 -7.023 1 94.31 421 ARG A N 1
ATOM 3294 C CA . ARG A 1 421 ? 17.688 -26.562 -6.281 1 94.31 421 ARG A CA 1
ATOM 3295 C C . ARG A 1 421 ? 17.953 -27.359 -5 1 94.31 421 ARG A C 1
ATOM 3297 O O . ARG A 1 421 ? 19.109 -27.641 -4.668 1 94.31 421 ARG A O 1
ATOM 3304 N N . LEU A 1 422 ? 16.953 -27.703 -4.348 1 95.06 422 LEU A N 1
ATOM 3305 C CA . LEU A 1 422 ? 17.062 -28.406 -3.074 1 95.06 422 LEU A CA 1
ATOM 3306 C C . LEU A 1 422 ? 17.609 -29.812 -3.271 1 95.06 422 LEU A C 1
ATOM 3308 O O . LEU A 1 422 ? 18.484 -30.266 -2.516 1 95.06 422 LEU A O 1
ATOM 3312 N N . ILE A 1 423 ? 17.125 -30.531 -4.238 1 95 423 ILE A N 1
ATOM 3313 C CA . ILE A 1 423 ? 17.578 -31.906 -4.422 1 95 423 ILE A CA 1
ATOM 3314 C C . ILE A 1 423 ? 19.031 -31.922 -4.883 1 95 423 ILE A C 1
ATOM 3316 O O . ILE A 1 423 ? 19.812 -32.781 -4.484 1 95 423 ILE A O 1
ATOM 3320 N N . LEU A 1 424 ? 19.406 -30.953 -5.684 1 93.12 424 LEU A N 1
ATOM 3321 C CA . LEU A 1 424 ? 20.797 -30.844 -6.102 1 93.12 424 LEU A CA 1
ATOM 3322 C C . LEU A 1 424 ? 21.703 -30.516 -4.918 1 93.12 424 LEU A C 1
ATOM 3324 O O . LEU A 1 424 ? 22.781 -31.109 -4.77 1 93.12 424 LEU A O 1
ATOM 3328 N N . PHE A 1 425 ? 21.234 -29.656 -4.082 1 92.19 425 PHE A N 1
ATOM 3329 C CA . PHE A 1 425 ? 22.016 -29.266 -2.912 1 92.19 425 PHE A CA 1
ATOM 3330 C C . PHE A 1 425 ? 22.203 -30.438 -1.967 1 92.19 425 PHE A C 1
ATOM 3332 O O . PHE A 1 425 ? 23.312 -30.703 -1.517 1 92.19 425 PHE A O 1
ATOM 3339 N N . ILE A 1 426 ? 21.141 -31.078 -1.637 1 92.69 426 ILE A N 1
ATOM 3340 C CA . ILE A 1 426 ? 21.172 -32.156 -0.665 1 92.69 426 ILE A CA 1
ATOM 3341 C C . ILE A 1 426 ? 21.984 -33.312 -1.225 1 92.69 426 ILE A C 1
ATOM 3343 O O . ILE A 1 426 ? 22.75 -33.969 -0.499 1 92.69 426 ILE A O 1
ATOM 3347 N N . ALA A 1 427 ? 21.797 -33.562 -2.51 1 91.06 427 ALA A N 1
ATOM 3348 C CA . ALA A 1 427 ? 22.562 -34.625 -3.146 1 91.06 427 ALA A CA 1
ATOM 3349 C C . ALA A 1 427 ? 24.062 -34.344 -3.096 1 91.06 427 ALA A C 1
ATOM 3351 O O . ALA A 1 427 ? 24.875 -35.25 -2.951 1 91.06 427 ALA A O 1
ATOM 3352 N N . HIS A 1 428 ? 24.359 -33.125 -3.146 1 87.5 428 HIS A N 1
ATOM 3353 C CA . HIS A 1 428 ? 25.766 -32.75 -3.15 1 87.5 428 HIS A CA 1
ATOM 3354 C C . HIS A 1 428 ? 26.328 -32.688 -1.733 1 87.5 428 HIS A C 1
ATOM 3356 O O . HIS A 1 428 ? 27.484 -33.062 -1.514 1 87.5 428 HIS A O 1
ATOM 3362 N N . SER A 1 429 ? 25.578 -32.219 -0.803 1 83.56 429 SER A N 1
ATOM 3363 C CA . SER A 1 429 ? 26.094 -31.938 0.536 1 83.56 429 SER A CA 1
ATOM 3364 C C . SER A 1 429 ? 25.938 -33.156 1.452 1 83.56 429 SER A C 1
ATOM 3366 O O . SER A 1 429 ? 26.609 -33.25 2.48 1 83.56 429 SER A O 1
ATOM 3368 N N . SER A 1 430 ? 25.062 -33.938 1.16 1 78.06 430 SER A N 1
ATOM 3369 C CA . SER A 1 430 ? 24.734 -35 2.104 1 78.06 430 SER A CA 1
ATOM 3370 C C . SER A 1 430 ? 25.844 -36.031 2.162 1 78.06 430 SER A C 1
ATOM 3372 O O . SER A 1 430 ? 26.422 -36.406 1.134 1 78.06 430 SER A O 1
ATOM 3374 N N . THR A 1 431 ? 26.125 -36.344 3.4 1 69 431 THR A N 1
ATOM 3375 C CA . THR A 1 431 ? 27.094 -37.375 3.674 1 69 431 THR A CA 1
ATOM 3376 C C . THR A 1 431 ? 26.422 -38.75 3.697 1 69 431 THR A C 1
ATOM 3378 O O . THR A 1 431 ? 27.094 -39.781 3.73 1 69 431 THR A O 1
ATOM 3381 N N . GLU A 1 432 ? 25.219 -38.688 3.682 1 71.56 432 GLU A N 1
ATOM 3382 C CA . GLU A 1 432 ? 24.484 -39.938 3.678 1 71.56 432 GLU A CA 1
ATOM 3383 C C . GLU A 1 432 ? 24.266 -40.469 2.254 1 71.56 432 GLU A C 1
ATOM 3385 O O . GLU A 1 432 ? 23.469 -39.906 1.502 1 71.56 432 GLU A O 1
ATOM 3390 N N . PRO A 1 433 ? 25.062 -41.406 1.861 1 62.12 433 PRO A N 1
ATOM 3391 C CA . PRO A 1 433 ? 25.031 -41.844 0.464 1 62.12 433 PRO A CA 1
ATOM 3392 C C . PRO A 1 433 ? 23.641 -42.281 0.019 1 62.12 433 PRO A C 1
ATOM 3394 O O . PRO A 1 433 ? 23.297 -42.188 -1.16 1 62.12 433 PRO A O 1
ATOM 3397 N N . ASP A 1 434 ? 22.844 -42.781 0.888 1 67.5 434 ASP A N 1
ATOM 3398 C CA . ASP A 1 434 ? 21.625 -43.438 0.474 1 67.5 434 ASP A CA 1
ATOM 3399 C C . ASP A 1 434 ? 20.469 -42.438 0.316 1 67.5 434 ASP A C 1
ATOM 3401 O O . ASP A 1 434 ? 19.375 -42.812 -0.077 1 67.5 434 ASP A O 1
ATOM 3405 N N . LEU A 1 435 ? 20.734 -41.219 0.425 1 79.06 435 LEU A N 1
ATOM 3406 C CA . LEU A 1 435 ? 19.578 -40.312 0.391 1 79.06 435 LEU A CA 1
ATOM 3407 C C . LEU A 1 435 ? 19.234 -39.938 -1.043 1 79.06 435 LEU A C 1
ATOM 3409 O O . LEU A 1 435 ? 18.109 -40.156 -1.495 1 79.06 435 LEU A O 1
ATOM 3413 N N . LEU A 1 436 ? 20.156 -39.406 -1.815 1 87.25 436 LEU A N 1
ATOM 3414 C CA . LEU A 1 436 ? 19.938 -38.906 -3.176 1 87.25 436 LEU A CA 1
ATOM 3415 C C . LEU A 1 436 ? 21.234 -38.875 -3.955 1 87.25 436 LEU A C 1
ATOM 3417 O O . LEU A 1 436 ? 22.203 -38.25 -3.521 1 87.25 436 LEU A O 1
ATOM 3421 N N . SER A 1 437 ? 21.266 -39.688 -5.008 1 89.56 437 SER A N 1
ATOM 3422 C CA . SER A 1 437 ? 22.453 -39.625 -5.84 1 89.56 437 SER A CA 1
ATOM 3423 C C . SER A 1 437 ? 22.484 -38.375 -6.688 1 89.56 437 SER A C 1
ATOM 3425 O O . SER A 1 437 ? 21.438 -37.906 -7.145 1 89.56 437 SER A O 1
ATOM 3427 N N . LEU A 1 438 ? 23.641 -37.844 -6.84 1 89.75 438 LEU A N 1
ATOM 3428 C CA . LEU A 1 438 ? 23.797 -36.625 -7.621 1 89.75 438 LEU A CA 1
ATOM 3429 C C . LEU A 1 438 ? 23.406 -36.844 -9.078 1 89.75 438 LEU A C 1
ATOM 3431 O O . LEU A 1 438 ? 22.812 -35.969 -9.719 1 89.75 438 LEU A O 1
ATOM 3435 N N . GLU A 1 439 ? 23.75 -38 -9.617 1 90.69 439 GLU A N 1
ATOM 3436 C CA . GLU A 1 439 ? 23.391 -38.344 -10.992 1 90.69 439 GLU A CA 1
ATOM 3437 C C . GLU A 1 439 ? 21.891 -38.344 -11.195 1 90.69 439 GLU A C 1
ATOM 3439 O O . GLU A 1 439 ? 21.391 -37.844 -12.203 1 90.69 439 GLU A O 1
ATOM 3444 N N . PHE A 1 440 ? 21.25 -38.906 -10.273 1 93.38 440 PHE A N 1
ATOM 3445 C CA . PHE A 1 440 ? 19.781 -38.938 -10.32 1 93.38 440 PHE A CA 1
ATOM 3446 C C . PHE A 1 440 ? 19.219 -37.5 -10.258 1 93.38 440 PHE A C 1
ATOM 3448 O O . PHE A 1 440 ? 18.312 -37.156 -11.023 1 93.38 440 PHE A O 1
ATOM 3455 N N . ALA A 1 441 ? 19.734 -36.75 -9.328 1 94.69 441 ALA A N 1
ATOM 3456 C CA . ALA A 1 441 ? 19.25 -35.375 -9.156 1 94.69 441 ALA A CA 1
ATOM 3457 C C . ALA A 1 441 ? 19.453 -34.531 -10.422 1 94.69 441 ALA A C 1
ATOM 3459 O O . ALA A 1 441 ? 18.562 -33.781 -10.836 1 94.69 441 ALA A O 1
ATOM 3460 N N . VAL A 1 442 ? 20.547 -34.688 -11.039 1 94.75 442 VAL A N 1
ATOM 3461 C CA . VAL A 1 442 ? 20.859 -33.938 -12.258 1 94.75 442 VAL A CA 1
ATOM 3462 C C . VAL A 1 442 ? 19.922 -34.406 -13.383 1 94.75 442 VAL A C 1
ATOM 3464 O O . VAL A 1 442 ? 19.422 -33.562 -14.141 1 94.75 442 VAL A O 1
ATOM 3467 N N . SER A 1 443 ? 19.719 -35.656 -13.508 1 95.75 443 SER A N 1
ATOM 3468 C CA . SER A 1 443 ? 18.812 -36.188 -14.531 1 95.75 443 SER A CA 1
ATOM 3469 C C . SER A 1 443 ? 17.406 -35.625 -14.367 1 95.75 443 SER A C 1
ATOM 3471 O O . SER A 1 443 ? 16.766 -35.25 -15.344 1 95.75 443 SER A O 1
ATOM 3473 N N . ARG A 1 444 ? 16.969 -35.625 -13.156 1 95.94 444 ARG A N 1
ATOM 3474 C CA . ARG A 1 444 ? 15.648 -35.094 -12.867 1 95.94 444 ARG A CA 1
ATOM 3475 C C . ARG A 1 444 ? 15.586 -33.594 -13.18 1 95.94 444 ARG A C 1
ATOM 3477 O O . ARG A 1 444 ? 14.57 -33.125 -13.695 1 95.94 444 ARG A O 1
ATOM 3484 N N . ALA A 1 445 ? 16.641 -32.906 -12.844 1 96.81 445 ALA A N 1
ATOM 3485 C CA . ALA A 1 445 ? 16.703 -31.469 -13.133 1 96.81 445 ALA A CA 1
ATOM 3486 C C . ALA A 1 445 ? 16.609 -31.203 -14.641 1 96.81 445 ALA A C 1
ATOM 3488 O O . ALA A 1 445 ? 15.953 -30.266 -15.07 1 96.81 445 ALA A O 1
ATOM 3489 N N . GLU A 1 446 ? 17.219 -32 -15.398 1 96.88 446 GLU A N 1
ATOM 3490 C CA . GLU A 1 446 ? 17.203 -31.875 -16.859 1 96.88 446 GLU A CA 1
ATOM 3491 C C . GLU A 1 446 ? 15.789 -32.094 -17.406 1 96.88 446 GLU A C 1
ATOM 3493 O O . GLU A 1 446 ? 15.352 -31.359 -18.297 1 96.88 446 GLU A O 1
ATOM 3498 N N . LEU A 1 447 ? 15.156 -33.062 -16.875 1 96 447 LEU A N 1
ATOM 3499 C CA . LEU A 1 447 ? 13.797 -33.344 -17.297 1 96 447 LEU A CA 1
ATOM 3500 C C . LEU A 1 447 ? 12.867 -32.188 -16.938 1 96 447 LEU A C 1
ATOM 3502 O O . LEU A 1 447 ? 12 -31.797 -17.734 1 96 447 LEU A O 1
ATOM 3506 N N . CYS A 1 448 ? 13.039 -31.688 -15.789 1 96.19 448 CYS A N 1
ATOM 3507 C CA . CYS A 1 448 ? 12.211 -30.562 -15.352 1 96.19 448 CYS A CA 1
ATOM 3508 C C . CYS A 1 448 ? 12.5 -29.312 -16.188 1 96.19 448 CYS A C 1
ATOM 3510 O O . CYS A 1 448 ? 11.586 -28.547 -16.484 1 96.19 448 CYS A O 1
ATOM 3512 N N . LEU A 1 449 ? 13.758 -29.078 -16.484 1 96 449 LEU A N 1
ATOM 3513 C CA . LEU A 1 449 ? 14.117 -27.953 -17.344 1 96 449 LEU A CA 1
ATOM 3514 C C . LEU A 1 449 ? 13.391 -28.031 -18.672 1 96 449 LEU A C 1
ATOM 3516 O O . LEU A 1 449 ? 12.852 -27.031 -19.156 1 96 449 LEU A O 1
ATOM 3520 N N . ALA A 1 450 ? 13.383 -29.172 -19.234 1 94.5 450 ALA A N 1
ATOM 3521 C CA . ALA A 1 450 ? 12.68 -29.375 -20.5 1 94.5 450 ALA A CA 1
ATOM 3522 C C . ALA A 1 450 ? 11.188 -29.109 -20.344 1 94.5 450 ALA A C 1
ATOM 3524 O O . ALA A 1 450 ? 10.562 -28.516 -21.234 1 94.5 450 ALA A O 1
ATOM 3525 N N . ALA A 1 451 ? 10.664 -29.562 -19.281 1 93.75 451 ALA A N 1
ATOM 3526 C CA . ALA A 1 451 ? 9.242 -29.375 -19.016 1 93.75 451 ALA A CA 1
ATOM 3527 C C . ALA A 1 451 ? 8.914 -27.891 -18.859 1 93.75 451 ALA A C 1
ATOM 3529 O O . ALA A 1 451 ? 7.91 -27.406 -19.391 1 93.75 451 ALA A O 1
ATOM 3530 N N . ILE A 1 452 ? 9.703 -27.172 -18.094 1 93.94 452 ILE A N 1
ATOM 3531 C CA . ILE A 1 452 ? 9.469 -25.75 -17.875 1 93.94 452 ILE A CA 1
ATOM 3532 C C . ILE A 1 452 ? 9.57 -25 -19.219 1 93.94 452 ILE A C 1
ATOM 3534 O O . ILE A 1 452 ? 8.781 -24.094 -19.484 1 93.94 452 ILE A O 1
ATOM 3538 N N . LYS A 1 453 ? 10.508 -25.359 -20 1 92 453 LYS A N 1
ATOM 3539 C CA . LYS A 1 453 ? 10.648 -24.75 -21.328 1 92 453 LYS A CA 1
ATOM 3540 C C . LYS A 1 453 ? 9.383 -24.938 -22.156 1 92 453 LYS A C 1
ATOM 3542 O O . LYS A 1 453 ? 8.992 -24.031 -22.906 1 92 453 LYS A O 1
ATOM 3547 N N . ARG A 1 454 ? 8.797 -26.031 -21.984 1 91.69 454 ARG A N 1
ATOM 3548 C CA . ARG A 1 454 ? 7.605 -26.344 -22.766 1 91.69 454 ARG A CA 1
ATOM 3549 C C . ARG A 1 454 ? 6.383 -25.609 -22.234 1 91.69 454 ARG A C 1
ATOM 3551 O O . ARG A 1 454 ? 5.668 -24.953 -22.984 1 91.69 454 ARG A O 1
ATOM 3558 N N . PHE A 1 455 ? 6.156 -25.672 -20.969 1 91.12 455 PHE A N 1
ATOM 3559 C CA . PHE A 1 455 ? 4.922 -25.172 -20.375 1 91.12 455 PHE A CA 1
ATOM 3560 C C . PHE A 1 455 ? 4.973 -23.641 -20.25 1 91.12 455 PHE A C 1
ATOM 3562 O O . PHE A 1 455 ? 3.934 -22.984 -20.203 1 91.12 455 PHE A O 1
ATOM 3569 N N . PHE A 1 456 ? 6.133 -23.062 -20.141 1 90.44 456 PHE A N 1
ATOM 3570 C CA . PHE A 1 456 ? 6.266 -21.625 -19.953 1 90.44 456 PHE A CA 1
ATOM 3571 C C . PHE A 1 456 ? 6.992 -21 -21.141 1 90.44 456 PHE A C 1
ATOM 3573 O O . PHE A 1 456 ? 7.676 -19.984 -20.984 1 90.44 456 PHE A O 1
ATOM 3580 N N . HIS A 1 457 ? 6.812 -21.562 -22.219 1 83.38 457 HIS A N 1
ATOM 3581 C CA . HIS A 1 457 ? 7.516 -21.125 -23.422 1 83.38 457 HIS A CA 1
ATOM 3582 C C . HIS A 1 457 ? 7.129 -19.703 -23.797 1 83.38 457 HIS A C 1
ATOM 3584 O O . HIS A 1 457 ? 5.941 -19.359 -23.844 1 83.38 457 HIS A O 1
ATOM 3590 N N . GLY A 1 458 ? 8.102 -18.891 -24 1 78.81 458 GLY A N 1
ATOM 3591 C CA . GLY A 1 458 ? 7.883 -17.547 -24.531 1 78.81 458 GLY A CA 1
ATOM 3592 C C . GLY A 1 458 ? 7.535 -16.531 -23.469 1 78.81 458 GLY A C 1
ATOM 3593 O O . GLY A 1 458 ? 7.293 -15.359 -23.766 1 78.81 458 GLY A O 1
ATOM 3594 N N . LEU A 1 459 ? 7.512 -16.906 -22.266 1 85.44 459 LEU A N 1
ATOM 3595 C CA . LEU A 1 459 ? 7.184 -15.977 -21.188 1 85.44 459 LEU A CA 1
ATOM 3596 C C . LEU A 1 459 ? 8.445 -15.375 -20.578 1 85.44 459 LEU A C 1
ATOM 3598 O O . LEU A 1 459 ? 9.312 -16.109 -20.094 1 85.44 459 LEU A O 1
ATOM 3602 N N . ALA A 1 460 ? 8.57 -14.078 -20.625 1 87.94 460 ALA A N 1
ATOM 3603 C CA . ALA A 1 460 ? 9.75 -13.391 -20.094 1 87.94 460 ALA A CA 1
ATOM 3604 C C . ALA A 1 460 ? 9.945 -13.703 -18.609 1 87.94 460 ALA A C 1
ATOM 3606 O O . ALA A 1 460 ? 11.078 -13.828 -18.141 1 87.94 460 ALA A O 1
ATOM 3607 N N . LEU A 1 461 ? 8.93 -13.883 -17.938 1 85.81 461 LEU A N 1
ATOM 3608 C CA . LEU A 1 461 ? 8.945 -14.086 -16.5 1 85.81 461 LEU A CA 1
ATOM 3609 C C . LEU A 1 461 ? 9.641 -15.398 -16.141 1 85.81 461 LEU A C 1
ATOM 3611 O O . LEU A 1 461 ? 10.164 -15.547 -15.031 1 85.81 461 LEU A O 1
ATOM 3615 N N . SER A 1 462 ? 9.688 -16.344 -17.062 1 90.12 462 SER A N 1
ATOM 3616 C CA . SER A 1 462 ? 10.227 -17.656 -16.766 1 90.12 462 SER A CA 1
ATOM 3617 C C . SER A 1 462 ? 11.688 -17.766 -17.188 1 90.12 462 SER A C 1
ATOM 3619 O O . SER A 1 462 ? 12.375 -18.719 -16.812 1 90.12 462 SER A O 1
ATOM 3621 N N . GLN A 1 463 ? 12.164 -16.797 -17.812 1 90.25 463 GLN A N 1
ATOM 3622 C CA . GLN A 1 463 ? 13.508 -16.891 -18.375 1 90.25 463 GLN A CA 1
ATOM 3623 C C . GLN A 1 463 ? 14.555 -16.984 -17.266 1 90.25 463 GLN A C 1
ATOM 3625 O O . GLN A 1 463 ? 15.469 -17.812 -17.328 1 90.25 463 GLN A O 1
ATOM 3630 N N . PRO A 1 464 ? 14.398 -16.156 -16.281 1 89.44 464 PRO A N 1
ATOM 3631 C CA . PRO A 1 464 ? 15.375 -16.281 -15.195 1 89.44 464 PRO A CA 1
ATOM 3632 C C . PRO A 1 464 ? 15.359 -17.672 -14.547 1 89.44 464 PRO A C 1
ATOM 3634 O O . PRO A 1 464 ? 16.406 -18.156 -14.125 1 89.44 464 PRO A O 1
ATOM 3637 N N . ILE A 1 465 ? 14.258 -18.266 -14.469 1 92.31 465 ILE A N 1
ATOM 3638 C CA . ILE A 1 465 ? 14.133 -19.609 -13.906 1 92.31 465 ILE A CA 1
ATOM 3639 C C . ILE A 1 465 ? 14.867 -20.609 -14.781 1 92.31 465 ILE A C 1
ATOM 3641 O O . ILE A 1 465 ? 15.633 -21.438 -14.281 1 92.31 465 ILE A O 1
ATOM 3645 N N . LEU A 1 466 ? 14.664 -20.484 -16.047 1 93.75 466 LEU A N 1
ATOM 3646 C CA . LEU A 1 466 ? 15.305 -21.375 -17 1 93.75 466 LEU A CA 1
ATOM 3647 C C . LEU A 1 466 ? 16.828 -21.219 -16.969 1 93.75 466 LEU A C 1
ATOM 3649 O O . LEU A 1 466 ? 17.562 -22.203 -16.922 1 93.75 466 LEU A O 1
ATOM 3653 N N . ASP A 1 467 ? 17.234 -20 -16.875 1 92.12 467 ASP A N 1
ATOM 3654 C CA . ASP A 1 467 ? 18.672 -19.719 -16.844 1 92.12 467 ASP A CA 1
ATOM 3655 C C . ASP A 1 467 ? 19.312 -20.266 -15.578 1 92.12 467 ASP A C 1
ATOM 3657 O O . ASP A 1 467 ? 20.406 -20.844 -15.633 1 92.12 467 ASP A O 1
ATOM 3661 N N . ASP A 1 468 ? 18.672 -20.094 -14.523 1 91.88 468 ASP A N 1
ATOM 3662 C CA . ASP A 1 468 ? 19.219 -20.562 -13.25 1 91.88 468 ASP A CA 1
ATOM 3663 C C . ASP A 1 468 ? 19.297 -22.078 -13.203 1 91.88 468 ASP A C 1
ATOM 3665 O O . ASP A 1 468 ? 20.281 -22.641 -12.719 1 91.88 468 ASP A O 1
ATOM 3669 N N . ILE A 1 469 ? 18.25 -22.75 -13.656 1 93.88 469 ILE A N 1
ATOM 3670 C CA . ILE A 1 469 ? 18.25 -24.203 -13.648 1 93.88 469 ILE A CA 1
ATOM 3671 C C . ILE A 1 469 ? 19.359 -24.719 -14.562 1 93.88 469 ILE A C 1
ATOM 3673 O O . ILE A 1 469 ? 20.094 -25.656 -14.203 1 93.88 469 ILE A O 1
ATOM 3677 N N . ALA A 1 470 ? 19.469 -24.094 -15.703 1 93.88 470 ALA A N 1
ATOM 3678 C CA . ALA A 1 470 ? 20.516 -24.5 -16.656 1 93.88 470 ALA A CA 1
ATOM 3679 C C . ALA A 1 470 ? 21.906 -24.344 -16.047 1 93.88 470 ALA A C 1
ATOM 3681 O O . ALA A 1 470 ? 22.766 -25.188 -16.219 1 93.88 470 ALA A O 1
ATOM 3682 N N . GLN A 1 471 ? 22.047 -23.281 -15.328 1 91.88 471 GLN A N 1
ATOM 3683 C CA . GLN A 1 471 ? 23.328 -23.031 -14.68 1 91.88 471 GLN A CA 1
ATOM 3684 C C . GLN A 1 471 ? 23.609 -24.062 -13.602 1 91.88 471 GLN A C 1
ATOM 3686 O O . GLN A 1 471 ? 24.75 -24.531 -13.461 1 91.88 471 GLN A O 1
ATOM 3691 N N . LEU A 1 472 ? 22.656 -24.406 -12.867 1 91.75 472 LEU A N 1
ATOM 3692 C CA . LEU A 1 472 ? 22.812 -25.422 -11.828 1 91.75 472 LEU A CA 1
ATOM 3693 C C . LEU A 1 472 ? 23.172 -26.781 -12.438 1 91.75 472 LEU A C 1
ATOM 3695 O O . LEU A 1 472 ? 24.094 -27.453 -11.953 1 91.75 472 LEU A O 1
ATOM 3699 N N . ILE A 1 473 ? 22.5 -27.125 -13.484 1 92.94 473 ILE A N 1
ATOM 3700 C CA . ILE A 1 473 ? 22.75 -28.406 -14.148 1 92.94 473 ILE A CA 1
ATOM 3701 C C . ILE A 1 473 ? 24.172 -28.422 -14.688 1 92.94 473 ILE A C 1
ATOM 3703 O O . ILE A 1 473 ? 24.891 -29.422 -14.523 1 92.94 473 ILE A O 1
ATOM 3707 N N . GLU A 1 474 ? 24.578 -27.344 -15.266 1 90.5 474 GLU A N 1
ATOM 3708 C CA . GLU A 1 474 ? 25.922 -27.25 -15.836 1 90.5 474 GLU A CA 1
ATOM 3709 C C . GLU A 1 474 ? 26.984 -27.391 -14.75 1 90.5 474 GLU A C 1
ATOM 3711 O O . GLU A 1 474 ? 28 -28.078 -14.953 1 90.5 474 GLU A O 1
ATOM 3716 N N . THR A 1 475 ? 26.75 -26.75 -13.672 1 88.56 475 THR A N 1
ATOM 3717 C CA . THR A 1 475 ? 27.703 -26.766 -12.578 1 88.56 475 THR A CA 1
ATOM 3718 C C . THR A 1 475 ? 27.844 -28.172 -12 1 88.56 475 THR A C 1
ATOM 3720 O O . THR A 1 475 ? 28.953 -28.625 -11.703 1 88.56 475 THR A O 1
ATOM 3723 N N . PHE A 1 476 ? 26.828 -28.953 -11.891 1 88.69 476 PHE A N 1
ATOM 3724 C CA . PHE A 1 476 ? 26.844 -30.234 -11.188 1 88.69 476 PHE A CA 1
ATOM 3725 C C . PHE A 1 476 ? 27.078 -31.375 -12.156 1 88.69 476 PHE A C 1
ATOM 3727 O O . PHE A 1 476 ? 27.453 -32.469 -11.75 1 88.69 476 PHE A O 1
ATOM 3734 N N . SER A 1 477 ? 26.906 -31.062 -13.383 1 84.5 477 SER A N 1
ATOM 3735 C CA . SER A 1 477 ? 27.234 -32.062 -14.383 1 84.5 477 SER A CA 1
ATOM 3736 C C . SER A 1 477 ? 28.734 -32.062 -14.68 1 84.5 477 SER A C 1
ATOM 3738 O O . SER A 1 477 ? 29.297 -33.094 -15.047 1 84.5 477 SER A O 1
ATOM 3740 N N . SER A 1 478 ? 29.391 -30.938 -14.633 1 76.75 478 SER A N 1
ATOM 3741 C CA . SER A 1 478 ? 30.812 -30.812 -14.984 1 76.75 478 SER A CA 1
ATOM 3742 C C . SER A 1 478 ? 31.703 -31.25 -13.82 1 76.75 478 SER A C 1
ATOM 3744 O O . SER A 1 478 ? 32.906 -31.328 -13.969 1 76.75 478 SER A O 1
ATOM 3746 N N . GLY A 1 479 ? 31.234 -31.844 -12.852 1 66.25 479 GLY A N 1
ATOM 3747 C CA . GLY A 1 479 ? 32.031 -32.375 -11.766 1 66.25 479 GLY A CA 1
ATOM 3748 C C . GLY A 1 479 ? 32.906 -31.312 -11.102 1 66.25 479 GLY A C 1
ATOM 3749 O O . GLY A 1 479 ? 34 -31.594 -10.625 1 66.25 479 GLY A O 1
ATOM 3750 N N . THR A 1 480 ? 32.5 -30.109 -11.102 1 61.06 480 THR A N 1
ATOM 3751 C CA . THR A 1 480 ? 33.312 -29.047 -10.547 1 61.06 480 THR A CA 1
ATOM 3752 C C . THR A 1 480 ? 33.469 -29.219 -9.031 1 61.06 480 THR A C 1
ATOM 3754 O O . THR A 1 480 ? 32.688 -29.922 -8.398 1 61.06 480 THR A O 1
ATOM 3757 N N . SER A 1 481 ? 34.594 -28.656 -8.43 1 60.78 481 SER A N 1
ATOM 3758 C CA . SER A 1 481 ? 35 -28.766 -7.031 1 60.78 481 SER A CA 1
ATOM 3759 C C . SER A 1 481 ? 33.844 -28.359 -6.098 1 60.78 481 SER A C 1
ATOM 3761 O O . SER A 1 481 ? 32.969 -27.594 -6.484 1 60.78 481 SER A O 1
ATOM 3763 N N . ALA A 1 482 ? 33.781 -29.062 -5.016 1 58.34 482 ALA A N 1
ATOM 3764 C CA . ALA A 1 482 ? 32.75 -28.844 -3.973 1 58.34 482 ALA A CA 1
ATOM 3765 C C . ALA A 1 482 ? 32.594 -27.359 -3.684 1 58.34 482 ALA A C 1
ATOM 3767 O O . ALA A 1 482 ? 31.469 -26.891 -3.494 1 58.34 482 ALA A O 1
ATOM 3768 N N . THR A 1 483 ? 33.656 -26.656 -3.689 1 59 483 THR A N 1
ATOM 3769 C CA . THR A 1 483 ? 33.625 -25.234 -3.342 1 59 483 THR A CA 1
ATOM 3770 C C . THR A 1 483 ? 32.938 -24.422 -4.422 1 59 483 THR A C 1
ATOM 3772 O O . THR A 1 483 ? 32.156 -23.5 -4.113 1 59 483 THR A O 1
ATOM 3775 N N . GLU A 1 484 ? 33.156 -24.797 -5.551 1 61.44 484 GLU A N 1
ATOM 3776 C CA . GLU A 1 484 ? 32.562 -24.062 -6.66 1 61.44 484 GLU A CA 1
ATOM 3777 C C . GLU A 1 484 ? 31.062 -24.328 -6.75 1 61.44 484 GLU A C 1
ATOM 3779 O O . GLU A 1 484 ? 30.297 -23.438 -7.121 1 61.44 484 GLU A O 1
ATOM 3784 N N . SER A 1 485 ? 30.766 -25.422 -6.188 1 62.88 485 SER A N 1
ATOM 3785 C CA . SER A 1 485 ? 29.375 -25.844 -6.262 1 62.88 485 SER A CA 1
ATOM 3786 C C . SER A 1 485 ? 28.516 -25.062 -5.277 1 62.88 485 SER A C 1
ATOM 3788 O O . SER A 1 485 ? 27.391 -24.672 -5.609 1 62.88 485 SER A O 1
ATOM 3790 N N . LEU A 1 486 ? 29.047 -24.781 -4.191 1 67.94 486 LEU A N 1
ATOM 3791 C CA . LEU A 1 486 ? 28.281 -24.047 -3.191 1 67.94 486 LEU A CA 1
ATOM 3792 C C . LEU A 1 486 ? 28.141 -22.578 -3.576 1 67.94 486 LEU A C 1
ATOM 3794 O O . LEU A 1 486 ? 27.125 -21.938 -3.258 1 67.94 486 LEU A O 1
ATOM 3798 N N . SER A 1 487 ? 29.094 -22.156 -4.281 1 69.62 487 SER A N 1
ATOM 3799 C CA . SER A 1 487 ? 29.109 -20.75 -4.68 1 69.62 487 SER A CA 1
ATOM 3800 C C . SER A 1 487 ? 28 -20.469 -5.691 1 69.62 487 SER A C 1
ATOM 3802 O O . SER A 1 487 ? 27.5 -19.344 -5.762 1 69.62 487 SER A O 1
ATOM 3804 N N . VAL A 1 488 ? 27.688 -21.531 -6.375 1 71.19 488 VAL A N 1
ATOM 3805 C CA . VAL A 1 488 ? 26.688 -21.359 -7.414 1 71.19 488 VAL A CA 1
ATOM 3806 C C . VAL A 1 488 ? 25.328 -21.047 -6.773 1 71.19 488 VAL A C 1
ATOM 3808 O O . VAL A 1 488 ? 24.562 -20.219 -7.277 1 71.19 488 VAL A O 1
ATOM 3811 N N . PHE A 1 489 ? 25.094 -21.672 -5.668 1 75.44 489 PHE A N 1
ATOM 3812 C CA . PHE A 1 489 ? 23.812 -21.453 -4.992 1 75.44 489 PHE A CA 1
ATOM 3813 C C . PHE A 1 489 ? 23.703 -20.016 -4.5 1 75.44 489 PHE A C 1
ATOM 3815 O O . PHE A 1 489 ? 22.625 -19.422 -4.547 1 75.44 489 PHE A O 1
ATOM 3822 N N . HIS A 1 490 ? 24.781 -19.469 -4.18 1 67.62 490 HIS A N 1
ATOM 3823 C CA . HIS A 1 490 ? 24.812 -18.094 -3.707 1 67.62 490 HIS A CA 1
ATOM 3824 C C . HIS A 1 490 ? 24.734 -17.109 -4.871 1 67.62 490 HIS A C 1
ATOM 3826 O O . HIS A 1 490 ? 24.094 -16.062 -4.77 1 67.62 490 HIS A O 1
ATOM 3832 N N . LYS A 1 491 ? 25.391 -17.469 -5.898 1 61.12 491 LYS A N 1
ATOM 3833 C CA . LYS A 1 491 ? 25.422 -16.594 -7.066 1 61.12 491 LYS A CA 1
ATOM 3834 C C . LYS A 1 491 ? 24.047 -16.453 -7.688 1 61.12 491 LYS A C 1
ATOM 3836 O O . LYS A 1 491 ? 23.641 -15.352 -8.078 1 61.12 491 LYS A O 1
ATOM 3841 N N . VAL A 1 492 ? 23.422 -17.547 -7.711 1 56.19 492 VAL A N 1
ATOM 3842 C CA . VAL A 1 492 ? 22.094 -17.531 -8.305 1 56.19 492 VAL A CA 1
ATOM 3843 C C . VAL A 1 492 ? 21.156 -16.672 -7.457 1 56.19 492 VAL A C 1
ATOM 3845 O O . VAL A 1 492 ? 20.266 -15.992 -7.992 1 56.19 492 VAL A O 1
ATOM 3848 N N . ASN A 1 493 ? 21.391 -16.656 -6.23 1 56.91 493 ASN A N 1
ATOM 3849 C CA . ASN A 1 493 ? 20.562 -15.852 -5.344 1 56.91 493 ASN A CA 1
ATOM 3850 C C . ASN A 1 493 ? 20.906 -14.375 -5.434 1 56.91 493 ASN A C 1
ATOM 3852 O O . ASN A 1 493 ? 20.031 -13.516 -5.344 1 56.91 493 ASN A O 1
ATOM 3856 N N . HIS A 1 494 ? 22.359 -14.188 -5.43 1 50.94 494 HIS A N 1
ATOM 3857 C CA . HIS A 1 494 ? 22.859 -12.82 -5.312 1 50.94 494 HIS A CA 1
ATOM 3858 C C . HIS A 1 494 ? 23.125 -12.219 -6.688 1 50.94 494 HIS A C 1
ATOM 3860 O O . HIS A 1 494 ? 23.312 -11 -6.809 1 50.94 494 HIS A O 1
ATOM 3866 N N . GLY A 1 495 ? 23.359 -13.141 -7.57 1 47.94 495 GLY A N 1
ATOM 3867 C CA . GLY A 1 495 ? 24 -12.688 -8.797 1 47.94 495 GLY A CA 1
ATOM 3868 C C . GLY A 1 495 ? 23.156 -11.711 -9.586 1 47.94 495 GLY A C 1
ATOM 3869 O O . GLY A 1 495 ? 23.609 -11.133 -10.57 1 47.94 495 GLY A O 1
ATOM 3870 N N . ARG A 1 496 ? 22 -12 -9.648 1 45.53 496 ARG A N 1
ATOM 3871 C CA . ARG A 1 496 ? 21.547 -10.945 -10.547 1 45.53 496 ARG A CA 1
ATOM 3872 C C . ARG A 1 496 ? 21.734 -9.57 -9.906 1 45.53 496 ARG A C 1
ATOM 3874 O O . ARG A 1 496 ? 20.953 -9.172 -9.047 1 45.53 496 ARG A O 1
ATOM 3881 N N . LYS A 1 497 ? 22.922 -9.461 -9.594 1 44.03 497 LYS A N 1
ATOM 3882 C CA . LYS A 1 497 ? 23.406 -8.148 -9.172 1 44.03 497 LYS A CA 1
ATOM 3883 C C . LYS A 1 497 ? 22.609 -7.027 -9.828 1 44.03 497 LYS A C 1
ATOM 3885 O O . LYS A 1 497 ? 22.969 -6.566 -10.914 1 44.03 497 LYS A O 1
ATOM 3890 N N . SER A 1 498 ? 21.469 -7.332 -10.039 1 40 498 SER A N 1
ATOM 3891 C CA . SER A 1 498 ? 20.891 -6.059 -10.461 1 40 498 SER A CA 1
ATOM 3892 C C . SER A 1 498 ? 21.328 -4.926 -9.531 1 40 498 SER A C 1
ATOM 3894 O O . SER A 1 498 ? 21.203 -5.035 -8.312 1 40 498 SER A O 1
ATOM 3896 N N . ASP A 1 499 ? 22.281 -4.402 -9.758 1 40.03 499 ASP A N 1
ATOM 3897 C CA . ASP A 1 499 ? 22.594 -3.076 -9.242 1 40.03 499 ASP A CA 1
ATOM 3898 C C . ASP A 1 499 ? 21.328 -2.316 -8.867 1 40.03 499 ASP A C 1
ATOM 3900 O O . ASP A 1 499 ? 21.312 -1.084 -8.852 1 40.03 499 ASP A O 1
ATOM 3904 N N . THR A 1 500 ? 20.297 -3.061 -9.031 1 43.25 500 THR A N 1
ATOM 3905 C CA . THR A 1 500 ? 19.156 -2.182 -8.789 1 43.25 500 THR A CA 1
ATOM 3906 C C . THR A 1 500 ? 19.062 -1.812 -7.312 1 43.25 500 THR A C 1
ATOM 3908 O O . THR A 1 500 ? 19.062 -2.689 -6.445 1 43.25 500 THR A O 1
ATOM 3911 N N . ARG A 1 501 ? 19.5 -0.784 -7.047 1 45.56 501 ARG A N 1
ATOM 3912 C CA . ARG A 1 501 ? 19.703 0.065 -5.879 1 45.56 501 ARG A CA 1
ATOM 3913 C C . ARG A 1 501 ? 18.516 -0.033 -4.918 1 45.56 501 ARG A C 1
ATOM 3915 O O . ARG A 1 501 ? 18.531 0.574 -3.848 1 45.56 501 ARG A O 1
ATOM 3922 N N . ILE A 1 502 ? 17.281 -0.272 -5.559 1 46.72 502 ILE A N 1
ATOM 3923 C CA . ILE A 1 502 ? 16.25 -0.3 -4.527 1 46.72 502 ILE A CA 1
ATOM 3924 C C . ILE A 1 502 ? 16.734 -1.128 -3.338 1 46.72 502 ILE A C 1
ATOM 3926 O O . ILE A 1 502 ? 16.531 -0.742 -2.182 1 46.72 502 ILE A O 1
ATOM 3930 N N . LEU A 1 503 ? 17.5 -2.404 -3.668 1 49.16 503 LEU A N 1
ATOM 3931 C CA . LEU A 1 503 ? 17.75 -3.48 -2.715 1 49.16 503 LEU A CA 1
ATOM 3932 C C . LEU A 1 503 ? 19.141 -3.336 -2.09 1 49.16 503 LEU A C 1
ATOM 3934 O O . LEU A 1 503 ? 19.438 -3.992 -1.093 1 49.16 503 LEU A O 1
ATOM 3938 N N . SER A 1 504 ? 19.891 -2.652 -2.883 1 45.16 504 SER A N 1
ATOM 3939 C CA . SER A 1 504 ? 21.234 -2.695 -2.311 1 45.16 504 SER A CA 1
ATOM 3940 C C . SER A 1 504 ? 21.25 -2.119 -0.899 1 45.16 504 SER A C 1
ATOM 3942 O O . SER A 1 504 ? 22.047 -2.551 -0.056 1 45.16 504 SER A O 1
ATOM 3944 N N . ALA A 1 505 ? 20.422 -1.183 -0.782 1 42.03 505 ALA A N 1
ATOM 3945 C CA . ALA A 1 505 ? 20.359 -0.606 0.559 1 42.03 505 ALA A CA 1
ATOM 3946 C C . ALA A 1 505 ? 19.547 -1.485 1.502 1 42.03 505 ALA A C 1
ATOM 3948 O O . ALA A 1 505 ? 19.5 -1.236 2.709 1 42.03 505 ALA A O 1
ATOM 3949 N N . ALA A 1 506 ? 19.016 -2.51 0.739 1 48.75 506 ALA A N 1
ATOM 3950 C CA . ALA A 1 506 ? 18.078 -3.262 1.57 1 48.75 506 ALA A CA 1
ATOM 3951 C C . ALA A 1 506 ? 18.828 -4.191 2.525 1 48.75 506 ALA A C 1
ATOM 3953 O O . ALA A 1 506 ? 19.781 -4.852 2.135 1 48.75 506 ALA A O 1
ATOM 3954 N N . ARG A 1 507 ? 18.531 -4.148 3.756 1 54.47 507 ARG A N 1
ATOM 3955 C CA . ARG A 1 507 ? 18.969 -5.051 4.812 1 54.47 507 ARG A CA 1
ATOM 3956 C C . ARG A 1 507 ? 18.656 -6.5 4.465 1 54.47 507 ARG A C 1
ATOM 3958 O O . ARG A 1 507 ? 17.812 -6.766 3.602 1 54.47 507 ARG A O 1
ATOM 3965 N N . PRO A 1 508 ? 19.547 -7.309 4.844 1 51.12 508 PRO A N 1
ATOM 3966 C CA . PRO A 1 508 ? 19.344 -8.742 4.605 1 51.12 508 PRO A CA 1
ATOM 3967 C C . PRO A 1 508 ? 17.875 -9.148 4.695 1 51.12 508 PRO A C 1
ATOM 3969 O O . PRO A 1 508 ? 17.438 -10.055 3.982 1 51.12 508 PRO A O 1
ATOM 3972 N N . ARG A 1 509 ? 17.141 -8.328 5.484 1 55.31 509 ARG A N 1
ATOM 3973 C CA . ARG A 1 509 ? 15.711 -8.625 5.625 1 55.31 509 ARG A CA 1
ATOM 3974 C C . ARG A 1 509 ? 14.961 -8.32 4.336 1 55.31 509 ARG A C 1
ATOM 3976 O O . ARG A 1 509 ? 13.859 -8.836 4.117 1 55.31 509 ARG A O 1
ATOM 3983 N N . GLN A 1 510 ? 15.672 -7.703 3.461 1 58.53 510 GLN A N 1
ATOM 3984 C CA . GLN A 1 510 ? 14.961 -7.207 2.287 1 58.53 510 GLN A CA 1
ATOM 3985 C C . GLN A 1 510 ? 15.367 -7.977 1.034 1 58.53 510 GLN A C 1
ATOM 3987 O O . GLN A 1 510 ? 15.156 -7.508 -0.086 1 58.53 510 GLN A O 1
ATOM 3992 N N . HIS A 1 511 ? 15.844 -9.109 1.348 1 66.12 511 HIS A N 1
ATOM 3993 C CA . HIS A 1 511 ? 16.219 -9.867 0.161 1 66.12 511 HIS A CA 1
ATOM 3994 C C . HIS A 1 511 ? 15 -10.367 -0.595 1 66.12 511 HIS A C 1
ATOM 3996 O O . HIS A 1 511 ? 14.125 -11.016 -0.011 1 66.12 511 HIS A O 1
ATOM 4002 N N . LEU A 1 512 ? 15.023 -9.891 -1.756 1 66.31 512 LEU A N 1
ATOM 4003 C CA . LEU A 1 512 ? 13.938 -10.328 -2.631 1 66.31 512 LEU A CA 1
ATOM 4004 C C . LEU A 1 512 ? 14.109 -11.789 -3.023 1 66.31 512 LEU A C 1
ATOM 4006 O O . LEU A 1 512 ? 15.234 -12.305 -3.049 1 66.31 512 LEU A O 1
ATOM 4010 N N . ALA A 1 513 ? 12.945 -12.422 -3.184 1 72.25 513 ALA A N 1
ATOM 4011 C CA . ALA A 1 513 ? 12.992 -13.781 -3.723 1 72.25 513 ALA A CA 1
ATOM 4012 C C . ALA A 1 513 ? 13.711 -13.812 -5.066 1 72.25 513 ALA A C 1
ATOM 4014 O O . ALA A 1 513 ? 13.625 -12.859 -5.848 1 72.25 513 ALA A O 1
ATOM 4015 N N . VAL A 1 514 ? 14.43 -14.789 -5.312 1 73.69 514 VAL A N 1
ATOM 4016 C CA . VAL A 1 514 ? 15.32 -14.922 -6.457 1 73.69 514 VAL A CA 1
ATOM 4017 C C . VAL A 1 514 ? 14.547 -14.672 -7.75 1 73.69 514 VAL A C 1
ATOM 4019 O O . VAL A 1 514 ? 15.055 -14.031 -8.672 1 73.69 514 VAL A O 1
ATOM 4022 N N . HIS A 1 515 ? 13.367 -15.062 -7.809 1 77.06 515 HIS A N 1
ATOM 4023 C CA . HIS A 1 515 ? 12.617 -14.938 -9.055 1 77.06 515 HIS A CA 1
ATOM 4024 C C . HIS A 1 515 ? 11.414 -14.016 -8.883 1 77.06 515 HIS A C 1
ATOM 4026 O O . HIS A 1 515 ? 10.445 -14.102 -9.633 1 77.06 515 HIS A O 1
ATOM 4032 N N . SER A 1 516 ? 11.57 -13.188 -7.895 1 83.75 516 SER A N 1
ATOM 4033 C CA . SER A 1 516 ? 10.539 -12.164 -7.738 1 83.75 516 SER A CA 1
ATOM 4034 C C . SER A 1 516 ? 10.508 -11.227 -8.938 1 83.75 516 SER A C 1
ATOM 4036 O O . SER A 1 516 ? 11.547 -10.914 -9.523 1 83.75 516 SER A O 1
ATOM 4038 N N . VAL A 1 517 ? 9.32 -10.852 -9.289 1 87.38 517 VAL A N 1
ATOM 4039 C CA . VAL A 1 517 ? 9.141 -9.922 -10.398 1 87.38 517 VAL A CA 1
ATOM 4040 C C . VAL A 1 517 ? 9.82 -8.594 -10.078 1 87.38 517 VAL A C 1
ATOM 4042 O O . VAL A 1 517 ? 10.391 -7.953 -10.961 1 87.38 517 VAL A O 1
ATOM 4045 N N . LEU A 1 518 ? 9.828 -8.219 -8.859 1 85.5 518 LEU A N 1
ATOM 4046 C CA . LEU A 1 518 ? 10.453 -6.969 -8.445 1 85.5 518 LEU A CA 1
ATOM 4047 C C . LEU A 1 518 ? 11.961 -7.023 -8.625 1 85.5 518 LEU A C 1
ATOM 4049 O O . LEU A 1 518 ? 12.586 -6.02 -8.977 1 85.5 518 LEU A O 1
ATOM 4053 N N . GLN A 1 519 ? 12.508 -8.102 -8.414 1 82.81 519 GLN A N 1
ATOM 4054 C CA . GLN A 1 519 ? 13.945 -8.273 -8.594 1 82.81 519 GLN A CA 1
ATOM 4055 C C . GLN A 1 519 ? 14.352 -8.078 -10.055 1 82.81 519 GLN A C 1
ATOM 4057 O O . GLN A 1 519 ? 15.453 -7.613 -10.336 1 82.81 519 GLN A O 1
ATOM 4062 N N . GLN A 1 520 ? 13.453 -8.406 -10.852 1 83.75 520 GLN A N 1
ATOM 4063 C CA . GLN A 1 520 ? 13.727 -8.297 -12.281 1 83.75 520 GLN A CA 1
ATOM 4064 C C . GLN A 1 520 ? 13.547 -6.867 -12.773 1 83.75 520 GLN A C 1
ATOM 4066 O O . GLN A 1 520 ? 14.023 -6.512 -13.852 1 83.75 520 GLN A O 1
ATOM 4071 N N . ALA A 1 521 ? 12.844 -6.082 -11.961 1 84.75 521 ALA A N 1
ATOM 4072 C CA . ALA A 1 521 ? 12.586 -4.695 -12.336 1 84.75 521 ALA A CA 1
ATOM 4073 C C . ALA A 1 521 ? 13.836 -3.838 -12.172 1 84.75 521 ALA A C 1
ATOM 4075 O O . ALA A 1 521 ? 14.555 -3.967 -11.172 1 84.75 521 ALA A O 1
ATOM 4076 N N . GLN A 1 522 ? 14.117 -3.004 -13.109 1 77.44 522 GLN A N 1
ATOM 4077 C CA . GLN A 1 522 ? 15.289 -2.137 -13.078 1 77.44 522 GLN A CA 1
ATOM 4078 C C . GLN A 1 522 ? 14.898 -0.687 -12.82 1 77.44 522 GLN A C 1
ATOM 4080 O O . GLN A 1 522 ? 14.766 0.104 -13.75 1 77.44 522 GLN A O 1
ATOM 4085 N N . PHE A 1 523 ? 14.719 -0.363 -11.562 1 77.75 523 PHE A N 1
ATOM 4086 C CA . PHE A 1 523 ? 14.398 1.014 -11.211 1 77.75 523 PHE A CA 1
ATOM 4087 C C . PHE A 1 523 ? 15.664 1.835 -11.008 1 77.75 523 PHE A C 1
ATOM 4089 O O . PHE A 1 523 ? 16.656 1.33 -10.484 1 77.75 523 PHE A O 1
ATOM 4096 N N . LEU A 1 524 ? 15.609 3.074 -11.523 1 68.19 524 LEU A N 1
ATOM 4097 C CA . LEU A 1 524 ? 16.75 3.969 -11.359 1 68.19 524 LEU A CA 1
ATOM 4098 C C . LEU A 1 524 ? 16.734 4.625 -9.977 1 68.19 524 LEU A C 1
ATOM 4100 O O . LEU A 1 524 ? 15.703 5.148 -9.555 1 68.19 524 LEU A O 1
ATOM 4104 N N . THR A 1 525 ? 17.578 4.262 -9.117 1 59.94 525 THR A N 1
ATOM 4105 C CA . THR A 1 525 ? 17.609 4.867 -7.785 1 59.94 525 THR A CA 1
ATOM 4106 C C . THR A 1 525 ? 18.375 6.191 -7.816 1 59.94 525 THR A C 1
ATOM 4108 O O . THR A 1 525 ? 18.125 7.07 -6.984 1 59.94 525 THR A O 1
ATOM 4111 N N . GLU A 1 526 ? 19.578 6.324 -8.555 1 56.75 526 GLU A N 1
ATOM 4112 C CA . GLU A 1 526 ? 20.453 7.48 -8.414 1 56.75 526 GLU A CA 1
ATOM 4113 C C . GLU A 1 526 ? 20.188 8.516 -9.5 1 56.75 526 GLU A C 1
ATOM 4115 O O . GLU A 1 526 ? 19.953 8.164 -10.656 1 56.75 526 GLU A O 1
ATOM 4120 N N . GLU A 1 527 ? 19.469 9.578 -9.07 1 52.03 527 GLU A N 1
ATOM 4121 C CA . GLU A 1 527 ? 19.547 10.703 -10 1 52.03 527 GLU A CA 1
ATOM 4122 C C . GLU A 1 527 ? 20.984 11.055 -10.32 1 52.03 527 GLU A C 1
ATOM 4124 O O . GLU A 1 527 ? 21.844 11.109 -9.422 1 52.03 527 GLU A O 1
ATOM 4129 N N . SER A 1 528 ? 21.5 10.664 -11.43 1 40.03 528 SER A N 1
ATOM 4130 C CA . SER A 1 528 ? 22.828 11.133 -11.805 1 40.03 528 SER A CA 1
ATOM 4131 C C . SER A 1 528 ? 23.016 12.609 -11.453 1 40.03 528 SER A C 1
ATOM 4133 O O . SER A 1 528 ? 22.125 13.422 -11.68 1 40.03 528 SER A O 1
ATOM 4135 N N . LEU A 1 529 ? 23.812 12.898 -10.477 1 36.59 529 LEU A N 1
ATOM 4136 C CA . LEU A 1 529 ? 24.297 14.25 -10.234 1 36.59 529 LEU A CA 1
ATOM 4137 C C . LEU A 1 529 ? 24.641 14.953 -11.547 1 36.59 529 LEU A C 1
ATOM 4139 O O . LEU A 1 529 ? 25.781 14.867 -12.023 1 36.59 529 LEU A O 1
ATOM 4143 N N . SER A 1 530 ? 24.062 14.766 -12.656 1 32.16 530 SER A N 1
ATOM 4144 C CA . SER A 1 530 ? 24.625 15.719 -13.602 1 32.16 530 SER A CA 1
ATOM 4145 C C . SER A 1 530 ? 24.219 17.141 -13.258 1 32.16 530 SER A C 1
ATOM 4147 O O . SER A 1 530 ? 23.078 17.391 -12.852 1 32.16 530 SER A O 1
ATOM 4149 N N . MET B 1 1 ? -42.625 -41.75 39.438 1 16.23 1 MET B N 1
ATOM 4150 C CA . MET B 1 1 ? -41.719 -41.5 40.562 1 16.23 1 MET B CA 1
ATOM 4151 C C . MET B 1 1 ? -40.594 -40.531 40.094 1 16.23 1 MET B C 1
ATOM 4153 O O . MET B 1 1 ? -40.344 -40.406 38.906 1 16.23 1 MET B O 1
ATOM 4157 N N . VAL B 1 2 ? -39.688 -40.031 41.219 1 16.39 2 VAL B N 1
ATOM 4158 C CA . VAL B 1 2 ? -38.906 -38.969 41.906 1 16.39 2 VAL B CA 1
ATOM 4159 C C . VAL B 1 2 ? -37.5 -38.938 41.312 1 16.39 2 VAL B C 1
ATOM 4161 O O . VAL B 1 2 ? -36.625 -39.719 41.688 1 16.39 2 VAL B O 1
ATOM 4164 N N . ALA B 1 3 ? -37.375 -39.281 40.031 1 15.98 3 ALA B N 1
ATOM 4165 C CA . ALA B 1 3 ? -36.125 -39.438 39.281 1 15.98 3 ALA B CA 1
ATOM 4166 C C . ALA B 1 3 ? -35.219 -38.219 39.469 1 15.98 3 ALA B C 1
ATOM 4168 O O . ALA B 1 3 ? -35.562 -37.125 39 1 15.98 3 ALA B O 1
ATOM 4169 N N . GLN B 1 4 ? -34.219 -38.062 40.344 1 15.33 4 GLN B N 1
ATOM 4170 C CA . GLN B 1 4 ? -33.5 -37.406 41.406 1 15.33 4 GLN B CA 1
ATOM 4171 C C . GLN B 1 4 ? -32.375 -36.562 40.844 1 15.33 4 GLN B C 1
ATOM 4173 O O . GLN B 1 4 ? -31.953 -36.719 39.688 1 15.33 4 GLN B O 1
ATOM 4178 N N . ARG B 1 5 ? -31.141 -36.094 41.688 1 15.17 5 ARG B N 1
ATOM 4179 C CA . ARG B 1 5 ? -30.547 -35 42.469 1 15.17 5 ARG B CA 1
ATOM 4180 C C . ARG B 1 5 ? -29.141 -34.688 41.938 1 15.17 5 ARG B C 1
ATOM 4182 O O . ARG B 1 5 ? -28.625 -33.594 42.188 1 15.17 5 ARG B O 1
ATOM 4189 N N . ARG B 1 6 ? -28.234 -35.438 41.281 1 15.89 6 ARG B N 1
ATOM 4190 C CA . ARG B 1 6 ? -26.969 -35.375 42.031 1 15.89 6 ARG B CA 1
ATOM 4191 C C . ARG B 1 6 ? -26.281 -34.031 41.812 1 15.89 6 ARG B C 1
ATOM 4193 O O . ARG B 1 6 ? -26.391 -33.438 40.75 1 15.89 6 ARG B O 1
ATOM 4200 N N . ASP B 1 7 ? -25.25 -33.312 42.719 1 15.27 7 ASP B N 1
ATOM 4201 C CA . ASP B 1 7 ? -24.719 -32.25 43.531 1 15.27 7 ASP B CA 1
ATOM 4202 C C . ASP B 1 7 ? -23.438 -31.672 42.938 1 15.27 7 ASP B C 1
ATOM 4204 O O . ASP B 1 7 ? -23.047 -30.562 43.281 1 15.27 7 ASP B O 1
ATOM 4208 N N . ARG B 1 8 ? -22.453 -32.312 42.312 1 16.14 8 ARG B N 1
ATOM 4209 C CA . ARG B 1 8 ? -21.156 -32.031 42.938 1 16.14 8 ARG B CA 1
ATOM 4210 C C . ARG B 1 8 ? -20.719 -30.609 42.656 1 16.14 8 ARG B C 1
ATOM 4212 O O . ARG B 1 8 ? -21.188 -29.984 41.719 1 16.14 8 ARG B O 1
ATOM 4219 N N . HIS B 1 9 ? -19.266 -30.141 42.938 1 15.76 9 HIS B N 1
ATOM 4220 C CA . HIS B 1 9 ? -18.453 -29.156 43.656 1 15.76 9 HIS B CA 1
ATOM 4221 C C . HIS B 1 9 ? -18 -28.047 42.719 1 15.76 9 HIS B C 1
ATOM 4223 O O . HIS B 1 9 ? -17.969 -28.234 41.5 1 15.76 9 HIS B O 1
ATOM 4229 N N . SER B 1 10 ? -17.172 -26.906 43.156 1 15.66 10 SER B N 1
ATOM 4230 C CA . SER B 1 10 ? -17.078 -25.453 43.312 1 15.66 10 SER B CA 1
ATOM 4231 C C . SER B 1 10 ? -16.047 -24.875 42.344 1 15.66 10 SER B C 1
ATOM 4233 O O . SER B 1 10 ? -16.203 -23.75 41.875 1 15.66 10 SER B O 1
ATOM 4235 N N . GLY B 1 11 ? -14.82 -25.438 42.062 1 15.75 11 GLY B N 1
ATOM 4236 C CA . GLY B 1 11 ? -13.734 -24.516 42.344 1 15.75 11 GLY B CA 1
ATOM 4237 C C . GLY B 1 11 ? -13.586 -23.422 41.312 1 15.75 11 GLY B C 1
ATOM 4238 O O . GLY B 1 11 ? -14.062 -23.562 40.188 1 15.75 11 GLY B O 1
ATOM 4239 N N . GLY B 1 12 ? -12.719 -22.266 41.5 1 15.48 12 GLY B N 1
ATOM 4240 C CA . GLY B 1 12 ? -12.664 -20.812 41.406 1 15.48 12 GLY B CA 1
ATOM 4241 C C . GLY B 1 12 ? -12.109 -20.328 40.062 1 15.48 12 GLY B C 1
ATOM 4242 O O . GLY B 1 12 ? -12.016 -21.078 39.125 1 15.48 12 GLY B O 1
ATOM 4243 N N . HIS B 1 13 ? -10.789 -19.562 40.031 1 16.48 13 HIS B N 1
ATOM 4244 C CA . HIS B 1 13 ? -10.555 -18.141 39.844 1 16.48 13 HIS B CA 1
ATOM 4245 C C . HIS B 1 13 ? -10.117 -17.844 38.406 1 16.48 13 HIS B C 1
ATOM 4247 O O . HIS B 1 13 ? -9.812 -18.766 37.625 1 16.48 13 HIS B O 1
ATOM 4253 N N . GLY B 1 14 ? -8.859 -16.859 38.125 1 15.67 14 GLY B N 1
ATOM 4254 C CA . GLY B 1 14 ? -8.641 -15.492 37.688 1 15.67 14 GLY B CA 1
ATOM 4255 C C . GLY B 1 14 ? -7.984 -15.391 36.312 1 15.67 14 GLY B C 1
ATOM 4256 O O . GLY B 1 14 ? -6.988 -16.078 36.062 1 15.67 14 GLY B O 1
ATOM 4257 N N . ALA B 1 15 ? -8.555 -15 35.219 1 17.69 15 ALA B N 1
ATOM 4258 C CA . ALA B 1 15 ? -8.336 -14.828 33.781 1 17.69 15 ALA B CA 1
ATOM 4259 C C . ALA B 1 15 ? -7.387 -13.664 33.531 1 17.69 15 ALA B C 1
ATOM 4261 O O . ALA B 1 15 ? -7.785 -12.5 33.594 1 17.69 15 ALA B O 1
ATOM 4262 N N . HIS B 1 16 ? -5.949 -13.719 33.875 1 16.47 16 HIS B N 1
ATOM 4263 C CA . HIS B 1 16 ? -5.09 -12.547 33.875 1 16.47 16 HIS B CA 1
ATOM 4264 C C . HIS B 1 16 ? -4.961 -11.969 32.469 1 16.47 16 HIS B C 1
ATOM 4266 O O . HIS B 1 16 ? -5.219 -12.672 31.484 1 16.47 16 HIS B O 1
ATOM 4272 N N . GLY B 1 17 ? -4.289 -10.609 32.281 1 17.31 17 GLY B N 1
ATOM 4273 C CA . GLY B 1 17 ? -4.184 -9.281 31.688 1 17.31 17 GLY B CA 1
ATOM 4274 C C . GLY B 1 17 ? -3.16 -9.203 30.578 1 17.31 17 GLY B C 1
ATOM 4275 O O . GLY B 1 17 ? -1.954 -9.234 30.828 1 17.31 17 GLY B O 1
ATOM 4276 N N . GLU B 1 18 ? -3.143 -9.789 29.469 1 19.52 18 GLU B N 1
ATOM 4277 C CA . GLU B 1 18 ? -1.99 -9.703 28.578 1 19.52 18 GLU B CA 1
ATOM 4278 C C . GLU B 1 18 ? -1.878 -8.312 27.953 1 19.52 18 GLU B C 1
ATOM 4280 O O . GLU B 1 18 ? -2.75 -7.895 27.188 1 19.52 18 GLU B O 1
ATOM 4285 N N . TYR B 1 19 ? -1.062 -7.242 28.609 1 20.02 19 TYR B N 1
ATOM 4286 C CA . TYR B 1 19 ? -0.797 -5.848 28.266 1 20.02 19 TYR B CA 1
ATOM 4287 C C . TYR B 1 19 ? 0.21 -5.746 27.125 1 20.02 19 TYR B C 1
ATOM 4289 O O . TYR B 1 19 ? 1.406 -5.973 27.328 1 20.02 19 TYR B O 1
ATOM 4297 N N . ASP B 1 20 ? 0.101 -5.984 25.938 1 24.78 20 ASP B N 1
ATOM 4298 C CA . ASP B 1 20 ? 1.217 -5.812 25.016 1 24.78 20 ASP B CA 1
ATOM 4299 C C . ASP B 1 20 ? 1.412 -4.344 24.641 1 24.78 20 ASP B C 1
ATOM 4301 O O . ASP B 1 20 ? 0.751 -3.826 23.75 1 24.78 20 ASP B O 1
ATOM 4305 N N . LEU B 1 21 ? 1.687 -3.332 25.656 1 22.77 21 LEU B N 1
ATOM 4306 C CA . LEU B 1 21 ? 1.614 -1.961 25.156 1 22.77 21 LEU B CA 1
ATOM 4307 C C . LEU B 1 21 ? 2.781 -1.655 24.234 1 22.77 21 LEU B C 1
ATOM 4309 O O . LEU B 1 21 ? 2.59 -1.076 23.156 1 22.77 21 LEU B O 1
ATOM 4313 N N . PRO B 1 22 ? 4.117 -1.509 24.75 1 24.8 22 PRO B N 1
ATOM 4314 C CA . PRO B 1 22 ? 4.945 -0.33 24.484 1 24.8 22 PRO B CA 1
ATOM 4315 C C . PRO B 1 22 ? 5.762 -0.458 23.203 1 24.8 22 PRO B C 1
ATOM 4317 O O . PRO B 1 22 ? 6.473 -1.448 23.016 1 24.8 22 PRO B O 1
ATOM 4320 N N . GLY B 1 23 ? 5.383 0.204 22.172 1 27.44 23 GLY B N 1
ATOM 4321 C CA . GLY B 1 23 ? 5.922 0.282 20.828 1 27.44 23 GLY B CA 1
ATOM 4322 C C . GLY B 1 23 ? 7.273 0.965 20.766 1 27.44 23 GLY B C 1
ATOM 4323 O O . GLY B 1 23 ? 7.906 1.008 19.703 1 27.44 23 GLY B O 1
ATOM 4324 N N . ALA B 1 24 ? 8.008 1.521 21.938 1 26.88 24 ALA B N 1
ATOM 4325 C CA . ALA B 1 24 ? 8.727 2.729 21.531 1 26.88 24 ALA B CA 1
ATOM 4326 C C . ALA B 1 24 ? 10.055 2.381 20.875 1 26.88 24 ALA B C 1
ATOM 4328 O O . ALA B 1 24 ? 10.695 3.236 20.25 1 26.88 24 ALA B O 1
ATOM 4329 N N . PRO B 1 25 ? 10.695 1.075 20.703 1 27.34 25 PRO B N 1
ATOM 4330 C CA . PRO B 1 25 ? 12.133 1.327 20.844 1 27.34 25 PRO B CA 1
ATOM 4331 C C . PRO B 1 25 ? 12.789 1.773 19.547 1 27.34 25 PRO B C 1
ATOM 4333 O O . PRO B 1 25 ? 12.922 0.976 18.609 1 27.34 25 PRO B O 1
ATOM 4336 N N . PRO B 1 26 ? 12.469 2.775 18.891 1 24.53 26 PRO B N 1
ATOM 4337 C CA . PRO B 1 26 ? 13.117 2.613 17.594 1 24.53 26 PRO B CA 1
ATOM 4338 C C . PRO B 1 26 ? 14.641 2.719 17.688 1 24.53 26 PRO B C 1
ATOM 4340 O O . PRO B 1 26 ? 15.352 1.926 17.062 1 24.53 26 PRO B O 1
ATOM 4343 N N . PRO B 1 27 ? 15.305 3.836 18.312 1 23.09 27 PRO B N 1
ATOM 4344 C CA . PRO B 1 27 ? 16.219 4.453 17.344 1 23.09 27 PRO B CA 1
ATOM 4345 C C . PRO B 1 27 ? 17.641 3.883 17.438 1 23.09 27 PRO B C 1
ATOM 4347 O O . PRO B 1 27 ? 18.5 4.262 16.641 1 23.09 27 PRO B O 1
ATOM 4350 N N . GLU B 1 28 ? 18.141 2.922 18.406 1 24.11 28 GLU B N 1
ATOM 4351 C CA . GLU B 1 28 ? 19.531 3.314 18.609 1 24.11 28 GLU B CA 1
ATOM 4352 C C . GLU B 1 28 ? 20.391 2.99 17.406 1 24.11 28 GLU B C 1
ATOM 4354 O O . GLU B 1 28 ? 20.203 1.949 16.766 1 24.11 28 GLU B O 1
ATOM 4359 N N . SER B 1 29 ? 21.328 3.926 16.891 1 23.47 29 SER B N 1
ATOM 4360 C CA . SER B 1 29 ? 22.219 4.094 15.75 1 23.47 29 SER B CA 1
ATOM 4361 C C . SER B 1 29 ? 23.391 3.121 15.812 1 23.47 29 SER B C 1
ATOM 4363 O O . SER B 1 29 ? 24.203 3.174 16.734 1 23.47 29 SER B O 1
ATOM 4365 N N . ARG B 1 30 ? 23.219 1.875 15.484 1 24.17 30 ARG B N 1
ATOM 4366 C CA . ARG B 1 30 ? 24.406 1.043 15.625 1 24.17 30 ARG B CA 1
ATOM 4367 C C . ARG B 1 30 ? 25.531 1.545 14.727 1 24.17 30 ARG B C 1
ATOM 4369 O O . ARG B 1 30 ? 25.281 2.029 13.617 1 24.17 30 ARG B O 1
ATOM 4376 N N . PRO B 1 31 ? 26.766 1.521 15.203 1 23.77 31 PRO B N 1
ATOM 4377 C CA . PRO B 1 31 ? 27.953 2.131 14.586 1 23.77 31 PRO B CA 1
ATOM 4378 C C . PRO B 1 31 ? 28.359 1.434 13.297 1 23.77 31 PRO B C 1
ATOM 4380 O O . PRO B 1 31 ? 28.078 0.248 13.109 1 23.77 31 PRO B O 1
ATOM 4383 N N . PRO B 1 32 ? 28.734 2.129 12.141 1 23.09 32 PRO B N 1
ATOM 4384 C CA . PRO B 1 32 ? 29.047 1.714 10.773 1 23.09 32 PRO B CA 1
ATOM 4385 C C . PRO B 1 32 ? 30.266 0.797 10.695 1 23.09 32 PRO B C 1
ATOM 4387 O O . PRO B 1 32 ? 31.266 1.031 11.383 1 23.09 32 PRO B O 1
ATOM 4390 N N . ASP B 1 33 ? 30.094 -0.466 10.656 1 22.92 33 ASP B N 1
ATOM 4391 C CA . ASP B 1 33 ? 31.25 -1.345 10.516 1 22.92 33 ASP B CA 1
ATOM 4392 C C . ASP B 1 33 ? 32.125 -0.909 9.352 1 22.92 33 ASP B C 1
ATOM 4394 O O . ASP B 1 33 ? 31.641 -0.336 8.375 1 22.92 33 ASP B O 1
ATOM 4398 N N . PRO B 1 34 ? 33.438 -1.146 9.375 1 21.12 34 PRO B N 1
ATOM 4399 C CA . PRO B 1 34 ? 34.531 -0.612 8.531 1 21.12 34 PRO B CA 1
ATOM 4400 C C . PRO B 1 34 ? 34.406 -1.062 7.074 1 21.12 34 PRO B C 1
ATOM 4402 O O . PRO B 1 34 ? 33.75 -2.068 6.785 1 21.12 34 PRO B O 1
ATOM 4405 N N . ALA B 1 35 ? 35.062 -0.235 6.098 1 21.8 35 ALA B N 1
ATOM 4406 C CA . ALA B 1 35 ? 35.094 0.084 4.672 1 21.8 35 ALA B CA 1
ATOM 4407 C C . ALA B 1 35 ? 35.719 -1.059 3.873 1 21.8 35 ALA B C 1
ATOM 4409 O O . ALA B 1 35 ? 36.906 -1.401 4.062 1 21.8 35 ALA B O 1
ATOM 4410 N N . PHE B 1 36 ? 34.969 -2.156 3.617 1 22.08 36 PHE B N 1
ATOM 4411 C CA . PHE B 1 36 ? 35.656 -3.096 2.744 1 22.08 36 PHE B CA 1
ATOM 4412 C C . PHE B 1 36 ? 36.156 -2.4 1.477 1 22.08 36 PHE B C 1
ATOM 4414 O O . PHE B 1 36 ? 35.531 -1.424 1.029 1 22.08 36 PHE B O 1
ATOM 4421 N N . PRO B 1 37 ? 37.312 -2.746 0.882 1 22.08 37 PRO B N 1
ATOM 4422 C CA . PRO B 1 37 ? 38 -2.094 -0.224 1 22.08 37 PRO B CA 1
ATOM 4423 C C . PRO B 1 37 ? 37.25 -2.184 -1.544 1 22.08 37 PRO B C 1
ATOM 4425 O O . PRO B 1 37 ? 36.562 -3.188 -1.809 1 22.08 37 PRO B O 1
ATOM 4428 N N . VAL B 1 38 ? 36.938 -0.996 -2.164 1 22.97 38 VAL B N 1
ATOM 4429 C CA . VAL B 1 38 ? 36.25 -0.538 -3.357 1 22.97 38 VAL B CA 1
ATOM 4430 C C . VAL B 1 38 ? 36.875 -1.134 -4.605 1 22.97 38 VAL B C 1
ATOM 4432 O O . VAL B 1 38 ? 38.031 -0.826 -4.918 1 22.97 38 VAL B O 1
ATOM 4435 N N . HIS B 1 39 ? 36.75 -2.494 -4.773 1 20.44 39 HIS B N 1
ATOM 4436 C CA . HIS B 1 39 ? 37.406 -2.885 -6.016 1 20.44 39 HIS B CA 1
ATOM 4437 C C . HIS B 1 39 ? 36.875 -2.104 -7.203 1 20.44 39 HIS B C 1
ATOM 4439 O O . HIS B 1 39 ? 35.781 -1.555 -7.133 1 20.44 39 HIS B O 1
ATOM 4445 N N . ASP B 1 40 ? 37.531 -2.277 -8.445 1 21.11 40 ASP B N 1
ATOM 4446 C CA . ASP B 1 40 ? 37.656 -1.511 -9.688 1 21.11 40 ASP B CA 1
ATOM 4447 C C . ASP B 1 40 ? 36.344 -1.54 -10.469 1 21.11 40 ASP B C 1
ATOM 4449 O O . ASP B 1 40 ? 35.594 -2.525 -10.414 1 21.11 40 ASP B O 1
ATOM 4453 N N . THR B 1 41 ? 35.906 -0.345 -10.945 1 22.69 41 THR B N 1
ATOM 4454 C CA . THR B 1 41 ? 34.812 0.326 -11.617 1 22.69 41 THR B CA 1
ATOM 4455 C C . THR B 1 41 ? 34.562 -0.282 -12.992 1 22.69 41 THR B C 1
ATOM 4457 O O . THR B 1 41 ? 35.312 -0.051 -13.93 1 22.69 41 THR B O 1
ATOM 4460 N N . ILE B 1 42 ? 34.219 -1.576 -13.148 1 23.66 42 ILE B N 1
ATOM 4461 C CA . ILE B 1 42 ? 34.031 -1.894 -14.562 1 23.66 42 ILE B CA 1
ATOM 4462 C C . ILE B 1 42 ? 32.969 -1 -15.156 1 23.66 42 ILE B C 1
ATOM 4464 O O . ILE B 1 42 ? 31.891 -0.827 -14.555 1 23.66 42 ILE B O 1
ATOM 4468 N N . SER B 1 43 ? 33.281 -0.188 -16.172 1 20.41 43 SER B N 1
ATOM 4469 C CA . SER B 1 43 ? 32.625 0.821 -17 1 20.41 43 SER B CA 1
ATOM 4470 C C . SER B 1 43 ? 31.469 0.219 -17.812 1 20.41 43 SER B C 1
ATOM 4472 O O . SER B 1 43 ? 31.703 -0.464 -18.812 1 20.41 43 SER B O 1
ATOM 4474 N N . VAL B 1 44 ? 30.641 -0.431 -17.281 1 24.06 44 VAL B N 1
ATOM 4475 C CA . VAL B 1 44 ? 29.594 -0.888 -18.203 1 24.06 44 VAL B CA 1
ATOM 4476 C C . VAL B 1 44 ? 28.984 0.31 -18.922 1 24.06 44 VAL B C 1
ATOM 4478 O O . VAL B 1 44 ? 28.719 1.344 -18.297 1 24.06 44 VAL B O 1
ATOM 4481 N N . GLY B 1 45 ? 29.047 0.385 -20.219 1 20.78 45 GLY B N 1
ATOM 4482 C CA . GLY B 1 45 ? 28.562 1.367 -21.172 1 20.78 45 GLY B CA 1
ATOM 4483 C C . GLY B 1 45 ? 27.078 1.683 -21.016 1 20.78 45 GLY B C 1
ATOM 4484 O O . GLY B 1 45 ? 26.266 0.777 -20.828 1 20.78 45 GLY B O 1
ATOM 4485 N N . ALA B 1 46 ? 26.719 2.889 -20.547 1 28.09 46 ALA B N 1
ATOM 4486 C CA . ALA B 1 46 ? 25.547 3.719 -20.266 1 28.09 46 ALA B CA 1
ATOM 4487 C C . ALA B 1 46 ? 24.594 3.732 -21.453 1 28.09 46 ALA B C 1
ATOM 4489 O O . ALA B 1 46 ? 24.781 4.484 -22.406 1 28.09 46 ALA B O 1
ATOM 4490 N N . GLY B 1 47 ? 24.141 2.697 -21.984 1 25.11 47 GLY B N 1
ATOM 4491 C CA . GLY B 1 47 ? 23.156 3.045 -23 1 25.11 47 GLY B CA 1
ATOM 4492 C C . GLY B 1 47 ? 22.062 3.947 -22.484 1 25.11 47 GLY B C 1
ATOM 4493 O O . GLY B 1 47 ? 21.172 3.502 -21.734 1 25.11 47 GLY B O 1
ATOM 4494 N N . SER B 1 48 ? 22.344 5.191 -22.109 1 27.89 48 SER B N 1
ATOM 4495 C CA . SER B 1 48 ? 21.578 6.359 -21.688 1 27.89 48 SER B CA 1
ATOM 4496 C C . SER B 1 48 ? 20.391 6.602 -22.625 1 27.89 48 SER B C 1
ATOM 4498 O O . SER B 1 48 ? 20.562 6.934 -23.797 1 27.89 48 SER B O 1
ATOM 4500 N N . LEU B 1 49 ? 19.406 5.887 -22.625 1 31.19 49 LEU B N 1
ATOM 4501 C CA . LEU B 1 49 ? 18.359 6.578 -23.391 1 31.19 49 LEU B CA 1
ATOM 4502 C C . LEU B 1 49 ? 18.25 8.031 -22.953 1 31.19 49 LEU B C 1
ATOM 4504 O O . LEU B 1 49 ? 18.312 8.336 -21.75 1 31.19 49 LEU B O 1
ATOM 4508 N N . PRO B 1 50 ? 18.562 9.031 -23.719 1 32.09 50 PRO B N 1
ATOM 4509 C CA . PRO B 1 50 ? 18.547 10.461 -23.406 1 32.09 50 PRO B CA 1
ATOM 4510 C C . PRO B 1 50 ? 17.266 10.898 -22.703 1 32.09 50 PRO B C 1
ATOM 4512 O O . PRO B 1 50 ? 16.203 10.312 -22.922 1 32.09 50 PRO B O 1
ATOM 4515 N N . PRO B 1 51 ? 17.328 11.281 -21.438 1 37.22 51 PRO B N 1
ATOM 4516 C CA . PRO B 1 51 ? 16.172 11.961 -20.844 1 37.22 51 PRO B CA 1
ATOM 4517 C C . PRO B 1 51 ? 15.43 12.828 -21.859 1 37.22 51 PRO B C 1
ATOM 4519 O O . PRO B 1 51 ? 16.062 13.547 -22.641 1 37.22 51 PRO B O 1
ATOM 4522 N N . ASP B 1 52 ? 14.625 12.398 -22.547 1 35.12 52 ASP B N 1
ATOM 4523 C CA . ASP B 1 52 ? 13.82 13.328 -23.344 1 35.12 52 ASP B CA 1
ATOM 4524 C C . ASP B 1 52 ? 13.625 14.648 -22.594 1 35.12 52 ASP B C 1
ATOM 4526 O O . ASP B 1 52 ? 12.773 14.742 -21.719 1 35.12 52 ASP B O 1
ATOM 4530 N N . GLN B 1 53 ? 14.648 15.352 -22.156 1 39.47 53 GLN B N 1
ATOM 4531 C CA . GLN B 1 53 ? 14.719 16.734 -21.719 1 39.47 53 GLN B CA 1
ATOM 4532 C C . GLN B 1 53 ? 13.891 17.641 -22.641 1 39.47 53 GLN B C 1
ATOM 4534 O O . GLN B 1 53 ? 14.406 18.203 -23.609 1 39.47 53 GLN B O 1
ATOM 4539 N N . SER B 1 54 ? 12.898 17.312 -23.156 1 37.31 54 SER B N 1
ATOM 4540 C CA . SER B 1 54 ? 12.242 18.328 -23.984 1 37.31 54 SER B CA 1
ATOM 4541 C C . SER B 1 54 ? 12.133 19.656 -23.25 1 37.31 54 SER B C 1
ATOM 4543 O O . SER B 1 54 ? 11.383 19.766 -22.281 1 37.31 54 SER B O 1
ATOM 4545 N N . LYS B 1 55 ? 13.062 20.516 -23.125 1 42.94 55 LYS B N 1
ATOM 4546 C CA . LYS B 1 55 ? 13.07 21.938 -22.828 1 42.94 55 LYS B CA 1
ATOM 4547 C C . LYS B 1 55 ? 11.789 22.609 -23.297 1 42.94 55 LYS B C 1
ATOM 4549 O O . LYS B 1 55 ? 11.719 23.844 -23.391 1 42.94 55 LYS B O 1
ATOM 4554 N N . GLU B 1 56 ? 11.047 22.047 -24.125 1 46.5 56 GLU B N 1
ATOM 4555 C CA . GLU B 1 56 ? 10.078 22.844 -24.875 1 46.5 56 GLU B CA 1
ATOM 4556 C C . GLU B 1 56 ? 8.906 23.266 -24 1 46.5 56 GLU B C 1
ATOM 4558 O O . GLU B 1 56 ? 8.227 22.422 -23.406 1 46.5 56 GLU B O 1
ATOM 4563 N N . MET B 1 57 ? 9.078 24.391 -23.328 1 55.16 57 MET B N 1
ATOM 4564 C CA . MET B 1 57 ? 7.848 25.031 -22.859 1 55.16 57 MET B CA 1
ATOM 4565 C C . MET B 1 57 ? 6.691 24.703 -23.797 1 55.16 57 MET B C 1
ATOM 4567 O O . MET B 1 57 ? 6.805 24.891 -25.016 1 55.16 57 MET B O 1
ATOM 4571 N N . ALA B 1 58 ? 5.941 23.734 -23.375 1 63.81 58 ALA B N 1
ATOM 4572 C CA . ALA B 1 58 ? 4.773 23.406 -24.188 1 63.81 58 ALA B CA 1
ATOM 4573 C C . ALA B 1 58 ? 3.721 24.5 -24.109 1 63.81 58 ALA B C 1
ATOM 4575 O O . ALA B 1 58 ? 3.758 25.344 -23.188 1 63.81 58 ALA B O 1
ATOM 4576 N N . GLN B 1 59 ? 2.984 24.594 -24.984 1 70.19 59 GLN B N 1
ATOM 4577 C CA . GLN B 1 59 ? 1.87 25.531 -25 1 70.19 59 GLN B CA 1
ATOM 4578 C C . GLN B 1 59 ? 1.015 25.406 -23.75 1 70.19 59 GLN B C 1
ATOM 4580 O O . GLN B 1 59 ? 0.578 24.312 -23.391 1 70.19 59 GLN B O 1
ATOM 4585 N N . GLY B 1 60 ? 0.975 26.531 -22.891 1 81.69 60 GLY B N 1
ATOM 4586 C CA . GLY B 1 60 ? 0.155 26.578 -21.688 1 81.69 60 GLY B CA 1
ATOM 4587 C C . GLY B 1 60 ? 0.971 26.594 -20.422 1 81.69 60 GLY B C 1
ATOM 4588 O O . GLY B 1 60 ? 0.429 26.828 -19.328 1 81.69 60 GLY B O 1
ATOM 4589 N N . ASP B 1 61 ? 2.285 26.453 -20.625 1 89.25 61 ASP B N 1
ATOM 4590 C CA . ASP B 1 61 ? 3.158 26.531 -19.453 1 89.25 61 ASP B CA 1
ATOM 4591 C C . ASP B 1 61 ? 3.311 27.969 -18.984 1 89.25 61 ASP B C 1
ATOM 4593 O O . ASP B 1 61 ? 3.123 28.906 -19.766 1 89.25 61 ASP B O 1
ATOM 4597 N N . PRO B 1 62 ? 3.578 28.125 -17.75 1 90.19 62 PRO B N 1
ATOM 4598 C CA . PRO B 1 62 ? 3.805 29.5 -17.297 1 90.19 62 PRO B CA 1
ATOM 4599 C C . PRO B 1 62 ? 5.059 30.109 -17.906 1 90.19 62 PRO B C 1
ATOM 4601 O O . PRO B 1 62 ? 6.086 29.453 -18.031 1 90.19 62 PRO B O 1
ATOM 4604 N N . PRO B 1 63 ? 4.852 31.391 -18.281 1 88.75 63 PRO B N 1
ATOM 4605 C CA . PRO B 1 63 ? 6.055 32.062 -18.75 1 88.75 63 PRO B CA 1
ATOM 4606 C C . PRO B 1 63 ? 7.184 32.062 -17.734 1 88.75 63 PRO B C 1
ATOM 4608 O O . PRO B 1 63 ? 6.93 31.969 -16.531 1 88.75 63 PRO B O 1
ATOM 4611 N N . HIS B 1 64 ? 8.414 32.219 -18.188 1 88.94 64 HIS B N 1
ATOM 4612 C CA . HIS B 1 64 ? 9.594 32.062 -17.344 1 88.94 64 HIS B CA 1
ATOM 4613 C C . HIS B 1 64 ? 9.562 33.062 -16.172 1 88.94 64 HIS B C 1
ATOM 4615 O O . HIS B 1 64 ? 9.891 32.688 -15.047 1 88.94 64 HIS B O 1
ATOM 4621 N N . GLY B 1 65 ? 9.266 34.312 -16.469 1 86.25 65 GLY B N 1
ATOM 4622 C CA . GLY B 1 65 ? 9.188 35.281 -15.406 1 86.25 65 GLY B CA 1
ATOM 4623 C C . GLY B 1 65 ? 8.141 34.938 -14.359 1 86.25 65 GLY B C 1
ATOM 4624 O O . GLY B 1 65 ? 8.391 35.062 -13.156 1 86.25 65 GLY B O 1
ATOM 4625 N N . GLU B 1 66 ? 7.074 34.5 -14.789 1 89.38 66 GLU B N 1
ATOM 4626 C CA . GLU B 1 66 ? 5.98 34.125 -13.898 1 89.38 66 GLU B CA 1
ATOM 4627 C C . GLU B 1 66 ? 6.34 32.875 -13.086 1 89.38 66 GLU B C 1
ATOM 4629 O O . GLU B 1 66 ? 6.066 32.812 -11.883 1 89.38 66 GLU B O 1
ATOM 4634 N N . ALA B 1 67 ? 6.91 31.938 -13.727 1 92.56 67 ALA B N 1
ATOM 4635 C CA . ALA B 1 67 ? 7.305 30.719 -13.047 1 92.56 67 ALA B CA 1
ATOM 4636 C C . ALA B 1 67 ? 8.344 30.984 -11.969 1 92.56 67 ALA B C 1
ATOM 4638 O O . ALA B 1 67 ? 8.281 30.422 -10.867 1 92.56 67 ALA B O 1
ATOM 4639 N N . THR B 1 68 ? 9.234 31.859 -12.25 1 90.31 68 THR B N 1
ATOM 4640 C CA . THR B 1 68 ? 10.273 32.188 -11.289 1 90.31 68 THR B CA 1
ATOM 4641 C C . THR B 1 68 ? 9.672 32.844 -10.055 1 90.31 68 THR B C 1
ATOM 4643 O O . THR B 1 68 ? 10.047 32.531 -8.922 1 90.31 68 THR B O 1
ATOM 4646 N N . GLU B 1 69 ? 8.781 33.688 -10.32 1 90.44 69 GLU B N 1
ATOM 4647 C CA . GLU B 1 69 ? 8.117 34.375 -9.211 1 90.44 69 GLU B CA 1
ATOM 4648 C C . GLU B 1 69 ? 7.312 33.375 -8.367 1 90.44 69 GLU B C 1
ATOM 4650 O O . GLU B 1 69 ? 7.328 33.438 -7.137 1 90.44 69 GLU B O 1
ATOM 4655 N N . LEU B 1 70 ? 6.645 32.531 -9.031 1 93.06 70 LEU B N 1
ATOM 4656 C CA . LEU B 1 70 ? 5.828 31.562 -8.32 1 93.06 70 LEU B CA 1
ATOM 4657 C C . LEU B 1 70 ? 6.703 30.609 -7.516 1 93.06 70 LEU B C 1
ATOM 4659 O O . LEU B 1 70 ? 6.352 30.234 -6.391 1 93.06 70 LEU B O 1
ATOM 4663 N N . ILE B 1 71 ? 7.824 30.219 -8.039 1 93.25 71 ILE B N 1
ATOM 4664 C CA . ILE B 1 71 ? 8.734 29.328 -7.332 1 93.25 71 ILE B CA 1
ATOM 4665 C C . ILE B 1 71 ? 9.312 30.047 -6.109 1 93.25 71 ILE B C 1
ATOM 4667 O O . ILE B 1 71 ? 9.406 29.453 -5.027 1 93.25 71 ILE B O 1
ATOM 4671 N N . GLN B 1 72 ? 9.609 31.266 -6.234 1 89.81 72 GLN B N 1
ATOM 4672 C CA . GLN B 1 72 ? 10.117 32.031 -5.105 1 89.81 72 GLN B CA 1
ATOM 4673 C C . GLN B 1 72 ? 9.047 32.188 -4.023 1 89.81 72 GLN B C 1
ATOM 4675 O O . GLN B 1 72 ? 9.344 32.062 -2.832 1 89.81 72 GLN B O 1
ATOM 4680 N N . ASN B 1 73 ? 7.875 32.438 -4.527 1 90.69 73 ASN B N 1
ATOM 4681 C CA . ASN B 1 73 ? 6.766 32.562 -3.584 1 90.69 73 ASN B CA 1
ATOM 4682 C C . ASN B 1 73 ? 6.496 31.234 -2.867 1 90.69 73 ASN B C 1
ATOM 4684 O O . ASN B 1 73 ? 6.09 31.219 -1.704 1 90.69 73 ASN B O 1
ATOM 4688 N N . PHE B 1 74 ? 6.711 30.188 -3.547 1 94.12 74 PHE B N 1
ATOM 4689 C CA . PHE B 1 74 ? 6.57 28.891 -2.906 1 94.12 74 PHE B CA 1
ATOM 4690 C C . PHE B 1 74 ? 7.48 28.781 -1.688 1 94.12 74 PHE B C 1
ATOM 4692 O O . PHE B 1 74 ? 7.035 28.391 -0.606 1 94.12 74 PHE B O 1
ATOM 4699 N N . PHE B 1 75 ? 8.695 29.094 -1.866 1 91.56 75 PHE B N 1
ATOM 4700 C CA . PHE B 1 75 ? 9.672 28.922 -0.796 1 91.56 75 PHE B CA 1
ATOM 4701 C C . PHE B 1 75 ? 9.445 29.938 0.312 1 91.56 75 PHE B C 1
ATOM 4703 O O . PHE B 1 75 ? 9.734 29.672 1.479 1 91.56 75 PHE B O 1
ATOM 4710 N N . GLU B 1 76 ? 8.805 30.984 -0.002 1 88.25 76 GLU B N 1
ATOM 4711 C CA . GLU B 1 76 ? 8.57 32.031 0.996 1 88.25 76 GLU B CA 1
ATOM 4712 C C . GLU B 1 76 ? 7.32 31.734 1.817 1 88.25 76 GLU B C 1
ATOM 4714 O O . GLU B 1 76 ? 7.305 31.938 3.033 1 88.25 76 GLU B O 1
ATOM 4719 N N . HIS B 1 77 ? 6.309 31.172 1.135 1 89.31 77 HIS B N 1
ATOM 4720 C CA . HIS B 1 77 ? 5.012 31.172 1.803 1 89.31 77 HIS B CA 1
ATOM 4721 C C . HIS B 1 77 ? 4.516 29.75 2.033 1 89.31 77 HIS B C 1
ATOM 4723 O O . HIS B 1 77 ? 3.703 29.5 2.928 1 89.31 77 HIS B O 1
ATOM 4729 N N . ILE B 1 78 ? 4.953 28.781 1.262 1 93.94 78 ILE B N 1
ATOM 4730 C CA . ILE B 1 78 ? 4.379 27.453 1.317 1 93.94 78 ILE B CA 1
ATOM 4731 C C . ILE B 1 78 ? 5.379 26.484 1.953 1 93.94 78 ILE B C 1
ATOM 4733 O O . ILE B 1 78 ? 5.008 25.641 2.777 1 93.94 78 ILE B O 1
ATOM 4737 N N . TYR B 1 79 ? 6.621 26.656 1.704 1 93.88 79 TYR B N 1
ATOM 4738 C CA . TYR B 1 79 ? 7.695 25.781 2.166 1 93.88 79 TYR B CA 1
ATOM 4739 C C . TYR B 1 79 ? 7.695 25.672 3.688 1 93.88 79 TYR B C 1
ATOM 4741 O O . TYR B 1 79 ? 7.996 24.609 4.242 1 93.88 79 TYR B O 1
ATOM 4749 N N . PRO B 1 80 ? 7.363 26.719 4.379 1 92.81 80 PRO B N 1
ATOM 4750 C CA . PRO B 1 80 ? 7.387 26.625 5.844 1 92.81 80 PRO B CA 1
ATOM 4751 C C . PRO B 1 80 ? 6.332 25.672 6.391 1 92.81 80 PRO B C 1
ATOM 4753 O O . PRO B 1 80 ? 6.41 25.25 7.551 1 92.81 80 PRO B O 1
ATOM 4756 N N . VAL B 1 81 ? 5.367 25.375 5.594 1 95.38 81 VAL B N 1
ATOM 4757 C CA . VAL B 1 81 ? 4.367 24.391 6 1 95.38 81 VAL B CA 1
ATOM 4758 C C . VAL B 1 81 ? 4.98 23 5.98 1 95.38 81 VAL B C 1
ATOM 4760 O O . VAL B 1 81 ? 5.582 22.594 4.984 1 95.38 81 VAL B O 1
ATOM 4763 N N . PRO B 1 82 ? 4.793 22.203 6.988 1 96.38 82 PRO B N 1
ATOM 4764 C CA . PRO B 1 82 ? 5.52 20.938 7.152 1 96.38 82 PRO B CA 1
ATOM 4765 C C . PRO B 1 82 ? 5.309 19.984 5.98 1 96.38 82 PRO B C 1
ATOM 4767 O O . PRO B 1 82 ? 6.262 19.359 5.508 1 96.38 82 PRO B O 1
ATOM 4770 N N . SER B 1 83 ? 4.207 19.844 5.414 1 96.69 83 SER B N 1
ATOM 4771 C CA . SER B 1 83 ? 3.922 18.859 4.367 1 96.69 83 SER B CA 1
ATOM 4772 C C . SER B 1 83 ? 4.617 19.234 3.061 1 96.69 83 SER B C 1
ATOM 4774 O O . SER B 1 83 ? 4.719 18.406 2.148 1 96.69 83 SER B O 1
ATOM 4776 N N . TYR B 1 84 ? 5.215 20.5 2.975 1 96.81 84 TYR B N 1
ATOM 4777 C CA . TYR B 1 84 ? 5.812 20.969 1.729 1 96.81 84 TYR B CA 1
ATOM 4778 C C . TYR B 1 84 ? 7.312 21.172 1.885 1 96.81 84 TYR B C 1
ATOM 4780 O O . TYR B 1 84 ? 7.977 21.672 0.976 1 96.81 84 TYR B O 1
ATOM 4788 N N . ALA B 1 85 ? 7.84 20.688 2.959 1 95.5 85 ALA B N 1
ATOM 4789 C CA . ALA B 1 85 ? 9.219 21 3.322 1 95.5 85 ALA B CA 1
ATOM 4790 C C . ALA B 1 85 ? 10.188 19.953 2.777 1 95.5 85 ALA B C 1
ATOM 4792 O O . ALA B 1 85 ? 11.039 19.453 3.508 1 95.5 85 ALA B O 1
ATOM 4793 N N . PHE B 1 86 ? 10.117 19.703 1.483 1 96.5 86 PHE B N 1
ATOM 4794 C CA . PHE B 1 86 ? 10.961 18.609 0.997 1 96.5 86 PHE B CA 1
ATOM 4795 C C . PHE B 1 86 ? 11.812 19.062 -0.175 1 96.5 86 PHE B C 1
ATOM 4797 O O . PHE B 1 86 ? 12.641 18.312 -0.684 1 96.5 86 PHE B O 1
ATOM 4804 N N . LEU B 1 87 ? 11.688 20.297 -0.61 1 95 87 LEU B N 1
ATOM 4805 C CA . LEU B 1 87 ? 12.523 20.828 -1.689 1 95 87 LEU B CA 1
ATOM 4806 C C . LEU B 1 87 ? 13.625 21.719 -1.142 1 95 87 LEU B C 1
ATOM 4808 O O . LEU B 1 87 ? 13.383 22.516 -0.234 1 95 87 LEU B O 1
ATOM 4812 N N . HIS B 1 88 ? 14.766 21.5 -1.65 1 91.62 88 HIS B N 1
ATOM 4813 C CA . HIS B 1 88 ? 15.859 22.406 -1.293 1 91.62 88 HIS B CA 1
ATOM 4814 C C . HIS B 1 88 ? 15.805 23.688 -2.115 1 91.62 88 HIS B C 1
ATOM 4816 O O . HIS B 1 88 ? 15.883 23.641 -3.346 1 91.62 88 HIS B O 1
ATOM 4822 N N . PRO B 1 89 ? 15.758 24.75 -1.495 1 88.94 89 PRO B N 1
ATOM 4823 C CA . PRO B 1 89 ? 15.492 26 -2.215 1 88.94 89 PRO B CA 1
ATOM 4824 C C . PRO B 1 89 ? 16.578 26.344 -3.232 1 88.94 89 PRO B C 1
ATOM 4826 O O . PRO B 1 89 ? 16.281 26.594 -4.402 1 88.94 89 PRO B O 1
ATOM 4829 N N . SER B 1 90 ? 17.828 26.344 -2.848 1 85.38 90 SER B N 1
ATOM 4830 C CA . SER B 1 90 ? 18.922 26.766 -3.725 1 85.38 90 SER B CA 1
ATOM 4831 C C . SER B 1 90 ? 19.078 25.797 -4.895 1 85.38 90 SER B C 1
ATOM 4833 O O . SER B 1 90 ? 19.281 26.219 -6.035 1 85.38 90 SER B O 1
ATOM 4835 N N . THR B 1 91 ? 18.969 24.547 -4.559 1 87.5 91 THR B N 1
ATOM 4836 C CA . THR B 1 91 ? 19.141 23.547 -5.609 1 87.5 91 THR B CA 1
ATOM 4837 C C . THR B 1 91 ? 17.984 23.594 -6.594 1 87.5 91 THR B C 1
ATOM 4839 O O . THR B 1 91 ? 18.172 23.406 -7.797 1 87.5 91 THR B O 1
ATOM 4842 N N . THR B 1 92 ? 16.812 23.828 -6.133 1 91.56 92 THR B N 1
ATOM 4843 C CA . THR B 1 92 ? 15.625 23.875 -6.988 1 91.56 92 THR B CA 1
ATOM 4844 C C . THR B 1 92 ? 15.68 25.078 -7.922 1 91.56 92 THR B C 1
ATOM 4846 O O . THR B 1 92 ? 15.422 24.953 -9.117 1 91.56 92 THR B O 1
ATOM 4849 N N . LEU B 1 93 ? 16.031 26.141 -7.379 1 88.19 93 LEU B N 1
ATOM 4850 C CA . LEU B 1 93 ? 16.109 27.344 -8.18 1 88.19 93 LEU B CA 1
ATOM 4851 C C . LEU B 1 93 ? 17.25 27.25 -9.195 1 88.19 93 LEU B C 1
ATOM 4853 O O . LEU B 1 93 ? 17.109 27.719 -10.336 1 88.19 93 LEU B O 1
ATOM 4857 N N . LYS B 1 94 ? 18.359 26.703 -8.781 1 87.19 94 LYS B N 1
ATOM 4858 C CA . LYS B 1 94 ? 19.484 26.5 -9.695 1 87.19 94 LYS B CA 1
ATOM 4859 C C . LYS B 1 94 ? 19.094 25.594 -10.859 1 87.19 94 LYS B C 1
ATOM 4861 O O . LYS B 1 94 ? 19.328 25.922 -12.023 1 87.19 94 LYS B O 1
ATOM 4866 N N . LYS B 1 95 ? 18.469 24.516 -10.508 1 90.12 95 LYS B N 1
ATOM 4867 C CA . LYS B 1 95 ? 18.047 23.562 -11.539 1 90.12 95 LYS B CA 1
ATOM 4868 C C . LYS B 1 95 ? 17.031 24.203 -12.484 1 90.12 95 LYS B C 1
ATOM 4870 O O . LYS B 1 95 ? 17.031 23.922 -13.688 1 90.12 95 LYS B O 1
ATOM 4875 N N . TYR B 1 96 ? 16.234 25.047 -11.945 1 91.88 96 TYR B N 1
ATOM 4876 C CA . TYR B 1 96 ? 15.25 25.719 -12.797 1 91.88 96 TYR B CA 1
ATOM 4877 C C . TYR B 1 96 ? 15.93 26.688 -13.742 1 91.88 96 TYR B C 1
ATOM 4879 O O . TYR B 1 96 ? 15.609 26.734 -14.938 1 91.88 96 TYR B O 1
ATOM 4887 N N . ASN B 1 97 ? 16.781 27.406 -13.219 1 88.62 97 ASN B N 1
ATOM 4888 C CA . ASN B 1 97 ? 17.484 28.406 -14.023 1 88.62 97 ASN B CA 1
ATOM 4889 C C . ASN B 1 97 ? 18.344 27.75 -15.109 1 88.62 97 ASN B C 1
ATOM 4891 O O . ASN B 1 97 ? 18.5 28.312 -16.203 1 88.62 97 ASN B O 1
ATOM 4895 N N . GLU B 1 98 ? 18.828 26.594 -14.781 1 89.69 98 GLU B N 1
ATOM 4896 C CA . GLU B 1 98 ? 19.641 25.859 -15.75 1 89.69 98 GLU B CA 1
ATOM 4897 C C . GLU B 1 98 ? 18.766 25.062 -16.719 1 89.69 98 GLU B C 1
ATOM 4899 O O . GLU B 1 98 ? 19.266 24.516 -17.703 1 89.69 98 GLU B O 1
ATOM 4904 N N . GLY B 1 99 ? 17.484 25 -16.438 1 89.75 99 GLY B N 1
ATOM 4905 C CA . GLY B 1 99 ? 16.578 24.266 -17.297 1 89.75 99 GLY B CA 1
ATOM 4906 C C . GLY B 1 99 ? 16.609 22.766 -17.094 1 89.75 99 GLY B C 1
ATOM 4907 O O . GLY B 1 99 ? 16.188 22.016 -17.969 1 89.75 99 GLY B O 1
ATOM 4908 N N . THR B 1 100 ? 17.125 22.328 -15.977 1 91.19 100 THR B N 1
ATOM 4909 C CA . THR B 1 100 ? 17.266 20.906 -15.727 1 91.19 100 THR B CA 1
ATOM 4910 C C . THR B 1 100 ? 16.188 20.406 -14.773 1 91.19 100 THR B C 1
ATOM 4912 O O . THR B 1 100 ? 16.031 19.203 -14.57 1 91.19 100 THR B O 1
ATOM 4915 N N . LEU B 1 101 ? 15.445 21.312 -14.25 1 93.69 101 LEU B N 1
ATOM 4916 C CA . LEU B 1 101 ? 14.32 20.891 -13.414 1 93.69 101 LEU B CA 1
ATOM 4917 C C . LEU B 1 101 ? 13.219 20.266 -14.266 1 93.69 101 LEU B C 1
ATOM 4919 O O . LEU B 1 101 ? 12.773 20.859 -15.25 1 93.69 101 LEU B O 1
ATOM 4923 N N . GLU B 1 102 ? 12.805 19.031 -13.875 1 95.31 102 GLU B N 1
ATOM 4924 C CA . GLU B 1 102 ? 11.805 18.344 -14.68 1 95.31 102 GLU B CA 1
ATOM 4925 C C . GLU B 1 102 ? 10.508 19.141 -14.773 1 95.31 102 GLU B C 1
ATOM 4927 O O . GLU B 1 102 ? 10.07 19.734 -13.781 1 95.31 102 GLU B O 1
ATOM 4932 N N . ARG B 1 103 ? 9.875 19.125 -15.852 1 96.44 103 ARG B N 1
ATOM 4933 C CA . ARG B 1 103 ? 8.703 19.938 -16.188 1 96.44 103 ARG B CA 1
ATOM 4934 C C . ARG B 1 103 ? 7.547 19.656 -15.234 1 96.44 103 ARG B C 1
ATOM 4936 O O . ARG B 1 103 ? 6.883 20.578 -14.773 1 96.44 103 ARG B O 1
ATOM 4943 N N . PRO B 1 104 ? 7.242 18.391 -14.891 1 97.75 104 PRO B N 1
ATOM 4944 C CA . PRO B 1 104 ? 6.105 18.156 -13.992 1 97.75 104 PRO B CA 1
ATOM 4945 C C . PRO B 1 104 ? 6.273 18.844 -12.641 1 97.75 104 PRO B C 1
ATOM 4947 O O . PRO B 1 104 ? 5.293 19.312 -12.047 1 97.75 104 PRO B O 1
ATOM 4950 N N . LEU B 1 105 ? 7.461 18.938 -12.164 1 98.19 105 LEU B N 1
ATOM 4951 C CA . LEU B 1 105 ? 7.703 19.594 -10.883 1 98.19 105 LEU B CA 1
ATOM 4952 C C . LEU B 1 105 ? 7.492 21.094 -11.008 1 98.19 105 LEU B C 1
ATOM 4954 O O . LEU B 1 105 ? 6.906 21.719 -10.117 1 98.19 105 LEU B O 1
ATOM 4958 N N . VAL B 1 106 ? 7.934 21.641 -12.117 1 97.75 106 VAL B N 1
ATOM 4959 C CA . VAL B 1 106 ? 7.734 23.078 -12.352 1 97.75 106 VAL B CA 1
ATOM 4960 C C . VAL B 1 106 ? 6.242 23.391 -12.391 1 97.75 106 VAL B C 1
ATOM 4962 O O . VAL B 1 106 ? 5.781 24.328 -11.734 1 97.75 106 VAL B O 1
ATOM 4965 N N . LEU B 1 107 ? 5.516 22.625 -13.117 1 97.81 107 LEU B N 1
ATOM 4966 C CA . LEU B 1 107 ? 4.082 22.828 -13.273 1 97.81 107 LEU B CA 1
ATOM 4967 C C . LEU B 1 107 ? 3.363 22.688 -11.938 1 97.81 107 LEU B C 1
ATOM 4969 O O . LEU B 1 107 ? 2.5 23.5 -11.602 1 97.81 107 LEU B O 1
ATOM 4973 N N . ALA B 1 108 ? 3.729 21.688 -11.18 1 98.25 108 ALA B N 1
ATOM 4974 C CA . ALA B 1 108 ? 3.088 21.438 -9.891 1 98.25 108 ALA B CA 1
ATOM 4975 C C . ALA B 1 108 ? 3.377 22.562 -8.898 1 98.25 108 ALA B C 1
ATOM 4977 O O . ALA B 1 108 ? 2.484 23 -8.164 1 98.25 108 ALA B O 1
ATOM 4978 N N . LEU B 1 109 ? 4.617 23.016 -8.898 1 97.56 109 LEU B N 1
ATOM 4979 C CA . LEU B 1 109 ? 5.004 24.125 -8.031 1 97.56 109 LEU B CA 1
ATOM 4980 C C . LEU B 1 109 ? 4.195 25.375 -8.359 1 97.56 109 LEU B C 1
ATOM 4982 O O . LEU B 1 109 ? 3.65 26.016 -7.461 1 97.56 109 LEU B O 1
ATOM 4986 N N . CYS B 1 110 ? 4.125 25.625 -9.609 1 96.06 110 CYS B N 1
ATOM 4987 C CA . CYS B 1 110 ? 3.414 26.828 -10.047 1 96.06 110 CYS B CA 1
ATOM 4988 C C . CYS B 1 110 ? 1.925 26.719 -9.742 1 96.06 110 CYS B C 1
ATOM 4990 O O . CYS B 1 110 ? 1.313 27.688 -9.273 1 96.06 110 CYS B O 1
ATOM 4992 N N . ALA B 1 111 ? 1.372 25.562 -9.938 1 96.12 111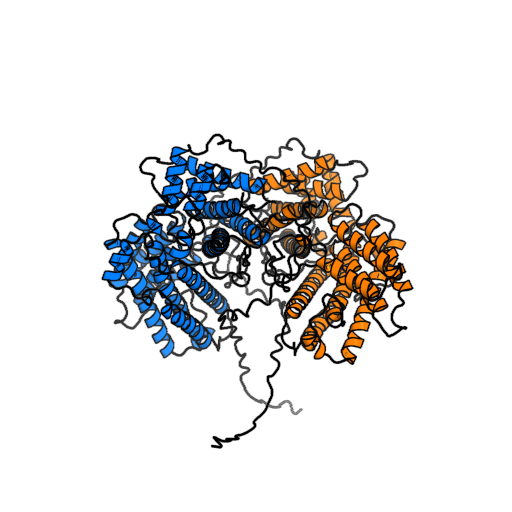 ALA B N 1
ATOM 4993 C CA . ALA B 1 111 ? -0.056 25.375 -9.703 1 96.12 111 ALA B CA 1
ATOM 4994 C C . ALA B 1 111 ? -0.39 25.531 -8.219 1 96.12 111 ALA B C 1
ATOM 4996 O O . ALA B 1 111 ? -1.314 26.266 -7.855 1 96.12 111 ALA B O 1
ATOM 4997 N N . LEU B 1 112 ? 0.354 24.938 -7.363 1 95.5 112 LEU B N 1
ATOM 4998 C CA . LEU B 1 112 ? 0.078 24.984 -5.934 1 95.5 112 LEU B CA 1
ATOM 4999 C C . LEU B 1 112 ? 0.267 26.391 -5.383 1 95.5 112 LEU B C 1
ATOM 5001 O O . LEU B 1 112 ? -0.538 26.859 -4.574 1 95.5 112 LEU B O 1
ATOM 5005 N N . THR B 1 113 ? 1.339 27.016 -5.84 1 94.62 113 THR B N 1
ATOM 5006 C CA . THR B 1 113 ? 1.626 28.359 -5.359 1 94.62 113 THR B CA 1
ATOM 5007 C C . THR B 1 113 ? 0.533 29.328 -5.793 1 94.62 113 THR B C 1
ATOM 5009 O O . THR B 1 113 ? 0.136 30.203 -5.027 1 94.62 113 THR B O 1
ATOM 5012 N N . SER B 1 114 ? 0.032 29.156 -6.961 1 92.06 114 SER B N 1
ATOM 5013 C CA . SER B 1 114 ? -1.002 30.047 -7.473 1 92.06 114 SER B CA 1
ATOM 5014 C C . SER B 1 114 ? -2.293 29.906 -6.672 1 92.06 114 SER B C 1
ATOM 5016 O O . SER B 1 114 ? -3.09 30.844 -6.613 1 92.06 114 SER B O 1
ATOM 5018 N N . LEU B 1 115 ? -2.479 28.766 -6.09 1 88.75 115 LEU B N 1
ATOM 5019 C CA . LEU B 1 115 ? -3.68 28.516 -5.301 1 88.75 115 LEU B CA 1
ATOM 5020 C C . LEU B 1 115 ? -3.611 29.25 -3.965 1 88.75 115 LEU B C 1
ATOM 5022 O O . LEU B 1 115 ? -4.633 29.719 -3.455 1 88.75 115 LEU B O 1
ATOM 5026 N N . HIS B 1 116 ? -2.445 29.375 -3.414 1 87.12 116 HIS B N 1
ATOM 5027 C CA . HIS B 1 116 ? -2.328 29.844 -2.039 1 87.12 116 HIS B CA 1
ATOM 5028 C C . HIS B 1 116 ? -1.879 31.312 -1.997 1 87.12 116 HIS B C 1
ATOM 5030 O O . HIS B 1 116 ? -2.123 32 -1.012 1 87.12 116 HIS B O 1
ATOM 5036 N N . VAL B 1 117 ? -1.13 31.656 -2.865 1 81.25 117 VAL B N 1
ATOM 5037 C CA . VAL B 1 117 ? -0.574 33 -2.816 1 81.25 117 VAL B CA 1
ATOM 5038 C C . VAL B 1 117 ? -1.195 33.875 -3.916 1 81.25 117 VAL B C 1
ATOM 5040 O O . VAL B 1 117 ? -1.12 33.531 -5.098 1 81.25 117 VAL B O 1
ATOM 5043 N N . PRO B 1 118 ? -2.211 34.594 -3.518 1 63.78 118 PRO B N 1
ATOM 5044 C CA . PRO B 1 118 ? -2.68 35.469 -4.609 1 63.78 118 PRO B CA 1
ATOM 5045 C C . PRO B 1 118 ? -1.557 36.281 -5.238 1 63.78 118 PRO B C 1
ATOM 5047 O O . PRO B 1 118 ? -0.804 36.938 -4.527 1 63.78 118 PRO B O 1
ATOM 5050 N N . ALA B 1 119 ? -0.95 35.656 -6.109 1 51.47 119 ALA B N 1
ATOM 5051 C CA . ALA B 1 119 ? 0.139 36.406 -6.723 1 51.47 119 ALA B CA 1
ATOM 5052 C C . ALA B 1 119 ? -0.293 37.844 -7.043 1 51.47 119 ALA B C 1
ATOM 5054 O O . ALA B 1 119 ? -1.385 38.062 -7.574 1 51.47 119 ALA B O 1
ATOM 5055 N N . HIS B 1 120 ? 0.175 38.875 -6.277 1 49.59 120 HIS B N 1
ATOM 5056 C CA . HIS B 1 120 ? -0.09 40.281 -6.504 1 49.59 120 HIS B CA 1
ATOM 5057 C C . HIS B 1 120 ? -0.283 40.562 -7.984 1 49.59 120 HIS B C 1
ATOM 5059 O O . HIS B 1 120 ? -1.124 41.406 -8.352 1 49.59 120 HIS B O 1
ATOM 5065 N N . ASN B 1 121 ? 0.624 40.094 -8.797 1 46 121 ASN B N 1
ATOM 5066 C CA . ASN B 1 121 ? 0.69 40.5 -10.195 1 46 121 ASN B CA 1
ATOM 5067 C C . ASN B 1 121 ? 0.152 39.406 -11.117 1 46 121 ASN B C 1
ATOM 5069 O O . ASN B 1 121 ? 0.004 39.625 -12.32 1 46 121 ASN B O 1
ATOM 5073 N N . VAL B 1 122 ? -0.052 38.156 -10.531 1 48.94 122 VAL B N 1
ATOM 5074 C CA . VAL B 1 122 ? -0.447 37.125 -11.484 1 48.94 122 VAL B CA 1
ATOM 5075 C C . VAL B 1 122 ? -1.701 36.406 -10.984 1 48.94 122 VAL B C 1
ATOM 5077 O O . VAL B 1 122 ? -1.631 35.562 -10.078 1 48.94 122 VAL B O 1
ATOM 5080 N N . ALA B 1 123 ? -2.836 37.094 -10.992 1 54.25 123 ALA B N 1
ATOM 5081 C CA . ALA B 1 123 ? -4.078 36.375 -10.742 1 54.25 123 ALA B CA 1
ATOM 5082 C C . ALA B 1 123 ? -4.188 35.156 -11.633 1 54.25 123 ALA B C 1
ATOM 5084 O O . ALA B 1 123 ? -4.457 35.25 -12.828 1 54.25 123 ALA B O 1
ATOM 5085 N N . VAL B 1 124 ? -3.514 34.031 -11.211 1 61.69 124 VAL B N 1
ATOM 5086 C CA . VAL B 1 124 ? -3.619 32.844 -12.031 1 61.69 124 VAL B CA 1
ATOM 5087 C C . VAL B 1 124 ? -5.035 32.281 -11.938 1 61.69 124 VAL B C 1
ATOM 5089 O O . VAL B 1 124 ? -5.547 32.062 -10.836 1 61.69 124 VAL B O 1
ATOM 5092 N N . ASP B 1 125 ? -5.617 32.281 -13.031 1 76.56 125 ASP B N 1
ATOM 5093 C CA . ASP B 1 125 ? -6.941 31.703 -13.211 1 76.56 125 ASP B CA 1
ATOM 5094 C C . ASP B 1 125 ? -6.961 30.234 -12.773 1 76.56 125 ASP B C 1
ATOM 5096 O O . ASP B 1 125 ? -5.996 29.5 -12.992 1 76.56 125 ASP B O 1
ATOM 5100 N N . ARG B 1 126 ? -7.891 29.953 -12.047 1 81.31 126 ARG B N 1
ATOM 5101 C CA . ARG B 1 126 ? -8.102 28.594 -11.562 1 81.31 126 ARG B CA 1
ATOM 5102 C C . ARG B 1 126 ? -8.039 27.594 -12.711 1 81.31 126 ARG B C 1
ATOM 5104 O O . ARG B 1 126 ? -7.547 26.469 -12.531 1 81.31 126 ARG B O 1
ATOM 5111 N N . GLU B 1 127 ? -8.367 28 -13.805 1 86.44 127 GLU B N 1
ATOM 5112 C CA . GLU B 1 127 ? -8.359 27.109 -14.953 1 86.44 127 GLU B CA 1
ATOM 5113 C C . GLU B 1 127 ? -6.934 26.812 -15.414 1 86.44 127 GLU B C 1
ATOM 5115 O O . GLU B 1 127 ? -6.613 25.688 -15.805 1 86.44 127 GLU B O 1
ATOM 5120 N N . LYS B 1 128 ? -6.207 27.844 -15.352 1 89.62 128 LYS B N 1
ATOM 5121 C CA . LYS B 1 128 ? -4.812 27.688 -15.75 1 89.62 128 LYS B CA 1
ATOM 5122 C C . LYS B 1 128 ? -4.066 26.781 -14.773 1 89.62 128 LYS B C 1
ATOM 5124 O O . LYS B 1 128 ? -3.303 25.906 -15.188 1 89.62 128 LYS B O 1
ATOM 5129 N N . SER B 1 129 ? -4.262 27.016 -13.555 1 92.75 129 SER B N 1
ATOM 5130 C CA . SER B 1 129 ? -3.617 26.203 -12.539 1 92.75 129 SER B CA 1
ATOM 5131 C C . SER B 1 129 ? -4.039 24.734 -12.648 1 92.75 129 SER B C 1
ATOM 5133 O O . SER B 1 129 ? -3.215 23.828 -12.492 1 92.75 129 SER B O 1
ATOM 5135 N N . ALA B 1 130 ? -5.297 24.547 -12.945 1 94 130 ALA B N 1
ATOM 5136 C CA . ALA B 1 130 ? -5.812 23.188 -13.109 1 94 130 ALA B CA 1
ATOM 5137 C C . ALA B 1 130 ? -5.176 22.5 -14.312 1 94 130 ALA B C 1
ATOM 5139 O O . ALA B 1 130 ? -4.898 21.297 -14.273 1 94 130 ALA B O 1
ATOM 5140 N N . ALA B 1 131 ? -4.98 23.266 -15.305 1 95.56 131 ALA B N 1
ATOM 5141 C CA . ALA B 1 131 ? -4.344 22.719 -16.5 1 95.56 131 ALA B CA 1
ATOM 5142 C C . ALA B 1 131 ? -2.896 22.328 -16.219 1 95.56 131 ALA B C 1
ATOM 5144 O O . ALA B 1 131 ? -2.414 21.312 -16.719 1 95.56 131 ALA B O 1
ATOM 5145 N N . TRP B 1 132 ? -2.199 23.156 -15.453 1 96.81 132 TRP B N 1
ATOM 5146 C CA . TRP B 1 132 ? -0.819 22.844 -15.094 1 96.81 132 TRP B CA 1
ATOM 5147 C C . TRP B 1 132 ? -0.735 21.516 -14.344 1 96.81 132 TRP B C 1
ATOM 5149 O O . TRP B 1 132 ? 0.12 20.688 -14.648 1 96.81 132 TRP B O 1
ATOM 5159 N N . VAL B 1 133 ? -1.667 21.312 -13.422 1 97.12 133 VAL B N 1
ATOM 5160 C CA . VAL B 1 133 ? -1.658 20.094 -12.617 1 97.12 133 VAL B CA 1
ATOM 5161 C C . VAL B 1 133 ? -1.994 18.891 -13.492 1 97.12 133 VAL B C 1
ATOM 5163 O O . VAL B 1 133 ? -1.366 17.828 -13.375 1 97.12 133 VAL B O 1
ATOM 5166 N N . THR B 1 134 ? -2.922 19.031 -14.367 1 96.62 134 THR B N 1
ATOM 5167 C CA . THR B 1 134 ? -3.318 17.953 -15.258 1 96.62 134 THR B CA 1
ATOM 5168 C C . THR B 1 134 ? -2.17 17.562 -16.188 1 96.62 134 THR B C 1
ATOM 5170 O O . THR B 1 134 ? -1.93 16.375 -16.422 1 96.62 134 THR B O 1
ATOM 5173 N N . ASN B 1 135 ? -1.529 18.547 -16.641 1 97.12 135 ASN B N 1
ATOM 5174 C CA . ASN B 1 135 ? -0.378 18.281 -17.5 1 97.12 135 ASN B CA 1
ATOM 5175 C C . ASN B 1 135 ? 0.736 17.578 -16.734 1 97.12 135 ASN B C 1
ATOM 5177 O O . ASN B 1 135 ? 1.379 16.672 -17.281 1 97.12 135 ASN B O 1
ATOM 5181 N N . ALA B 1 136 ? 0.993 18.031 -15.508 1 97.94 136 ALA B N 1
ATOM 5182 C CA . ALA B 1 136 ? 1.986 17.359 -14.672 1 97.94 136 ALA B CA 1
ATOM 5183 C C . ALA B 1 136 ? 1.631 15.883 -14.477 1 97.94 136 ALA B C 1
ATOM 5185 O O . ALA B 1 136 ? 2.486 15.008 -14.625 1 97.94 136 ALA B O 1
ATOM 5186 N N . GLU B 1 137 ? 0.38 15.57 -14.227 1 97.88 137 GLU B N 1
ATOM 5187 C CA . GLU B 1 137 ? -0.088 14.203 -14.031 1 97.88 137 GLU B CA 1
ATOM 5188 C C . GLU B 1 137 ? 0.107 13.367 -15.289 1 97.88 137 GLU B C 1
ATOM 5190 O O . GLU B 1 137 ? 0.507 12.203 -15.211 1 97.88 137 GLU B O 1
ATOM 5195 N N . GLU B 1 138 ? -0.176 13.953 -16.344 1 96.5 138 GLU B N 1
ATOM 5196 C CA . GLU B 1 138 ? -0.059 13.234 -17.609 1 96.5 138 GLU B CA 1
ATOM 5197 C C . GLU B 1 138 ? 1.391 12.852 -17.906 1 96.5 138 GLU B C 1
ATOM 5199 O O . GLU B 1 138 ? 1.667 11.75 -18.375 1 96.5 138 GLU B O 1
ATOM 5204 N N . ILE B 1 139 ? 2.254 13.75 -17.656 1 96.56 139 ILE B N 1
ATOM 5205 C CA . ILE B 1 139 ? 3.668 13.477 -17.891 1 96.56 139 ILE B CA 1
ATOM 5206 C C . ILE B 1 139 ? 4.129 12.352 -16.969 1 96.56 139 ILE B C 1
ATOM 5208 O O . ILE B 1 139 ? 4.867 11.461 -17.391 1 96.56 139 ILE B O 1
ATOM 5212 N N . ILE B 1 140 ? 3.711 12.383 -15.742 1 96.75 140 ILE B N 1
ATOM 5213 C CA . ILE B 1 140 ? 4.082 11.352 -14.773 1 96.75 140 ILE B CA 1
ATOM 5214 C C . ILE B 1 140 ? 3.533 10 -15.219 1 96.75 140 ILE B C 1
ATOM 5216 O O . ILE B 1 140 ? 4.23 8.984 -15.148 1 96.75 140 ILE B O 1
ATOM 5220 N N . TRP B 1 141 ? 2.348 10.016 -15.773 1 95.62 141 TRP B N 1
ATOM 5221 C CA . TRP B 1 141 ? 1.723 8.781 -16.234 1 95.62 141 TRP B CA 1
ATOM 5222 C C . TRP B 1 141 ? 2.516 8.172 -17.391 1 95.62 141 TRP B C 1
ATOM 5224 O O . TRP B 1 141 ? 2.719 6.957 -17.438 1 95.62 141 TRP B O 1
ATOM 5234 N N . LYS B 1 142 ? 2.965 8.992 -18.219 1 94.81 142 LYS B N 1
ATOM 5235 C CA . LYS B 1 142 ? 3.684 8.523 -19.406 1 94.81 142 LYS B CA 1
ATOM 5236 C C . LYS B 1 142 ? 5.02 7.891 -19.016 1 94.81 142 LYS B C 1
ATOM 5238 O O . LYS B 1 142 ? 5.578 7.102 -19.781 1 94.81 142 LYS B O 1
ATOM 5243 N N . ARG B 1 143 ? 5.438 8.227 -17.828 1 95.12 143 ARG B N 1
ATOM 5244 C CA . ARG B 1 143 ? 6.703 7.688 -17.359 1 95.12 143 ARG B CA 1
ATOM 5245 C C . ARG B 1 143 ? 6.516 6.906 -16.062 1 95.12 143 ARG B C 1
ATOM 5247 O O . ARG B 1 143 ? 7.371 6.949 -15.172 1 95.12 143 ARG B O 1
ATOM 5254 N N . LEU B 1 144 ? 5.438 6.281 -16 1 95.25 144 LEU B N 1
ATOM 5255 C CA . LEU B 1 144 ? 5.062 5.59 -14.773 1 95.25 144 LEU B CA 1
ATOM 5256 C C . LEU B 1 144 ? 6.105 4.547 -14.398 1 95.25 144 LEU B C 1
ATOM 5258 O O . LEU B 1 144 ? 6.371 4.328 -13.211 1 95.25 144 LEU B O 1
ATOM 5262 N N . GLU B 1 145 ? 6.754 3.893 -15.375 1 93.88 145 GLU B N 1
ATOM 5263 C CA . GLU B 1 145 ? 7.68 2.789 -15.141 1 93.88 145 GLU B CA 1
ATOM 5264 C C . GLU B 1 145 ? 9.062 3.301 -14.734 1 93.88 145 GLU B C 1
ATOM 5266 O O . GLU B 1 145 ? 9.922 2.521 -14.32 1 93.88 145 GLU B O 1
ATOM 5271 N N . ASN B 1 146 ? 9.211 4.637 -14.844 1 93.25 146 ASN B N 1
ATOM 5272 C CA . ASN B 1 146 ? 10.492 5.242 -14.5 1 93.25 146 ASN B CA 1
ATOM 5273 C C . ASN B 1 146 ? 10.328 6.387 -13.508 1 93.25 146 ASN B C 1
ATOM 5275 O O . ASN B 1 146 ? 10.531 7.551 -13.852 1 93.25 146 ASN B O 1
ATOM 5279 N N . PRO B 1 147 ? 10.086 5.984 -12.289 1 94.19 147 PRO B N 1
ATOM 5280 C CA . PRO B 1 147 ? 9.93 7.043 -11.289 1 94.19 147 PRO B CA 1
ATOM 5281 C C . PRO B 1 147 ? 11.234 7.797 -11.016 1 94.19 147 PRO B C 1
ATOM 5283 O O . PRO B 1 147 ? 12.32 7.223 -11.141 1 94.19 147 PRO B O 1
ATOM 5286 N N . SER B 1 148 ? 11.086 9.055 -10.734 1 94.44 148 SER B N 1
ATOM 5287 C CA . SER B 1 148 ? 12.203 9.914 -10.344 1 94.44 148 SER B CA 1
ATOM 5288 C C . SER B 1 148 ? 11.852 10.773 -9.141 1 94.44 148 SER B C 1
ATOM 5290 O O . SER B 1 148 ? 10.672 10.898 -8.789 1 94.44 148 SER B O 1
ATOM 5292 N N . MET B 1 149 ? 12.836 11.344 -8.531 1 94.75 149 MET B N 1
ATOM 5293 C CA . MET B 1 149 ? 12.617 12.211 -7.379 1 94.75 149 MET B CA 1
ATOM 5294 C C . MET B 1 149 ? 11.742 13.406 -7.754 1 94.75 149 MET B C 1
ATOM 5296 O O . MET B 1 149 ? 10.805 13.742 -7.031 1 94.75 149 MET B O 1
ATOM 5300 N N . ALA B 1 150 ? 12.086 14 -8.852 1 96.38 150 ALA B N 1
ATOM 5301 C CA . ALA B 1 150 ? 11.344 15.18 -9.281 1 96.38 150 ALA B CA 1
ATOM 5302 C C . ALA B 1 150 ? 9.883 14.852 -9.555 1 96.38 150 ALA B C 1
ATOM 5304 O O . ALA B 1 150 ? 8.984 15.617 -9.188 1 96.38 150 ALA B O 1
ATOM 5305 N N . ARG B 1 151 ? 9.641 13.773 -10.164 1 97.31 151 ARG B N 1
ATOM 5306 C CA . ARG B 1 151 ? 8.266 13.391 -10.484 1 97.31 151 ARG B CA 1
ATOM 5307 C C . ARG B 1 151 ? 7.5 13 -9.227 1 97.31 151 ARG B C 1
ATOM 5309 O O . ARG B 1 151 ? 6.301 13.258 -9.117 1 97.31 151 ARG B O 1
ATOM 5316 N N . LEU B 1 152 ? 8.164 12.344 -8.305 1 97.94 152 LEU B N 1
ATOM 5317 C CA . LEU B 1 152 ? 7.527 12.047 -7.027 1 97.94 152 LEU B CA 1
ATOM 5318 C C . LEU B 1 152 ? 7.16 13.328 -6.289 1 97.94 152 LEU B C 1
ATOM 5320 O O . LEU B 1 152 ? 6.055 13.453 -5.766 1 97.94 152 LEU B O 1
ATOM 5324 N N . GLN B 1 153 ? 8.086 14.203 -6.254 1 98.5 153 GLN B N 1
ATOM 5325 C CA . GLN B 1 153 ? 7.832 15.484 -5.598 1 98.5 153 GLN B CA 1
ATOM 5326 C C . GLN B 1 153 ? 6.703 16.25 -6.285 1 98.5 153 GLN B C 1
ATOM 5328 O O . GLN B 1 153 ? 5.871 16.859 -5.621 1 98.5 153 GLN B O 1
ATOM 5333 N N . ALA B 1 154 ? 6.719 16.203 -7.578 1 98.62 154 ALA B N 1
ATOM 5334 C CA . ALA B 1 154 ? 5.605 16.781 -8.32 1 98.62 154 ALA B CA 1
ATOM 5335 C C . ALA B 1 154 ? 4.281 16.125 -7.934 1 98.62 154 ALA B C 1
ATOM 5337 O O . ALA B 1 154 ? 3.262 16.812 -7.797 1 98.62 154 ALA B O 1
ATOM 5338 N N . LEU B 1 155 ? 4.32 14.844 -7.754 1 98.5 155 LEU B N 1
ATOM 5339 C CA . LEU B 1 155 ? 3.125 14.102 -7.363 1 98.5 155 LEU B CA 1
ATOM 5340 C C . LEU B 1 155 ? 2.629 14.555 -5.996 1 98.5 155 LEU B C 1
ATOM 5342 O O . LEU B 1 155 ? 1.424 14.719 -5.789 1 98.5 155 LEU B O 1
ATOM 5346 N N . LEU B 1 156 ? 3.469 14.75 -5.074 1 98.62 156 LEU B N 1
ATOM 5347 C CA . LEU B 1 156 ? 3.076 15.203 -3.744 1 98.62 156 LEU B CA 1
ATOM 5348 C C . LEU B 1 156 ? 2.375 16.562 -3.82 1 98.62 156 LEU B C 1
ATOM 5350 O O . LEU B 1 156 ? 1.348 16.766 -3.17 1 98.62 156 LEU B O 1
ATOM 5354 N N . LEU B 1 157 ? 2.965 17.406 -4.613 1 98.62 157 LEU B N 1
ATOM 5355 C CA . LEU B 1 157 ? 2.377 18.734 -4.766 1 98.62 157 LEU B CA 1
ATOM 5356 C C . LEU B 1 157 ? 1.025 18.656 -5.465 1 98.62 157 LEU B C 1
ATOM 5358 O O . LEU B 1 157 ? 0.096 19.391 -5.117 1 98.62 157 LEU B O 1
ATOM 5362 N N . THR B 1 158 ? 0.915 17.766 -6.43 1 98.31 158 THR B N 1
ATOM 5363 C CA . THR B 1 158 ? -0.348 17.578 -7.137 1 98.31 158 THR B CA 1
ATOM 5364 C C . THR B 1 158 ? -1.41 17 -6.203 1 98.31 158 THR B C 1
ATOM 5366 O O . THR B 1 158 ? -2.576 17.391 -6.266 1 98.31 158 THR B O 1
ATOM 5369 N N . ILE B 1 159 ? -1.063 16.094 -5.379 1 98 159 ILE B N 1
ATOM 5370 C CA . ILE B 1 159 ? -1.978 15.523 -4.398 1 98 159 ILE B CA 1
ATOM 5371 C C . ILE B 1 159 ? -2.506 16.625 -3.48 1 98 159 ILE B C 1
ATOM 5373 O O . ILE B 1 159 ? -3.713 16.719 -3.24 1 98 159 ILE B O 1
ATOM 5377 N N . SER B 1 160 ? -1.601 17.422 -3.029 1 97.19 160 SER B N 1
ATOM 5378 C CA . SER B 1 160 ? -1.99 18.531 -2.166 1 97.19 160 SER B CA 1
ATOM 5379 C C . SER B 1 160 ? -2.943 19.484 -2.883 1 97.19 160 SER B C 1
ATOM 5381 O O . SER B 1 160 ? -3.916 19.953 -2.291 1 97.19 160 SER B O 1
ATOM 5383 N N . TYR B 1 161 ? -2.586 19.766 -4.113 1 96.5 161 TYR B N 1
ATOM 5384 C CA . TYR B 1 161 ? -3.447 20.625 -4.922 1 96.5 161 TYR B CA 1
ATOM 5385 C C . TYR B 1 161 ? -4.848 20.047 -5.039 1 96.5 161 TYR B C 1
ATOM 5387 O O . TYR B 1 161 ? -5.844 20.75 -4.863 1 96.5 161 TYR B O 1
ATOM 5395 N N . ARG B 1 162 ? -4.938 18.766 -5.316 1 96.75 162 ARG B N 1
ATOM 5396 C CA . ARG B 1 162 ? -6.215 18.094 -5.496 1 96.75 162 ARG B CA 1
ATOM 5397 C C . ARG B 1 162 ? -6.996 18.031 -4.188 1 96.75 162 ARG B C 1
ATOM 5399 O O . ARG B 1 162 ? -8.219 18.219 -4.18 1 96.75 1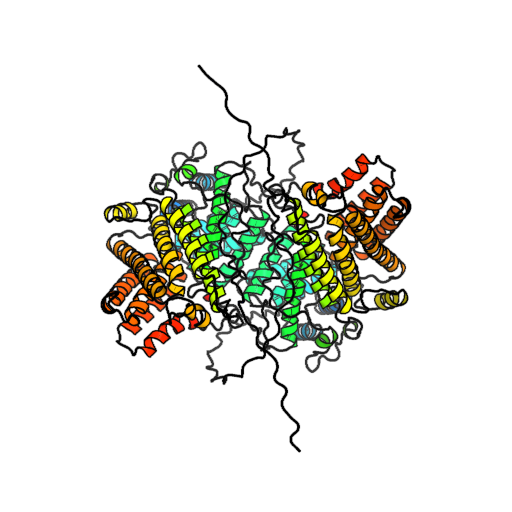62 ARG B O 1
ATOM 5406 N N . MET B 1 163 ? -6.375 17.844 -3.092 1 94.5 163 MET B N 1
ATOM 5407 C CA . MET B 1 163 ? -7.031 17.875 -1.789 1 94.5 163 MET B CA 1
ATOM 5408 C C . MET B 1 163 ? -7.621 19.25 -1.506 1 94.5 163 MET B C 1
ATOM 5410 O O . MET B 1 163 ? -8.75 19.359 -1.02 1 94.5 163 MET B O 1
ATOM 5414 N N . THR B 1 164 ? -6.82 20.219 -1.831 1 93.12 164 THR B N 1
ATOM 5415 C CA . THR B 1 164 ? -7.203 21.594 -1.512 1 93.12 164 THR B CA 1
ATOM 5416 C C . THR B 1 164 ? -8.367 22.047 -2.391 1 93.12 164 THR B C 1
ATOM 5418 O O . THR B 1 164 ? -9.188 22.859 -1.969 1 93.12 164 THR B O 1
ATOM 5421 N N . THR B 1 165 ? -8.477 21.516 -3.586 1 93.25 165 THR B N 1
ATOM 5422 C CA . THR B 1 165 ? -9.492 21.969 -4.531 1 93.25 165 THR B CA 1
ATOM 5423 C C . THR B 1 165 ? -10.711 21.047 -4.484 1 93.25 165 THR B C 1
ATOM 5425 O O . THR B 1 165 ? -11.68 21.266 -5.219 1 93.25 165 THR B O 1
ATOM 5428 N N . GLY B 1 166 ? -10.664 19.969 -3.748 1 92.5 166 GLY B N 1
ATOM 5429 C CA . GLY B 1 166 ? -11.844 19.156 -3.52 1 92.5 166 GLY B CA 1
ATOM 5430 C C . GLY B 1 166 ? -11.875 17.906 -4.383 1 92.5 166 GLY B C 1
ATOM 5431 O O . GLY B 1 166 ? -12.875 17.188 -4.402 1 92.5 166 GLY B O 1
ATOM 5432 N N . SER B 1 167 ? -10.867 17.719 -5.113 1 94.5 167 SER B N 1
ATOM 5433 C CA . SER B 1 167 ? -10.773 16.484 -5.883 1 94.5 167 SER B CA 1
ATOM 5434 C C . SER B 1 167 ? -10.164 15.359 -5.051 1 94.5 167 SER B C 1
ATOM 5436 O O . SER B 1 167 ? -9.094 14.844 -5.387 1 94.5 167 SER B O 1
ATOM 5438 N N . TYR B 1 168 ? -10.898 14.938 -4.109 1 93.94 168 TYR B N 1
ATOM 5439 C CA . TYR B 1 168 ? -10.398 14.031 -3.086 1 93.94 168 TYR B CA 1
ATOM 5440 C C . TYR B 1 168 ? -10.148 12.641 -3.662 1 93.94 168 TYR B C 1
ATOM 5442 O O . TYR B 1 168 ? -9.172 11.977 -3.305 1 93.94 168 TYR B O 1
ATOM 5450 N N . GLU B 1 169 ? -11.039 12.195 -4.574 1 94.5 169 GLU B N 1
ATOM 5451 C CA . GLU B 1 169 ? -10.891 10.875 -5.18 1 94.5 169 GLU B CA 1
ATOM 5452 C C . GLU B 1 169 ? -9.578 10.766 -5.957 1 94.5 169 GLU B C 1
ATOM 5454 O O . GLU B 1 169 ? -8.844 9.789 -5.812 1 94.5 169 GLU B O 1
ATOM 5459 N N . LYS B 1 170 ? -9.352 11.805 -6.676 1 96.06 170 LYS B N 1
ATOM 5460 C CA . LYS B 1 170 ? -8.117 11.828 -7.457 1 96.06 170 LYS B CA 1
ATOM 5461 C C . LYS B 1 170 ? -6.895 11.859 -6.547 1 96.06 170 LYS B C 1
ATOM 5463 O O . LYS B 1 170 ? -5.918 11.148 -6.785 1 96.06 170 LYS B O 1
ATOM 5468 N N . ALA B 1 171 ? -6.973 12.664 -5.566 1 96.62 171 ALA B N 1
ATOM 5469 C CA . ALA B 1 171 ? -5.871 12.75 -4.609 1 96.62 171 ALA B CA 1
ATOM 5470 C C . ALA B 1 171 ? -5.605 11.391 -3.961 1 96.62 171 ALA B C 1
ATOM 5472 O O . ALA B 1 171 ? -4.453 10.969 -3.84 1 96.62 171 ALA B O 1
ATOM 5473 N N . PHE B 1 172 ? -6.664 10.703 -3.613 1 95.25 172 PHE B N 1
ATOM 5474 C CA . PHE B 1 172 ? -6.562 9.398 -2.971 1 95.25 172 PHE B CA 1
ATOM 5475 C C . PHE B 1 172 ? -5.855 8.398 -3.879 1 95.25 172 PHE B C 1
ATOM 5477 O O . PHE B 1 172 ? -4.957 7.68 -3.436 1 95.25 172 PHE B O 1
ATOM 5484 N N . MET B 1 173 ? -6.18 8.391 -5.113 1 97.06 173 MET B N 1
ATOM 5485 C CA . MET B 1 173 ? -5.602 7.453 -6.07 1 97.06 173 MET B CA 1
ATOM 5486 C C . MET B 1 173 ? -4.141 7.789 -6.348 1 97.06 173 MET B C 1
ATOM 5488 O O . MET B 1 173 ? -3.301 6.891 -6.445 1 97.06 173 MET B O 1
ATOM 5492 N N . LEU B 1 174 ? -3.822 9.023 -6.422 1 97.88 174 LEU B N 1
ATOM 5493 C CA . LEU B 1 174 ? -2.465 9.461 -6.738 1 97.88 174 LEU B CA 1
ATOM 5494 C C . LEU B 1 174 ? -1.509 9.125 -5.598 1 97.88 174 LEU B C 1
ATOM 5496 O O . LEU B 1 174 ? -0.321 8.883 -5.828 1 97.88 174 LEU B O 1
ATOM 5500 N N . THR B 1 175 ? -2.029 9.062 -4.422 1 97 175 THR B N 1
ATOM 5501 C CA . THR B 1 175 ? -1.189 8.75 -3.27 1 97 175 THR B CA 1
ATOM 5502 C C . THR B 1 175 ? -0.591 7.352 -3.4 1 97 175 THR B C 1
ATOM 5504 O O . THR B 1 175 ? 0.543 7.117 -2.98 1 97 175 THR B O 1
ATOM 5507 N N . ALA B 1 176 ? -1.327 6.5 -3.979 1 95.88 176 ALA B N 1
ATOM 5508 C CA . ALA B 1 176 ? -0.821 5.145 -4.172 1 95.88 176 ALA B CA 1
ATOM 5509 C C . ALA B 1 176 ? 0.359 5.129 -5.141 1 95.88 176 ALA B C 1
ATOM 5511 O O . ALA B 1 176 ? 1.332 4.402 -4.934 1 95.88 176 ALA B O 1
ATOM 5512 N N . ILE B 1 177 ? 0.246 5.895 -6.137 1 97.5 177 ILE B N 1
ATOM 5513 C CA . ILE B 1 177 ? 1.319 5.988 -7.117 1 97.5 177 ILE B CA 1
ATOM 5514 C C . ILE B 1 177 ? 2.566 6.582 -6.469 1 97.5 177 ILE B C 1
ATOM 5516 O O . ILE B 1 177 ? 3.68 6.109 -6.695 1 97.5 177 ILE B O 1
ATOM 5520 N N . ALA B 1 178 ? 2.324 7.562 -5.652 1 97.88 178 ALA B N 1
ATOM 5521 C CA . ALA B 1 178 ? 3.441 8.203 -4.957 1 97.88 178 ALA B CA 1
ATOM 5522 C C . ALA B 1 178 ? 4.148 7.215 -4.035 1 97.88 178 ALA B C 1
ATOM 5524 O O . ALA B 1 178 ? 5.379 7.137 -4.023 1 97.88 178 ALA B O 1
ATOM 5525 N N . ALA B 1 179 ? 3.387 6.508 -3.324 1 96.12 179 ALA B N 1
ATOM 5526 C CA . ALA B 1 179 ? 3.959 5.543 -2.393 1 96.12 179 ALA B CA 1
ATOM 5527 C C . ALA B 1 179 ? 4.762 4.477 -3.133 1 96.12 179 ALA B C 1
ATOM 5529 O O . ALA B 1 179 ? 5.852 4.094 -2.695 1 96.12 179 ALA B O 1
ATOM 5530 N N . ARG B 1 180 ? 4.219 4.023 -4.164 1 95.25 180 ARG B N 1
ATOM 5531 C CA . ARG B 1 180 ? 4.887 2.984 -4.941 1 95.25 180 ARG B CA 1
ATOM 5532 C C . ARG B 1 180 ? 6.164 3.516 -5.582 1 95.25 180 ARG B C 1
ATOM 5534 O O . ARG B 1 180 ? 7.168 2.807 -5.66 1 95.25 180 ARG B O 1
ATOM 5541 N N . ALA B 1 181 ? 6.121 4.715 -6.059 1 95.75 181 ALA B N 1
ATOM 5542 C CA . ALA B 1 181 ? 7.316 5.348 -6.609 1 95.75 181 ALA B CA 1
ATOM 5543 C C . ALA B 1 181 ? 8.414 5.457 -5.559 1 95.75 181 ALA B C 1
ATOM 5545 O O . ALA B 1 181 ? 9.586 5.18 -5.84 1 95.75 181 ALA B O 1
ATOM 5546 N N . ALA B 1 182 ? 8.031 5.836 -4.395 1 94.94 182 ALA B N 1
ATOM 5547 C CA . ALA B 1 182 ? 9 5.941 -3.311 1 94.94 182 ALA B CA 1
ATOM 5548 C C . ALA B 1 182 ? 9.633 4.586 -3.008 1 94.94 182 ALA B C 1
ATOM 5550 O O . ALA B 1 182 ? 10.852 4.488 -2.84 1 94.94 182 ALA B O 1
ATOM 5551 N N . SER B 1 183 ? 8.844 3.562 -2.988 1 91.06 183 SER B N 1
ATOM 5552 C CA . SER B 1 183 ? 9.352 2.221 -2.713 1 91.06 183 SER B CA 1
ATOM 5553 C C . SER B 1 183 ? 10.242 1.727 -3.844 1 91.06 183 SER B C 1
ATOM 5555 O O . SER B 1 183 ? 11.258 1.07 -3.598 1 91.06 183 SER B O 1
ATOM 5557 N N . ALA B 1 184 ? 9.797 2.023 -5.047 1 91 184 ALA B N 1
ATOM 5558 C CA . ALA B 1 184 ? 10.57 1.609 -6.215 1 91 184 ALA B CA 1
ATOM 5559 C C . ALA B 1 184 ? 11.969 2.227 -6.195 1 91 184 ALA B C 1
ATOM 5561 O O . ALA B 1 184 ? 12.938 1.593 -6.621 1 91 184 ALA B O 1
ATOM 5562 N N . MET B 1 185 ? 12.039 3.404 -5.637 1 91 185 MET B N 1
ATOM 5563 C CA . MET B 1 185 ? 13.32 4.113 -5.621 1 91 185 MET B CA 1
ATOM 5564 C C . MET B 1 185 ? 14.078 3.83 -4.328 1 91 185 MET B C 1
ATOM 5566 O O . MET B 1 185 ? 15.164 4.367 -4.113 1 91 185 MET B O 1
ATOM 5570 N N . GLY B 1 186 ? 13.516 3.047 -3.451 1 87.81 186 GLY B N 1
ATOM 5571 C CA . GLY B 1 186 ? 14.18 2.688 -2.207 1 87.81 186 GLY B CA 1
ATOM 5572 C C . GLY B 1 186 ? 14.328 3.857 -1.253 1 87.81 186 GLY B C 1
ATOM 5573 O O . GLY B 1 186 ? 15.312 3.936 -0.512 1 87.81 186 GLY B O 1
ATOM 5574 N N . LEU B 1 187 ? 13.312 4.734 -1.226 1 92.56 187 LEU B N 1
ATOM 5575 C CA . LEU B 1 187 ? 13.445 5.965 -0.455 1 92.56 187 LEU B CA 1
ATOM 5576 C C . LEU B 1 187 ? 13.203 5.711 1.028 1 92.56 187 LEU B C 1
ATOM 5578 O O . LEU B 1 187 ? 13.5 6.562 1.867 1 92.56 187 LEU B O 1
ATOM 5582 N N . ASN B 1 188 ? 12.734 4.586 1.338 1 90.06 188 ASN B N 1
ATOM 5583 C CA . ASN B 1 188 ? 12.438 4.285 2.734 1 90.06 188 ASN B CA 1
ATOM 5584 C C . ASN B 1 188 ? 13.703 3.951 3.516 1 90.06 188 ASN B C 1
ATOM 5586 O O . ASN B 1 188 ? 13.656 3.729 4.727 1 90.06 188 ASN B O 1
ATOM 5590 N N . HIS B 1 189 ? 14.82 3.969 2.852 1 86.75 189 HIS B N 1
ATOM 5591 C CA . HIS B 1 189 ? 16.094 3.684 3.5 1 86.75 189 HIS B CA 1
ATOM 5592 C C . HIS B 1 189 ? 17.078 4.836 3.311 1 86.75 189 HIS B C 1
ATOM 5594 O O . HIS B 1 189 ? 17 5.559 2.312 1 86.75 189 HIS B O 1
ATOM 5600 N N . GLU B 1 190 ? 18 4.855 4.262 1 87.94 190 GLU B N 1
ATOM 5601 C CA . GLU B 1 190 ? 19.062 5.855 4.137 1 87.94 190 GLU B CA 1
ATOM 5602 C C . GLU B 1 190 ? 20.016 5.512 2.996 1 87.94 190 GLU B C 1
ATOM 5604 O O . GLU B 1 190 ? 20.328 4.34 2.771 1 87.94 190 GLU B O 1
ATOM 5609 N N . GLN B 1 191 ? 20.297 6.496 2.293 1 80.75 191 GLN B N 1
ATOM 5610 C CA . GLN B 1 191 ? 21.344 6.344 1.287 1 80.75 191 GLN B CA 1
ATOM 5611 C C . GLN B 1 191 ? 22.562 7.188 1.634 1 80.75 191 GLN B C 1
ATOM 5613 O O . GLN B 1 191 ? 22.719 8.305 1.132 1 80.75 191 GLN B O 1
ATOM 5618 N N . THR B 1 192 ? 23.422 6.629 2.248 1 76.5 192 THR B N 1
ATOM 5619 C CA . THR B 1 192 ? 24.516 7.371 2.857 1 76.5 192 THR B CA 1
ATOM 5620 C C . THR B 1 192 ? 25.609 7.676 1.829 1 76.5 192 THR B C 1
ATOM 5622 O O . THR B 1 192 ? 26.5 8.492 2.08 1 76.5 192 THR B O 1
ATOM 5625 N N . HIS B 1 193 ? 25.469 7.148 0.689 1 78.88 193 HIS B N 1
ATOM 5626 C CA . HIS B 1 193 ? 26.5 7.363 -0.313 1 78.88 193 HIS B CA 1
ATOM 5627 C C . HIS B 1 193 ? 26.203 8.602 -1.152 1 78.88 193 HIS B C 1
ATOM 5629 O O . HIS B 1 193 ? 27.078 9.07 -1.899 1 78.88 193 HIS B O 1
ATOM 5635 N N . LEU B 1 194 ? 25.125 9.227 -0.895 1 79.94 194 LEU B N 1
ATOM 5636 C CA . LEU B 1 194 ? 24.719 10.375 -1.696 1 79.94 194 LEU B CA 1
ATOM 5637 C C . LEU B 1 194 ? 25.188 11.68 -1.055 1 79.94 194 LEU B C 1
ATOM 5639 O O . LEU B 1 194 ? 25.609 11.688 0.104 1 79.94 194 LEU B O 1
ATOM 5643 N N . ASP B 1 195 ? 25.125 12.695 -1.898 1 84.56 195 ASP B N 1
ATOM 5644 C CA . ASP B 1 195 ? 25.328 14.039 -1.388 1 84.56 195 ASP B CA 1
ATOM 5645 C C . ASP B 1 195 ? 24.359 14.359 -0.259 1 84.56 195 ASP B C 1
ATOM 5647 O O . ASP B 1 195 ? 23.188 13.969 -0.313 1 84.56 195 ASP B O 1
ATOM 5651 N N . PRO B 1 196 ? 24.844 15.078 0.747 1 84.19 196 PRO B N 1
ATOM 5652 C CA . PRO B 1 196 ? 24.031 15.344 1.93 1 84.19 196 PRO B CA 1
ATOM 5653 C C . PRO B 1 196 ? 22.719 16.047 1.591 1 84.19 196 PRO B C 1
ATOM 5655 O O . PRO B 1 196 ? 21.703 15.82 2.242 1 84.19 196 PRO B O 1
ATOM 5658 N N . ILE B 1 197 ? 22.781 16.938 0.627 1 87.81 197 ILE B N 1
ATOM 5659 C CA . ILE B 1 197 ? 21.578 17.656 0.244 1 87.81 197 ILE B CA 1
ATOM 5660 C C . ILE B 1 197 ? 20.562 16.672 -0.36 1 87.81 197 ILE B C 1
ATOM 5662 O O . ILE B 1 197 ? 19.375 16.703 -0.036 1 87.81 197 ILE B O 1
ATOM 5666 N N . LEU B 1 198 ? 21.109 15.859 -1.191 1 88.88 198 LEU B N 1
ATOM 5667 C CA . LEU B 1 198 ? 20.25 14.875 -1.842 1 88.88 198 LEU B CA 1
ATOM 5668 C C . LEU B 1 198 ? 19.688 13.883 -0.827 1 88.88 198 LEU B C 1
ATOM 5670 O O . LEU B 1 198 ? 18.531 13.5 -0.904 1 88.88 198 LEU B O 1
ATOM 5674 N N . GLU B 1 199 ? 20.5 13.523 0.064 1 89.88 199 GLU B N 1
ATOM 5675 C CA . GLU B 1 199 ? 20.078 12.586 1.104 1 89.88 199 GLU B CA 1
ATOM 5676 C C . GLU B 1 199 ? 18.969 13.188 1.955 1 89.88 199 GLU B C 1
ATOM 5678 O O . GLU B 1 199 ? 17.953 12.531 2.232 1 89.88 199 GLU B O 1
ATOM 5683 N N . GLU B 1 200 ? 19.172 14.43 2.338 1 92.94 200 GLU B N 1
ATOM 5684 C CA . GLU B 1 200 ? 18.156 15.102 3.154 1 92.94 200 GLU B CA 1
ATOM 5685 C C . GLU B 1 200 ? 16.875 15.336 2.367 1 92.94 200 GLU B C 1
ATOM 5687 O O . GLU B 1 200 ? 15.781 15.242 2.918 1 92.94 200 GLU B O 1
ATOM 5692 N N . THR B 1 201 ? 17.016 15.641 1.141 1 93.88 201 THR B N 1
ATOM 5693 C CA . THR B 1 201 ? 15.836 15.828 0.295 1 93.88 201 THR B CA 1
ATOM 5694 C C . THR B 1 201 ? 15.023 14.547 0.2 1 93.88 201 THR B C 1
ATOM 5696 O O . THR B 1 201 ? 13.797 14.578 0.253 1 93.88 201 THR B O 1
ATOM 5699 N N . ARG B 1 202 ? 15.688 13.445 0.076 1 94.12 202 ARG B N 1
ATOM 5700 C CA . ARG B 1 202 ? 15.031 12.141 0.034 1 94.12 202 ARG B CA 1
ATOM 5701 C C . ARG B 1 202 ? 14.305 11.852 1.343 1 94.12 202 ARG B C 1
ATOM 5703 O O . ARG B 1 202 ? 13.141 11.453 1.336 1 94.12 202 ARG B O 1
ATOM 5710 N N . ARG B 1 203 ? 14.961 12.141 2.377 1 94.69 203 ARG B N 1
ATOM 5711 C CA . ARG B 1 203 ? 14.398 11.938 3.707 1 94.69 203 ARG B CA 1
ATOM 5712 C C . ARG B 1 203 ? 13.133 12.766 3.898 1 94.69 203 ARG B C 1
ATOM 5714 O O . ARG B 1 203 ? 12.094 12.242 4.289 1 94.69 203 ARG B O 1
ATOM 5721 N N . ARG B 1 204 ? 13.242 13.945 3.598 1 96.5 204 ARG B N 1
ATOM 5722 C CA . ARG B 1 204 ? 12.133 14.875 3.809 1 96.5 204 ARG B CA 1
ATOM 5723 C C . ARG B 1 204 ? 10.961 14.539 2.9 1 96.5 204 ARG B C 1
ATOM 5725 O O . ARG B 1 204 ? 9.797 14.711 3.289 1 96.5 204 ARG B O 1
ATOM 5732 N N . THR B 1 205 ? 11.312 14.141 1.726 1 97.62 205 THR B N 1
ATOM 5733 C CA . THR B 1 205 ? 10.242 13.789 0.799 1 97.62 205 THR B CA 1
ATOM 5734 C C . THR B 1 205 ? 9.375 12.672 1.371 1 97.62 205 THR B C 1
ATOM 5736 O O . THR B 1 205 ? 8.148 12.75 1.331 1 97.62 205 THR B O 1
ATOM 5739 N N . VAL B 1 206 ? 9.977 11.68 1.965 1 97.25 206 VAL B N 1
ATOM 5740 C CA . VAL B 1 206 ? 9.234 10.555 2.521 1 97.25 206 VAL B CA 1
ATOM 5741 C C . VAL B 1 206 ? 8.445 11.008 3.748 1 97.25 206 VAL B C 1
ATOM 5743 O O . VAL B 1 206 ? 7.266 10.68 3.891 1 97.25 206 VAL B O 1
ATOM 5746 N N . TRP B 1 207 ? 9.039 11.766 4.574 1 97.12 207 TRP B N 1
ATOM 5747 C CA . TRP B 1 207 ? 8.375 12.211 5.793 1 97.12 207 TRP B CA 1
ATOM 5748 C C . TRP B 1 207 ? 7.207 13.141 5.469 1 97.12 207 TRP B C 1
ATOM 5750 O O . TRP B 1 207 ? 6.137 13.031 6.07 1 97.12 207 TRP B O 1
ATOM 5760 N N . CYS B 1 208 ? 7.422 14.062 4.551 1 97.31 208 CYS B N 1
ATOM 5761 C CA . CYS B 1 208 ? 6.348 14.953 4.145 1 97.31 208 CYS B CA 1
ATOM 5762 C C . CYS B 1 208 ? 5.211 14.18 3.484 1 97.31 208 CYS B C 1
ATOM 5764 O O . CYS B 1 208 ? 4.035 14.5 3.686 1 97.31 208 CYS B O 1
ATOM 5766 N N . PHE B 1 209 ? 5.625 13.203 2.736 1 97.31 209 PHE B N 1
ATOM 5767 C CA . PHE B 1 209 ? 4.609 12.336 2.148 1 97.31 209 PHE B CA 1
ATOM 5768 C C . PHE B 1 209 ? 3.789 11.648 3.234 1 97.31 209 PHE B C 1
ATOM 5770 O O . PHE B 1 209 ? 2.566 11.547 3.121 1 97.31 209 PHE B O 1
ATOM 5777 N N . LYS B 1 210 ? 4.43 11.195 4.219 1 95.81 210 LYS B N 1
ATOM 5778 C CA . LYS B 1 210 ? 3.742 10.508 5.309 1 95.81 210 LYS B CA 1
ATOM 5779 C C . LYS B 1 210 ? 2.746 11.438 5.996 1 95.81 210 LYS B C 1
ATOM 5781 O O . LYS B 1 210 ? 1.65 11.016 6.371 1 95.81 210 LYS B O 1
ATOM 5786 N N . LEU B 1 211 ? 3.139 12.648 6.141 1 95 211 LEU B N 1
ATOM 5787 C CA . LEU B 1 211 ? 2.236 13.633 6.723 1 95 211 LEU B CA 1
ATOM 5788 C C . LEU B 1 211 ? 1.01 13.844 5.84 1 95 211 LEU B C 1
ATOM 5790 O O . LEU B 1 211 ? -0.121 13.836 6.332 1 95 211 LEU B O 1
ATOM 5794 N N . LEU B 1 212 ? 1.271 13.953 4.605 1 94.56 212 LEU B N 1
ATOM 5795 C CA . LEU B 1 212 ? 0.184 14.156 3.654 1 94.56 212 LEU B CA 1
ATOM 5796 C C . LEU B 1 212 ? -0.761 12.961 3.646 1 94.56 212 LEU B C 1
ATOM 5798 O O . LEU B 1 212 ? -1.982 13.125 3.633 1 94.56 212 LEU B O 1
ATOM 5802 N N . GLU B 1 213 ? -0.212 11.828 3.623 1 93.38 213 GLU B N 1
ATOM 5803 C CA . GLU B 1 213 ? -0.991 10.594 3.594 1 93.38 213 GLU B CA 1
ATOM 5804 C C . GLU B 1 213 ? -1.884 10.477 4.828 1 93.38 213 GLU B C 1
ATOM 5806 O O . GLU B 1 213 ? -3.002 9.969 4.742 1 93.38 213 GLU B O 1
ATOM 5811 N N . SER B 1 214 ? -1.447 10.984 5.922 1 91.81 214 SER B N 1
ATOM 5812 C CA . SER B 1 214 ? -2.172 10.844 7.18 1 91.81 214 SER B CA 1
ATOM 5813 C C . SER B 1 214 ? -3.516 11.562 7.125 1 91.81 214 SER B C 1
ATOM 5815 O O . SER B 1 214 ? -4.422 11.258 7.898 1 91.81 214 SER B O 1
ATOM 5817 N N . TYR B 1 215 ? -3.652 12.445 6.23 1 92.38 215 TYR B N 1
ATOM 5818 C CA . TYR B 1 215 ? -4.902 13.195 6.141 1 92.38 215 TYR B CA 1
ATOM 5819 C C . TYR B 1 215 ? -6.012 12.336 5.559 1 92.38 215 TYR B C 1
ATOM 5821 O O . TYR B 1 215 ? -7.195 12.656 5.691 1 92.38 215 TYR B O 1
ATOM 5829 N N . PHE B 1 216 ? -5.641 11.25 4.93 1 89.75 216 PHE B N 1
ATOM 5830 C CA . PHE B 1 216 ? -6.641 10.375 4.328 1 89.75 216 PHE B CA 1
ATOM 5831 C C . PHE B 1 216 ? -7.199 9.406 5.363 1 89.75 216 PHE B C 1
ATOM 5833 O O . PHE B 1 216 ? -8.406 9.188 5.43 1 89.75 216 PHE B O 1
ATOM 5840 N N . SER B 1 217 ? -6.426 8.758 6.074 1 80.94 217 SER B N 1
ATOM 5841 C CA . SER B 1 217 ? -6.938 7.672 6.91 1 80.94 217 SER B CA 1
ATOM 5842 C C . SER B 1 217 ? -6.035 7.434 8.117 1 80.94 217 SER B C 1
ATOM 5844 O O . SER B 1 217 ? -5.66 6.293 8.398 1 80.94 217 SER B O 1
ATOM 5846 N N . ILE B 1 218 ? -5.926 8.359 8.859 1 79.19 218 ILE B N 1
ATOM 5847 C CA . ILE B 1 218 ? -5.02 8.188 9.992 1 79.19 218 ILE B CA 1
ATOM 5848 C C . ILE B 1 218 ? -5.527 7.07 10.898 1 79.19 218 ILE B C 1
ATOM 5850 O O . ILE B 1 218 ? -6.711 7.027 11.234 1 79.19 218 ILE B O 1
ATOM 5854 N N . GLY B 1 219 ? -4.699 6.066 11.094 1 73.94 219 GLY B N 1
ATOM 5855 C CA . GLY B 1 219 ? -4.996 5 12.039 1 73.94 219 GLY B CA 1
ATOM 5856 C C . GLY B 1 219 ? -5.66 3.801 11.391 1 73.94 219 GLY B C 1
ATOM 5857 O O . GLY B 1 219 ? -5.953 2.809 12.055 1 73.94 219 GLY B O 1
ATOM 5858 N N . LEU B 1 220 ? -6.02 3.916 10.148 1 81.62 220 LEU B N 1
ATOM 5859 C CA . LEU B 1 220 ? -6.625 2.793 9.445 1 81.62 220 LEU B CA 1
ATOM 5860 C C . LEU B 1 220 ? -5.609 2.104 8.547 1 81.62 220 LEU B C 1
ATOM 5862 O O . LEU B 1 220 ? -5.312 2.588 7.449 1 81.62 220 LEU B O 1
ATOM 5866 N N . THR B 1 221 ? -5.254 0.984 8.945 1 78.75 221 THR B N 1
ATOM 5867 C CA . THR B 1 221 ? -4.16 0.258 8.305 1 78.75 221 THR B CA 1
ATOM 5868 C C . THR B 1 221 ? -4.539 -0.135 6.875 1 78.75 221 THR B C 1
ATOM 5870 O O . THR B 1 221 ? -3.676 -0.214 6 1 78.75 221 THR B O 1
ATOM 5873 N N . GLU B 1 222 ? -5.789 -0.34 6.609 1 80.81 222 GLU B N 1
ATOM 5874 C CA . GLU B 1 222 ? -6.23 -0.83 5.309 1 80.81 222 GLU B CA 1
ATOM 5875 C C . GLU B 1 222 ? -6.02 0.221 4.223 1 80.81 222 GLU B C 1
ATOM 5877 O O . GLU B 1 222 ? -5.992 -0.103 3.033 1 80.81 222 GLU B O 1
ATOM 5882 N N . PHE B 1 223 ? -5.848 1.486 4.656 1 87 223 PHE B N 1
ATOM 5883 C CA . PHE B 1 223 ? -5.711 2.551 3.668 1 87 223 PHE B CA 1
ATOM 5884 C C . PHE B 1 223 ? -4.305 3.137 3.693 1 87 223 PHE B C 1
ATOM 5886 O O . PHE B 1 223 ? -3.982 4.023 2.9 1 87 223 PHE B O 1
ATOM 5893 N N . GLU B 1 224 ? -3.561 2.633 4.617 1 87.38 224 GLU B N 1
ATOM 5894 C CA . GLU B 1 224 ? -2.189 3.125 4.715 1 87.38 224 GLU B CA 1
ATOM 5895 C C . GLU B 1 224 ? -1.318 2.561 3.598 1 87.38 224 GLU B C 1
ATOM 5897 O O . GLU B 1 224 ? -1.341 1.355 3.334 1 87.38 224 GLU B O 1
ATOM 5902 N N . VAL B 1 225 ? -0.64 3.418 2.924 1 89.56 225 VAL B N 1
ATOM 5903 C CA . VAL B 1 225 ? 0.18 2.963 1.807 1 89.56 225 VAL B CA 1
ATOM 5904 C C . VAL B 1 225 ? 1.656 3.018 2.193 1 89.56 225 VAL B C 1
ATOM 5906 O O . VAL B 1 225 ? 2.494 2.375 1.558 1 89.56 225 VAL B O 1
ATOM 5909 N N . CYS B 1 226 ? 1.958 3.758 3.191 1 87.81 226 CYS B N 1
ATOM 5910 C CA . CYS B 1 226 ? 3.322 3.879 3.693 1 87.81 226 CYS B CA 1
ATOM 5911 C C . CYS B 1 226 ? 3.352 3.816 5.215 1 87.81 226 CYS B C 1
ATOM 5913 O O . CYS B 1 226 ? 3.445 4.852 5.883 1 87.81 226 CYS B O 1
ATOM 5915 N N . PRO B 1 227 ? 3.328 2.645 5.707 1 86.25 227 PRO B N 1
ATOM 5916 C CA . PRO B 1 227 ? 3.326 2.543 7.168 1 86.25 227 PRO B CA 1
ATOM 5917 C C . PRO B 1 227 ? 4.621 3.045 7.797 1 86.25 227 PRO B C 1
ATOM 5919 O O . PRO B 1 227 ? 5.703 2.852 7.234 1 86.25 227 PRO B O 1
ATOM 5922 N N . PHE B 1 228 ? 4.5 3.562 8.992 1 86.31 228 PHE B N 1
ATOM 5923 C CA . PHE B 1 228 ? 5.664 4.074 9.711 1 86.31 228 PHE B CA 1
ATOM 5924 C C . PHE B 1 228 ? 6.664 2.957 9.984 1 86.31 228 PHE B C 1
ATOM 5926 O O . PHE B 1 228 ? 7.875 3.189 9.984 1 86.31 228 PHE B O 1
ATOM 5933 N N . GLU B 1 229 ? 6.199 1.757 10.055 1 83.88 229 GLU B N 1
ATOM 5934 C CA . GLU B 1 229 ? 7.02 0.594 10.375 1 83.88 229 GLU B CA 1
ATOM 5935 C C . GLU B 1 229 ? 7.957 0.242 9.227 1 83.88 229 GLU B C 1
ATOM 5937 O O . GLU B 1 229 ? 8.938 -0.488 9.414 1 83.88 229 GLU B O 1
ATOM 5942 N N . CYS B 1 230 ? 7.629 0.796 8.094 1 86.12 230 CYS B N 1
ATOM 5943 C CA . CYS B 1 230 ? 8.422 0.463 6.914 1 86.12 230 CYS B CA 1
ATOM 5944 C C . CYS B 1 230 ? 9.336 1.62 6.523 1 86.12 230 CYS B C 1
ATOM 5946 O O . CYS B 1 230 ? 9.922 1.615 5.441 1 86.12 230 CYS B O 1
ATOM 5948 N N . ILE B 1 231 ? 9.406 2.668 7.352 1 91.56 231 ILE B N 1
ATOM 5949 C CA . ILE B 1 231 ? 10.273 3.814 7.09 1 91.56 231 ILE B CA 1
ATOM 5950 C C . ILE B 1 231 ? 11.516 3.736 7.98 1 91.56 231 ILE B C 1
ATOM 5952 O O . ILE B 1 231 ? 11.422 3.92 9.195 1 91.56 231 ILE B O 1
ATOM 5956 N N . TYR B 1 232 ? 12.609 3.479 7.344 1 88.88 232 TYR B N 1
ATOM 5957 C CA . TYR B 1 232 ? 13.875 3.328 8.047 1 88.88 232 TYR B CA 1
ATOM 5958 C C . TYR B 1 232 ? 14.773 4.539 7.824 1 88.88 232 TYR B C 1
ATOM 5960 O O . TYR B 1 232 ? 15.891 4.406 7.316 1 88.88 232 TYR B O 1
ATOM 5968 N N . LEU B 1 233 ? 14.219 5.637 8.117 1 93.69 233 LEU B N 1
ATOM 5969 C CA . LEU B 1 233 ? 14.906 6.91 7.918 1 93.69 233 LEU B CA 1
ATOM 5970 C C . LEU B 1 233 ? 15.047 7.66 9.242 1 93.69 233 LEU B C 1
ATOM 5972 O O . LEU B 1 233 ? 14.195 7.539 10.125 1 93.69 233 LEU B O 1
ATOM 5976 N N . HIS B 1 234 ? 16.109 8.383 9.336 1 92.44 234 HIS B N 1
ATOM 5977 C CA . HIS B 1 234 ? 16.203 9.352 10.422 1 92.44 234 HIS B CA 1
ATOM 5978 C C . HIS B 1 234 ? 15.219 10.492 10.227 1 92.44 234 HIS B C 1
ATOM 5980 O O . HIS B 1 234 ? 14.781 10.766 9.109 1 92.44 234 HIS B O 1
ATOM 5986 N N . PRO B 1 235 ? 14.883 11.117 11.336 1 92.5 235 PRO B N 1
ATOM 5987 C CA . PRO B 1 235 ? 14.055 12.32 11.18 1 92.5 235 PRO B CA 1
ATOM 5988 C C . PRO B 1 235 ? 14.758 13.422 10.391 1 92.5 235 PRO B C 1
ATOM 5990 O O . PRO B 1 235 ? 15.984 13.391 10.242 1 92.5 235 PRO B O 1
ATOM 5993 N N . PRO B 1 236 ? 13.938 14.312 9.859 1 93.19 236 PRO B N 1
ATOM 5994 C CA . PRO B 1 236 ? 14.555 15.406 9.109 1 93.19 236 PRO B CA 1
ATOM 5995 C C . PRO B 1 236 ? 15.539 16.219 9.953 1 93.19 236 PRO B C 1
ATOM 5997 O O . PRO B 1 236 ? 15.305 16.422 11.148 1 93.19 236 PRO B O 1
ATOM 6000 N N . SER B 1 237 ? 16.531 16.703 9.289 1 90.06 237 SER B N 1
ATOM 6001 C CA . SER B 1 237 ? 17.531 17.531 9.945 1 90.06 237 SER B CA 1
ATOM 6002 C C . SER B 1 237 ? 17 18.953 10.18 1 90.06 237 SER B C 1
ATOM 6004 O O . SER B 1 237 ? 15.938 19.312 9.68 1 90.06 237 SER B O 1
ATOM 6006 N N . LEU B 1 238 ? 17.812 19.734 10.922 1 88.31 238 LEU B N 1
ATOM 6007 C CA . LEU B 1 238 ? 17.484 21.125 11.164 1 88.31 238 LEU B CA 1
ATOM 6008 C C . LEU B 1 238 ? 17.484 21.922 9.852 1 88.31 238 LEU B C 1
ATOM 6010 O O . LEU B 1 238 ? 18.297 21.641 8.969 1 88.31 238 LEU B O 1
ATOM 6014 N N . GLU B 1 239 ? 16.641 22.922 9.883 1 86.88 239 GLU B N 1
ATOM 6015 C CA . GLU B 1 239 ? 16.547 23.75 8.688 1 86.88 239 GLU B CA 1
ATOM 6016 C C . GLU B 1 239 ? 17.875 24.422 8.391 1 86.88 239 GLU B C 1
ATOM 6018 O O . GLU B 1 239 ? 18.25 24.594 7.223 1 86.88 239 GLU B O 1
ATOM 6023 N N . ASP B 1 240 ? 18.531 24.781 9.398 1 80.75 240 ASP B N 1
ATOM 6024 C CA . ASP B 1 240 ? 19.812 25.469 9.227 1 80.75 240 ASP B CA 1
ATOM 6025 C C . ASP B 1 240 ? 20.828 24.547 8.539 1 80.75 240 ASP B C 1
ATOM 6027 O O . ASP B 1 240 ? 21.578 24.984 7.672 1 80.75 240 ASP B O 1
ATOM 6031 N N . SER B 1 241 ? 20.859 23.391 8.906 1 79.31 241 SER B N 1
ATOM 6032 C CA . SER B 1 241 ? 21.766 22.422 8.312 1 79.31 241 SER B CA 1
ATOM 6033 C C . SER B 1 241 ? 21.391 22.125 6.867 1 79.31 241 SER B C 1
ATOM 6035 O O . SER B 1 241 ? 22.281 21.953 6.016 1 79.31 241 SER B O 1
ATOM 6037 N N . PHE B 1 242 ? 20.156 22.141 6.578 1 85.69 242 PHE B N 1
ATOM 6038 C CA . PHE B 1 242 ? 19.656 21.828 5.246 1 85.69 242 PHE B CA 1
ATOM 6039 C C . PHE B 1 242 ? 19.828 23.016 4.312 1 85.69 242 PHE B C 1
ATOM 6041 O O . PHE B 1 242 ? 20.172 22.859 3.145 1 85.69 242 PHE B O 1
ATOM 6048 N N . GLY B 1 243 ? 19.5 24.125 4.891 1 70.25 243 GLY B N 1
ATOM 6049 C CA . GLY B 1 243 ? 19.547 25.344 4.113 1 70.25 243 GLY B CA 1
ATOM 6050 C C . GLY B 1 243 ? 20.969 25.828 3.855 1 70.25 243 GLY B C 1
ATOM 6051 O O . GLY B 1 243 ? 21.234 26.5 2.855 1 70.25 243 GLY B O 1
ATOM 6052 N N . LEU B 1 244 ? 21.672 25.516 4.812 1 59.12 244 LEU B N 1
ATOM 6053 C CA . LEU B 1 244 ? 23.047 25.969 4.699 1 59.12 244 LEU B CA 1
ATOM 6054 C C . LEU B 1 244 ? 23.812 25.109 3.689 1 59.12 244 LEU B C 1
ATOM 6056 O O . LEU B 1 244 ? 24.859 25.516 3.197 1 59.12 244 LEU B O 1
ATOM 6060 N N . LEU B 1 245 ? 23.156 24.109 3.451 1 58.44 245 LEU B N 1
ATOM 6061 C CA . LEU B 1 245 ? 23.797 23.297 2.438 1 58.44 245 LEU B CA 1
ATOM 6062 C C . LEU B 1 245 ? 23.609 23.891 1.048 1 58.44 245 LEU B C 1
ATOM 6064 O O . LEU B 1 245 ? 22.484 24.047 0.583 1 58.44 245 LEU B O 1
ATOM 6068 N N . CYS B 1 246 ? 24.281 24.984 0.809 1 56.41 246 CYS B N 1
ATOM 6069 C CA . CYS B 1 246 ? 24.125 25.641 -0.486 1 56.41 246 CYS B CA 1
ATOM 6070 C C . CYS B 1 246 ? 25.156 25.125 -1.483 1 56.41 246 CYS B C 1
ATOM 6072 O O . CYS B 1 246 ? 26.328 24.922 -1.133 1 56.41 246 CYS B O 1
ATOM 6074 N N . PRO B 1 247 ? 24.641 24.594 -2.641 1 51.72 247 PRO B N 1
ATOM 6075 C CA . PRO B 1 247 ? 25.641 24.312 -3.66 1 51.72 247 PRO B CA 1
ATOM 6076 C C . PRO B 1 247 ? 26.594 25.484 -3.9 1 51.72 247 PRO B C 1
ATOM 6078 O O . PRO B 1 247 ? 26.219 26.641 -3.666 1 51.72 247 PRO B O 1
ATOM 6081 N N . PRO B 1 248 ? 27.844 25.188 -4.172 1 51.34 248 PRO B N 1
ATOM 6082 C CA . PRO B 1 248 ? 28.734 26.297 -4.527 1 51.34 248 PRO B CA 1
ATOM 6083 C C . PRO B 1 248 ? 28.141 27.203 -5.598 1 51.34 248 PRO B C 1
ATOM 6085 O O . PRO B 1 248 ? 27.625 26.719 -6.605 1 51.34 248 PRO B O 1
ATOM 6088 N N . GLY B 1 249 ? 27.984 28.625 -5.332 1 49.34 249 GLY B N 1
ATOM 6089 C CA . GLY B 1 249 ? 27.547 29.625 -6.301 1 49.34 249 GLY B CA 1
ATOM 6090 C C . GLY B 1 249 ? 26.109 30.062 -6.102 1 49.34 249 GLY B C 1
ATOM 6091 O O . GLY B 1 249 ? 25.625 30.938 -6.82 1 49.34 249 GLY B O 1
ATOM 6092 N N . SER B 1 250 ? 25.391 29.375 -5.301 1 51.34 250 SER B N 1
ATOM 6093 C CA . SER B 1 250 ? 23.984 29.734 -5.113 1 51.34 250 SER B CA 1
ATOM 6094 C C . SER B 1 250 ? 23.781 30.438 -3.777 1 51.34 250 SER B C 1
ATOM 6096 O O . SER B 1 250 ? 22.672 30.438 -3.236 1 51.34 250 SER B O 1
ATOM 6098 N N . GLU B 1 251 ? 24.828 30.938 -3.254 1 51.34 251 GLU B N 1
ATOM 6099 C CA . GLU B 1 251 ? 24.828 31.516 -1.918 1 51.34 251 GLU B CA 1
ATOM 6100 C C . GLU B 1 251 ? 23.859 32.688 -1.832 1 51.34 251 GLU B C 1
ATOM 6102 O O . GLU B 1 251 ? 23.328 33 -0.761 1 51.34 251 GLU B O 1
ATOM 6107 N N . ASP B 1 252 ? 23.672 33.312 -2.912 1 49.12 252 ASP B N 1
ATOM 6108 C CA . ASP B 1 252 ? 22.859 34.531 -2.91 1 49.12 252 ASP B CA 1
ATOM 6109 C C . ASP B 1 252 ? 21.375 34.219 -2.75 1 49.12 252 ASP B C 1
ATOM 6111 O O . ASP B 1 252 ? 20.562 35.094 -2.506 1 49.12 252 ASP B O 1
ATOM 6115 N N . PHE B 1 253 ? 20.984 33.062 -3.113 1 48.69 253 PHE B N 1
ATOM 6116 C CA . PHE B 1 253 ? 19.562 32.781 -3.104 1 48.69 253 PHE B CA 1
ATOM 6117 C C . PHE B 1 253 ? 19.094 32.344 -1.716 1 48.69 253 PHE B C 1
ATOM 6119 O O . PHE B 1 253 ? 18.016 31.766 -1.565 1 48.69 253 PHE B O 1
ATOM 6126 N N . ALA B 1 254 ? 19.859 32.719 -0.839 1 51.03 254 ALA B N 1
ATOM 6127 C CA . ALA B 1 254 ? 19.438 32.344 0.507 1 51.03 254 ALA B CA 1
ATOM 6128 C C . ALA B 1 254 ? 18.031 32.906 0.816 1 51.03 254 ALA B C 1
ATOM 6130 O O . ALA B 1 254 ? 17.844 34.094 0.898 1 51.03 254 ALA B O 1
ATOM 6131 N N . ILE B 1 255 ? 16.969 32.156 0.486 1 54.31 255 ILE B N 1
ATOM 6132 C CA . ILE B 1 255 ? 15.594 32.5 0.793 1 54.31 255 ILE B CA 1
ATOM 6133 C C . ILE B 1 255 ? 15.477 32.938 2.254 1 54.31 255 ILE B C 1
ATOM 6135 O O . ILE B 1 255 ? 16.109 32.344 3.133 1 54.31 255 ILE B O 1
ATOM 6139 N N . HIS B 1 256 ? 15.008 34.188 2.412 1 50.97 256 HIS B N 1
ATOM 6140 C CA . HIS B 1 256 ? 14.766 34.844 3.703 1 50.97 256 HIS B CA 1
ATOM 6141 C C . HIS B 1 256 ? 14.391 33.812 4.762 1 50.97 256 HIS B C 1
ATOM 6143 O O . HIS B 1 256 ? 14.867 33.875 5.898 1 50.97 256 HIS B O 1
ATOM 6149 N N . ALA B 1 257 ? 13.5 32.938 4.422 1 51.94 257 ALA B N 1
ATOM 6150 C CA . ALA B 1 257 ? 13.039 31.969 5.41 1 51.94 257 ALA B CA 1
ATOM 6151 C C . ALA B 1 257 ? 14.195 31.125 5.941 1 51.94 257 ALA B C 1
ATOM 6153 O O . ALA B 1 257 ? 14.18 30.703 7.098 1 51.94 257 ALA B O 1
ATOM 6154 N N . LEU B 1 258 ? 15.25 31.125 5.082 1 57.78 258 LEU B N 1
ATOM 6155 C CA . LEU B 1 258 ? 16.375 30.297 5.48 1 57.78 258 LEU B CA 1
ATOM 6156 C C . LEU B 1 258 ? 17.312 31.047 6.418 1 57.78 258 LEU B C 1
ATOM 6158 O O . LEU B 1 258 ? 18.141 30.438 7.102 1 57.78 258 LEU B O 1
ATOM 6162 N N . ARG B 1 259 ? 16.906 32.344 6.578 1 60.69 259 ARG B N 1
ATOM 6163 C CA . ARG B 1 259 ? 17.75 33.156 7.461 1 60.69 259 ARG B CA 1
ATOM 6164 C C . ARG B 1 259 ? 17.203 33.125 8.883 1 60.69 259 ARG B C 1
ATOM 6166 O O . ARG B 1 259 ? 17.938 33.406 9.836 1 60.69 259 ARG B O 1
ATOM 6173 N N . ASP B 1 260 ? 15.961 32.75 8.922 1 72.44 260 ASP B N 1
ATOM 6174 C CA . ASP B 1 260 ? 15.336 32.688 10.234 1 72.44 260 ASP B CA 1
ATOM 6175 C C . ASP B 1 260 ? 15.781 31.469 11.023 1 72.44 260 ASP B C 1
ATOM 6177 O O . ASP B 1 260 ? 15.406 30.344 10.695 1 72.44 260 ASP B O 1
ATOM 6181 N N . GLN B 1 261 ? 16.578 31.656 12.039 1 71.88 261 GLN B N 1
ATOM 6182 C CA . GLN B 1 261 ? 17.156 30.578 12.82 1 71.88 261 GLN B CA 1
ATOM 6183 C C . GLN B 1 261 ? 16.203 30.078 13.891 1 71.88 261 GLN B C 1
ATOM 6185 O O . GLN B 1 261 ? 16.578 29.281 14.75 1 71.88 261 GLN B O 1
ATOM 6190 N N . ASN B 1 262 ? 14.984 30.406 13.633 1 78.56 262 ASN B N 1
ATOM 6191 C CA . ASN B 1 262 ? 14.039 30.094 14.703 1 78.56 262 ASN B CA 1
ATOM 6192 C C . ASN B 1 262 ? 13.234 28.828 14.391 1 78.56 262 ASN B C 1
ATOM 6194 O O . ASN B 1 262 ? 12.211 28.578 15.023 1 78.56 262 ASN B O 1
ATOM 6198 N N . GLU B 1 263 ? 13.656 28.078 13.477 1 85.44 263 GLU B N 1
ATOM 6199 C CA . GLU B 1 263 ? 12.938 26.844 13.188 1 85.44 263 GLU B CA 1
ATOM 6200 C C . GLU B 1 263 ? 13.086 25.844 14.328 1 85.44 263 GLU B C 1
ATOM 6202 O O . GLU B 1 263 ? 12.109 25.203 14.734 1 85.44 263 GLU B O 1
ATOM 6207 N N . LEU B 1 264 ? 14.258 25.625 14.898 1 82.81 264 LEU B N 1
ATOM 6208 C CA . LEU B 1 264 ? 14.594 24.938 16.141 1 82.81 264 LEU B CA 1
ATOM 6209 C C . LEU B 1 264 ? 14.172 23.469 16.078 1 82.81 264 LEU B C 1
ATOM 6211 O O . LEU B 1 264 ? 13.688 22.922 17.078 1 82.81 264 LEU B O 1
ATOM 6215 N N . GLY B 1 265 ? 14.117 22.859 14.906 1 88.12 265 GLY B N 1
ATOM 6216 C CA . GLY B 1 265 ? 13.805 21.438 14.781 1 88.12 265 GLY B CA 1
ATOM 6217 C C . GLY B 1 265 ? 12.312 21.156 14.812 1 88.12 265 GLY B C 1
ATOM 6218 O O . GLY B 1 265 ? 11.898 20.016 15.062 1 88.12 265 GLY B O 1
ATOM 6219 N N . SER B 1 266 ? 11.547 22.141 14.555 1 92.38 266 SER B N 1
ATOM 6220 C CA . SER B 1 266 ? 10.094 22.031 14.648 1 92.38 266 SER B CA 1
ATOM 6221 C C . SER B 1 266 ? 9.555 21.016 13.641 1 92.38 266 SER B C 1
ATOM 6223 O O . SER B 1 266 ? 8.578 20.312 13.922 1 92.38 266 SER B O 1
ATOM 6225 N N . LEU B 1 267 ? 10.203 20.906 12.477 1 94.31 267 LEU B N 1
ATOM 6226 C CA . LEU B 1 267 ? 9.742 19.938 11.484 1 94.31 267 LEU B CA 1
ATOM 6227 C C . LEU B 1 267 ? 9.836 18.516 12.023 1 94.31 267 LEU B C 1
ATOM 6229 O O . LEU B 1 267 ? 8.891 17.734 11.906 1 94.31 267 LEU B O 1
ATOM 6233 N N . ASN B 1 268 ? 10.953 18.219 12.594 1 94.62 268 ASN B N 1
ATOM 6234 C CA . ASN B 1 268 ? 11.156 16.906 13.211 1 94.62 268 ASN B CA 1
ATOM 6235 C C . ASN B 1 268 ? 10.109 16.641 14.289 1 94.62 268 ASN B C 1
ATOM 6237 O O . ASN B 1 268 ? 9.547 15.539 14.359 1 94.62 268 ASN B O 1
ATOM 6241 N N . MET B 1 269 ? 9.805 17.609 15.047 1 95.06 269 MET B N 1
ATOM 6242 C CA . MET B 1 269 ? 8.828 17.453 16.125 1 95.06 269 MET B CA 1
ATOM 6243 C C . MET B 1 269 ? 7.434 17.219 15.57 1 95.06 269 MET B C 1
ATOM 6245 O O . MET B 1 269 ? 6.68 16.406 16.109 1 95.06 269 MET B O 1
ATOM 6249 N N . CYS B 1 270 ? 7.109 17.969 14.555 1 96.31 270 CYS B N 1
ATOM 6250 C CA . CYS B 1 270 ? 5.805 17.781 13.93 1 96.31 270 CYS B CA 1
ATOM 6251 C C . CYS B 1 270 ? 5.629 16.359 13.445 1 96.31 270 CYS B C 1
ATOM 6253 O O . CYS B 1 270 ? 4.566 15.758 13.633 1 96.31 270 CYS B O 1
ATOM 6255 N N . ILE B 1 271 ? 6.625 15.812 12.867 1 95.25 271 ILE B N 1
ATOM 6256 C CA . ILE B 1 271 ? 6.566 14.469 12.305 1 95.25 271 ILE B CA 1
ATOM 6257 C C . ILE B 1 271 ? 6.434 13.445 13.438 1 95.25 271 ILE B C 1
ATOM 6259 O O . ILE B 1 271 ? 5.621 12.523 13.359 1 95.25 271 ILE B O 1
ATOM 6263 N N . ARG B 1 272 ? 7.133 13.602 14.445 1 94.81 272 ARG B N 1
ATOM 6264 C CA . ARG B 1 272 ? 7.078 12.688 15.578 1 94.81 272 ARG B CA 1
ATOM 6265 C C . ARG B 1 272 ? 5.719 12.75 16.266 1 94.81 272 ARG B C 1
ATOM 6267 O O . ARG B 1 272 ? 5.16 11.711 16.641 1 94.81 272 ARG B O 1
ATOM 6274 N N . LEU B 1 273 ? 5.301 13.922 16.391 1 96.25 273 LEU B N 1
ATOM 6275 C CA . LEU B 1 273 ? 3.99 14.086 17.016 1 96.25 273 LEU B CA 1
ATOM 6276 C C . LEU B 1 273 ? 2.896 13.469 16.156 1 96.25 273 LEU B C 1
ATOM 6278 O O . LEU B 1 273 ? 1.951 12.867 16.672 1 96.25 273 LEU B O 1
ATOM 6282 N N . ALA B 1 274 ? 3.043 13.664 14.867 1 94.62 274 ALA B N 1
ATOM 6283 C CA . ALA B 1 274 ? 2.086 13.039 13.961 1 94.62 274 ALA B CA 1
ATOM 6284 C C . ALA B 1 274 ? 2.104 11.516 14.102 1 94.62 274 ALA B C 1
ATOM 6286 O O . ALA B 1 274 ? 1.061 10.867 14.016 1 94.62 274 ALA B O 1
ATOM 6287 N N . SER B 1 275 ? 3.248 10.945 14.328 1 93.44 275 SER B N 1
ATOM 6288 C CA . SER B 1 275 ? 3.391 9.508 14.531 1 93.44 275 SER B CA 1
ATOM 6289 C C . SER B 1 275 ? 2.703 9.062 15.812 1 93.44 275 SER B C 1
ATOM 6291 O O . SER B 1 275 ? 1.997 8.055 15.828 1 93.44 275 SER B O 1
ATOM 6293 N N . ILE B 1 276 ? 2.873 9.797 16.812 1 94.75 276 ILE B N 1
ATOM 6294 C CA . ILE B 1 276 ? 2.25 9.477 18.094 1 94.75 276 ILE B CA 1
ATOM 6295 C C . ILE B 1 276 ? 0.732 9.578 17.969 1 94.75 276 ILE B C 1
ATOM 6297 O O . ILE B 1 276 ? 0.002 8.719 18.469 1 94.75 276 ILE B O 1
ATOM 6301 N N . ARG B 1 277 ? 0.357 10.602 17.344 1 94.88 277 ARG B N 1
ATOM 6302 C CA . ARG B 1 277 ? -1.081 10.758 17.141 1 94.88 277 ARG B CA 1
ATOM 6303 C C . ARG B 1 277 ? -1.668 9.57 16.391 1 94.88 277 ARG B C 1
ATOM 6305 O O . ARG B 1 277 ? -2.758 9.094 16.719 1 94.88 277 ARG B O 1
ATOM 6312 N N . ARG B 1 278 ? -1.002 9.164 15.398 1 91.88 278 ARG B N 1
ATOM 6313 C CA . ARG B 1 278 ? -1.428 7.98 14.656 1 91.88 278 ARG B CA 1
ATOM 6314 C C . ARG B 1 278 ? -1.601 6.781 15.586 1 91.88 278 ARG B C 1
ATOM 6316 O O . ARG B 1 278 ? -2.582 6.043 15.477 1 91.88 278 ARG B O 1
ATOM 6323 N N . ASP B 1 279 ? -0.729 6.57 16.438 1 92.06 279 ASP B N 1
ATOM 6324 C CA . ASP B 1 279 ? -0.802 5.453 17.375 1 92.06 279 ASP B CA 1
ATOM 6325 C C . ASP B 1 279 ? -1.993 5.602 18.312 1 92.06 279 ASP B C 1
ATOM 6327 O O . ASP B 1 279 ? -2.658 4.613 18.641 1 92.06 279 ASP B O 1
ATOM 6331 N N . ILE B 1 280 ? -2.219 6.762 18.703 1 93.56 280 ILE B N 1
ATOM 6332 C CA . ILE B 1 280 ? -3.361 7.035 19.578 1 93.56 280 ILE B CA 1
ATOM 6333 C C . ILE B 1 280 ? -4.656 6.738 18.828 1 93.56 280 ILE B C 1
ATOM 6335 O O . ILE B 1 280 ? -5.574 6.121 19.375 1 93.56 280 ILE B O 1
ATOM 6339 N N . MET B 1 281 ? -4.699 7.145 17.625 1 91 281 MET B N 1
ATOM 6340 C CA . MET B 1 281 ? -5.895 6.902 16.828 1 91 281 MET B CA 1
ATOM 6341 C C . MET B 1 281 ? -6.098 5.41 16.594 1 91 281 MET B C 1
ATOM 6343 O O . MET B 1 281 ? -7.234 4.93 16.578 1 91 281 MET B O 1
ATOM 6347 N N . LYS B 1 282 ? -5.016 4.723 16.359 1 88 282 LYS B N 1
ATOM 6348 C CA . LYS B 1 282 ? -5.113 3.273 16.234 1 88 282 LYS B CA 1
ATOM 6349 C C . LYS B 1 282 ? -5.699 2.646 17.5 1 88 282 LYS B C 1
ATOM 6351 O O . LYS B 1 282 ? -6.555 1.761 17.406 1 88 282 LYS B O 1
ATOM 6356 N N . LEU B 1 283 ? -5.273 3.078 18.609 1 89.38 283 LEU B N 1
ATOM 6357 C CA . LEU B 1 283 ? -5.785 2.592 19.891 1 89.38 283 LEU B CA 1
ATOM 6358 C C . LEU B 1 283 ? -7.273 2.889 20.031 1 89.38 283 LEU B C 1
ATOM 6360 O O . LEU B 1 283 ? -8.047 2.02 20.438 1 89.38 283 LEU B O 1
ATOM 6364 N N . THR B 1 284 ? -7.617 4.082 19.672 1 88.5 284 THR B N 1
ATOM 6365 C CA . THR B 1 284 ? -9.016 4.496 19.766 1 88.5 284 THR B CA 1
ATOM 6366 C C . THR B 1 284 ? -9.898 3.604 18.906 1 88.5 284 THR B C 1
ATOM 6368 O O . THR B 1 284 ? -10.984 3.191 19.344 1 88.5 284 THR B O 1
ATOM 6371 N N . ARG B 1 285 ? -9.453 3.281 17.797 1 85.38 285 ARG B N 1
ATOM 6372 C CA . ARG B 1 285 ? -10.227 2.447 16.875 1 85.38 285 ARG B CA 1
ATOM 6373 C C . ARG B 1 285 ? -10.297 1.008 17.375 1 85.38 285 ARG B C 1
ATOM 6375 O O . ARG B 1 285 ? -11.32 0.343 17.219 1 85.38 285 ARG B O 1
ATOM 6382 N N . GLU B 1 286 ? -9.25 0.538 17.906 1 83.69 286 GLU B N 1
ATOM 6383 C CA . GLU B 1 286 ? -9.234 -0.803 18.484 1 83.69 286 GLU B CA 1
ATOM 6384 C C . GLU B 1 286 ? -10.211 -0.916 19.641 1 83.69 286 GLU B C 1
ATOM 6386 O O . GLU B 1 286 ? -10.906 -1.927 19.781 1 83.69 286 GLU B O 1
ATOM 6391 N N . LEU B 1 287 ? -10.328 0.076 20.406 1 86.19 287 LEU B N 1
ATOM 6392 C CA . LEU B 1 287 ? -11.18 0.085 21.594 1 86.19 287 LEU B CA 1
ATOM 6393 C C . LEU B 1 287 ? -12.648 0.198 21.188 1 86.19 287 LEU B C 1
ATOM 6395 O O . LEU B 1 287 ? -13.531 -0.296 21.906 1 86.19 287 LEU B O 1
ATOM 6399 N N . ALA B 1 288 ? -12.852 0.807 20.125 1 80.94 288 ALA B N 1
ATOM 6400 C CA . ALA B 1 288 ? -14.219 1.042 19.672 1 80.94 288 ALA B CA 1
ATOM 6401 C C . ALA B 1 288 ? -14.93 -0.274 19.359 1 80.94 288 ALA B C 1
ATOM 6403 O O . ALA B 1 288 ? -16.156 -0.372 19.484 1 80.94 288 ALA B O 1
ATOM 6404 N N . VAL B 1 289 ? -14.164 -1.315 19 1 77.38 289 VAL B N 1
ATOM 6405 C CA . VAL B 1 289 ? -14.789 -2.578 18.625 1 77.38 289 VAL B CA 1
ATOM 6406 C C . VAL B 1 289 ? -14.555 -3.623 19.703 1 77.38 289 VAL B C 1
ATOM 6408 O O . VAL B 1 289 ? -14.945 -4.785 19.562 1 77.38 289 VAL B O 1
ATOM 6411 N N . CYS B 1 290 ? -14.047 -3.107 20.781 1 79.94 290 CYS B N 1
ATOM 6412 C CA . CYS B 1 290 ? -13.711 -4.039 21.844 1 79.94 290 CYS B CA 1
ATOM 6413 C C . CYS B 1 290 ? -14.977 -4.539 22.547 1 79.94 290 CYS B C 1
ATOM 6415 O O . CYS B 1 290 ? -15.836 -3.742 22.922 1 79.94 290 CYS B O 1
ATOM 6417 N N . SER B 1 291 ? -15.117 -5.836 22.688 1 82.62 291 SER B N 1
ATOM 6418 C CA . SER B 1 291 ? -16.281 -6.441 23.312 1 82.62 291 SER B CA 1
ATOM 6419 C C . SER B 1 291 ? -15.961 -6.973 24.703 1 82.62 291 SER B C 1
ATOM 6421 O O . SER B 1 291 ? -16.844 -7.441 25.422 1 82.62 291 SER B O 1
ATOM 6423 N N . GLU B 1 292 ? -14.727 -6.906 25.047 1 85.56 292 GLU B N 1
ATOM 6424 C CA . GLU B 1 292 ? -14.273 -7.352 26.359 1 85.56 292 GLU B CA 1
ATOM 6425 C C . GLU B 1 292 ? -13.531 -6.238 27.094 1 85.56 292 GLU B C 1
ATOM 6427 O O . GLU B 1 292 ? -13.07 -5.277 26.469 1 85.56 292 GLU B O 1
ATOM 6432 N N . PRO B 1 293 ? -13.57 -6.406 28.391 1 85.5 293 PRO B N 1
ATOM 6433 C CA . PRO B 1 293 ? -12.812 -5.398 29.125 1 85.5 293 PRO B CA 1
ATOM 6434 C C . PRO B 1 293 ? -11.352 -5.312 28.688 1 85.5 293 PRO B C 1
ATOM 6436 O O . PRO B 1 293 ? -10.734 -6.336 28.375 1 85.5 293 PRO B O 1
ATOM 6439 N N . TYR B 1 294 ? -10.914 -4.129 28.609 1 86.44 294 TYR B N 1
ATOM 6440 C CA . TYR B 1 294 ? -9.523 -3.877 28.234 1 86.44 294 TYR B CA 1
ATOM 6441 C C . TYR B 1 294 ? -8.672 -3.623 29.484 1 86.44 294 TYR B C 1
ATOM 6443 O O . TYR B 1 294 ? -8.5 -2.477 29.891 1 86.44 294 TYR B O 1
ATOM 6451 N N . LEU B 1 295 ? -8.07 -4.586 29.969 1 82.88 295 LEU B N 1
ATOM 6452 C CA . LEU B 1 295 ? -7.484 -4.57 31.297 1 82.88 295 LEU B CA 1
ATOM 6453 C C . LEU B 1 295 ? -6.227 -3.707 31.328 1 82.88 295 LEU B C 1
ATOM 6455 O O . LEU B 1 295 ? -5.887 -3.133 32.375 1 82.88 295 LEU B O 1
ATOM 6459 N N . HIS B 1 296 ? -5.602 -3.549 30.234 1 86.12 296 HIS B N 1
ATOM 6460 C CA . HIS B 1 296 ? -4.32 -2.852 30.266 1 86.12 296 HIS B CA 1
ATOM 6461 C C . HIS B 1 296 ? -4.438 -1.464 29.641 1 86.12 296 HIS B C 1
ATOM 6463 O O . HIS B 1 296 ? -3.439 -0.894 29.188 1 86.12 296 HIS B O 1
ATOM 6469 N N . LEU B 1 297 ? -5.594 -0.883 29.688 1 90.25 297 LEU B N 1
ATOM 6470 C CA . LEU B 1 297 ? -5.82 0.391 29.016 1 90.25 297 LEU B CA 1
ATOM 6471 C C . LEU B 1 297 ? -5.051 1.514 29.703 1 90.25 297 LEU B C 1
ATOM 6473 O O . LEU B 1 297 ? -4.434 2.348 29.047 1 90.25 297 LEU B O 1
ATOM 6477 N N . GLN B 1 298 ? -5.035 1.52 30.969 1 89 298 GLN B N 1
ATOM 6478 C CA . GLN B 1 298 ? -4.344 2.562 31.719 1 89 298 GLN B CA 1
ATOM 6479 C C . GLN B 1 298 ? -2.834 2.471 31.531 1 89 298 GLN B C 1
ATOM 6481 O O . GLN B 1 298 ? -2.146 3.492 31.453 1 89 298 GLN B O 1
ATOM 6486 N N . ASP B 1 299 ? -2.365 1.251 31.359 1 89.62 299 ASP B N 1
ATOM 6487 C CA . ASP B 1 299 ? -0.938 1.051 31.125 1 89.62 299 ASP B CA 1
ATOM 6488 C C . ASP B 1 299 ? -0.533 1.563 29.75 1 89.62 299 ASP B C 1
ATOM 6490 O O . ASP B 1 299 ? 0.507 2.209 29.594 1 89.62 299 ASP B O 1
ATOM 6494 N N . VAL B 1 300 ? -1.373 1.243 28.828 1 92.19 300 VAL B N 1
ATOM 6495 C CA . VAL B 1 300 ? -1.099 1.681 27.469 1 92.19 300 VAL B CA 1
ATOM 6496 C C . VAL B 1 300 ? -1.141 3.205 27.391 1 92.19 300 VAL B C 1
ATOM 6498 O O . VAL B 1 300 ? -0.273 3.828 26.766 1 92.19 300 VAL B O 1
ATOM 6501 N N . THR B 1 301 ? -2.068 3.793 28.078 1 92.19 301 THR B N 1
ATOM 6502 C CA . THR B 1 301 ? -2.197 5.246 28.109 1 92.19 301 THR B CA 1
ATOM 6503 C C . THR B 1 301 ? -1.016 5.879 28.844 1 92.19 301 THR B C 1
ATOM 6505 O O . THR B 1 301 ? -0.5 6.914 28.422 1 92.19 301 THR B O 1
ATOM 6508 N N . GLY B 1 302 ? -0.682 5.234 29.875 1 91.12 302 GLY B N 1
ATOM 6509 C CA . GLY B 1 302 ? 0.486 5.703 30.594 1 91.12 302 GLY B CA 1
ATOM 6510 C C . GLY B 1 302 ? 1.761 5.656 29.781 1 91.12 302 GLY B C 1
ATOM 6511 O O . GLY B 1 302 ? 2.586 6.57 29.844 1 91.12 302 GLY B O 1
ATOM 6512 N N . GLY B 1 303 ? 1.865 4.621 29.031 1 92.88 303 GLY B N 1
ATOM 6513 C CA . GLY B 1 303 ? 3.016 4.5 28.156 1 92.88 303 GLY B CA 1
ATOM 6514 C C . GLY B 1 303 ? 3.074 5.59 27.094 1 92.88 303 GLY B C 1
ATOM 6515 O O . GLY B 1 303 ? 4.133 6.172 26.859 1 92.88 303 GLY B O 1
ATOM 6516 N N . LEU B 1 304 ? 1.985 5.887 26.484 1 94.5 304 LEU B N 1
ATOM 6517 C CA . LEU B 1 304 ? 1.908 6.945 25.484 1 94.5 304 LEU B CA 1
ATOM 6518 C C . LEU B 1 304 ? 2.146 8.312 26.109 1 94.5 304 LEU B C 1
ATOM 6520 O O . LEU B 1 304 ? 2.795 9.172 25.516 1 94.5 304 LEU B O 1
ATOM 6524 N N . GLY B 1 305 ? 1.653 8.438 27.312 1 93.81 305 GLY B N 1
ATOM 6525 C CA . GLY B 1 305 ? 1.901 9.664 28.062 1 93.81 305 GLY B CA 1
ATOM 6526 C C . GLY B 1 305 ? 3.371 9.891 28.359 1 93.81 305 GLY B C 1
ATOM 6527 O O . GLY B 1 305 ? 3.852 11.031 28.312 1 93.81 305 GLY B O 1
ATOM 6528 N N . GLU B 1 306 ? 4 8.82 28.625 1 93.44 306 GLU B N 1
ATOM 6529 C CA . GLU B 1 306 ? 5.43 8.906 28.906 1 93.44 306 GLU B CA 1
ATOM 6530 C C . GLU B 1 306 ? 6.215 9.312 27.672 1 93.44 306 GLU B C 1
ATOM 6532 O O . GLU B 1 306 ? 7.164 10.094 27.75 1 93.44 306 GLU B O 1
ATOM 6537 N N . ILE B 1 307 ? 5.809 8.781 26.609 1 94 307 ILE B N 1
ATOM 6538 C CA . ILE B 1 307 ? 6.445 9.133 25.344 1 94 307 ILE B CA 1
ATOM 6539 C C . ILE B 1 307 ? 6.27 10.625 25.078 1 94 307 ILE B C 1
ATOM 6541 O O . ILE B 1 307 ? 7.211 11.297 24.641 1 94 307 ILE B O 1
ATOM 6545 N N . LEU B 1 308 ? 5.137 11.164 25.344 1 95 308 LEU B N 1
ATOM 6546 C CA . LEU B 1 308 ? 4.855 12.586 25.141 1 95 308 LEU B CA 1
ATOM 6547 C C . LEU B 1 308 ? 5.676 13.445 26.094 1 95 308 LEU B C 1
ATOM 6549 O O . LEU B 1 308 ? 6.195 14.492 25.688 1 95 308 LEU B O 1
ATOM 6553 N N . CYS B 1 309 ? 5.832 12.906 27.203 1 92.56 309 CYS B N 1
ATOM 6554 C CA . CYS B 1 309 ? 6.617 13.641 28.203 1 92.56 309 CYS B CA 1
ATOM 6555 C C . CYS B 1 309 ? 8.078 13.719 27.781 1 92.56 309 CYS B C 1
ATOM 6557 O O . CYS B 1 309 ? 8.727 14.758 27.938 1 92.56 309 CYS B O 1
ATOM 6559 N N . GLU B 1 310 ? 8.531 12.664 27.312 1 92.81 310 GLU B N 1
ATOM 6560 C CA . GLU B 1 310 ? 9.906 12.648 26.828 1 92.81 310 GLU B CA 1
ATOM 6561 C C . GLU B 1 310 ? 10.094 13.578 25.641 1 92.81 310 GLU B C 1
ATOM 6563 O O . GLU B 1 310 ? 11.125 14.25 25.531 1 92.81 310 GLU B O 1
ATOM 6568 N N . LEU B 1 311 ? 9.133 13.602 24.875 1 93.62 311 LEU B N 1
ATOM 6569 C CA . LEU B 1 311 ? 9.195 14.469 23.703 1 93.62 311 LEU B CA 1
ATOM 6570 C C . LEU B 1 311 ? 9.172 15.938 24.109 1 93.62 311 LEU B C 1
ATOM 6572 O O . LEU B 1 311 ? 9.828 16.766 23.484 1 93.62 311 LEU B O 1
ATOM 6576 N N . LYS B 1 312 ? 8.43 16.219 25.094 1 92.19 312 LYS B N 1
ATOM 6577 C CA . LYS B 1 312 ? 8.336 17.578 25.594 1 92.19 312 LYS B CA 1
ATOM 6578 C C . LYS B 1 312 ? 9.711 18.141 25.953 1 92.19 312 LYS B C 1
ATOM 6580 O O . LYS B 1 312 ? 10.008 19.312 25.688 1 92.19 312 LYS B O 1
ATOM 6585 N N . ALA B 1 313 ? 10.469 17.312 26.453 1 90.69 313 ALA B N 1
ATOM 6586 C CA . ALA B 1 313 ? 11.812 17.703 26.875 1 90.69 313 ALA B CA 1
ATOM 6587 C C . ALA B 1 313 ? 12.672 18.078 25.672 1 90.69 313 ALA B C 1
ATOM 6589 O O . ALA B 1 313 ? 13.586 18.906 25.781 1 90.69 313 ALA B O 1
ATOM 6590 N N . GLU B 1 314 ? 12.336 17.578 24.578 1 89.75 314 GLU B N 1
ATOM 6591 C CA . GLU B 1 314 ? 13.117 17.812 23.375 1 89.75 314 GLU B CA 1
ATOM 6592 C C . GLU B 1 314 ? 12.523 18.953 22.547 1 89.75 314 GLU B C 1
ATOM 6594 O O . GLU B 1 314 ? 13.18 19.5 21.656 1 89.75 314 GLU B O 1
ATOM 6599 N N . MET B 1 315 ? 11.305 19.359 22.844 1 90.88 315 MET B N 1
ATOM 6600 C CA . MET B 1 315 ? 10.625 20.391 22.062 1 90.88 315 MET B CA 1
ATOM 6601 C C . MET B 1 315 ? 11.227 21.766 22.344 1 90.88 315 MET B C 1
ATOM 6603 O O . MET B 1 315 ? 11.68 22.047 23.453 1 90.88 315 MET B O 1
ATOM 6607 N N . PRO B 1 316 ? 11.172 22.5 21.266 1 82.81 316 PRO B N 1
ATOM 6608 C CA . PRO B 1 316 ? 11.625 23.875 21.516 1 82.81 316 PRO B CA 1
ATOM 6609 C C . PRO B 1 316 ? 10.82 24.578 22.609 1 82.81 316 PRO B C 1
ATOM 6611 O O . PRO B 1 316 ? 9.594 24.469 22.641 1 82.81 316 PRO B O 1
ATOM 6614 N N . ASN B 1 317 ? 11.438 25.188 23.547 1 75.75 317 ASN B N 1
ATOM 6615 C CA . ASN B 1 317 ? 10.852 25.906 24.672 1 75.75 317 ASN B CA 1
ATOM 6616 C C . ASN B 1 317 ? 9.992 24.984 25.547 1 75.75 317 ASN B C 1
ATOM 6618 O O . ASN B 1 317 ? 9.047 25.438 26.188 1 75.75 317 ASN B O 1
ATOM 6622 N N . HIS B 1 318 ? 10.141 23.766 25.422 1 72.5 318 HIS B N 1
ATOM 6623 C CA . HIS B 1 318 ? 9.492 22.75 26.25 1 72.5 318 HIS B CA 1
ATOM 6624 C C . HIS B 1 318 ? 7.973 22.844 26.125 1 72.5 318 HIS B C 1
ATOM 6626 O O . HIS B 1 318 ? 7.262 22.75 27.141 1 72.5 318 HIS B O 1
ATOM 6632 N N . ALA B 1 319 ? 7.535 23.25 25.047 1 71.44 319 ALA B N 1
ATOM 6633 C CA . ALA B 1 319 ? 6.125 23.25 24.656 1 71.44 319 ALA B CA 1
ATOM 6634 C C . ALA B 1 319 ? 5.363 24.375 25.359 1 71.44 319 ALA B C 1
ATOM 6636 O O . ALA B 1 319 ? 4.156 24.266 25.594 1 71.44 319 ALA B O 1
ATOM 6637 N N . GLU B 1 320 ? 6.004 25.266 25.812 1 77.12 320 GLU B N 1
ATOM 6638 C CA . GLU B 1 320 ? 5.34 26.406 26.422 1 77.12 320 GLU B CA 1
ATOM 6639 C C . GLU B 1 320 ? 5.492 27.656 25.578 1 77.12 320 GLU B C 1
ATOM 6641 O O . GLU B 1 320 ? 6.551 27.891 24.984 1 77.12 320 GLU B O 1
ATOM 6646 N N . ILE B 1 321 ? 4.328 28.266 25.406 1 76.19 321 ILE B N 1
ATOM 6647 C CA . ILE B 1 321 ? 4.371 29.484 24.625 1 76.19 321 ILE B CA 1
ATOM 6648 C C . ILE B 1 321 ? 4.051 30.688 25.531 1 76.19 321 ILE B C 1
ATOM 6650 O O . ILE B 1 321 ? 2.916 30.844 25.984 1 76.19 321 ILE B O 1
ATOM 6654 N N . SER B 1 322 ? 5.074 31.391 25.812 1 71.25 322 SER B N 1
ATOM 6655 C CA . SER B 1 322 ? 4.84 32.656 26.516 1 71.25 322 SER B CA 1
ATOM 6656 C C . SER B 1 322 ? 4.262 33.688 25.594 1 71.25 322 SER B C 1
ATOM 6658 O O . SER B 1 322 ? 4.242 33.531 24.375 1 71.25 322 SER B O 1
ATOM 6660 N N . THR B 1 323 ? 3.688 34.719 26.172 1 71.38 323 THR B N 1
ATOM 6661 C CA . THR B 1 323 ? 3.158 35.812 25.359 1 71.38 323 THR B CA 1
ATOM 6662 C C . THR B 1 323 ? 4.238 36.375 24.438 1 71.38 323 THR B C 1
ATOM 6664 O O . THR B 1 323 ? 3.982 36.625 23.25 1 71.38 323 THR B O 1
ATOM 6667 N N . THR B 1 324 ? 5.34 36.562 25 1 74 324 THR B N 1
ATOM 6668 C CA . THR B 1 324 ? 6.465 37.031 24.203 1 74 324 THR B CA 1
ATOM 6669 C C . THR B 1 324 ? 6.879 36 23.156 1 74 324 THR B C 1
ATOM 6671 O O . THR B 1 324 ? 7.246 36.344 22.047 1 74 324 THR B O 1
ATOM 6674 N N . GLY B 1 325 ? 6.762 34.875 23.625 1 77.62 325 GLY B N 1
ATOM 6675 C CA . GLY B 1 325 ? 7.105 33.812 22.719 1 77.62 325 GLY B CA 1
ATOM 6676 C C . GLY B 1 325 ? 6.184 33.719 21.516 1 77.62 325 GLY B C 1
ATOM 6677 O O . GLY B 1 325 ? 6.637 33.469 20.391 1 77.62 325 GLY B O 1
ATOM 6678 N N . LEU B 1 326 ? 4.996 34 21.766 1 80.88 326 LEU B N 1
ATOM 6679 C CA . LEU B 1 326 ? 4.02 34 20.688 1 80.88 326 LEU B CA 1
ATOM 6680 C C . LEU B 1 326 ? 4.277 35.125 19.688 1 80.88 326 LEU B C 1
ATOM 6682 O O . LEU B 1 326 ? 4.18 34.906 18.469 1 80.88 326 LEU B O 1
ATOM 6686 N N . LYS B 1 327 ? 4.582 36.219 20.188 1 81.19 327 LYS B N 1
ATOM 6687 C CA . LYS B 1 327 ? 4.867 37.375 19.312 1 81.19 327 LYS B CA 1
ATOM 6688 C C . LYS B 1 327 ? 6.066 37.094 18.406 1 81.19 327 LYS B C 1
ATOM 6690 O O . LYS B 1 327 ? 6.047 37.406 17.219 1 81.19 327 LYS B O 1
ATOM 6695 N N . ASN B 1 328 ? 7.031 36.531 19.047 1 80.5 328 ASN B N 1
ATOM 6696 C CA . ASN B 1 328 ? 8.219 36.156 18.266 1 80.5 328 ASN B CA 1
ATOM 6697 C C . ASN B 1 328 ? 7.895 35.094 17.219 1 80.5 328 ASN B C 1
ATOM 6699 O O . ASN B 1 328 ? 8.43 35.156 16.109 1 80.5 328 ASN B O 1
ATOM 6703 N N . MET B 1 329 ? 7.098 34.312 17.578 1 84.12 329 MET B N 1
ATOM 6704 C CA . MET B 1 329 ? 6.715 33.25 16.672 1 84.12 329 MET B CA 1
ATOM 6705 C C . MET B 1 329 ? 5.914 33.781 15.492 1 84.12 329 MET B C 1
ATOM 6707 O O . MET B 1 329 ? 6.051 33.281 14.367 1 84.12 329 MET B O 1
ATOM 6711 N N . ILE B 1 330 ? 5.133 34.719 15.734 1 86.31 330 ILE B N 1
ATOM 6712 C CA . ILE B 1 330 ? 4.262 35.312 14.711 1 86.31 330 ILE B CA 1
ATOM 6713 C C . ILE B 1 330 ? 5.102 36 13.648 1 86.31 330 ILE B C 1
ATOM 6715 O O . ILE B 1 330 ? 4.762 35.969 12.461 1 86.31 330 ILE B O 1
ATOM 6719 N N . GLU B 1 331 ? 6.184 36.469 14.078 1 84.69 331 GLU B N 1
ATOM 6720 C CA . GLU B 1 331 ? 7.059 37.156 13.141 1 84.69 331 GLU B CA 1
ATOM 6721 C C . GLU B 1 331 ? 7.965 36.188 12.398 1 84.69 331 GLU B C 1
ATOM 6723 O O . GLU B 1 331 ? 8.531 36.531 11.359 1 84.69 331 GLU B O 1
ATOM 6728 N N . SER B 1 332 ? 7.98 35.062 12.875 1 86.56 332 SER B N 1
ATOM 6729 C CA . SER B 1 332 ? 8.852 34.062 12.273 1 86.56 332 SER B CA 1
ATOM 6730 C C . SER B 1 332 ? 8.234 33.469 11.008 1 86.56 332 SER B C 1
ATOM 6732 O O . SER B 1 332 ? 7.016 33.281 10.945 1 86.56 332 SER B O 1
ATOM 6734 N N . SER B 1 333 ? 9.148 33.188 10.039 1 86.88 333 SER B N 1
ATOM 6735 C CA . SER B 1 333 ? 8.703 32.531 8.82 1 86.88 333 SER B CA 1
ATOM 6736 C C . SER B 1 333 ? 8.25 31.094 9.094 1 86.88 333 SER B C 1
ATOM 6738 O O . SER B 1 333 ? 7.539 30.5 8.289 1 86.88 333 SER B O 1
ATOM 6740 N N . TRP B 1 334 ? 8.594 30.641 10.273 1 91.06 334 TRP B N 1
ATOM 6741 C CA . TRP B 1 334 ? 8.336 29.234 10.578 1 91.06 334 TRP B CA 1
ATOM 6742 C C . TRP B 1 334 ? 7.086 29.094 11.445 1 91.06 334 TRP B C 1
ATOM 6744 O O . TRP B 1 334 ? 6.852 28.031 12.031 1 91.06 334 TRP B O 1
ATOM 6754 N N . LEU B 1 335 ? 6.289 30.109 11.492 1 91.81 335 LEU B N 1
ATOM 6755 C CA . LEU B 1 335 ? 5.078 30.141 12.305 1 91.81 335 LEU B CA 1
ATOM 6756 C C . LEU B 1 335 ? 4.219 28.906 12.031 1 91.81 335 LEU B C 1
ATOM 6758 O O . LEU B 1 335 ? 3.75 28.25 12.961 1 91.81 335 LEU B O 1
ATOM 6762 N N . PRO B 1 336 ? 4.043 28.5 10.773 1 93.44 336 PRO B N 1
ATOM 6763 C CA . PRO B 1 336 ? 3.182 27.344 10.508 1 93.44 336 PRO B CA 1
ATOM 6764 C C . PRO B 1 336 ? 3.68 26.078 11.195 1 93.44 336 PRO B C 1
ATOM 6766 O O . PRO B 1 336 ? 2.875 25.281 11.688 1 93.44 336 PRO B O 1
ATOM 6769 N N . ARG B 1 337 ? 4.953 25.859 11.336 1 93.38 337 ARG B N 1
ATOM 6770 C CA . ARG B 1 337 ? 5.52 24.672 11.984 1 93.38 337 ARG B CA 1
ATOM 6771 C C . ARG B 1 337 ? 5.293 24.719 13.492 1 93.38 337 ARG B C 1
ATOM 6773 O O . ARG B 1 337 ? 4.938 23.703 14.094 1 93.38 337 ARG B O 1
ATOM 6780 N N . HIS B 1 338 ? 5.504 25.891 13.953 1 92.94 338 HIS B N 1
ATOM 6781 C CA . HIS B 1 338 ? 5.359 26.031 15.391 1 92.94 338 HIS B CA 1
ATOM 6782 C C . HIS B 1 338 ? 3.908 25.844 15.828 1 92.94 338 HIS B C 1
ATOM 6784 O O . HIS B 1 338 ? 3.637 25.188 16.828 1 92.94 338 HIS B O 1
ATOM 6790 N N . ILE B 1 339 ? 3.068 26.438 15.086 1 94 339 ILE B N 1
ATOM 6791 C CA . ILE B 1 339 ? 1.654 26.328 15.43 1 94 339 ILE B CA 1
ATOM 6792 C C . ILE B 1 339 ? 1.22 24.859 15.336 1 94 339 ILE B C 1
ATOM 6794 O O . ILE B 1 339 ? 0.506 24.359 16.219 1 94 339 ILE B O 1
ATOM 6798 N N . MET B 1 340 ? 1.634 24.172 14.312 1 95.81 340 MET B N 1
ATOM 6799 C CA . MET B 1 340 ? 1.298 22.75 14.188 1 95.81 340 MET B CA 1
ATOM 6800 C C . MET B 1 340 ? 1.892 21.953 15.336 1 95.81 340 MET B C 1
ATOM 6802 O O . MET B 1 340 ? 1.22 21.094 15.914 1 95.81 340 MET B O 1
ATOM 6806 N N . MET B 1 341 ? 3.1 22.203 15.633 1 94.88 341 MET B N 1
ATOM 6807 C CA . MET B 1 341 ? 3.795 21.484 16.703 1 94.88 341 MET B CA 1
ATOM 6808 C C . MET B 1 341 ? 3.047 21.625 18.031 1 94.88 341 MET B C 1
ATOM 6810 O O . MET B 1 341 ? 2.75 20.625 18.672 1 94.88 341 MET B O 1
ATOM 6814 N N . PHE B 1 342 ? 2.639 22.828 18.344 1 94.44 342 PHE B N 1
ATOM 6815 C CA . PHE B 1 342 ? 1.98 23.078 19.609 1 94.44 342 PHE B CA 1
ATOM 6816 C C . PHE B 1 342 ? 0.574 22.484 19.625 1 94.44 342 PHE B C 1
ATOM 6818 O O . PHE B 1 342 ? 0.149 21.891 20.625 1 94.44 342 PHE B O 1
ATOM 6825 N N . THR B 1 343 ? -0.097 22.734 18.562 1 95.69 343 THR B N 1
ATOM 6826 C CA . THR B 1 343 ? -1.454 22.203 18.516 1 95.69 343 THR B CA 1
ATOM 6827 C C . THR B 1 343 ? -1.441 20.672 18.562 1 95.69 343 THR B C 1
ATOM 6829 O O . THR B 1 343 ? -2.283 20.062 19.219 1 95.69 343 THR B O 1
ATOM 6832 N N . LEU B 1 344 ? -0.474 20.047 17.875 1 96.44 344 LEU B N 1
ATOM 6833 C CA . LEU B 1 344 ? -0.391 18.578 17.891 1 96.44 344 LEU B CA 1
ATOM 6834 C C . LEU B 1 344 ? 0.018 18.062 19.266 1 96.44 344 LEU B C 1
ATOM 6836 O O . LEU B 1 344 ? -0.448 17.016 19.703 1 96.44 344 LEU B O 1
ATOM 6840 N N . TRP B 1 345 ? 0.902 18.812 19.891 1 96.38 345 TRP B N 1
ATOM 6841 C CA . TRP B 1 345 ? 1.32 18.406 21.234 1 96.38 345 TRP B CA 1
ATOM 6842 C C . TRP B 1 345 ? 0.124 18.328 22.172 1 96.38 345 TRP B C 1
ATOM 6844 O O . TRP B 1 345 ? -0.092 17.312 22.844 1 96.38 345 TRP B O 1
ATOM 6854 N N . HIS B 1 346 ? -0.628 19.328 22.203 1 96.31 346 HIS B N 1
ATOM 6855 C CA . HIS B 1 346 ? -1.825 19.344 23.031 1 96.31 346 HIS B CA 1
ATOM 6856 C C . HIS B 1 346 ? -2.885 18.391 22.5 1 96.31 346 HIS B C 1
ATOM 6858 O O . HIS B 1 346 ? -3.594 17.75 23.281 1 96.31 346 HIS B O 1
ATOM 6864 N N . GLY B 1 347 ? -2.9 18.359 21.203 1 97.19 347 GLY B N 1
ATOM 6865 C CA . GLY B 1 347 ? -3.852 17.453 20.578 1 97.19 347 GLY B CA 1
ATOM 6866 C C . GLY B 1 347 ? -3.643 16 20.953 1 97.19 347 GLY B C 1
ATOM 6867 O O . GLY B 1 347 ? -4.609 15.266 21.188 1 97.19 347 GLY B O 1
ATOM 6868 N N . CYS B 1 348 ? -2.42 15.562 21.031 1 97.31 348 CYS B N 1
ATOM 6869 C CA . CYS B 1 348 ? -2.115 14.195 21.422 1 97.31 348 CYS B CA 1
ATOM 6870 C C . CYS B 1 348 ? -2.621 13.906 22.828 1 97.31 348 CYS B C 1
ATOM 6872 O O . CYS B 1 348 ? -3.152 12.828 23.094 1 97.31 348 CYS B O 1
ATOM 6874 N N . TYR B 1 349 ? -2.576 14.883 23.688 1 96.38 349 TYR B N 1
ATOM 6875 C CA . TYR B 1 349 ? -3.027 14.695 25.062 1 96.38 349 TYR B CA 1
ATOM 6876 C C . TYR B 1 349 ? -4.547 14.586 25.125 1 96.38 349 TYR B C 1
ATOM 6878 O O . TYR B 1 349 ? -5.082 13.68 25.75 1 96.38 349 TYR B O 1
ATOM 6886 N N . PHE B 1 350 ? -5.199 15.477 24.531 1 96.62 350 PHE B N 1
ATOM 6887 C CA . PHE B 1 350 ? -6.645 15.383 24.688 1 96.62 350 PHE B CA 1
ATOM 6888 C C . PHE B 1 350 ? -7.203 14.195 23.906 1 96.62 350 PHE B C 1
ATOM 6890 O O . PHE B 1 350 ? -8.227 13.625 24.281 1 96.62 350 PHE B O 1
ATOM 6897 N N . ASP B 1 351 ? -6.551 13.828 22.812 1 95.69 351 ASP B N 1
ATOM 6898 C CA . ASP B 1 351 ? -6.957 12.609 22.109 1 95.69 351 ASP B CA 1
ATOM 6899 C C . ASP B 1 351 ? -6.742 11.375 22.984 1 95.69 351 ASP B C 1
ATOM 6901 O O . ASP B 1 351 ? -7.539 10.438 22.953 1 95.69 351 ASP B O 1
ATOM 6905 N N . LEU B 1 352 ? -5.684 11.383 23.672 1 96.06 352 LEU B N 1
ATOM 6906 C CA . LEU B 1 352 ? -5.324 10.266 24.531 1 96.06 352 LEU B CA 1
ATOM 6907 C C . LEU B 1 352 ? -6.328 10.117 25.672 1 96.06 352 LEU B C 1
ATOM 6909 O O . LEU B 1 352 ? -6.719 9 26.016 1 96.06 352 LEU B O 1
ATOM 6913 N N . TYR B 1 353 ? -6.816 11.18 26.172 1 95.69 353 TYR B N 1
ATOM 6914 C CA . TYR B 1 353 ? -7.602 11.125 27.391 1 95.69 353 TYR B CA 1
ATOM 6915 C C . TYR B 1 353 ? -9.094 11.203 27.094 1 95.69 353 TYR B C 1
ATOM 6917 O O . TYR B 1 353 ? -9.922 10.828 27.922 1 95.69 353 TYR B O 1
ATOM 6925 N N . ARG B 1 354 ? -9.438 11.633 25.984 1 94.56 354 ARG B N 1
ATOM 6926 C CA . ARG B 1 354 ? -10.859 11.742 25.656 1 94.56 354 ARG B CA 1
ATOM 6927 C C . ARG B 1 354 ? -11.508 10.359 25.594 1 94.56 354 ARG B C 1
ATOM 6929 O O . ARG B 1 354 ? -12.734 10.25 25.656 1 94.56 354 ARG B O 1
ATOM 6936 N N . ILE B 1 355 ? -10.734 9.328 25.453 1 92.5 355 ILE B N 1
ATOM 6937 C CA . ILE B 1 355 ? -11.25 7.961 25.406 1 92.5 355 ILE B CA 1
ATOM 6938 C C . ILE B 1 355 ? -11.906 7.613 26.75 1 92.5 355 ILE B C 1
ATOM 6940 O O . ILE B 1 355 ? -12.734 6.703 26.812 1 92.5 355 ILE B O 1
ATOM 6944 N N . PHE B 1 356 ? -11.617 8.367 27.781 1 93.5 356 PHE B N 1
ATOM 6945 C CA . PHE B 1 356 ? -12.109 8.047 29.109 1 93.5 356 PHE B CA 1
ATOM 6946 C C . PHE B 1 356 ? -13.336 8.883 29.453 1 93.5 356 PHE B C 1
ATOM 6948 O O . PHE B 1 356 ? -13.891 8.758 30.547 1 93.5 356 PHE B O 1
ATOM 6955 N N . LEU B 1 357 ? -13.766 9.719 28.531 1 91.44 357 LEU B N 1
ATOM 6956 C CA . LEU B 1 357 ? -14.922 10.578 28.781 1 91.44 357 LEU B CA 1
ATOM 6957 C C . LEU B 1 357 ? -16.219 9.836 28.516 1 91.44 357 LEU B C 1
ATOM 6959 O O . LEU B 1 357 ? -16.547 9.523 27.375 1 91.44 357 LEU B O 1
ATOM 6963 N N . PRO B 1 358 ? -16.906 9.609 29.562 1 86.06 358 PRO B N 1
ATOM 6964 C CA . PRO B 1 358 ? -18.156 8.875 29.359 1 86.06 358 PRO B CA 1
ATOM 6965 C C . PRO B 1 358 ? -19.141 9.625 28.453 1 86.06 358 PRO B C 1
ATOM 6967 O O . PRO B 1 358 ? -19.328 10.828 28.609 1 86.06 358 PRO B O 1
ATOM 6970 N N . GLY B 1 359 ? -19.672 8.945 27.516 1 83.44 359 GLY B N 1
ATOM 6971 C CA . GLY B 1 359 ? -20.688 9.516 26.656 1 83.44 359 GLY B CA 1
ATOM 6972 C C . GLY B 1 359 ? -20.125 10.188 25.422 1 83.44 359 GLY B C 1
ATOM 6973 O O . GLY B 1 359 ? -20.859 10.539 24.5 1 83.44 359 GLY B O 1
ATOM 6974 N N . TYR B 1 360 ? -18.891 10.5 25.484 1 88.62 360 TYR B N 1
ATOM 6975 C CA . TYR B 1 360 ? -18.281 11.086 24.297 1 88.62 360 TYR B CA 1
ATOM 6976 C C . TYR B 1 360 ? -18.391 10.141 23.109 1 88.62 360 TYR B C 1
ATOM 6978 O O . TYR B 1 360 ? -18.234 8.922 23.25 1 88.62 360 TYR B O 1
ATOM 6986 N N . PRO B 1 361 ? -18.703 10.562 21.922 1 79.31 361 PRO B N 1
ATOM 6987 C CA . PRO B 1 361 ? -19 9.695 20.766 1 79.31 361 PRO B CA 1
ATOM 6988 C C . PRO B 1 361 ? -17.859 8.742 20.453 1 79.31 361 PRO B C 1
ATOM 6990 O O . PRO B 1 361 ? -18.094 7.617 20 1 79.31 361 PRO B O 1
ATOM 6993 N N . GLU B 1 362 ? -16.656 9.055 20.578 1 79 362 GLU B N 1
ATOM 6994 C CA . GLU B 1 362 ? -15.516 8.195 20.234 1 79 362 GLU B CA 1
ATOM 6995 C C . GLU B 1 362 ? -15.023 7.426 21.453 1 79 362 GLU B C 1
ATOM 6997 O O . GLU B 1 362 ? -14.016 6.715 21.375 1 79 362 GLU B O 1
ATOM 7002 N N . ALA B 1 363 ? -15.781 7.512 22.484 1 84.5 363 ALA B N 1
ATOM 7003 C CA . ALA B 1 363 ? -15.414 6.746 23.672 1 84.5 363 ALA B CA 1
ATOM 7004 C C . ALA B 1 363 ? -15.711 5.262 23.484 1 84.5 363 ALA B C 1
ATOM 7006 O O . ALA B 1 363 ? -16.641 4.895 22.75 1 84.5 363 ALA B O 1
ATOM 7007 N N . PRO B 1 364 ? -14.891 4.457 24.078 1 86.75 364 PRO B N 1
ATOM 7008 C CA . PRO B 1 364 ? -15.141 3.018 23.984 1 86.75 364 PRO B CA 1
ATOM 7009 C C . PRO B 1 364 ? -16.438 2.598 24.672 1 86.75 364 PRO B C 1
ATOM 7011 O O . PRO B 1 364 ? -17.031 3.379 25.422 1 86.75 364 PRO B O 1
ATOM 7014 N N . PRO B 1 365 ? -16.797 1.449 24.328 1 86.94 365 PRO B N 1
ATOM 7015 C CA . PRO B 1 365 ? -18.016 0.939 24.969 1 86.94 365 PRO B CA 1
ATOM 7016 C C . PRO B 1 365 ? -17.922 0.873 26.484 1 86.94 365 PRO B C 1
ATOM 7018 O O . PRO B 1 365 ? -16.812 0.897 27.031 1 86.94 365 PRO B O 1
ATOM 7021 N N . SER B 1 366 ? -19.047 0.734 27.031 1 87.56 366 SER B N 1
ATOM 7022 C CA . SER B 1 366 ? -19.172 0.792 28.484 1 87.56 366 SER B CA 1
ATOM 7023 C C . SER B 1 366 ? -18.406 -0.346 29.156 1 87.56 366 SER B C 1
ATOM 7025 O O . SER B 1 366 ? -17.891 -0.191 30.266 1 87.56 366 SER B O 1
ATOM 7027 N N . ILE B 1 367 ? -18.25 -1.417 28.453 1 87.69 367 ILE B N 1
ATOM 7028 C CA . ILE B 1 367 ? -17.578 -2.584 29 1 87.69 367 ILE B CA 1
ATOM 7029 C C . ILE B 1 367 ? -16.109 -2.256 29.266 1 87.69 367 ILE B C 1
ATOM 7031 O O . ILE B 1 367 ? -15.508 -2.764 30.219 1 87.69 367 ILE B O 1
ATOM 7035 N N . VAL B 1 368 ? -15.625 -1.386 28.5 1 89.69 368 VAL B N 1
ATOM 7036 C CA . VAL B 1 368 ? -14.227 -0.984 28.641 1 89.69 368 VAL B CA 1
ATOM 7037 C C . VAL B 1 368 ? -14.102 0.097 29.719 1 89.69 368 VAL B C 1
ATOM 7039 O O . VAL B 1 368 ? -13.219 0.032 30.578 1 89.69 368 VAL B O 1
ATOM 7042 N N . LEU B 1 369 ? -15.016 0.985 29.781 1 89 369 LEU B N 1
ATOM 7043 C CA . LEU B 1 369 ? -14.938 2.146 30.672 1 89 369 LEU B CA 1
ATOM 7044 C C . LEU B 1 369 ? -15.297 1.768 32.094 1 89 369 LEU B C 1
ATOM 7046 O O . LEU B 1 369 ? -14.883 2.441 33.031 1 89 369 LEU B O 1
ATOM 7050 N N . SER B 1 370 ? -16 0.715 32.188 1 86.69 370 SER B N 1
ATOM 7051 C CA . SER B 1 370 ? -16.438 0.29 33.531 1 86.69 370 SER B CA 1
ATOM 7052 C C . SER B 1 370 ? -15.266 -0.179 34.375 1 86.69 370 SER B C 1
ATOM 7054 O O . SER B 1 370 ? -15.352 -0.216 35.594 1 86.69 370 SER B O 1
ATOM 7056 N N . THR B 1 371 ? -14.195 -0.474 33.688 1 86.5 371 THR B N 1
ATOM 7057 C CA . THR B 1 371 ? -13.031 -0.983 34.406 1 86.5 371 THR B CA 1
ATOM 7058 C C . THR B 1 371 ? -12.164 0.166 34.938 1 86.5 371 THR B C 1
ATOM 7060 O O . THR B 1 371 ? -11.219 -0.053 35.688 1 86.5 371 THR B O 1
ATOM 7063 N N . ILE B 1 372 ? -12.57 1.353 34.625 1 90.81 372 ILE B N 1
ATOM 7064 C CA . ILE B 1 372 ? -11.75 2.512 34.969 1 90.81 372 ILE B CA 1
ATOM 7065 C C . ILE B 1 372 ? -12.328 3.199 36.188 1 90.81 372 ILE B C 1
ATOM 7067 O O . ILE B 1 372 ? -13.547 3.395 36.281 1 90.81 372 ILE B O 1
ATOM 7071 N N . ASP B 1 373 ? -11.5 3.441 37.094 1 89.5 373 ASP B N 1
ATOM 7072 C CA . ASP B 1 373 ? -11.977 4.062 38.312 1 89.5 373 ASP B CA 1
ATOM 7073 C C . ASP B 1 373 ? -12.422 5.504 38.062 1 89.5 373 ASP B C 1
ATOM 7075 O O . ASP B 1 373 ? -11.922 6.164 37.156 1 89.5 373 ASP B O 1
ATOM 7079 N N . ALA B 1 374 ? -13.227 6.008 38.938 1 88.69 374 ALA B N 1
ATOM 7080 C CA . ALA B 1 374 ? -13.836 7.332 38.812 1 88.69 374 ALA B CA 1
ATOM 7081 C C . ALA B 1 374 ? -12.789 8.43 39 1 88.69 374 ALA B C 1
ATOM 7083 O O . ALA B 1 374 ? -12.891 9.492 38.375 1 88.69 374 ALA B O 1
ATOM 7084 N N . GLN B 1 375 ? -11.852 8.188 39.75 1 92.06 375 GLN B N 1
ATOM 7085 C CA . GLN B 1 375 ? -10.797 9.18 39.969 1 92.06 375 GLN B CA 1
ATOM 7086 C C . GLN B 1 375 ? -9.992 9.406 38.688 1 92.06 375 GLN B C 1
ATOM 7088 O O . GLN B 1 375 ? -9.625 10.539 38.375 1 92.06 375 GLN B O 1
ATOM 7093 N N . PHE B 1 376 ? -9.766 8.383 38.062 1 92.88 376 PHE B N 1
ATOM 7094 C CA . PHE B 1 376 ? -9.016 8.492 36.812 1 92.88 376 PHE B CA 1
ATOM 7095 C C . PHE B 1 376 ? -9.828 9.234 35.75 1 92.88 376 PHE B C 1
ATOM 7097 O O . PHE B 1 376 ? -9.281 10.008 34.969 1 92.88 376 PHE B O 1
ATOM 7104 N N . VAL B 1 377 ? -11.078 9 35.75 1 92 377 VAL B N 1
ATOM 7105 C CA . VAL B 1 377 ? -11.961 9.68 34.812 1 92 377 VAL B CA 1
ATOM 7106 C C . VAL B 1 377 ? -11.93 11.18 35.062 1 92 377 VAL B C 1
ATOM 7108 O O . VAL B 1 377 ? -11.891 11.977 34.094 1 92 377 VAL B O 1
ATOM 7111 N N . ARG B 1 378 ? -11.891 11.539 36.219 1 91.5 378 ARG B N 1
ATOM 7112 C CA . ARG B 1 378 ? -11.828 12.953 36.594 1 91.5 378 ARG B CA 1
ATOM 7113 C C . ARG B 1 378 ? -10.5 13.57 36.156 1 91.5 378 ARG B C 1
ATOM 7115 O O . ARG B 1 378 ? -10.469 14.68 35.625 1 91.5 378 ARG B O 1
ATOM 7122 N N . THR B 1 379 ? -9.508 12.852 36.406 1 93 379 THR B N 1
ATOM 7123 C CA . THR B 1 379 ? -8.188 13.32 36 1 93 379 THR B CA 1
ATOM 7124 C C . THR B 1 379 ? -8.102 13.453 34.469 1 93 379 THR B C 1
ATOM 7126 O O . THR B 1 379 ? -7.535 14.422 33.969 1 93 379 THR B O 1
ATOM 7129 N N . ALA B 1 380 ? -8.625 12.477 33.812 1 94.31 380 ALA B N 1
ATOM 7130 C CA . ALA B 1 380 ? -8.633 12.484 32.375 1 94.31 380 ALA B CA 1
ATOM 7131 C C . ALA B 1 380 ? -9.453 13.664 31.828 1 94.31 380 ALA B C 1
ATOM 7133 O O . ALA B 1 380 ? -9.062 14.305 30.859 1 94.31 380 ALA B O 1
ATOM 7134 N N . THR B 1 381 ? -10.555 13.945 32.469 1 94.06 381 THR B N 1
ATOM 7135 C CA . THR B 1 381 ? -11.406 15.055 32.062 1 94.06 381 THR B CA 1
ATOM 7136 C C . THR B 1 381 ? -10.672 16.391 32.219 1 94.06 381 THR B C 1
ATOM 7138 O O . THR B 1 381 ? -10.719 17.25 31.344 1 94.06 381 THR B O 1
ATOM 7141 N N . ARG B 1 382 ? -10.008 16.516 33.25 1 93.88 382 ARG B N 1
ATOM 7142 C CA . ARG B 1 382 ? -9.266 17.75 33.5 1 93.88 382 ARG B CA 1
ATOM 7143 C C . ARG B 1 382 ? -8.133 17.922 32.5 1 93.88 382 ARG B C 1
ATOM 7145 O O . ARG B 1 382 ? -7.859 19.031 32.062 1 93.88 382 ARG B O 1
ATOM 7152 N N . ALA B 1 383 ? -7.492 16.844 32.25 1 94.88 383 ALA B N 1
ATOM 7153 C CA . ALA B 1 383 ? -6.426 16.891 31.25 1 94.88 383 ALA B CA 1
ATOM 7154 C C . ALA B 1 383 ? -6.969 17.297 29.875 1 94.88 383 ALA B C 1
ATOM 7156 O O . ALA B 1 383 ? -6.34 18.078 29.156 1 94.88 383 ALA B O 1
ATOM 7157 N N . CYS B 1 384 ? -8.102 16.781 29.562 1 96.06 384 CYS B N 1
ATOM 7158 C CA . CYS B 1 384 ? -8.734 17.125 28.281 1 96.06 384 CYS B CA 1
ATOM 7159 C C . CYS B 1 384 ? -9.031 18.609 28.219 1 96.06 384 CYS B C 1
ATOM 7161 O O . CYS B 1 384 ? -8.742 19.266 27.219 1 96.06 384 CYS B O 1
ATOM 7163 N N . VAL B 1 385 ? -9.547 19.125 29.266 1 95.75 385 VAL B N 1
ATOM 7164 C CA . VAL B 1 385 ? -9.922 20.547 29.312 1 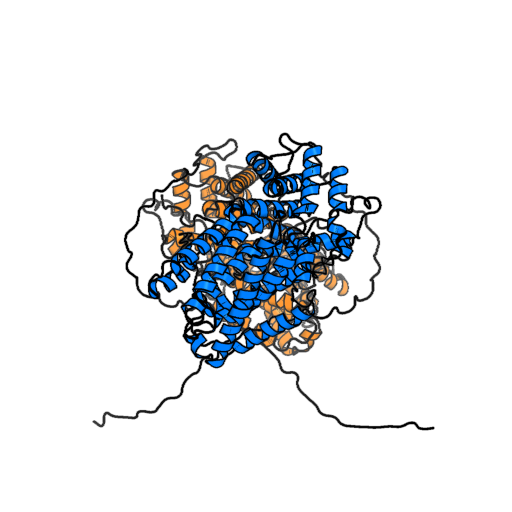95.75 385 VAL B CA 1
ATOM 7165 C C . VAL B 1 385 ? -8.664 21.406 29.203 1 95.75 385 VAL B C 1
ATOM 7167 O O . VAL B 1 385 ? -8.625 22.359 28.422 1 95.75 385 VAL B O 1
ATOM 7170 N N . GLU B 1 386 ? -7.711 21.062 29.938 1 95.5 386 GLU B N 1
ATOM 7171 C CA . GLU B 1 386 ? -6.473 21.844 29.953 1 95.5 386 GLU B CA 1
ATOM 7172 C C . GLU B 1 386 ? -5.848 21.922 28.578 1 95.5 386 GLU B C 1
ATOM 7174 O O . GLU B 1 386 ? -5.52 23.016 28.094 1 95.5 386 GLU B O 1
ATOM 7179 N N . HIS B 1 387 ? -5.738 20.844 27.969 1 96.62 387 HIS B N 1
ATOM 7180 C CA . HIS B 1 387 ? -5.055 20.781 26.688 1 96.62 387 HIS B CA 1
ATOM 7181 C C . HIS B 1 387 ? -5.945 21.328 25.578 1 96.62 387 HIS B C 1
ATOM 7183 O O . HIS B 1 387 ? -5.453 21.969 24.641 1 96.62 387 HIS B O 1
ATOM 7189 N N . ALA B 1 388 ? -7.211 21.078 25.625 1 97.81 388 ALA B N 1
ATOM 7190 C CA . ALA B 1 388 ? -8.117 21.625 24.625 1 97.81 388 ALA B CA 1
ATOM 7191 C C . ALA B 1 388 ? -8.156 23.156 24.703 1 97.81 388 ALA B C 1
ATOM 7193 O O . ALA B 1 388 ? -8.117 23.844 23.688 1 97.81 388 ALA B O 1
ATOM 7194 N N . LEU B 1 389 ? -8.18 23.656 25.891 1 96.5 389 LEU B N 1
ATOM 7195 C CA . LEU B 1 389 ? -8.203 25.094 26.062 1 96.5 389 LEU B CA 1
ATOM 7196 C C . LEU B 1 389 ? -6.898 25.734 25.594 1 96.5 389 LEU B C 1
ATOM 7198 O O . LEU B 1 389 ? -6.895 26.844 25.078 1 96.5 389 LEU B O 1
ATOM 7202 N N . ALA B 1 390 ? -5.848 25.016 25.812 1 95.19 390 ALA B N 1
ATOM 7203 C CA . ALA B 1 390 ? -4.562 25.531 25.344 1 95.19 390 ALA B CA 1
ATOM 7204 C C . ALA B 1 390 ? -4.57 25.734 23.844 1 95.19 390 ALA B C 1
ATOM 7206 O O . ALA B 1 390 ? -4.059 26.734 23.344 1 95.19 390 ALA B O 1
ATOM 7207 N N . VAL B 1 391 ? -5.121 24.828 23.109 1 96.25 391 VAL B N 1
ATOM 7208 C CA . VAL B 1 391 ? -5.199 24.922 21.656 1 96.25 391 VAL B CA 1
ATOM 7209 C C . VAL B 1 391 ? -6.129 26.062 21.266 1 96.25 391 VAL B C 1
ATOM 7211 O O . VAL B 1 391 ? -5.781 26.875 20.406 1 96.25 391 VAL B O 1
ATOM 7214 N N . VAL B 1 392 ? -7.254 26.125 21.906 1 96.75 392 VAL B N 1
ATOM 7215 C CA . VAL B 1 392 ? -8.258 27.141 21.594 1 96.75 392 VAL B CA 1
ATOM 7216 C C . VAL B 1 392 ? -7.703 28.531 21.875 1 96.75 392 VAL B C 1
ATOM 7218 O O . VAL B 1 392 ? -7.824 29.438 21.047 1 96.75 392 VAL B O 1
ATOM 7221 N N . ASN B 1 393 ? -7.094 28.688 22.969 1 93.44 393 ASN B N 1
ATOM 7222 C CA . ASN B 1 393 ? -6.539 29.984 23.328 1 93.44 393 ASN B CA 1
ATOM 7223 C C . ASN B 1 393 ? -5.406 30.391 22.406 1 93.44 393 ASN B C 1
ATOM 7225 O O . ASN B 1 393 ? -5.289 31.562 22.047 1 93.44 393 ASN B O 1
ATOM 7229 N N . LEU B 1 394 ? -4.602 29.453 22.109 1 92.25 394 LEU B N 1
ATOM 7230 C CA . LEU B 1 394 ? -3.523 29.734 21.172 1 92.25 394 LEU B CA 1
ATOM 7231 C C . LEU B 1 394 ? -4.078 30.266 19.844 1 92.25 394 LEU B C 1
ATOM 7233 O O . LEU B 1 394 ? -3.57 31.234 19.297 1 92.25 394 LEU B O 1
ATOM 7237 N N . PHE B 1 395 ? -5.012 29.609 19.438 1 92.06 395 PHE B N 1
ATOM 7238 C CA . PHE B 1 395 ? -5.574 29.953 18.141 1 92.06 395 PHE B CA 1
ATOM 7239 C C . PHE B 1 395 ? -6.293 31.297 18.203 1 92.06 395 PHE B C 1
ATOM 7241 O O . PHE B 1 395 ? -6.258 32.062 17.234 1 92.06 395 PHE B O 1
ATOM 7248 N N . CYS B 1 396 ? -6.945 31.578 19.281 1 91.56 396 CYS B N 1
ATOM 7249 C CA . CYS B 1 396 ? -7.57 32.875 19.484 1 91.56 396 CYS B CA 1
ATOM 7250 C C . CYS B 1 396 ? -6.523 34 19.516 1 91.56 396 CYS B C 1
ATOM 7252 O O . CYS B 1 396 ? -6.703 35.031 18.891 1 91.56 396 CYS B O 1
ATOM 7254 N N . ASP B 1 397 ? -5.477 33.75 20.172 1 90.5 397 ASP B N 1
ATOM 7255 C CA . ASP B 1 397 ? -4.387 34.719 20.234 1 90.5 397 ASP B CA 1
ATOM 7256 C C . ASP B 1 397 ? -3.771 34.938 18.859 1 90.5 397 ASP B C 1
ATOM 7258 O O . ASP B 1 397 ? -3.414 36.094 18.53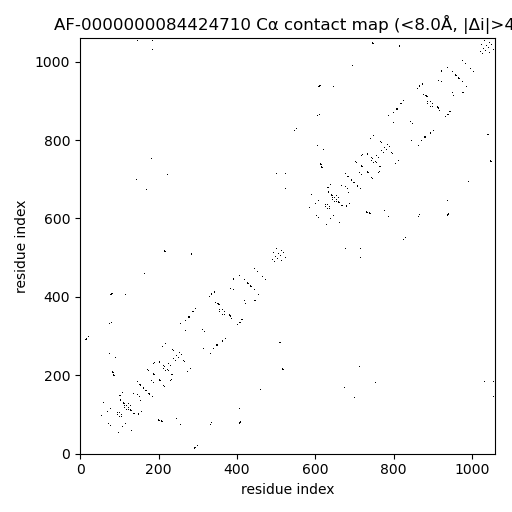1 1 90.5 397 ASP B O 1
ATOM 7262 N N . LEU B 1 398 ? -3.645 33.875 18.203 1 90.38 398 LEU B N 1
ATOM 7263 C CA . LEU B 1 398 ? -3.1 33.969 16.844 1 90.38 398 LEU B CA 1
ATOM 7264 C C . LEU B 1 398 ? -3.979 34.875 15.969 1 90.38 398 LEU B C 1
ATOM 7266 O O . LEU B 1 398 ? -3.471 35.688 15.195 1 90.38 398 LEU B O 1
ATOM 7270 N N . ASN B 1 399 ? -5.195 34.656 16.016 1 89.5 399 ASN B N 1
ATOM 7271 C CA . ASN B 1 399 ? -6.145 35.438 15.219 1 89.5 399 ASN B CA 1
ATOM 7272 C C . ASN B 1 399 ? -6.059 36.938 15.539 1 89.5 399 ASN B C 1
ATOM 7274 O O . ASN B 1 399 ? -6.223 37.781 14.656 1 89.5 399 ASN B O 1
ATOM 7278 N N . GLN B 1 400 ? -5.812 37.219 16.703 1 88.19 400 GLN B N 1
ATOM 7279 C CA . GLN B 1 400 ? -5.77 38.594 17.156 1 88.19 400 GLN B CA 1
ATOM 7280 C C . GLN B 1 400 ? -4.441 39.25 16.797 1 88.19 400 GLN B C 1
ATOM 7282 O O . GLN B 1 400 ? -4.406 40.438 16.422 1 88.19 400 GLN B O 1
ATOM 7287 N N . THR B 1 401 ? -3.412 38.469 16.812 1 87.25 401 THR B N 1
ATOM 7288 C CA . THR B 1 401 ? -2.082 39.094 16.734 1 87.25 401 THR B CA 1
ATOM 7289 C C . THR B 1 401 ? -1.513 38.938 15.328 1 87.25 401 THR B C 1
ATOM 7291 O O . THR B 1 401 ? -0.762 39.812 14.875 1 87.25 401 THR B O 1
ATOM 7294 N N . CYS B 1 402 ? -1.846 37.906 14.703 1 87.44 402 CYS B N 1
ATOM 7295 C CA . CYS B 1 402 ? -1.288 37.688 13.375 1 87.44 402 CYS B CA 1
ATOM 7296 C C . CYS B 1 402 ? -2.059 38.469 12.32 1 87.44 402 CYS B C 1
ATOM 7298 O O . CYS B 1 402 ? -3.219 38.156 12.039 1 87.44 402 CYS B O 1
ATOM 7300 N N . THR B 1 403 ? -1.424 39.375 11.695 1 82.75 403 THR B N 1
ATOM 7301 C CA . THR B 1 403 ? -2.109 40.25 10.734 1 82.75 403 THR B CA 1
ATOM 7302 C C . THR B 1 403 ? -1.771 39.812 9.305 1 82.75 403 THR B C 1
ATOM 7304 O O . THR B 1 403 ? -2.508 40.156 8.367 1 82.75 403 THR B O 1
ATOM 7307 N N . LYS B 1 404 ? -0.761 39.094 9.141 1 82.31 404 LYS B N 1
ATOM 7308 C CA . LYS B 1 404 ? -0.342 38.688 7.805 1 82.31 404 LYS B CA 1
ATOM 7309 C C . LYS B 1 404 ? -0.979 37.344 7.414 1 82.31 404 LYS B C 1
ATOM 7311 O O . LYS B 1 404 ? -1.162 36.469 8.266 1 82.31 404 LYS B O 1
ATOM 7316 N N . PRO B 1 405 ? -1.3 37.312 6.203 1 82.31 405 PRO B N 1
ATOM 7317 C CA . PRO B 1 405 ? -1.822 36.031 5.75 1 82.31 405 PRO B CA 1
ATOM 7318 C C . PRO B 1 405 ? -0.772 34.906 5.785 1 82.31 405 PRO B C 1
ATOM 7320 O O . PRO B 1 405 ? 0.332 35.094 5.266 1 82.31 405 PRO B O 1
ATOM 7323 N N . ARG B 1 406 ? -1.089 33.906 6.523 1 88.56 406 ARG B N 1
ATOM 7324 C CA . ARG B 1 406 ? -0.197 32.75 6.637 1 88.56 406 ARG B CA 1
ATOM 7325 C C . ARG B 1 406 ? -0.942 31.469 6.355 1 88.56 406 ARG B C 1
ATOM 7327 O O . ARG B 1 406 ? -2.102 31.312 6.746 1 88.56 406 ARG B O 1
ATOM 7334 N N . LEU B 1 407 ? -0.289 30.625 5.566 1 91.25 407 LEU B N 1
ATOM 7335 C CA . LEU B 1 407 ? -0.853 29.312 5.328 1 91.25 407 LEU B CA 1
ATOM 7336 C C . LEU B 1 407 ? -0.512 28.359 6.469 1 91.25 407 LEU B C 1
ATOM 7338 O O . LEU B 1 407 ? 0.649 28.266 6.875 1 91.25 407 LEU B O 1
ATOM 7342 N N . LEU B 1 408 ? -1.526 27.719 7.012 1 94.88 408 LEU B N 1
ATOM 7343 C CA . LEU B 1 408 ? -1.308 26.766 8.086 1 94.88 408 LEU B CA 1
ATOM 7344 C C . LEU B 1 408 ? -1.543 25.344 7.594 1 94.88 408 LEU B C 1
ATOM 7346 O O . LEU B 1 408 ? -2.195 25.125 6.57 1 94.88 408 LEU B O 1
ATOM 7350 N N . GLU B 1 409 ? -0.952 24.438 8.32 1 95.81 409 GLU B N 1
ATOM 7351 C CA . GLU B 1 409 ? -1.136 23.016 8.016 1 95.81 409 GLU B CA 1
ATOM 7352 C C . GLU B 1 409 ? -2.564 22.578 8.305 1 95.81 409 GLU B C 1
ATOM 7354 O O . GLU B 1 409 ? -3.156 22.984 9.305 1 95.81 409 GLU B O 1
ATOM 7359 N N . PHE B 1 410 ? -3.082 21.703 7.508 1 93 410 PHE B N 1
ATOM 7360 C CA . PHE B 1 410 ? -4.449 21.219 7.637 1 93 410 PHE B CA 1
ATOM 7361 C C . PHE B 1 410 ? -4.664 20.562 9 1 93 410 PHE B C 1
ATOM 7363 O O . PHE B 1 410 ? -5.73 20.719 9.602 1 93 410 PHE B O 1
ATOM 7370 N N . ALA B 1 411 ? -3.711 19.875 9.469 1 93.75 411 ALA B N 1
ATOM 7371 C CA . ALA B 1 411 ? -3.791 19.188 10.75 1 93.75 411 ALA B CA 1
ATOM 7372 C C . ALA B 1 411 ? -4.117 20.156 11.883 1 93.75 411 ALA B C 1
ATOM 7374 O O . ALA B 1 411 ? -4.781 19.781 12.859 1 93.75 411 ALA B O 1
ATOM 7375 N N . THR B 1 412 ? -3.693 21.359 11.727 1 95.94 412 THR B N 1
ATOM 7376 C CA . THR B 1 412 ? -3.98 22.375 12.727 1 95.94 412 THR B CA 1
ATOM 7377 C C . THR B 1 412 ? -5.48 22.641 12.812 1 95.94 412 THR B C 1
ATOM 7379 O O . THR B 1 412 ? -6.047 22.703 13.906 1 95.94 412 THR B O 1
ATOM 7382 N N . GLY B 1 413 ? -6.047 22.781 11.664 1 94.56 413 GLY B N 1
ATOM 7383 C CA . GLY B 1 413 ? -7.484 22.984 11.641 1 94.56 413 GLY B CA 1
ATOM 7384 C C . GLY B 1 413 ? -8.266 21.844 12.273 1 94.56 413 GLY B C 1
ATOM 7385 O O . GLY B 1 413 ? -9.227 22.078 13.008 1 94.56 413 GLY B O 1
ATOM 7386 N N . VAL B 1 414 ? -7.84 20.672 12 1 94.25 414 VAL B N 1
ATOM 7387 C CA . VAL B 1 414 ? -8.5 19.484 12.539 1 94.25 414 VAL B CA 1
ATOM 7388 C C . VAL B 1 414 ? -8.359 19.469 14.055 1 94.25 414 VAL B C 1
ATOM 7390 O O . VAL B 1 414 ? -9.312 19.156 14.773 1 94.25 414 VAL B O 1
ATOM 7393 N N . CYS B 1 415 ? -7.234 19.797 14.484 1 95.75 415 CYS B N 1
ATOM 7394 C CA . CYS B 1 415 ? -6.977 19.812 15.914 1 95.75 415 CYS B CA 1
ATOM 7395 C C . CYS B 1 415 ? -7.832 20.844 16.625 1 95.75 415 CYS B C 1
ATOM 7397 O O . CYS B 1 415 ? -8.359 20.594 17.703 1 95.75 415 CYS B O 1
ATOM 7399 N N . VAL B 1 416 ? -7.938 21.984 16.078 1 96.88 416 VAL B N 1
ATOM 7400 C CA . VAL B 1 416 ? -8.742 23.047 16.656 1 96.88 416 VAL B CA 1
ATOM 7401 C C . VAL B 1 416 ? -10.203 22.609 16.719 1 96.88 416 VAL B C 1
ATOM 7403 O O . VAL B 1 416 ? -10.883 22.859 17.719 1 96.88 416 VAL B O 1
ATOM 7406 N N . TYR B 1 417 ? -10.648 22.031 15.75 1 95.88 417 TYR B N 1
ATOM 7407 C CA . TYR B 1 417 ? -12.016 21.516 15.734 1 95.88 417 TYR B CA 1
ATOM 7408 C C . TYR B 1 417 ? -12.258 20.578 16.922 1 95.88 417 TYR B C 1
ATOM 7410 O O . TYR B 1 417 ? -13.25 20.719 17.625 1 95.88 417 TYR B O 1
ATOM 7418 N N . HIS B 1 418 ? -11.375 19.656 17.031 1 95.44 418 HIS B N 1
ATOM 7419 C CA . HIS B 1 418 ? -11.555 18.672 18.094 1 95.44 418 HIS B CA 1
ATOM 7420 C C . HIS B 1 418 ? -11.453 19.328 19.469 1 95.44 418 HIS B C 1
ATOM 7422 O O . HIS B 1 418 ? -12.133 18.906 20.406 1 95.44 418 HIS B O 1
ATOM 7428 N N . ALA B 1 419 ? -10.633 20.281 19.547 1 97.56 419 ALA B N 1
ATOM 7429 C CA . ALA B 1 419 ? -10.539 21.016 20.797 1 97.56 419 ALA B CA 1
ATOM 7430 C C . ALA B 1 419 ? -11.852 21.719 21.125 1 97.56 419 ALA B C 1
ATOM 7432 O O . ALA B 1 419 ? -12.344 21.656 22.266 1 97.56 419 ALA B O 1
ATOM 7433 N N . ILE B 1 420 ? -12.422 22.312 20.156 1 96.38 420 ILE B N 1
ATOM 7434 C CA . ILE B 1 420 ? -13.695 23.016 20.312 1 96.38 420 ILE B CA 1
ATOM 7435 C C . ILE B 1 420 ? -14.781 22.016 20.703 1 96.38 420 ILE B C 1
ATOM 7437 O O . ILE B 1 420 ? -15.562 22.266 21.625 1 96.38 420 ILE B O 1
ATOM 7441 N N . ARG B 1 421 ? -14.766 20.984 19.969 1 94.38 421 ARG B N 1
ATOM 7442 C CA . ARG B 1 421 ? -15.758 19.953 20.219 1 94.38 421 ARG B CA 1
ATOM 7443 C C . ARG B 1 421 ? -15.664 19.438 21.656 1 94.38 421 ARG B C 1
ATOM 7445 O O . ARG B 1 421 ? -16.688 19.25 22.328 1 94.38 421 ARG B O 1
ATOM 7452 N N . LEU B 1 422 ? -14.523 19.281 22.125 1 95.12 422 LEU B N 1
ATOM 7453 C CA . LEU B 1 422 ? -14.289 18.734 23.469 1 95.12 422 LEU B CA 1
ATOM 7454 C C . LEU B 1 422 ? -14.727 19.734 24.531 1 95.12 422 LEU B C 1
ATOM 7456 O O . LEU B 1 422 ? -15.359 19.344 25.516 1 95.12 422 LEU B O 1
ATOM 7460 N N . ILE B 1 423 ? -14.383 20.984 24.391 1 95.12 423 ILE B N 1
ATOM 7461 C CA . ILE B 1 423 ? -14.719 21.953 25.422 1 95.12 423 ILE B CA 1
ATOM 7462 C C . ILE B 1 423 ? -16.234 22.172 25.469 1 95.12 423 ILE B C 1
ATOM 7464 O O . ILE B 1 423 ? -16.812 22.328 26.531 1 95.12 423 ILE B O 1
ATOM 7468 N N . LEU B 1 424 ? -16.859 22.125 24.297 1 93.19 424 LEU B N 1
ATOM 7469 C CA . LEU B 1 424 ? -18.312 22.234 24.266 1 93.19 424 LEU B CA 1
ATOM 7470 C C . LEU B 1 424 ? -18.969 21.016 24.922 1 93.19 424 LEU B C 1
ATOM 7472 O O . LEU B 1 424 ? -19.938 21.172 25.688 1 93.19 424 LEU B O 1
ATOM 7476 N N . PHE B 1 425 ? -18.438 19.875 24.688 1 92.19 425 PHE B N 1
ATOM 7477 C CA . PHE B 1 425 ? -18.984 18.641 25.266 1 92.19 425 PHE B CA 1
ATOM 7478 C C . PHE B 1 425 ? -18.844 18.656 26.781 1 92.19 425 PHE B C 1
ATOM 7480 O O . PHE B 1 425 ? -19.812 18.359 27.484 1 92.19 425 PHE B O 1
ATOM 7487 N N . ILE B 1 426 ? -17.688 18.922 27.219 1 92.75 426 ILE B N 1
ATOM 7488 C CA . ILE B 1 426 ? -17.406 18.875 28.656 1 92.75 426 ILE B CA 1
ATOM 7489 C C . ILE B 1 426 ? -18.203 19.953 29.375 1 92.75 426 ILE B C 1
ATOM 7491 O O . ILE B 1 426 ? -18.734 19.734 30.469 1 92.75 426 ILE B O 1
ATOM 7495 N N . ALA B 1 427 ? -18.266 21.094 28.734 1 91.25 427 ALA B N 1
ATOM 7496 C CA . ALA B 1 427 ? -19.047 22.188 29.328 1 91.25 427 ALA B CA 1
ATOM 7497 C C . ALA B 1 427 ? -20.516 21.812 29.453 1 91.25 427 ALA B C 1
ATOM 7499 O O . ALA B 1 427 ? -21.188 22.203 30.422 1 91.25 427 ALA B O 1
ATOM 7500 N N . HIS B 1 428 ? -20.922 21.062 28.562 1 87.69 428 HIS B N 1
ATOM 7501 C CA . HIS B 1 428 ? -22.328 20.672 28.547 1 87.69 428 HIS B CA 1
ATOM 7502 C C . HIS B 1 428 ? -22.594 19.5 29.5 1 87.69 428 HIS B C 1
ATOM 7504 O O . HIS B 1 428 ? -23.625 19.453 30.172 1 87.69 428 HIS B O 1
ATOM 7510 N N . SER B 1 429 ? -21.703 18.547 29.547 1 83.75 429 SER B N 1
ATOM 7511 C CA . SER B 1 429 ? -21.953 17.297 30.25 1 83.75 429 SER B CA 1
ATOM 7512 C C . SER B 1 429 ? -21.484 17.375 31.703 1 83.75 429 SER B C 1
ATOM 7514 O O . SER B 1 429 ? -21.906 16.578 32.531 1 83.75 429 SER B O 1
ATOM 7516 N N . SER B 1 430 ? -20.609 18.188 31.969 1 78.38 430 SER B N 1
ATOM 7517 C CA . SER B 1 430 ? -19.984 18.172 33.281 1 78.38 430 SER B CA 1
ATOM 7518 C C . SER B 1 430 ? -20.953 18.688 34.344 1 78.38 430 SER B C 1
ATOM 7520 O O . SER B 1 430 ? -21.688 19.656 34.125 1 78.38 430 SER B O 1
ATOM 7522 N N . THR B 1 431 ? -20.938 17.891 35.375 1 69.38 431 THR B N 1
ATOM 7523 C CA . THR B 1 431 ? -21.719 18.266 36.562 1 69.38 431 THR B CA 1
ATOM 7524 C C . THR B 1 431 ? -20.906 19.188 37.469 1 69.38 431 THR B C 1
ATOM 7526 O O . THR B 1 431 ? -21.453 19.75 38.406 1 69.38 431 THR B O 1
ATOM 7529 N N . GLU B 1 432 ? -19.75 19.281 37.156 1 71.5 432 GLU B N 1
ATOM 7530 C CA . GLU B 1 432 ? -18.922 20.156 37.969 1 71.5 432 GLU B CA 1
ATOM 7531 C C . GLU B 1 432 ? -18.953 21.594 37.438 1 71.5 432 GLU B C 1
ATOM 7533 O O . GLU B 1 432 ? -18.391 21.891 36.375 1 71.5 432 GLU B O 1
ATOM 7538 N N . PRO B 1 433 ? -19.734 22.422 38.062 1 61.97 433 PRO B N 1
ATOM 7539 C CA . PRO B 1 433 ? -19.953 23.766 37.531 1 61.97 433 PRO B CA 1
ATOM 7540 C C . PRO B 1 433 ? -18.641 24.531 37.312 1 61.97 433 PRO B C 1
ATOM 7542 O O . PRO B 1 433 ? -18.562 25.391 36.438 1 61.97 433 PRO B O 1
ATOM 7545 N N . ASP B 1 434 ? -17.656 24.25 38.062 1 67.56 434 ASP B N 1
ATOM 7546 C CA . ASP B 1 434 ? -16.484 25.125 38.062 1 67.56 434 ASP B CA 1
ATOM 7547 C C . ASP B 1 434 ? -15.5 24.719 36.969 1 67.56 434 ASP B C 1
ATOM 7549 O O . ASP B 1 434 ? -14.469 25.375 36.781 1 67.56 434 ASP B O 1
ATOM 7553 N N . LEU B 1 435 ? -15.836 23.844 36.156 1 79.06 435 LEU B N 1
ATOM 7554 C CA . LEU B 1 435 ? -14.812 23.406 35.219 1 79.06 435 LEU B CA 1
ATOM 7555 C C . LEU B 1 435 ? -14.82 24.297 33.969 1 79.06 435 LEU B C 1
ATOM 7557 O O . LEU B 1 435 ? -13.797 24.891 33.625 1 79.06 435 LEU B O 1
ATOM 7561 N N . LEU B 1 436 ? -15.93 24.453 33.281 1 87.25 436 LEU B N 1
ATOM 7562 C CA . LEU B 1 436 ? -16.047 25.203 32.031 1 87.25 436 LEU B CA 1
ATOM 7563 C C . LEU B 1 436 ? -17.5 25.656 31.812 1 87.25 436 LEU B C 1
ATOM 7565 O O . LEU B 1 436 ? -18.406 24.828 31.812 1 87.25 436 LEU B O 1
ATOM 7569 N N . SER B 1 437 ? -17.656 26.969 31.781 1 89.69 437 SER B N 1
ATOM 7570 C CA . SER B 1 437 ? -19 27.453 31.484 1 89.69 437 SER B CA 1
ATOM 7571 C C . SER B 1 437 ? -19.328 27.281 30.016 1 89.69 437 SER B C 1
ATOM 7573 O O . SER B 1 437 ? -18.453 27.438 29.156 1 89.69 437 SER B O 1
ATOM 7575 N N . LEU B 1 438 ? -20.547 26.938 29.75 1 90 438 LEU B N 1
ATOM 7576 C CA . LEU B 1 438 ? -20.984 26.75 28.375 1 90 438 LEU B CA 1
ATOM 7577 C C . LEU B 1 438 ? -20.891 28.047 27.578 1 90 438 LEU B C 1
ATOM 7579 O O . LEU B 1 438 ? -20.547 28.031 26.391 1 90 438 LEU B O 1
ATOM 7583 N N . GLU B 1 439 ? -21.234 29.156 28.219 1 90.88 439 GLU B N 1
ATOM 7584 C CA . GLU B 1 439 ? -21.156 30.453 27.562 1 90.88 439 GLU B CA 1
ATOM 7585 C C . GLU B 1 439 ? -19.719 30.766 27.109 1 90.88 439 GLU B C 1
ATOM 7587 O O . GLU B 1 439 ? -19.5 31.266 26.016 1 90.88 439 GLU B O 1
ATOM 7592 N N . PHE B 1 440 ? -18.844 30.484 27.953 1 93.31 440 PHE B N 1
ATOM 7593 C CA . PHE B 1 440 ? -17.438 30.688 27.641 1 93.31 440 PHE B CA 1
ATOM 7594 C C . PHE B 1 440 ? -17 29.797 26.484 1 93.31 440 PHE B C 1
ATOM 7596 O O . PHE B 1 440 ? -16.328 30.266 25.562 1 93.31 440 PHE B O 1
ATOM 7603 N N . ALA B 1 441 ? -17.375 28.547 26.578 1 94.69 441 ALA B N 1
ATOM 7604 C CA . ALA B 1 441 ? -17.016 27.594 25.547 1 94.69 441 ALA B CA 1
ATOM 7605 C C . ALA B 1 441 ? -17.562 28.016 24.172 1 94.69 441 ALA B C 1
ATOM 7607 O O . ALA B 1 441 ? -16.859 27.938 23.172 1 94.69 441 ALA B O 1
ATOM 7608 N N . VAL B 1 442 ? -18.75 28.453 24.141 1 94.81 442 VAL B N 1
ATOM 7609 C CA . VAL B 1 442 ? -19.375 28.891 22.906 1 94.81 442 VAL B CA 1
ATOM 7610 C C . VAL B 1 442 ? -18.656 30.125 22.359 1 94.81 442 VAL B C 1
ATOM 7612 O O . VAL B 1 442 ? -18.406 30.234 21.156 1 94.81 442 VAL B O 1
ATOM 7615 N N . SER B 1 443 ? -18.359 31.047 23.203 1 95.81 443 SER B N 1
ATOM 7616 C CA . SER B 1 443 ? -17.656 32.25 22.781 1 95.81 443 SER B CA 1
ATOM 7617 C C . SER B 1 443 ? -16.297 31.922 22.172 1 95.81 443 SER B C 1
ATOM 7619 O O . SER B 1 443 ? -15.922 32.469 21.141 1 95.81 443 SER B O 1
ATOM 7621 N N . ARG B 1 444 ? -15.625 31.047 22.812 1 95.94 444 ARG B N 1
ATOM 7622 C CA . ARG B 1 444 ? -14.328 30.609 22.297 1 95.94 444 ARG B CA 1
ATOM 7623 C C . ARG B 1 444 ? -14.477 29.906 20.953 1 95.94 444 ARG B C 1
ATOM 7625 O O . ARG B 1 444 ? -13.648 30.094 20.047 1 95.94 444 ARG B O 1
ATOM 7632 N N . ALA B 1 445 ? -15.5 29.109 20.844 1 96.88 445 ALA B N 1
ATOM 7633 C CA . ALA B 1 445 ? -15.773 28.406 19.578 1 96.88 445 ALA B CA 1
ATOM 7634 C C . ALA B 1 445 ? -16.031 29.406 18.453 1 96.88 445 ALA B C 1
ATOM 7636 O O . ALA B 1 445 ? -15.57 29.203 17.328 1 96.88 445 ALA B O 1
ATOM 7637 N N . GLU B 1 446 ? -16.703 30.422 18.734 1 96.94 446 GLU B N 1
ATOM 7638 C CA . GLU B 1 446 ? -17 31.453 17.734 1 96.94 446 GLU B CA 1
ATOM 7639 C C . GLU B 1 446 ? -15.727 32.156 17.266 1 96.94 446 GLU B C 1
ATOM 7641 O O . GLU B 1 446 ? -15.555 32.406 16.078 1 96.94 446 GLU B O 1
ATOM 7646 N N . LEU B 1 447 ? -14.898 32.438 18.203 1 96.12 447 LEU B N 1
ATOM 7647 C CA . LEU B 1 447 ? -13.641 33.062 17.859 1 96.12 447 LEU B CA 1
ATOM 7648 C C . LEU B 1 447 ? -12.773 32.156 17 1 96.12 447 LEU B C 1
ATOM 7650 O O . LEU B 1 447 ? -12.141 32.594 16.047 1 96.12 447 LEU B O 1
ATOM 7654 N N . CYS B 1 448 ? -12.742 30.938 17.359 1 96.31 448 CYS B N 1
ATOM 7655 C CA . CYS B 1 448 ? -11.953 29.984 16.578 1 96.31 448 CYS B CA 1
ATOM 7656 C C . CYS B 1 448 ? -12.531 29.797 15.188 1 96.31 448 CYS B C 1
ATOM 7658 O O . CYS B 1 448 ? -11.789 29.641 14.219 1 96.31 448 CYS B O 1
ATOM 7660 N N . LEU B 1 449 ? -13.852 29.766 15.102 1 96.06 449 LEU B N 1
ATOM 7661 C CA . LEU B 1 449 ? -14.492 29.656 13.789 1 96.06 449 LEU B CA 1
ATOM 7662 C C . LEU B 1 449 ? -14.055 30.797 12.883 1 96.06 449 LEU B C 1
ATOM 7664 O O . LEU B 1 449 ? -13.734 30.578 11.711 1 96.06 449 LEU B O 1
ATOM 7668 N N . ALA B 1 450 ? -14.055 31.953 13.414 1 94.5 450 ALA B N 1
ATOM 7669 C CA . ALA B 1 450 ? -13.617 33.125 12.648 1 94.5 450 ALA B CA 1
ATOM 7670 C C . ALA B 1 450 ? -12.156 33 12.234 1 94.5 450 ALA B C 1
ATOM 7672 O O . ALA B 1 450 ? -11.789 33.344 11.109 1 94.5 450 ALA B O 1
ATOM 7673 N N . ALA B 1 451 ? -11.375 32.5 13.109 1 93.81 451 ALA B N 1
ATOM 7674 C CA . ALA B 1 451 ? -9.953 32.312 12.82 1 93.81 451 ALA B CA 1
ATOM 7675 C C . ALA B 1 451 ? -9.742 31.297 11.719 1 93.81 451 ALA B C 1
ATOM 7677 O O . ALA B 1 451 ? -8.922 31.5 10.82 1 93.81 451 ALA B O 1
ATOM 7678 N N . ILE B 1 452 ? -10.43 30.172 11.797 1 94 452 ILE B N 1
ATOM 7679 C CA . ILE B 1 452 ? -10.297 29.141 10.789 1 94 452 ILE B CA 1
ATOM 7680 C C . ILE B 1 452 ? -10.742 29.672 9.43 1 94 452 ILE B C 1
ATOM 7682 O O . ILE B 1 452 ? -10.117 29.375 8.406 1 94 452 ILE B O 1
ATOM 7686 N N . LYS B 1 453 ? -11.781 30.406 9.422 1 92 453 LYS B N 1
ATOM 7687 C CA . LYS B 1 453 ? -12.258 31 8.18 1 92 453 LYS B CA 1
ATOM 7688 C C . LYS B 1 453 ? -11.18 31.891 7.551 1 92 453 LYS B C 1
ATOM 7690 O O . LYS B 1 453 ? -11.039 31.922 6.324 1 92 453 LYS B O 1
ATOM 7695 N N . ARG B 1 454 ? -10.469 32.531 8.367 1 91.69 454 ARG B N 1
ATOM 7696 C CA . ARG B 1 454 ? -9.445 33.438 7.891 1 91.69 454 ARG B CA 1
ATOM 7697 C C . ARG B 1 454 ? -8.219 32.688 7.398 1 91.69 454 ARG B C 1
ATOM 7699 O O . ARG B 1 454 ? -7.738 32.906 6.285 1 91.69 454 ARG B O 1
ATOM 7706 N N . PHE B 1 455 ? -7.715 31.781 8.164 1 91.25 455 PHE B N 1
ATOM 7707 C CA . PHE B 1 455 ? -6.441 31.125 7.879 1 91.25 455 PHE B CA 1
ATOM 7708 C C . PHE B 1 455 ? -6.609 30.062 6.809 1 91.25 455 PHE B C 1
ATOM 7710 O O . PHE B 1 455 ? -5.652 29.719 6.109 1 91.25 455 PHE B O 1
ATOM 7717 N N . PHE B 1 456 ? -7.77 29.484 6.676 1 90.62 456 PHE B N 1
ATOM 7718 C CA . PHE B 1 456 ? -8 28.422 5.715 1 90.62 456 PHE B CA 1
ATOM 7719 C C . PHE B 1 456 ? -9.016 28.844 4.664 1 90.62 456 PHE B C 1
ATOM 7721 O O . PHE B 1 456 ? -9.742 28.016 4.125 1 90.62 456 PHE B O 1
ATOM 7728 N N . HIS B 1 457 ? -9.016 30.062 4.41 1 83.62 457 HIS B N 1
ATOM 7729 C CA . HIS B 1 457 ? -9.992 30.625 3.492 1 83.62 457 HIS B CA 1
ATOM 7730 C C . HIS B 1 457 ? -9.828 30.047 2.09 1 83.62 457 HIS B C 1
ATOM 7732 O O . HIS B 1 457 ? -8.719 29.984 1.563 1 83.62 457 HIS B O 1
ATOM 7738 N N . GLY B 1 458 ? -10.906 29.594 1.536 1 79.19 458 GLY B N 1
ATOM 7739 C CA . GLY B 1 458 ? -10.938 29.172 0.144 1 79.19 458 GLY B CA 1
ATOM 7740 C C . GLY B 1 458 ? -10.484 27.734 -0.058 1 79.19 458 GLY B C 1
ATOM 7741 O O . GLY B 1 458 ? -10.438 27.25 -1.188 1 79.19 458 GLY B O 1
ATOM 7742 N N . LEU B 1 459 ? -10.164 27.062 0.948 1 85.94 459 LEU B N 1
ATOM 7743 C CA . LEU B 1 459 ? -9.719 25.672 0.822 1 85.94 459 LEU B CA 1
ATOM 7744 C C . LEU B 1 459 ? -10.891 24.719 0.996 1 85.94 459 LEU B C 1
ATOM 7746 O O . LEU B 1 459 ? -11.562 24.734 2.029 1 85.94 459 LEU B O 1
ATOM 7750 N N . ALA B 1 460 ? -11.148 23.906 0.019 1 88.25 460 ALA B N 1
ATOM 7751 C CA . ALA B 1 460 ? -12.25 22.938 0.062 1 88.25 460 ALA B CA 1
ATOM 7752 C C . ALA B 1 460 ? -12.102 21.984 1.242 1 88.25 460 ALA B C 1
ATOM 7754 O O . ALA B 1 460 ? -13.094 21.594 1.86 1 88.25 460 ALA B O 1
ATOM 7755 N N . LEU B 1 461 ? -10.969 21.688 1.586 1 86.12 461 LEU B N 1
ATOM 7756 C CA . LEU B 1 461 ? -10.656 20.719 2.625 1 86.12 461 LEU B CA 1
ATOM 7757 C C . LEU B 1 461 ? -11.133 21.203 3.99 1 86.12 461 LEU B C 1
ATOM 7759 O O . LEU B 1 461 ? -11.391 20.406 4.887 1 86.12 461 LEU B O 1
ATOM 7763 N N . SER B 1 462 ? -11.266 22.5 4.148 1 90.25 462 SER B N 1
ATOM 7764 C CA . SER B 1 462 ? -11.602 23.062 5.449 1 90.25 462 SER B CA 1
ATOM 7765 C C . SER B 1 462 ? -13.102 23.312 5.582 1 90.25 462 SER B C 1
ATOM 7767 O O . SER B 1 462 ? -13.602 23.547 6.684 1 90.25 462 SER B O 1
ATOM 7769 N N . GLN B 1 463 ? -13.789 23.125 4.551 1 90.31 463 GLN B N 1
ATOM 7770 C CA . GLN B 1 463 ? -15.203 23.469 4.566 1 90.31 463 GLN B CA 1
ATOM 7771 C C . GLN B 1 463 ? -15.984 22.578 5.527 1 90.31 463 GLN B C 1
ATOM 7773 O O . GLN B 1 463 ? -16.812 23.047 6.305 1 90.31 463 GLN B O 1
ATOM 7778 N N . PRO B 1 464 ? -15.695 21.312 5.484 1 89.5 464 PRO B N 1
ATOM 7779 C CA . PRO B 1 464 ? -16.406 20.469 6.441 1 89.5 464 PRO B CA 1
ATOM 7780 C C . PRO B 1 464 ? -16.125 20.844 7.895 1 89.5 464 PRO B C 1
ATOM 7782 O O . PRO B 1 464 ? -17 20.734 8.75 1 89.5 464 PRO B O 1
ATOM 7785 N N . ILE B 1 465 ? -14.977 21.281 8.156 1 92.31 465 ILE B N 1
ATOM 7786 C CA . ILE B 1 465 ? -14.602 21.719 9.5 1 92.31 465 ILE B CA 1
ATOM 7787 C C . ILE B 1 465 ? -15.406 22.953 9.891 1 92.31 465 ILE B C 1
ATOM 7789 O O . ILE B 1 465 ? -15.961 23.016 10.992 1 92.31 465 ILE B O 1
ATOM 7793 N N . LEU B 1 466 ? -15.484 23.859 8.984 1 93.88 466 LEU B N 1
ATOM 7794 C CA . LEU B 1 466 ? -16.234 25.094 9.211 1 93.88 466 LEU B CA 1
ATOM 7795 C C . LEU B 1 466 ? -17.703 24.797 9.438 1 93.88 466 LEU B C 1
ATOM 7797 O O . LEU B 1 466 ? -18.312 25.328 10.367 1 93.88 466 LEU B O 1
ATOM 7801 N N . ASP B 1 467 ? -18.203 23.922 8.648 1 92.19 467 ASP B N 1
ATOM 7802 C CA . ASP B 1 467 ? -19.625 23.562 8.75 1 92.19 467 ASP B CA 1
ATOM 7803 C C . ASP B 1 467 ? -19.922 22.891 10.086 1 92.19 467 ASP B C 1
ATOM 7805 O O . ASP B 1 467 ? -20.938 23.188 10.719 1 92.19 467 ASP B O 1
ATOM 7809 N N . ASP B 1 468 ? -19.109 22.047 10.469 1 91.94 468 ASP B N 1
ATOM 7810 C CA . ASP B 1 468 ? -19.312 21.297 11.711 1 91.94 468 ASP B CA 1
ATOM 7811 C C . ASP B 1 468 ? -19.234 22.234 12.922 1 91.94 468 ASP B C 1
ATOM 7813 O O . ASP B 1 468 ? -20.031 22.109 13.852 1 91.94 468 ASP B O 1
ATOM 7817 N N . ILE B 1 469 ? -18.25 23.094 12.938 1 94 469 ILE B N 1
ATOM 7818 C CA . ILE B 1 469 ? -18.109 24.031 14.055 1 94 469 ILE B CA 1
ATOM 7819 C C . ILE B 1 469 ? -19.328 24.938 14.125 1 94 469 ILE B C 1
ATOM 7821 O O . ILE B 1 469 ? -19.859 25.188 15.211 1 94 469 ILE B O 1
ATOM 7825 N N . ALA B 1 470 ? -19.734 25.406 12.977 1 94 470 ALA B N 1
ATOM 7826 C CA . ALA B 1 470 ? -20.906 26.281 12.93 1 94 470 ALA B CA 1
ATOM 7827 C C . ALA B 1 470 ? -22.141 25.562 13.469 1 94 470 ALA B C 1
ATOM 7829 O O . ALA B 1 470 ? -22.938 26.156 14.195 1 94 470 ALA B O 1
ATOM 7830 N N . GLN B 1 471 ? -22.234 24.328 13.109 1 91.94 471 GLN B N 1
ATOM 7831 C CA . GLN B 1 471 ? -23.375 23.547 13.586 1 91.94 471 GLN B CA 1
ATOM 7832 C C . GLN B 1 471 ? -23.312 23.359 15.094 1 91.94 471 GLN B C 1
ATOM 7834 O O . GLN B 1 471 ? -24.344 23.422 15.773 1 91.94 471 GLN B O 1
ATOM 7839 N N . LEU B 1 472 ? -22.203 23.094 15.609 1 91.88 472 LEU B N 1
ATOM 7840 C CA . LEU B 1 472 ? -22.031 22.922 17.047 1 91.88 472 LEU B CA 1
ATOM 7841 C C . LEU B 1 472 ? -22.391 24.219 17.781 1 91.88 472 LEU B C 1
ATOM 7843 O O . LEU B 1 472 ? -23.094 24.188 18.797 1 91.88 472 LEU B O 1
ATOM 7847 N N . ILE B 1 473 ? -21.906 25.312 17.281 1 93.06 473 ILE B N 1
ATOM 7848 C CA . ILE B 1 473 ? -22.156 26.609 17.906 1 93.06 473 ILE B CA 1
ATOM 7849 C C . ILE B 1 473 ? -23.656 26.891 17.891 1 93.06 473 ILE B C 1
ATOM 7851 O O . ILE B 1 473 ? -24.234 27.328 18.906 1 93.06 473 ILE B O 1
ATOM 7855 N N . GLU B 1 474 ? -24.281 26.594 16.797 1 90.69 474 GLU B N 1
ATOM 7856 C CA . GLU B 1 474 ? -25.719 26.828 16.656 1 90.69 474 GLU B CA 1
ATOM 7857 C C . GLU B 1 474 ? -26.5 25.984 17.656 1 90.69 474 GLU B C 1
ATOM 7859 O O . GLU B 1 474 ? -27.453 26.469 18.266 1 90.69 474 GLU B O 1
ATOM 7864 N N . THR B 1 475 ? -26.125 24.797 17.781 1 88.69 475 THR B N 1
ATOM 7865 C CA . THR B 1 475 ? -26.812 23.859 18.656 1 88.69 475 THR B CA 1
ATOM 7866 C C . THR B 1 475 ? -26.688 24.297 20.109 1 88.69 475 THR B C 1
ATOM 7868 O O . THR B 1 475 ? -27.656 24.25 20.875 1 88.69 475 THR B O 1
ATOM 7871 N N . PHE B 1 476 ? -25.594 24.828 20.562 1 88.75 476 PHE B N 1
ATOM 7872 C CA . PHE B 1 476 ? -25.344 25.094 21.969 1 88.75 476 PHE B CA 1
ATOM 7873 C C . PHE B 1 476 ? -25.672 26.547 22.312 1 88.75 476 PHE B C 1
ATOM 7875 O O . PHE B 1 476 ? -25.828 26.891 23.484 1 88.75 476 PHE B O 1
ATOM 7882 N N . SER B 1 477 ? -25.766 27.281 21.297 1 84.94 477 SER B N 1
ATOM 7883 C CA . SER B 1 477 ? -26.203 28.656 21.531 1 84.94 477 SER B CA 1
ATOM 7884 C C . SER B 1 477 ? -27.719 28.734 21.672 1 84.94 477 SER B C 1
ATOM 7886 O O . SER B 1 477 ? -28.25 29.609 22.359 1 84.94 477 SER B O 1
ATOM 7888 N N . SER B 1 478 ? -28.453 27.906 20.969 1 77.19 478 SER B N 1
ATOM 7889 C CA . SER B 1 478 ? -29.922 27.953 20.969 1 77.19 478 SER B CA 1
ATOM 7890 C C . SER B 1 478 ? -30.484 27.234 22.188 1 77.19 478 SER B C 1
ATOM 7892 O O . SER B 1 478 ? -31.703 27.297 22.422 1 77.19 478 SER B O 1
ATOM 7894 N N . GLY B 1 479 ? -29.781 26.938 23.141 1 66.5 479 GLY B N 1
ATOM 7895 C CA . GLY B 1 479 ? -30.281 26.344 24.375 1 66.5 479 GLY B CA 1
ATOM 7896 C C . GLY B 1 479 ? -31.078 25.078 24.141 1 66.5 479 GLY B C 1
ATOM 7897 O O . GLY B 1 479 ? -32 24.781 24.891 1 66.5 479 GLY B O 1
ATOM 7898 N N . THR B 1 480 ? -30.812 24.359 23.141 1 61.09 480 THR B N 1
ATOM 7899 C CA . THR B 1 480 ? -31.594 23.172 22.828 1 61.09 480 THR B CA 1
ATOM 7900 C C . THR B 1 480 ? -31.391 22.109 23.906 1 61.09 480 THR B C 1
ATOM 7902 O O . THR B 1 480 ? -30.406 22.141 24.641 1 61.09 480 THR B O 1
ATOM 7905 N N . SER B 1 481 ? -32.406 21.188 24.094 1 61.16 481 SER B N 1
ATOM 7906 C CA . SER B 1 481 ? -32.469 20.141 25.109 1 61.16 481 SER B CA 1
ATOM 7907 C C . SER B 1 481 ? -31.203 19.297 25.125 1 61.16 481 SER B C 1
ATOM 7909 O O . SER B 1 481 ? -30.516 19.188 24.109 1 61.16 481 SER B O 1
ATOM 7911 N N . ALA B 1 482 ? -30.812 18.906 26.281 1 58.72 482 ALA B N 1
ATOM 7912 C CA . ALA B 1 482 ? -29.641 18.078 26.531 1 58.72 482 ALA B CA 1
ATOM 7913 C C . ALA B 1 482 ? -29.562 16.938 25.531 1 58.72 482 ALA B C 1
ATOM 7915 O O . ALA B 1 482 ? -28.469 16.609 25.031 1 58.72 482 ALA B O 1
ATOM 7916 N N . THR B 1 483 ? -30.656 16.391 25.203 1 58.84 483 THR B N 1
ATOM 7917 C CA . THR B 1 483 ? -30.719 15.227 24.312 1 58.84 483 THR B CA 1
ATOM 7918 C C . THR B 1 483 ? -30.344 15.609 22.891 1 58.84 483 THR B C 1
ATOM 7920 O O . THR B 1 483 ? -29.641 14.867 22.203 1 58.84 483 THR B O 1
ATOM 7923 N N . GLU B 1 484 ? -30.797 16.672 22.547 1 61.41 484 GLU B N 1
ATOM 7924 C CA . GLU B 1 484 ? -30.531 17.125 21.188 1 61.41 484 GLU B CA 1
ATOM 7925 C C . GLU B 1 484 ? -29.062 17.516 21.016 1 61.41 484 GLU B C 1
ATOM 7927 O O . GLU B 1 484 ? -28.484 17.312 19.953 1 61.41 484 GLU B O 1
ATOM 7932 N N . SER B 1 485 ? -28.547 17.812 22.125 1 62.81 485 SER B N 1
ATOM 7933 C CA . SER B 1 485 ? -27.172 18.281 22.109 1 62.81 485 SER B CA 1
ATOM 7934 C C . SER B 1 485 ? -26.203 17.109 21.922 1 62.81 485 SER B C 1
ATOM 7936 O O . SER B 1 485 ? -25.234 17.219 21.172 1 62.81 485 SER B O 1
ATOM 7938 N N . LEU B 1 486 ? -26.516 16.047 22.5 1 67.56 486 LEU B N 1
ATOM 7939 C CA . LEU B 1 486 ? -25.625 14.898 22.375 1 67.56 486 LEU B CA 1
ATOM 7940 C C . LEU B 1 486 ? -25.734 14.266 21 1 67.56 486 LEU B C 1
ATOM 7942 O O . LEU B 1 486 ? -24.75 13.719 20.484 1 67.56 486 LEU B O 1
ATOM 7946 N N . SER B 1 487 ? -26.859 14.453 20.453 1 69.31 487 SER B N 1
ATOM 7947 C CA . SER B 1 487 ? -27.094 13.867 19.141 1 69.31 487 SER B CA 1
ATOM 7948 C C . SER B 1 487 ? -26.266 14.57 18.062 1 69.31 487 SER B C 1
ATOM 7950 O O . SER B 1 487 ? -25.906 13.961 17.062 1 69.31 487 SER B O 1
ATOM 7952 N N . VAL B 1 488 ? -26.031 15.805 18.391 1 70.94 488 VAL B N 1
ATOM 7953 C CA . VAL B 1 488 ? -25.297 16.578 17.406 1 70.94 488 VAL B CA 1
ATOM 7954 C C . VAL B 1 488 ? -23.875 16.047 17.297 1 70.94 488 VAL B C 1
ATOM 7956 O O . VAL B 1 488 ? -23.312 15.977 16.188 1 70.94 488 VAL B O 1
ATOM 7959 N N . PHE B 1 489 ? -23.344 15.609 18.406 1 75.06 489 PHE B N 1
ATOM 7960 C CA . PHE B 1 489 ? -21.984 15.086 18.375 1 75.06 489 PHE B CA 1
ATOM 7961 C C . PHE B 1 489 ? -21.906 13.812 17.547 1 75.06 489 PHE B C 1
ATOM 7963 O O . PHE B 1 489 ? -20.922 13.586 16.844 1 75.06 489 PHE B O 1
ATOM 7970 N N . HIS B 1 490 ? -22.938 13.109 17.547 1 68.19 490 HIS B N 1
ATOM 7971 C CA . HIS B 1 490 ? -23 11.867 16.797 1 68.19 490 HIS B CA 1
ATOM 7972 C C . HIS B 1 490 ? -23.266 12.133 15.312 1 68.19 490 HIS B C 1
ATOM 7974 O O . HIS B 1 490 ? -22.734 11.445 14.445 1 68.19 490 HIS B O 1
ATOM 7980 N N . LYS B 1 491 ? -24.078 13.078 15.102 1 61.69 491 LYS B N 1
ATOM 7981 C CA . LYS B 1 491 ? -24.438 13.414 13.727 1 61.69 491 LYS B CA 1
ATOM 7982 C C . LYS B 1 491 ? -23.234 13.93 12.953 1 61.69 491 LYS B C 1
ATOM 7984 O O . LYS B 1 491 ? -23.031 13.57 11.797 1 61.69 491 LYS B O 1
ATOM 7989 N N . VAL B 1 492 ? -22.516 14.711 13.656 1 57.06 492 VAL B N 1
ATOM 7990 C CA . VAL B 1 492 ? -21.344 15.289 13.016 1 57.06 492 VAL B CA 1
ATOM 7991 C C . VAL B 1 492 ? -20.344 14.188 12.68 1 57.06 492 VAL B C 1
ATOM 7993 O O . VAL B 1 492 ? -19.656 14.25 11.656 1 57.06 492 VAL B O 1
ATOM 7996 N N . ASN B 1 493 ? -20.312 13.258 13.461 1 56.88 493 ASN B N 1
ATOM 7997 C CA . ASN B 1 493 ? -19.391 12.148 13.219 1 56.88 493 ASN B CA 1
ATOM 7998 C C . ASN B 1 493 ? -19.891 11.234 12.102 1 56.88 493 ASN B C 1
ATOM 8000 O O . ASN B 1 493 ? -19.094 10.711 11.32 1 56.88 493 ASN B O 1
ATOM 8004 N N . HIS B 1 494 ? -21.312 10.953 12.281 1 51.25 494 HIS B N 1
ATOM 8005 C CA . HIS B 1 494 ? -21.906 9.953 11.398 1 51.25 494 HIS B CA 1
ATOM 8006 C C . HIS B 1 494 ? -22.5 10.594 10.156 1 51.25 494 HIS B C 1
ATOM 8008 O O . HIS B 1 494 ? -22.797 9.906 9.18 1 51.25 494 HIS B O 1
ATOM 8014 N N . GLY B 1 495 ? -22.938 11.859 10.406 1 46.75 495 GLY B N 1
ATOM 8015 C CA . GLY B 1 495 ? -23.844 12.398 9.406 1 46.75 495 GLY B CA 1
ATOM 8016 C C . GLY B 1 495 ? -23.266 12.398 8.008 1 46.75 495 GLY B C 1
ATOM 8017 O O . GLY B 1 495 ? -23.922 12.797 7.051 1 46.75 495 GLY B O 1
ATOM 8018 N N . ARG B 1 496 ? -22.141 12.875 7.934 1 45.06 496 ARG B N 1
ATOM 8019 C CA . ARG B 1 496 ? -22.062 12.883 6.477 1 45.06 496 ARG B CA 1
ATOM 8020 C C . ARG B 1 496 ? -22.297 11.492 5.906 1 45.06 496 ARG B C 1
ATOM 8022 O O . ARG B 1 496 ? -21.438 10.617 5.996 1 45.06 496 ARG B O 1
ATOM 8029 N N . LYS B 1 497 ? -23.422 11.039 6.227 1 43.53 497 LYS B N 1
ATOM 8030 C CA . LYS B 1 497 ? -23.922 9.844 5.543 1 43.53 497 LYS B CA 1
ATOM 8031 C C . LYS B 1 497 ? -23.297 9.719 4.148 1 43.53 497 LYS B C 1
ATOM 8033 O O . LYS B 1 497 ? -23.828 10.273 3.182 1 43.53 497 LYS B O 1
ATOM 8038 N N . SER B 1 498 ? -22.281 10.234 4.062 1 39.03 498 SER B N 1
ATOM 8039 C CA . SER B 1 498 ? -21.891 9.805 2.725 1 39.03 498 SER B CA 1
ATOM 8040 C C . SER B 1 498 ? -22.156 8.312 2.521 1 39.03 498 SER B C 1
ATOM 8042 O O . SER B 1 498 ? -21.734 7.488 3.334 1 39.03 498 SER B O 1
ATOM 8044 N N . ASP B 1 499 ? -23.203 8.031 2.184 1 39.56 499 ASP B N 1
ATOM 8045 C CA . ASP B 1 499 ? -23.5 6.762 1.523 1 39.56 499 ASP B CA 1
ATOM 8046 C C . ASP B 1 499 ? -22.25 6.168 0.88 1 39.56 499 ASP B C 1
ATOM 8048 O O . ASP B 1 499 ? -22.344 5.402 -0.082 1 39.56 499 ASP B O 1
ATOM 8052 N N . THR B 1 500 ? -21.234 6.871 1.158 1 42.41 500 THR B N 1
ATOM 8053 C CA . THR B 1 500 ? -20.156 6.27 0.397 1 42.41 500 THR B CA 1
ATOM 8054 C C . THR B 1 500 ? -19.781 4.902 0.969 1 42.41 500 THR B C 1
ATOM 8056 O O . THR B 1 500 ? -19.531 4.777 2.168 1 42.41 500 THR B O 1
ATOM 8059 N N . ARG B 1 501 ? -20.266 3.992 0.398 1 44.41 501 ARG B N 1
ATOM 8060 C CA . ARG B 1 501 ? -20.312 2.537 0.495 1 44.41 501 ARG B CA 1
ATOM 8061 C C . ARG B 1 501 ? -18.953 1.974 0.88 1 44.41 501 ARG B C 1
ATOM 8063 O O . ARG B 1 501 ? -18.797 0.767 1.081 1 44.41 501 ARG B O 1
ATOM 8070 N N . ILE B 1 502 ? -17.875 2.744 0.416 1 46.44 502 ILE B N 1
ATOM 8071 C CA . ILE B 1 502 ? -16.656 2.062 0.826 1 46.44 502 ILE B CA 1
ATOM 8072 C C . ILE B 1 502 ? -16.781 1.603 2.277 1 46.44 502 ILE B C 1
ATOM 8074 O O . ILE B 1 502 ? -16.391 0.48 2.613 1 46.44 502 ILE B O 1
ATOM 8078 N N . LEU B 1 503 ? -17.438 2.578 3.252 1 49 503 LEU B N 1
ATOM 8079 C CA . LEU B 1 503 ? -17.328 2.461 4.703 1 49 503 LEU B CA 1
ATOM 8080 C C . LEU B 1 503 ? -18.594 1.817 5.281 1 49 503 LEU B C 1
ATOM 8082 O O . LEU B 1 503 ? -18.625 1.488 6.469 1 49 503 LEU B O 1
ATOM 8086 N N . SER B 1 504 ? -19.562 1.909 4.438 1 44.62 504 SER B N 1
ATOM 8087 C CA . SER B 1 504 ? -20.75 1.391 5.109 1 44.62 504 SER B CA 1
ATOM 8088 C C . SER B 1 504 ? -20.531 -0.048 5.57 1 44.62 504 SER B C 1
ATOM 8090 O O . SER B 1 504 ? -21.094 -0.467 6.59 1 44.62 504 SER B O 1
ATOM 8092 N N . ALA B 1 505 ? -19.812 -0.681 4.766 1 41.72 505 ALA B N 1
ATOM 8093 C CA . ALA B 1 505 ? -19.547 -2.061 5.168 1 41.72 505 ALA B CA 1
ATOM 8094 C C . ALA B 1 505 ? -18.453 -2.123 6.23 1 41.72 505 ALA B C 1
ATOM 8096 O O . ALA B 1 505 ? -18.172 -3.191 6.781 1 41.72 505 ALA B O 1
ATOM 8097 N N . ALA B 1 506 ? -17.984 -0.851 6.402 1 48.72 506 ALA B N 1
ATOM 8098 C CA . ALA B 1 506 ? -16.812 -0.911 7.277 1 48.72 506 ALA B CA 1
ATOM 8099 C C . ALA B 1 506 ? -17.234 -1.125 8.727 1 48.72 506 ALA B C 1
ATOM 8101 O O . ALA B 1 506 ? -18.188 -0.506 9.211 1 48.72 506 ALA B O 1
ATOM 8102 N N . ARG B 1 507 ? -16.688 -2.059 9.375 1 54.16 507 ARG B N 1
ATOM 8103 C CA . ARG B 1 507 ? -16.781 -2.332 10.805 1 54.16 507 ARG B CA 1
ATOM 8104 C C . ARG B 1 507 ? -16.406 -1.105 11.625 1 54.16 507 ARG B C 1
ATOM 8106 O O . ARG B 1 507 ? -15.742 -0.199 11.125 1 54.16 507 ARG B O 1
ATOM 8113 N N . PRO B 1 508 ? -17.125 -0.958 12.664 1 50.16 508 PRO B N 1
ATOM 811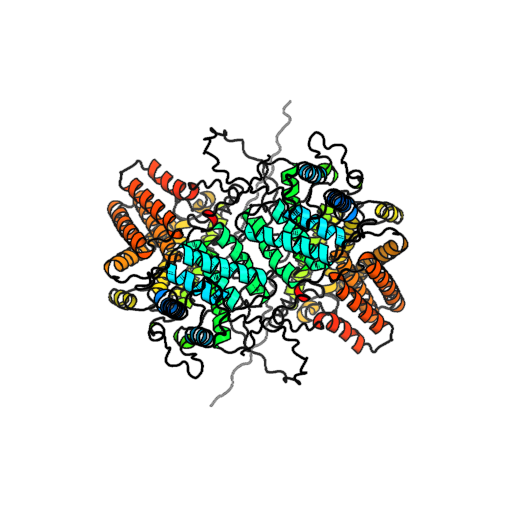4 C CA . PRO B 1 508 ? -16.844 0.165 13.562 1 50.16 508 PRO B CA 1
ATOM 8115 C C . PRO B 1 508 ? -15.352 0.502 13.625 1 50.16 508 PRO B C 1
ATOM 8117 O O . PRO B 1 508 ? -14.984 1.671 13.773 1 50.16 508 PRO B O 1
ATOM 8120 N N . ARG B 1 509 ? -14.539 -0.553 13.344 1 54.53 509 ARG B N 1
ATOM 8121 C CA . ARG B 1 509 ? -13.102 -0.332 13.352 1 54.53 509 ARG B CA 1
ATOM 8122 C C . ARG B 1 509 ? -12.664 0.524 12.172 1 54.53 509 ARG B C 1
ATOM 8124 O O . ARG B 1 509 ? -11.594 1.126 12.195 1 54.53 509 ARG B O 1
ATOM 8131 N N . GLN B 1 510 ? -13.609 0.717 11.305 1 58.5 510 GLN B N 1
ATOM 8132 C CA . GLN B 1 510 ? -13.211 1.359 10.055 1 58.5 510 GLN B CA 1
ATOM 8133 C C . GLN B 1 510 ? -13.797 2.768 9.953 1 58.5 510 GLN B C 1
ATOM 8135 O O . GLN B 1 510 ? -13.852 3.344 8.867 1 58.5 510 GLN B O 1
ATOM 8140 N N . HIS B 1 511 ? -14.102 3.205 11.109 1 66.12 511 HIS B N 1
ATOM 8141 C CA . HIS B 1 511 ? -14.656 4.551 11.031 1 66.12 511 HIS B CA 1
ATOM 8142 C C . HIS B 1 511 ? -13.57 5.574 10.703 1 66.12 511 HIS B C 1
ATOM 8144 O O . HIS B 1 511 ? -12.539 5.629 11.375 1 66.12 511 HIS B O 1
ATOM 8150 N N . LEU B 1 512 ? -13.883 6.148 9.641 1 66.62 512 LEU B N 1
ATOM 8151 C CA . LEU B 1 512 ? -12.977 7.211 9.211 1 66.62 512 LEU B CA 1
ATOM 8152 C C . LEU B 1 512 ? -13.086 8.422 10.125 1 66.62 512 LEU B C 1
ATOM 8154 O O . LEU B 1 512 ? -14.125 8.648 10.742 1 66.62 512 LEU B O 1
ATOM 8158 N N . ALA B 1 513 ? -11.914 9.062 10.273 1 71.38 513 ALA B N 1
ATOM 8159 C CA . ALA B 1 513 ? -11.945 10.336 11 1 71.38 513 ALA B CA 1
ATOM 8160 C C . ALA B 1 513 ? -12.922 11.312 10.359 1 71.38 513 ALA B C 1
ATOM 8162 O O . ALA B 1 513 ? -13.102 11.312 9.141 1 71.38 513 ALA B O 1
ATOM 8163 N N . VAL B 1 514 ? -13.57 12.031 11.117 1 72.88 514 VAL B N 1
ATOM 8164 C CA . VAL B 1 514 ? -14.664 12.906 10.711 1 72.88 514 VAL B CA 1
ATOM 8165 C C . VAL B 1 514 ? -14.203 13.82 9.578 1 72.88 514 VAL B C 1
ATOM 8167 O O . VAL B 1 514 ? -14.953 14.078 8.633 1 72.88 514 VAL B O 1
ATOM 8170 N N . HIS B 1 515 ? -13.016 14.234 9.586 1 76.56 515 HIS B N 1
ATOM 8171 C CA . HIS B 1 515 ? -12.555 15.188 8.578 1 76.56 515 HIS B CA 1
ATOM 8172 C C . HIS B 1 515 ? -11.445 14.586 7.727 1 76.56 515 HIS B C 1
ATOM 8174 O O . HIS B 1 515 ? -10.633 15.312 7.148 1 76.56 515 HIS B O 1
ATOM 8180 N N . SER B 1 516 ? -11.484 13.289 7.707 1 83.5 516 SER B N 1
ATOM 8181 C CA . SER B 1 516 ? -10.539 12.633 6.805 1 83.5 516 SER B CA 1
ATOM 8182 C C . SER B 1 516 ? -10.859 12.953 5.348 1 83.5 516 SER B C 1
ATOM 8184 O O . SER B 1 516 ? -12.023 13.102 4.977 1 83.5 516 SER B O 1
ATOM 8186 N N . VAL B 1 517 ? -9.805 13.109 4.605 1 86.88 517 VAL B N 1
ATOM 8187 C CA . VAL B 1 517 ? -9.953 13.383 3.18 1 86.88 517 VAL B CA 1
ATOM 8188 C C . VAL B 1 517 ? -10.688 12.227 2.506 1 86.88 517 VAL B C 1
ATOM 8190 O O . VAL B 1 517 ? -11.492 12.438 1.599 1 86.88 517 VAL B O 1
ATOM 8193 N N . LEU B 1 518 ? -10.477 11.055 2.955 1 85.25 518 LEU B N 1
ATOM 8194 C CA . LEU B 1 518 ? -11.117 9.875 2.383 1 85.25 518 LEU B CA 1
ATOM 8195 C C . LEU B 1 518 ? -12.625 9.898 2.635 1 85.25 518 LEU B C 1
ATOM 8197 O O . LEU B 1 518 ? -13.406 9.469 1.786 1 85.25 518 LEU B O 1
ATOM 8201 N N . GLN B 1 519 ? -12.992 10.383 3.711 1 82.69 519 GLN B N 1
ATOM 8202 C CA . GLN B 1 519 ? -14.414 10.484 4.035 1 82.69 519 GLN B CA 1
ATOM 8203 C C . GLN B 1 519 ? -15.133 11.43 3.08 1 82.69 519 GLN B C 1
ATOM 8205 O O . GLN B 1 519 ? -16.312 11.242 2.777 1 82.69 519 GLN B O 1
ATOM 8210 N N . GLN B 1 520 ? -14.398 12.336 2.646 1 83.88 520 GLN B N 1
ATOM 8211 C CA . GLN B 1 520 ? -14.977 13.336 1.755 1 83.88 520 GLN B CA 1
ATOM 8212 C C . GLN B 1 520 ? -15.047 12.82 0.322 1 83.88 520 GLN B C 1
ATOM 8214 O O . GLN B 1 520 ? -15.773 13.375 -0.507 1 83.88 520 GLN B O 1
ATOM 8219 N N . ALA B 1 521 ? -14.273 11.781 0.07 1 85.12 521 ALA B N 1
ATOM 8220 C CA . ALA B 1 521 ? -14.242 11.211 -1.276 1 85.12 521 ALA B CA 1
ATOM 8221 C C . ALA B 1 521 ? -15.508 10.406 -1.566 1 85.12 521 ALA B C 1
ATOM 8223 O O . ALA B 1 521 ? -15.977 9.656 -0.714 1 85.12 521 ALA B O 1
ATOM 8224 N N . GLN B 1 522 ? -16.062 10.578 -2.729 1 77.62 522 GLN B N 1
ATOM 8225 C CA . GLN B 1 522 ? -17.281 9.883 -3.125 1 77.62 522 GLN B CA 1
ATOM 8226 C C . GLN B 1 522 ? -16.984 8.805 -4.164 1 77.62 522 GLN B C 1
ATOM 8228 O O . GLN B 1 522 ? -17.125 9.039 -5.367 1 77.62 522 GLN B O 1
ATOM 8233 N N . PHE B 1 523 ? -16.609 7.645 -3.701 1 77.94 523 PHE B N 1
ATOM 8234 C CA . PHE B 1 523 ? -16.359 6.535 -4.609 1 77.94 523 PHE B CA 1
ATOM 8235 C C . PHE B 1 523 ? -17.641 5.738 -4.855 1 77.94 523 PHE B C 1
ATOM 8237 O O . PHE B 1 523 ? -18.438 5.555 -3.943 1 77.94 523 PHE B O 1
ATOM 8244 N N . LEU B 1 524 ? -17.812 5.363 -6.129 1 68.06 524 LEU B N 1
ATOM 8245 C CA . LEU B 1 524 ? -18.984 4.559 -6.48 1 68.06 524 LEU B CA 1
ATOM 8246 C C . LEU B 1 524 ? -18.734 3.086 -6.164 1 68.06 524 LEU B C 1
ATOM 8248 O O . LEU B 1 524 ? -17.703 2.531 -6.523 1 68.06 524 LEU B O 1
ATOM 8252 N N . THR B 1 525 ? -19.328 2.547 -5.176 1 59.69 525 THR B N 1
ATOM 8253 C CA . THR B 1 525 ? -19.141 1.14 -4.84 1 59.69 525 THR B CA 1
ATOM 8254 C C . THR B 1 525 ? -20 0.252 -5.723 1 59.69 525 THR B C 1
ATOM 8256 O O . THR B 1 525 ? -19.688 -0.914 -5.953 1 59.69 525 THR B O 1
ATOM 8259 N N . GLU B 1 526 ? -21.359 0.616 -6.016 1 56.28 526 GLU B N 1
ATOM 8260 C CA . GLU B 1 526 ? -22.312 -0.318 -6.629 1 56.28 526 GLU B CA 1
ATOM 8261 C C . GLU B 1 526 ? -22.359 -0.137 -8.141 1 56.28 526 GLU B C 1
ATOM 8263 O O . GLU B 1 526 ? -22.344 0.991 -8.641 1 56.28 526 GLU B O 1
ATOM 8268 N N . GLU B 1 527 ? -21.672 -1.055 -8.828 1 51.69 527 GLU B N 1
ATOM 8269 C CA . GLU B 1 527 ? -22.047 -1.089 -10.234 1 51.69 527 GLU B CA 1
ATOM 8270 C C . GLU B 1 527 ? -23.562 -1.211 -10.398 1 51.69 527 GLU B C 1
ATOM 8272 O O . GLU B 1 527 ? -24.203 -2.014 -9.719 1 51.69 527 GLU B O 1
ATOM 8277 N N . SER B 1 528 ? -24.234 -0.164 -10.672 1 39.41 528 SER B N 1
ATOM 8278 C CA . SER B 1 528 ? -25.656 -0.305 -10.977 1 39.41 528 SER B CA 1
ATOM 8279 C C . SER B 1 528 ? -25.906 -1.535 -11.844 1 39.41 528 SER B C 1
ATOM 8281 O O . SER B 1 528 ? -25.172 -1.804 -12.789 1 39.41 528 SER B O 1
ATOM 8283 N N . LEU B 1 529 ? -26.516 -2.541 -11.312 1 36.16 529 LEU B N 1
ATOM 8284 C CA . LEU B 1 529 ? -27.094 -3.617 -12.109 1 36.16 529 LEU B CA 1
ATOM 8285 C C . LEU B 1 529 ? -27.797 -3.062 -13.352 1 36.16 529 LEU B C 1
ATOM 8287 O O . LEU B 1 529 ? -28.891 -2.494 -13.258 1 36.16 529 LEU B O 1
ATOM 8291 N N . SER B 1 530 ? -27.375 -2.09 -14.047 1 31.88 530 SER B N 1
ATOM 8292 C CA . SER B 1 530 ? -28.234 -2.008 -15.227 1 31.88 530 SER B CA 1
ATOM 8293 C C . SER B 1 530 ? -28.016 -3.199 -16.156 1 31.88 530 SER B C 1
ATOM 8295 O O . SER B 1 530 ? -26.891 -3.643 -16.344 1 31.88 530 SER B O 1
#

pLDDT: mean 78.67, std 23.46, range [14.25, 98.69]

Secondary structure (DSSP, 8-state):
----------------------------------------------------------TTPPPHHHHHHHHHHIIIIITTSGGGTTS-HHHHHHHHHHT-S-HHHHHHHHHHHHHHS--SS----HHHHHHHHHHHHHHHHHTTTS--HHHHHHHHHHHHHHHHHT-HHHHHHHHHHHHHHHHHTTTTB--TTS-HHHHHHHHHHHHHHHHHHHHHHTT-GGG-SS-GGG-B-PPPPPHHHHHS-PPTT-GGG--GGGG-TT-TTHHHHHHHHHHHHHHHHHHHHHHHT--S--TTHHHHHHHHHHHHHHHHHHSGGGG---HHHHHHHHHSTTHHHHHHHHHHHHHHHHHHHGGGSTT-TTSPPHHHHTTS-HHHHHHHHHHHHHHHHHHHHHHHHHHHH--S-----HHHHHHHHHHHHHHHHHHHH-S-TTT--HHHHHHHHHHHHHHHHHHTTT-GGGHHHHHHHHHHHHHHHTT--HHHHHHHHHHHHH-S----HHHHTS-GGGPPPTT-HHHH----------/----------------------------------------------------------TTPPPHHHHHHHHHHIIIIITTSGGGTTS-HHHHHHHHHHT-S-HHHHHHHHHHHHHHS--SS----HHHHHHHHHHHHHHHHHTTTS--HHHHHHHHHHHHHHHHHT-HHHHHHHHHHHHHHHHHTTTTB--TTS-HHHHHHHHHHHHHHHHHHHHHHTT-GGG-SS-GGG-B-PPPPPHHHHHS-PPTT-GGG--GGGG-TT-TTHHHHHHHHHHHHHHHHHHHHHHHT--S--TTHHHHHHHHHHHHHHHHHHSGGGG---HHHHHHHHHSTTHHHHHHHHHHHHHHHHHHHGGGSTT-TTSPPHHHHTTS-HHHHHHHHHHHHHHHHHHHHHHHHHHHH--S-----HHHHHHHHHHHHHHHHHHHH-S-TTT--HHHHHHHHHHHHHHHHHHTTT-GGGHHHHHHHHHHHHHHHTT--HHHHHHHHHHHHH-S----HHHHT--GGGPPPTT-HHHH----------

Foldseek 3Di:
DPPDDDDDDDDDPAPAADCPFDPDDDDDDPDDPDDDDDPDDPCDDCPPPDPCLVLDPDPLDDDPVLLLVLLLLCVQFPCLALLLVQDQNLVQSVCVVVSNQDQLLSLLSNLLSLQAPVPPPDVDDNVSSVVSLVVSVVVCVVCLVPADLRSLSSLSSSLVSCQQQLVLVVSLVSLLSSLVSLVVVVLLEQDPVDDPLVRLSSQSSLLSSQVSQCLFFQQDPVSDSDDPVSRHDDFHDQLQVNNVPHDPPSVVPSSPLSVFNPLLCLSSLLSVLSVLLSSLSNVLLVLQQDPAANQCLVVSLVSSVVVLQVSLVSDVVSLDADPVNLLVLLPHSNVQSNLSSNLSSLLSLLSSLVLQAPLQPSHGDPNHNVNDDPVSNVVSLLSNLVSLVVLLVSLLVCLVNRDDAHAHDPVSLVSNLVSLVSLCVCCLPPPDPPRHHNVRSLVSLVSNLVSCCRRSPSGPLCVLSSVLSVQLSVCSVVVDDSVVNSVSSVCLQCVVCLVQVVCVPPDSSRRGGSSRSNSSDRDDDDPPPD/DQPDDDDDDDDDDDDDAPQPFFPDDPDDDPDDPDDDDDPDDPCDDCPPPDPCLVLDPDPLDDDPVLLLVLLLLCVQFPCLALLLVQDQNLVQSVCVVVSNQDQLLSLLSNLLSLQAPVPPPDVDDNVSSVVSLVVSVVVCVVCLVPADLRSLSSLSSSLVSCQQQQVLVVSLVSLLSSLVSLVVVVLLEQDPVDDPLVRLSSQSSVLSSQVSQCLFFQQDPVSDSDDPVSRHDDFHDQLQVNNVPHDPPSVVPSNPLSVFNPLLCLSSLLSVLSVLLSVLVNVLLVLQQDPAANQCLVVNLVSSVVVLQVSLVSDVVSLDADPVNLLVLLPHSNVQSNLSSNLSSLLSLLSSLVLQAPLQPSHGDPNHNVNDDPVSSVVSLLSNLVSLVVLLVSLLVCQVNRDDAHAHDPSSLVSNLVSLVSLCVCCLPPPPPPRHHNVRSLVSLVSNLVSCCRRSPSGPLCVLSSVLSVVLSVCSVVVDDSVVNSVSSVCLQCVVCLVQVVCVPPDSSRRGGSSRSNSSDRDDDDPPPD

Sequence (1060 aa):
MVAQRRDRHSGGHGAHGEYDLPGAPPPESRPPDPAFPVHDTISVGAGSLPPDQSKEMAQGDPPHGEATELIQNFFEHIYPVPSYAFLHPSTTLKKYNEGTLERPLVLALCALTSLHVPAHNVAVDREKSAAWVTNAEEIIWKRLENPSMARLQALLLTISYRMTTGSYEKAFMLTAIAARAASAMGLNHEQTHLDPILEETRRRTVWCFKLLESYFSIGLTEFEVCPFECIYLHPPSLEDSFGLLCPPGSEDFAIHALRDQNELGSLNMCIRLASIRRDIMKLTRELAVCSEPYLHLQDVTGGLGEILCELKAEMPNHAEISTTGLKNMIESSWLPRHIMMFTLWHGCYFDLYRIFLPGYPEAPPSIVLSTIDAQFVRTATRACVEHALAVVNLFCDLNQTCTKPRLLEFATGVCVYHAIRLILFIAHSSTEPDLLSLEFAVSRAELCLAAIKRFFHGLALSQPILDDIAQLIETFSSGTSATESLSVFHKVNHGRKSDTRILSAARPRQHLAVHSVLQQAQFLTEESLSMVAQRRDRHSGGHGAHGEYDLPGAPPPESRPPDPAFPVHDTISVGAGSLPPDQSKEMAQGDPPHGEATELIQNFFEHIYPVPSYAFLHPSTTLKKYNEGTLERPLVLALCALTSLHVPAHNVAVDREKSAAWVTNAEEIIWKRLENPSMARLQALLLTISYRMTTGSYEKAFMLTAIAARAASAMGLNHEQTHLDPILEETRRRTVWCFKLLESYFSIGLTEFEVCPFECIYLHPPSLEDSFGLLCPPGSEDFAIHALRDQNELGSLNMCIRLASIRRDIMKLTRELAVCSEPYLHLQDVTGGLGEILCELKAEMPNHAEISTTGLKNMIESSWLPRHIMMFTLWHGCYFDLYRIFLPGYPEAPPSIVLSTIDAQFVRTATRACVEHALAVVNLFCDLNQTCTKPRLLEFATGVCVYHAIRLILFIAHSSTEPDLLSLEFAVSRAELCLAAIKRFFHGLALSQPILDDIAQLIETFSSGTSATESLSVFHKVNHGRKSDTRILSAARPRQHLAVHSVLQQAQFLTEESLS

Nearest PDB structures (foldseek):
  6y40-assembly1_A-2  TM=3.335E-01  e=6.736E+00  Homo sapiens
  5has-assembly3_C  TM=2.711E-01  e=6.736E+00  Thermothielavioides terrestris
  5has-assembly3_C  TM=2.567E-01  e=2.565E+00  Thermothielavioides terrestris
  6y40-assembly1_A-2  TM=3.298E-01  e=7.834E+00  Homo sapiens
  8gel-assembly1_A  TM=1.890E-01  e=7.212E+00  synthetic construct